Protein AF-0000000068949779 (afdb_homodimer)

Nearest PDB structures (foldseek):
  6qne-assembly1_A  TM=5.013E-01  e=2.022E+00  Acidianus ambivalens
  6qo0-assembly1_D  TM=5.139E-01  e=3.101E+00  Acidianus ambivalens
  6qkm-assembly1_A  TM=4.964E-01  e=3.101E+00  Acidianus ambivalens
  6qmv-assembly1_A  TM=4.740E-01  e=3.101E+00  Acidianus ambivalens
  2cb2-assembly1_A  TM=3.048E-01  e=4.210E+00  Acidianus ambivalens

Radius of gyration: 32.47 Å; Cα contacts (8 Å, |Δi|>4): 2344; chains: 2; bounding box: 58×100×72 Å

Secondary structure (DSSP, 8-state):
-PPPEEEEEEESSTT--SSSHHHHHHHHHHHTS-EEEEE----HHHHHHHHHHHHH-TT--S-TTHHHHHTTTHHHHHHTT--EEE-TTTT-HHHHHHHHHHHHHHTT-PPP-EEEEE--B--SHHHHHHHHHHHGGG--GGGEEEEEE-B-SHHHHHHHHTT-SEEEESSB-TTHHHHHHHHHHH---TT-HHHHHHHHHHHHHHTTGGGGGTTTTBBTTTB--TTGGGBPPEEEEE-TT--EEEEE-TT-B----HHHHHHHHHTT-S-TT-EE-SS-EEE-TT-EEEEEETTEEEEE--EEEPPPSEEEEEEEEEEEEEEEEEEEEESTTHHHHHHHHHHHHHHHHHHTT-----EEEEETTBSTT--TTSTTTTS--TTGGG--EEEEEEEEEES-HHHHHHHHHHHHTHHHHS-TT-EEEEEEEEEEEEEEEEEEEGGG---EEEEE-/-PPPEEEEEEESSTT--SSSHHHHHHHHHHHTS-EEEEE----HHHHHHHHHHHHH-TT--S-TTHHHHHTTTHHHHHHTT--EEE-TTTT-HHHHHHHHHHHHHHTTPPPP-EEEEE--B--SHHHHHHHHHHHGGG--GGGEEEEEE-B-SHHHHHHHHTT-SEEEESSB-TTHHHHHHHHHHH---TT-HHHHHHHHHHHHHHTTGGGGGTTTT-BTTTB--TTGGGBPPEEEEE-TT--EEEEE-TT-B----HHHHHHHHHTT-S-TT-EE-SS-EEE-TT-EEEEEETTEEEEE--EEEPPPSEEEEEEEEEEEEEEEEEEEEESTTHHHHHHHHHHHHHHHHHHTT-----EEEEETTBSTTS-TTSTTTTS--TTGGG--EEEEEEEEEES-HHHHHHHHHHHHTHHHHSBTT-EEEEEEEEEEEEEEEEEEEGGG---EEEEE-

Structure (mmCIF, N/CA/C/O backbone):
data_AF-0000000068949779-model_v1
#
loop_
_entity.id
_entity.type
_entity.pdbx_description
1 polymer 'DUF1446 domain-containing protein'
#
loop_
_atom_site.group_PDB
_atom_site.id
_atom_site.type_symbol
_atom_site.label_atom_id
_atom_site.label_alt_id
_atom_site.label_comp_id
_atom_site.label_asym_id
_atom_site.label_entity_id
_atom_site.label_seq_id
_atom_site.pdbx_PDB_ins_code
_atom_site.Cartn_x
_atom_site.Cartn_y
_atom_site.Cartn_z
_atom_site.occupancy
_atom_site.B_iso_or_equiv
_atom_site.auth_seq_id
_atom_site.auth_comp_id
_atom_site.auth_asym_id
_atom_site.auth_atom_id
_atom_site.pdbx_PDB_model_num
ATOM 1 N N . MET A 1 1 ? -1.441 -52.188 -23 1 74.25 1 MET A N 1
ATOM 2 C CA . MET A 1 1 ? -1.281 -50.75 -23.062 1 74.25 1 MET A CA 1
ATOM 3 C C . MET A 1 1 ? -1.43 -50.125 -21.688 1 74.25 1 MET A C 1
ATOM 5 O O . MET A 1 1 ? -2.301 -50.531 -20.906 1 74.25 1 MET A O 1
ATOM 9 N N . THR A 1 2 ? -0.448 -49.281 -21.359 1 90.94 2 THR A N 1
ATOM 10 C CA . THR A 1 2 ? -0.488 -48.625 -20.062 1 90.94 2 THR A CA 1
ATOM 11 C C . THR A 1 2 ? -1.656 -47.625 -20 1 90.94 2 THR A C 1
ATOM 13 O O . THR A 1 2 ? -1.965 -46.969 -20.984 1 90.94 2 THR A O 1
ATOM 16 N N . ALA A 1 3 ? -2.434 -47.688 -19 1 96.38 3 ALA A N 1
ATOM 17 C CA . ALA A 1 3 ? -3.574 -46.812 -18.828 1 96.38 3 ALA A CA 1
ATOM 18 C C . ALA A 1 3 ? -3.152 -45.344 -18.938 1 96.38 3 ALA A C 1
ATOM 20 O O . ALA A 1 3 ? -2.02 -44.969 -18.609 1 96.38 3 ALA A O 1
ATOM 21 N N . PRO A 1 4 ? -4.035 -44.531 -19.469 1 98.25 4 PRO A N 1
ATOM 22 C CA . PRO A 1 4 ? -3.709 -43.094 -19.5 1 98.25 4 PRO A CA 1
ATOM 23 C C . PRO A 1 4 ? -3.492 -42.531 -18.109 1 98.25 4 PRO A C 1
ATOM 25 O O . PRO A 1 4 ? -3.984 -43.062 -17.125 1 98.25 4 PRO A O 1
ATOM 28 N N . LEU A 1 5 ? -2.699 -41.469 -18.125 1 98.88 5 LEU A N 1
ATOM 29 C CA . LEU A 1 5 ? -2.432 -40.75 -16.891 1 98.88 5 LEU A CA 1
ATOM 30 C C . LEU A 1 5 ? -3.17 -39.406 -16.859 1 98.88 5 LEU A C 1
ATOM 32 O O . LEU A 1 5 ? -3.105 -38.656 -17.828 1 98.88 5 LEU A O 1
ATOM 36 N N . LEU A 1 6 ? -3.941 -39.156 -15.781 1 98.94 6 LEU A N 1
ATOM 37 C CA . LEU A 1 6 ? -4.535 -37.812 -15.578 1 98.94 6 LEU A CA 1
ATOM 38 C C . LEU A 1 6 ? -3.65 -36.969 -14.68 1 98.94 6 LEU A C 1
ATOM 40 O O . LEU A 1 6 ? -3.184 -37.438 -13.641 1 98.94 6 LEU A O 1
ATOM 44 N N . ILE A 1 7 ? -3.35 -35.781 -15.109 1 98.94 7 ILE A N 1
ATOM 45 C CA . ILE A 1 7 ? -2.598 -34.812 -14.305 1 98.94 7 ILE A CA 1
ATOM 46 C C . ILE A 1 7 ? -3.441 -33.562 -14.07 1 98.94 7 ILE A C 1
ATOM 48 O O . ILE A 1 7 ? -3.818 -32.875 -15.023 1 98.94 7 ILE A O 1
ATOM 52 N N . GLY A 1 8 ? -3.744 -33.312 -12.82 1 98.88 8 GLY A N 1
ATOM 53 C CA . GLY A 1 8 ? -4.512 -32.125 -12.461 1 98.88 8 GLY A CA 1
ATOM 54 C C . GLY A 1 8 ? -3.646 -31 -11.945 1 98.88 8 GLY A C 1
ATOM 55 O O . GLY A 1 8 ? -2.627 -31.234 -11.297 1 98.88 8 GLY A O 1
ATOM 56 N N . SER A 1 9 ? -4.055 -29.797 -12.25 1 98.81 9 SER A N 1
ATOM 57 C CA . SER A 1 9 ? -3.389 -28.594 -11.734 1 98.81 9 SER A CA 1
ATOM 58 C C . SER A 1 9 ? -4.137 -28.016 -10.539 1 98.81 9 SER A C 1
ATOM 60 O O . SER A 1 9 ? -5.336 -27.75 -10.617 1 98.81 9 SER A O 1
ATOM 62 N N . GLY A 1 10 ? -3.42 -27.812 -9.461 1 98.38 10 GLY A N 1
ATOM 63 C CA . GLY A 1 10 ? -4.039 -27.25 -8.266 1 98.38 10 GLY A CA 1
ATOM 64 C C . GLY A 1 10 ? -3.76 -25.781 -8.078 1 98.38 10 GLY A C 1
ATOM 65 O O . GLY A 1 10 ? -4.422 -25.109 -7.281 1 98.38 10 GLY A O 1
ATOM 66 N N . ALA A 1 11 ? -2.812 -25.25 -8.789 1 97.69 11 ALA A N 1
ATOM 67 C CA . ALA A 1 11 ? -2.432 -23.844 -8.742 1 97.69 11 ALA A CA 1
ATOM 68 C C . ALA A 1 11 ? -1.593 -23.453 -9.953 1 97.69 11 ALA A C 1
ATOM 70 O O . ALA A 1 11 ? -0.904 -24.297 -10.531 1 97.69 11 ALA A O 1
ATOM 71 N N . GLY A 1 12 ? -1.662 -22.141 -10.32 1 96.5 12 GLY A N 1
ATOM 72 C CA . GLY A 1 12 ? -0.905 -21.688 -11.477 1 96.5 12 GLY A CA 1
ATOM 73 C C . GLY A 1 12 ? 0.2 -20.703 -11.125 1 96.5 12 GLY A C 1
ATOM 74 O O . GLY A 1 12 ? 1.038 -20.375 -11.969 1 96.5 12 GLY A O 1
ATOM 75 N N . PHE A 1 13 ? 0.224 -20.188 -9.898 1 95 13 PHE A N 1
ATOM 76 C CA . PHE A 1 13 ? 1.256 -19.281 -9.398 1 95 13 PHE A CA 1
ATOM 77 C C . PHE A 1 13 ? 1.136 -19.109 -7.891 1 95 13 PHE A C 1
ATOM 79 O O . PHE A 1 13 ? 0.195 -19.609 -7.273 1 95 13 PHE A O 1
ATOM 86 N N . SER A 1 14 ? 2.16 -18.469 -7.348 1 93.62 14 SER A N 1
ATOM 87 C CA . SER A 1 14 ? 2.09 -18.125 -5.93 1 93.62 14 SER A CA 1
ATOM 88 C C . SER A 1 14 ? 0.986 -17.109 -5.664 1 93.62 14 SER A C 1
ATOM 90 O O . SER A 1 14 ? 0.964 -16.031 -6.273 1 93.62 14 SER A O 1
ATOM 92 N N . GLY A 1 15 ? 0.035 -17.484 -4.934 1 92.19 15 GLY A N 1
ATOM 93 C CA . GLY A 1 15 ? -1.056 -16.578 -4.621 1 92.19 15 GLY A CA 1
ATOM 94 C C . GLY A 1 15 ? -2.332 -16.891 -5.375 1 92.19 15 GLY A C 1
ATOM 95 O O . GLY A 1 15 ? -3.295 -16.125 -5.332 1 92.19 15 GLY A O 1
ATOM 96 N N . ASP A 1 16 ? -2.318 -17.984 -6.051 1 96 16 ASP A N 1
ATOM 97 C CA . ASP A 1 16 ? -3.516 -18.438 -6.746 1 96 16 ASP A CA 1
ATOM 98 C C . ASP A 1 16 ? -4.609 -18.828 -5.762 1 96 16 ASP A C 1
ATOM 100 O O . ASP A 1 16 ? -4.41 -18.766 -4.547 1 96 16 ASP A O 1
ATOM 104 N N . ARG A 1 17 ? -5.809 -19.172 -6.27 1 96.5 17 ARG A N 1
ATOM 105 C CA . ARG A 1 17 ? -6.902 -19.656 -5.43 1 96.5 17 ARG A CA 1
ATOM 106 C C . ARG A 1 17 ? -6.484 -20.891 -4.652 1 96.5 17 ARG A C 1
ATOM 108 O O . ARG A 1 17 ? -5.809 -21.781 -5.195 1 96.5 17 ARG A O 1
ATOM 115 N N . THR A 1 18 ? -6.941 -20.953 -3.428 1 95.44 18 THR A N 1
ATOM 116 C CA . THR A 1 18 ? -6.543 -22.094 -2.604 1 95.44 18 THR A CA 1
ATOM 117 C C . THR A 1 18 ? -7.617 -23.172 -2.621 1 95.44 18 THR A C 1
ATOM 119 O O . THR A 1 18 ? -7.406 -24.281 -2.109 1 95.44 18 THR A O 1
ATOM 122 N N . ASP A 1 19 ? -8.711 -22.906 -3.252 1 96.44 19 ASP A N 1
ATOM 123 C CA . ASP A 1 19 ? -9.805 -23.875 -3.242 1 96.44 19 ASP A CA 1
ATOM 124 C C . ASP A 1 19 ? -9.938 -24.578 -4.598 1 96.44 19 ASP A C 1
ATOM 126 O O . ASP A 1 19 ? -10.922 -25.266 -4.848 1 96.44 19 ASP A O 1
ATOM 130 N N . ALA A 1 20 ? -8.984 -24.359 -5.441 1 97.06 20 ALA A N 1
ATOM 131 C CA . ALA A 1 20 ? -9.07 -24.875 -6.801 1 97.06 20 ALA A CA 1
ATOM 132 C C . ALA A 1 20 ? -8.75 -26.375 -6.84 1 97.06 20 ALA A C 1
ATOM 134 O O . ALA A 1 20 ? -9.289 -27.109 -7.672 1 97.06 20 ALA A O 1
ATOM 135 N N . ALA A 1 21 ? -7.934 -26.844 -5.926 1 98.5 21 ALA A N 1
ATOM 136 C CA . ALA A 1 21 ? -7.383 -28.203 -5.992 1 98.5 21 ALA A CA 1
ATOM 137 C C . ALA A 1 21 ? -8.445 -29.25 -5.652 1 98.5 21 ALA A C 1
ATOM 139 O O . ALA A 1 21 ? -8.453 -30.344 -6.215 1 98.5 21 ALA A O 1
ATOM 140 N N . LEU A 1 22 ? -9.328 -28.922 -4.785 1 98.62 22 LEU A N 1
ATOM 141 C CA . LEU A 1 22 ? -10.266 -29.922 -4.273 1 98.62 22 LEU A CA 1
ATOM 142 C C . LEU A 1 22 ? -11.164 -30.453 -5.391 1 98.62 22 LEU A C 1
ATOM 144 O O . LEU A 1 22 ? -11.266 -31.656 -5.586 1 98.62 22 LEU A O 1
ATOM 148 N N . PRO A 1 23 ? -11.789 -29.547 -6.195 1 98.75 23 PRO A N 1
ATOM 149 C CA . PRO A 1 23 ? -12.586 -30.094 -7.301 1 98.75 23 PRO A CA 1
ATOM 150 C C . PRO A 1 23 ? -11.742 -30.906 -8.289 1 98.75 23 PRO A C 1
ATOM 152 O O . PRO A 1 23 ? -12.242 -31.859 -8.875 1 98.75 23 PRO A O 1
ATOM 155 N N . VAL A 1 24 ? -10.555 -30.531 -8.469 1 98.94 24 VAL A N 1
ATOM 156 C CA . VAL A 1 24 ? -9.656 -31.266 -9.352 1 98.94 24 VAL A CA 1
ATOM 157 C C . VAL A 1 24 ? -9.445 -32.688 -8.812 1 98.94 24 VAL A C 1
ATOM 159 O O . VAL A 1 24 ? -9.625 -33.656 -9.539 1 98.94 24 VAL A O 1
ATOM 162 N N . VAL A 1 25 ? -9.102 -32.781 -7.555 1 98.94 25 VAL A N 1
ATOM 163 C CA . VAL A 1 25 ? -8.797 -34.094 -6.93 1 98.94 25 VAL A CA 1
ATOM 164 C C . VAL A 1 25 ? -10.047 -34.969 -6.945 1 98.94 25 VAL A C 1
ATOM 166 O O . VAL A 1 25 ? -9.961 -36.156 -7.23 1 98.94 25 VAL A O 1
ATOM 169 N N . ARG A 1 26 ? -11.188 -34.375 -6.711 1 98.88 26 ARG A N 1
ATOM 170 C CA . ARG A 1 26 ? -12.438 -35.125 -6.758 1 98.88 26 ARG A CA 1
ATOM 171 C C . ARG A 1 26 ? -12.688 -35.688 -8.156 1 98.88 26 ARG A C 1
ATOM 173 O O . ARG A 1 26 ? -13.148 -36.812 -8.312 1 98.88 26 ARG A O 1
ATOM 180 N N . THR A 1 27 ? -12.422 -34.875 -9.094 1 98.94 27 THR A N 1
ATOM 181 C CA . THR A 1 27 ? -12.586 -35.312 -10.477 1 98.94 27 THR A CA 1
ATOM 182 C C . THR A 1 27 ? -11.617 -36.438 -10.812 1 98.94 27 THR A C 1
ATOM 184 O O . THR A 1 27 ? -11.992 -37.406 -11.484 1 98.94 27 THR A O 1
ATOM 187 N N . LEU A 1 28 ? -10.359 -36.312 -10.352 1 98.88 28 LEU A N 1
ATOM 188 C CA . LEU A 1 28 ? -9.359 -37.375 -10.555 1 98.88 28 LEU A CA 1
ATOM 189 C C . LEU A 1 28 ? -9.805 -38.656 -9.906 1 98.88 28 LEU A C 1
ATOM 191 O O . LEU A 1 28 ? -9.719 -39.719 -10.523 1 98.88 28 LEU A O 1
ATOM 195 N N . ILE A 1 29 ? -10.266 -38.594 -8.711 1 98.81 29 ILE A N 1
ATOM 196 C CA . ILE A 1 29 ? -10.711 -39.781 -7.969 1 98.81 29 ILE A CA 1
ATOM 197 C C . ILE A 1 29 ? -11.883 -40.438 -8.695 1 98.81 29 ILE A C 1
ATOM 199 O O . ILE A 1 29 ? -11.906 -41.656 -8.867 1 98.81 29 ILE A O 1
ATOM 203 N N . ALA A 1 30 ? -12.805 -39.625 -9.164 1 98.69 30 ALA A N 1
ATOM 204 C CA . ALA A 1 30 ? -14 -40.125 -9.828 1 98.69 30 ALA A CA 1
ATOM 205 C C . ALA A 1 30 ? -13.648 -40.875 -11.117 1 98.69 30 ALA A C 1
ATOM 207 O O . ALA A 1 30 ? -14.344 -41.812 -11.531 1 98.69 30 ALA A O 1
ATOM 208 N N . SER A 1 31 ? -12.586 -40.438 -11.758 1 97.69 31 SER A N 1
ATOM 209 C CA . SER A 1 31 ? -12.188 -41.031 -13.016 1 97.69 31 SER A CA 1
ATOM 210 C C . SER A 1 31 ? -11.727 -42.469 -12.812 1 97.69 31 SER A C 1
ATOM 212 O O . SER A 1 31 ? -11.812 -43.312 -13.727 1 97.69 31 SER A O 1
ATOM 214 N N . GLY A 1 32 ? -11.133 -42.75 -11.68 1 97.06 32 GLY A N 1
ATOM 215 C CA . GLY A 1 32 ? -10.609 -44.094 -11.375 1 97.06 32 GLY A CA 1
ATOM 216 C C . GLY A 1 32 ? -9.328 -44.406 -12.117 1 97.06 32 GLY A C 1
ATOM 217 O O . GLY A 1 32 ? -8.828 -45.531 -12.062 1 97.06 32 GLY A O 1
ATOM 218 N N . GLN A 1 33 ? -8.773 -43.5 -12.812 1 97.38 33 GLN A N 1
ATOM 219 C CA . GLN A 1 33 ? -7.547 -43.688 -13.578 1 97.38 33 GLN A CA 1
ATOM 220 C C . GLN A 1 33 ? -6.328 -43.219 -12.773 1 97.38 33 GLN A C 1
ATOM 222 O O . GLN A 1 33 ? -6.465 -42.5 -11.781 1 97.38 33 GLN A O 1
ATOM 227 N N . PRO A 1 34 ? -5.148 -43.812 -13.18 1 98.56 34 PRO A N 1
ATOM 228 C CA . PRO A 1 34 ? -3.943 -43.25 -12.562 1 98.56 34 PRO A CA 1
ATOM 229 C C . PRO A 1 34 ? -3.859 -41.719 -12.695 1 98.56 34 PRO A C 1
ATOM 231 O O . PRO A 1 34 ? -4.219 -41.188 -13.742 1 98.56 34 PRO A O 1
ATOM 234 N N . ALA A 1 35 ? -3.445 -41.094 -11.594 1 98.88 35 ALA A N 1
ATOM 235 C CA . ALA A 1 35 ? -3.49 -39.625 -11.609 1 98.88 35 ALA A CA 1
ATOM 236 C C . ALA A 1 35 ? -2.34 -39.031 -10.805 1 98.88 35 ALA A C 1
ATOM 238 O O . ALA A 1 35 ? -1.69 -39.719 -10.023 1 98.88 35 ALA A O 1
ATOM 239 N N . ALA A 1 36 ? -2.053 -37.812 -11.031 1 98.94 36 ALA A N 1
ATOM 240 C CA . ALA A 1 36 ? -1.154 -36.969 -10.25 1 98.94 36 ALA A CA 1
ATOM 241 C C . ALA A 1 36 ? -1.723 -35.562 -10.102 1 98.94 36 ALA A C 1
ATOM 243 O O . ALA A 1 36 ? -2.561 -35.125 -10.898 1 98.94 36 ALA A O 1
ATOM 244 N N . LEU A 1 37 ? -1.363 -34.875 -9.039 1 98.94 37 LEU A N 1
ATOM 245 C CA . LEU A 1 37 ? -1.729 -33.5 -8.789 1 98.94 37 LEU A CA 1
ATOM 246 C C . LEU A 1 37 ? -0.49 -32.594 -8.734 1 98.94 37 LEU A C 1
ATOM 248 O O . LEU A 1 37 ? 0.466 -32.906 -8.016 1 98.94 37 LEU A O 1
ATOM 252 N N . ILE A 1 38 ? -0.509 -31.547 -9.508 1 98.88 38 ILE A N 1
ATOM 253 C CA . ILE A 1 38 ? 0.669 -30.688 -9.523 1 98.88 38 ILE A CA 1
ATOM 254 C C . ILE A 1 38 ? 0.294 -29.297 -9.023 1 98.88 38 ILE A C 1
ATOM 256 O O . ILE A 1 38 ? -0.845 -28.859 -9.195 1 98.88 38 ILE A O 1
ATOM 260 N N . PHE A 1 39 ? 1.201 -28.578 -8.375 1 98.56 39 PHE A N 1
ATOM 261 C CA . PHE A 1 39 ? 1.078 -27.188 -7.949 1 98.56 39 PHE A CA 1
ATOM 262 C C . PHE A 1 39 ? 2.215 -26.344 -8.508 1 98.56 39 PHE A C 1
ATOM 264 O O . PHE A 1 39 ? 3.379 -26.547 -8.164 1 98.56 39 PHE A O 1
ATOM 271 N N . GLU A 1 40 ? 1.915 -25.469 -9.398 1 97.44 40 GLU A N 1
ATOM 272 C CA . GLU A 1 40 ? 2.846 -24.422 -9.805 1 97.44 40 GLU A CA 1
ATOM 273 C C . GLU A 1 40 ? 2.688 -23.172 -8.93 1 97.44 40 GLU A C 1
ATOM 275 O O . GLU A 1 40 ? 1.641 -22.516 -8.953 1 97.44 40 GLU A O 1
ATOM 280 N N . THR A 1 41 ? 3.717 -22.844 -8.141 1 96.5 41 THR A N 1
ATOM 281 C CA . THR A 1 41 ? 3.592 -21.719 -7.219 1 96.5 41 THR A CA 1
ATOM 282 C C . THR A 1 41 ? 4.773 -20.766 -7.363 1 96.5 41 THR A C 1
ATOM 284 O O . THR A 1 41 ? 5.141 -20.078 -6.41 1 96.5 41 THR A O 1
ATOM 287 N N . LEU A 1 42 ? 5.426 -20.766 -8.477 1 92.31 42 LEU A N 1
ATOM 288 C CA . LEU A 1 42 ? 6.574 -19.891 -8.648 1 92.31 42 LEU A CA 1
ATOM 289 C C . LEU A 1 42 ? 6.43 -19.047 -9.914 1 92.31 42 LEU A C 1
ATOM 291 O O . LEU A 1 42 ? 5.844 -19.5 -10.898 1 92.31 42 LEU A O 1
ATOM 295 N N . ALA A 1 43 ? 6.848 -17.844 -9.734 1 82.56 43 ALA A N 1
ATOM 296 C CA . ALA A 1 43 ? 7.168 -16.969 -10.859 1 82.56 43 ALA A CA 1
ATOM 297 C C . ALA A 1 43 ? 8.633 -16.547 -10.82 1 82.56 43 ALA A C 1
ATOM 299 O O . ALA A 1 43 ? 9.391 -17 -9.961 1 82.56 43 ALA A O 1
ATOM 300 N N . GLU A 1 44 ? 9.117 -15.898 -11.766 1 74.69 44 GLU A N 1
ATOM 301 C CA . GLU A 1 44 ? 10.523 -15.539 -11.852 1 74.69 44 GLU A CA 1
ATOM 302 C C . GLU A 1 44 ? 10.984 -14.797 -10.602 1 74.69 44 GLU A C 1
ATOM 304 O O . GLU A 1 44 ? 12.016 -15.141 -10.016 1 74.69 44 GLU A O 1
ATOM 309 N N . ARG A 1 45 ? 10.203 -13.945 -10.102 1 76.12 45 ARG A N 1
ATOM 310 C CA . ARG A 1 45 ? 10.656 -13.117 -8.984 1 76.12 45 ARG A CA 1
ATOM 311 C C . ARG A 1 45 ? 10.344 -13.781 -7.648 1 76.12 45 ARG A C 1
ATOM 313 O O . ARG A 1 45 ? 10.914 -13.414 -6.617 1 76.12 45 ARG A O 1
ATOM 320 N N . THR A 1 46 ? 9.492 -14.727 -7.688 1 85 46 THR A N 1
ATOM 321 C CA . THR A 1 46 ? 9 -15.312 -6.445 1 85 46 THR A CA 1
ATOM 322 C C . THR A 1 46 ? 10.109 -16.062 -5.715 1 85 46 THR A C 1
ATOM 324 O O . THR A 1 46 ? 10.18 -16.031 -4.484 1 85 46 THR A O 1
ATOM 327 N N . LEU A 1 47 ? 10.945 -16.578 -6.543 1 86.62 47 LEU A N 1
ATOM 328 C CA . LEU A 1 47 ? 12.008 -17.359 -5.922 1 86.62 47 LEU A CA 1
ATOM 329 C C . LEU A 1 47 ? 13 -16.453 -5.199 1 86.62 47 LEU A C 1
ATOM 331 O O . LEU A 1 47 ? 13.484 -16.797 -4.117 1 86.62 47 LEU A O 1
ATOM 335 N N . ALA A 1 48 ? 13.312 -15.359 -5.809 1 86.44 48 ALA A N 1
ATOM 336 C CA . ALA A 1 48 ? 14.227 -14.414 -5.168 1 86.44 48 ALA A CA 1
ATOM 337 C C . ALA A 1 48 ? 13.641 -13.875 -3.867 1 86.44 48 ALA A C 1
ATOM 339 O O . ALA A 1 48 ? 14.352 -13.742 -2.867 1 86.44 48 ALA A O 1
ATOM 340 N N . LEU A 1 49 ? 12.375 -13.664 -3.895 1 87.75 49 LEU A N 1
ATOM 341 C CA . LEU A 1 49 ? 11.703 -13.203 -2.684 1 87.75 49 LEU A CA 1
ATOM 342 C C . LEU A 1 49 ? 11.719 -14.281 -1.607 1 87.75 49 LEU A C 1
ATOM 344 O O . LEU A 1 49 ? 11.883 -13.984 -0.423 1 87.75 49 LEU A O 1
ATOM 348 N N . ALA A 1 50 ? 11.57 -15.445 -2.021 1 89 50 ALA A N 1
ATOM 349 C CA . ALA A 1 50 ? 11.633 -16.578 -1.097 1 89 50 ALA A CA 1
ATOM 350 C C . ALA A 1 50 ? 13.023 -16.703 -0.49 1 89 50 ALA A C 1
ATOM 352 O O . ALA A 1 50 ? 13.164 -17.047 0.689 1 89 50 ALA A O 1
ATOM 353 N N . GLN A 1 51 ? 14.016 -16.469 -1.322 1 88.81 51 GLN A N 1
ATOM 354 C CA . GLN A 1 51 ? 15.391 -16.516 -0.829 1 88.81 51 GLN A CA 1
ATOM 355 C C . GLN A 1 51 ? 15.625 -15.453 0.238 1 88.81 51 GLN A C 1
ATOM 357 O O . GLN A 1 51 ? 16.266 -15.719 1.26 1 88.81 51 GLN A O 1
ATOM 362 N N . LEU A 1 52 ? 15.094 -14.297 0.018 1 86.88 52 LEU A N 1
ATOM 363 C CA . LEU A 1 52 ? 15.219 -13.227 1 1 86.88 52 LEU A CA 1
ATOM 364 C C . LEU A 1 52 ? 14.484 -13.578 2.289 1 86.88 52 LEU A C 1
ATOM 366 O O . LEU A 1 52 ? 14.992 -13.328 3.385 1 86.88 52 LEU A O 1
ATOM 370 N N . ALA A 1 53 ? 13.359 -14.133 2.16 1 87.69 53 ALA A N 1
ATOM 371 C CA . ALA A 1 53 ? 12.609 -14.57 3.33 1 87.69 53 ALA A CA 1
ATOM 372 C C . ALA A 1 53 ? 13.391 -15.594 4.145 1 87.69 53 ALA A C 1
ATOM 374 O O . ALA A 1 53 ? 13.43 -15.523 5.375 1 87.69 53 ALA A O 1
ATOM 375 N N . ARG A 1 54 ? 14 -16.484 3.449 1 89.69 54 ARG A N 1
ATOM 376 C CA . ARG A 1 54 ? 14.789 -17.516 4.105 1 89.69 54 ARG A CA 1
ATOM 377 C C . ARG A 1 54 ? 15.984 -16.922 4.84 1 89.69 54 ARG A C 1
ATOM 379 O O . ARG A 1 54 ? 16.328 -17.359 5.938 1 89.69 54 ARG A O 1
ATOM 386 N N . ARG A 1 55 ? 16.562 -15.969 4.223 1 86.44 55 ARG A N 1
ATOM 387 C CA . ARG A 1 55 ? 17.688 -15.289 4.844 1 86.44 55 ARG A CA 1
ATOM 388 C C . ARG A 1 55 ? 17.266 -14.602 6.141 1 86.44 55 ARG A C 1
ATOM 390 O O . ARG A 1 55 ? 18.016 -14.602 7.121 1 86.44 55 ARG A O 1
ATOM 397 N N . ASN A 1 56 ? 16.094 -14.07 6.125 1 88.31 56 ASN A N 1
ATOM 398 C CA . ASN A 1 56 ? 15.57 -13.383 7.301 1 88.31 56 ASN A CA 1
ATOM 399 C C . ASN A 1 56 ? 15.117 -14.375 8.375 1 88.31 56 ASN A C 1
ATOM 401 O O . ASN A 1 56 ? 15.289 -14.125 9.57 1 88.31 56 ASN A O 1
ATOM 405 N N . ASP A 1 57 ? 14.508 -15.469 7.902 1 91.44 57 ASP A N 1
ATOM 406 C CA . ASP A 1 57 ? 14.031 -16.547 8.758 1 91.44 57 ASP A CA 1
ATOM 407 C C . ASP A 1 57 ? 14.289 -17.906 8.117 1 91.44 57 ASP A C 1
ATOM 409 O O . ASP A 1 57 ? 13.586 -18.297 7.18 1 91.44 57 ASP A O 1
ATOM 413 N N . PRO A 1 58 ? 15.188 -18.625 8.648 1 91.69 58 PRO A N 1
ATOM 414 C CA . PRO A 1 58 ? 15.602 -19.891 8.039 1 91.69 58 PRO A CA 1
ATOM 415 C C . PRO A 1 58 ? 14.461 -20.906 7.953 1 91.69 58 PRO A C 1
ATOM 417 O O . PRO A 1 58 ? 14.578 -21.906 7.242 1 91.69 58 PRO A O 1
ATOM 420 N N . ALA A 1 59 ? 13.453 -20.703 8.664 1 93.25 59 ALA A N 1
ATOM 421 C CA . ALA A 1 59 ? 12.312 -21.609 8.641 1 93.25 59 ALA A CA 1
ATOM 422 C C . ALA A 1 59 ? 11.352 -21.266 7.508 1 93.25 59 ALA A C 1
ATOM 424 O O . ALA A 1 59 ? 10.406 -22.016 7.23 1 93.25 59 ALA A O 1
ATOM 425 N N . GLN A 1 60 ? 11.648 -20.172 6.793 1 94.56 60 GLN A N 1
ATOM 426 C CA . GLN A 1 60 ? 10.766 -19.688 5.738 1 94.56 60 GLN A CA 1
ATOM 427 C C . GLN A 1 60 ? 11.391 -19.875 4.359 1 94.56 60 GLN A C 1
ATOM 429 O O . GLN A 1 60 ? 12.336 -20.641 4.207 1 94.56 60 GLN A O 1
ATOM 434 N N . GLY A 1 61 ? 10.781 -19.359 3.393 1 95.56 61 GLY A N 1
ATOM 435 C CA . GLY A 1 61 ? 11.367 -19.391 2.061 1 95.56 61 GLY A CA 1
ATOM 436 C C . GLY A 1 61 ? 10.625 -20.312 1.106 1 95.56 61 GLY A C 1
ATOM 437 O O . GLY A 1 61 ? 11.062 -20.516 -0.029 1 95.56 61 GLY A O 1
ATOM 438 N N . TYR A 1 62 ? 9.672 -20.969 1.656 1 97.25 62 TYR A N 1
ATOM 439 C CA . TYR A 1 62 ? 8.812 -21.75 0.783 1 97.25 62 TYR A CA 1
ATOM 440 C C . TYR A 1 62 ? 7.445 -21.094 0.617 1 97.25 62 TYR A C 1
ATOM 442 O O . TYR A 1 62 ? 7.238 -19.969 1.075 1 97.25 62 TYR A O 1
ATOM 450 N N . GLU A 1 63 ? 6.559 -21.703 -0.158 1 96.56 63 GLU A N 1
ATOM 451 C CA . GLU A 1 63 ? 5.262 -21.125 -0.505 1 96.56 63 GLU A CA 1
ATOM 452 C C . GLU A 1 63 ? 4.453 -20.797 0.746 1 96.56 63 GLU A C 1
ATOM 454 O O . GLU A 1 63 ? 4.094 -21.688 1.517 1 96.56 63 GLU A O 1
ATOM 459 N N . PRO A 1 64 ? 4.141 -19.531 0.925 1 93.69 64 PRO A N 1
ATOM 460 C CA . PRO A 1 64 ? 3.416 -19.109 2.127 1 93.69 64 PRO A CA 1
ATOM 461 C C . PRO A 1 64 ? 2.031 -19.75 2.234 1 93.69 64 PRO A C 1
ATOM 463 O O . PRO A 1 64 ? 1.518 -19.938 3.34 1 93.69 64 PRO A O 1
ATOM 466 N N . LEU A 1 65 ? 1.465 -20.172 1.122 1 95.5 65 LEU A N 1
ATOM 467 C CA . LEU A 1 65 ? 0.108 -20.719 1.121 1 95.5 65 LEU A CA 1
ATOM 468 C C . LEU A 1 65 ? 0.123 -22.234 1.095 1 95.5 65 LEU A C 1
ATOM 470 O O . LEU A 1 65 ? -0.885 -22.875 0.767 1 95.5 65 LEU A O 1
ATOM 474 N N . LEU A 1 66 ? 1.245 -22.781 1.457 1 97.88 66 LEU A N 1
ATOM 475 C CA . LEU A 1 66 ? 1.409 -24.234 1.392 1 97.88 66 LEU A CA 1
ATOM 476 C C . LEU A 1 66 ? 0.298 -24.938 2.162 1 97.88 66 LEU A C 1
ATOM 478 O O . LEU A 1 66 ? -0.349 -25.844 1.633 1 97.88 66 LEU A O 1
ATOM 482 N N . ASP A 1 67 ? 0.01 -24.484 3.369 1 97.88 67 ASP A N 1
ATOM 483 C CA . ASP A 1 67 ? -1.017 -25.125 4.195 1 97.88 67 ASP A CA 1
ATOM 484 C C . ASP A 1 67 ? -2.387 -25.031 3.527 1 97.88 67 ASP A C 1
ATOM 486 O O . ASP A 1 67 ? -3.088 -26.047 3.41 1 97.88 67 ASP A O 1
ATOM 490 N N . ALA A 1 68 ? -2.701 -23.875 3.072 1 96.81 68 ALA A N 1
ATOM 491 C CA . ALA A 1 68 ? -4.02 -23.625 2.492 1 96.81 68 ALA A CA 1
ATOM 492 C C . ALA A 1 68 ? -4.219 -24.438 1.22 1 96.81 68 ALA A C 1
ATOM 494 O O . ALA A 1 68 ? -5.34 -24.859 0.91 1 96.81 68 ALA A O 1
ATOM 495 N N . LEU A 1 69 ? -3.168 -24.703 0.547 1 97.81 69 LEU A N 1
ATOM 496 C CA . LEU A 1 69 ? -3.234 -25.453 -0.706 1 97.81 69 LEU A CA 1
ATOM 497 C C . LEU A 1 69 ? -3.393 -26.953 -0.444 1 97.81 69 LEU A C 1
ATOM 499 O O . LEU A 1 69 ? -4.152 -27.625 -1.138 1 97.81 69 LEU A O 1
ATOM 503 N N . LEU A 1 70 ? -2.725 -27.453 0.578 1 98.56 70 LEU A N 1
ATOM 504 C CA . LEU A 1 70 ? -2.592 -28.906 0.708 1 98.56 70 LEU A CA 1
ATOM 505 C C . LEU A 1 70 ? -3.637 -29.453 1.668 1 98.56 70 LEU A C 1
ATOM 507 O O . LEU A 1 70 ? -4.082 -30.594 1.513 1 98.56 70 LEU A O 1
ATOM 511 N N . VAL A 1 71 ? -4.066 -28.688 2.615 1 98.31 71 VAL A N 1
ATOM 512 C CA . VAL A 1 71 ? -4.945 -29.172 3.68 1 98.31 71 VAL A CA 1
ATOM 513 C C . VAL A 1 71 ? -6.195 -29.812 3.074 1 98.31 71 VAL A C 1
ATOM 515 O O . VAL A 1 71 ? -6.602 -30.906 3.473 1 98.31 71 VAL A O 1
ATOM 518 N N . PRO A 1 72 ? -6.773 -29.188 2.074 1 97.88 72 PRO A N 1
ATOM 519 C CA . PRO A 1 72 ? -8.039 -29.734 1.57 1 97.88 72 PRO A CA 1
ATOM 520 C C . PRO A 1 72 ? -7.848 -31.031 0.797 1 97.88 72 PRO A C 1
ATOM 522 O O . PRO A 1 72 ? -8.82 -31.766 0.558 1 97.88 72 PRO A O 1
ATOM 525 N N . VAL A 1 73 ? -6.586 -31.359 0.413 1 98.75 73 VAL A N 1
ATOM 526 C CA . VAL A 1 73 ? -6.508 -32.406 -0.579 1 98.75 73 VAL A CA 1
ATOM 527 C C . VAL A 1 73 ? -5.5 -33.469 -0.13 1 98.75 73 VAL A C 1
ATOM 529 O O . VAL A 1 73 ? -5.473 -34.594 -0.661 1 98.75 73 VAL A O 1
ATOM 532 N N . LEU A 1 74 ? -4.641 -33.219 0.863 1 98.81 74 LEU A N 1
ATOM 533 C CA . LEU A 1 74 ? -3.555 -34.094 1.243 1 98.81 74 LEU A CA 1
ATOM 534 C C . LEU A 1 74 ? -4.09 -35.469 1.606 1 98.81 74 LEU A C 1
ATOM 536 O O . LEU A 1 74 ? -3.631 -36.5 1.07 1 98.81 74 LEU A O 1
ATOM 540 N N . GLY A 1 75 ? -5.059 -35.531 2.463 1 98.81 75 GLY A N 1
ATOM 541 C CA . GLY A 1 75 ? -5.633 -36.812 2.883 1 98.81 75 GLY A CA 1
ATOM 542 C C . GLY A 1 75 ? -6.238 -37.594 1.736 1 98.81 75 GLY A C 1
ATOM 543 O O . GLY A 1 75 ? -6.027 -38.812 1.628 1 98.81 75 GLY A O 1
ATOM 544 N N . LEU A 1 76 ? -6.988 -36.938 0.851 1 98.81 76 LEU A N 1
ATOM 545 C CA . LEU A 1 76 ? -7.617 -37.562 -0.299 1 98.81 76 LEU A CA 1
ATOM 546 C C . LEU A 1 76 ? -6.566 -38.156 -1.239 1 98.81 76 LEU A C 1
ATOM 548 O O . LEU A 1 76 ? -6.703 -39.281 -1.716 1 98.81 76 LEU A O 1
ATOM 552 N N . CYS A 1 77 ? -5.559 -37.406 -1.438 1 98.88 77 CYS A N 1
ATOM 553 C CA . CYS A 1 77 ? -4.512 -37.844 -2.354 1 98.88 77 CYS A CA 1
ATOM 554 C C . CYS A 1 77 ? -3.775 -39.062 -1.795 1 98.88 77 CYS A C 1
ATOM 556 O O . CYS A 1 77 ? -3.484 -40 -2.529 1 98.88 77 CYS A O 1
ATOM 558 N N . LEU A 1 78 ? -3.449 -39 -0.539 1 98.56 78 LEU A N 1
ATOM 559 C CA . LEU A 1 78 ? -2.789 -40.156 0.09 1 98.56 78 LEU A CA 1
ATOM 560 C C . LEU A 1 78 ? -3.66 -41.406 0.012 1 98.56 78 LEU A C 1
ATOM 562 O O . LEU A 1 78 ? -3.182 -42.469 -0.351 1 98.56 78 LEU A O 1
ATOM 566 N N . GLN A 1 79 ? -4.895 -41.219 0.275 1 98.31 79 GLN A N 1
ATOM 567 C CA . GLN A 1 79 ? -5.836 -42.344 0.295 1 98.31 79 GLN A CA 1
ATOM 568 C C . GLN A 1 79 ? -5.984 -42.969 -1.091 1 98.31 79 GLN A C 1
ATOM 570 O O . GLN A 1 79 ? -6.094 -44.188 -1.222 1 98.31 79 GLN A O 1
ATOM 575 N N . HIS A 1 80 ? -5.961 -42.219 -2.092 1 98.62 80 HIS A N 1
ATOM 576 C CA . HIS A 1 80 ? -6.25 -42.719 -3.436 1 98.62 80 HIS A CA 1
ATOM 577 C C . HIS A 1 80 ? -4.973 -42.812 -4.262 1 98.62 80 HIS A C 1
ATOM 579 O O . HIS A 1 80 ? -5.031 -42.969 -5.484 1 98.62 80 HIS A O 1
ATOM 585 N N . ARG A 1 81 ? -3.812 -42.688 -3.643 1 98.06 81 ARG A N 1
ATOM 586 C CA . ARG A 1 81 ? -2.498 -42.875 -4.242 1 98.06 81 ARG A CA 1
ATOM 587 C C . ARG A 1 81 ? -2.285 -41.938 -5.418 1 98.06 81 ARG A C 1
ATOM 589 O O . ARG A 1 81 ? -1.883 -42.344 -6.504 1 98.06 81 ARG A O 1
ATOM 596 N N . ILE A 1 82 ? -2.676 -40.688 -5.195 1 98.88 82 ILE A N 1
ATOM 597 C CA . ILE A 1 82 ? -2.41 -39.594 -6.137 1 98.88 82 ILE A CA 1
ATOM 598 C C . ILE A 1 82 ? -1.191 -38.812 -5.68 1 98.88 82 ILE A C 1
ATOM 600 O O . ILE A 1 82 ? -1.275 -38.031 -4.727 1 98.88 82 ILE A O 1
ATOM 604 N N . PRO A 1 83 ? -0.063 -39.031 -6.32 1 98.88 83 PRO A N 1
ATOM 605 C CA . PRO A 1 83 ? 1.102 -38.25 -5.91 1 98.88 83 PRO A CA 1
ATOM 606 C C . PRO A 1 83 ? 0.891 -36.75 -6.094 1 98.88 83 PRO A C 1
ATOM 608 O O . PRO A 1 83 ? 0.261 -36.312 -7.066 1 98.88 83 PRO A O 1
ATOM 611 N N . ILE A 1 84 ? 1.378 -35.969 -5.141 1 98.94 84 ILE A N 1
ATOM 612 C CA . ILE A 1 84 ? 1.375 -34.5 -5.207 1 98.94 84 ILE A CA 1
ATOM 613 C C . ILE A 1 84 ? 2.775 -34 -5.551 1 98.94 84 ILE A C 1
ATOM 615 O O . ILE A 1 84 ? 3.756 -34.375 -4.91 1 98.94 84 ILE A O 1
ATOM 619 N N . VAL A 1 85 ? 2.891 -33.219 -6.621 1 98.88 85 VAL A N 1
ATOM 620 C CA . VAL A 1 85 ? 4.164 -32.625 -7.035 1 98.88 85 VAL A CA 1
ATOM 621 C C . VAL A 1 85 ? 4.047 -31.109 -7.094 1 98.88 85 VAL A C 1
ATOM 623 O O . VAL A 1 85 ? 3.096 -30.578 -7.672 1 98.88 85 VAL A O 1
ATOM 626 N N . GLY A 1 86 ? 4.98 -30.406 -6.488 1 98.5 86 GLY A N 1
ATOM 627 C CA . GLY A 1 86 ? 4.926 -28.953 -6.598 1 98.5 86 GLY A CA 1
ATOM 628 C C . GLY A 1 86 ? 6.273 -28.281 -6.398 1 98.5 86 GLY A C 1
ATOM 629 O O . GLY A 1 86 ? 7.168 -28.859 -5.77 1 98.5 86 GLY A O 1
ATOM 630 N N . ASN A 1 87 ? 6.406 -27.125 -6.988 1 98.12 87 ASN A N 1
ATOM 631 C CA . ASN A 1 87 ? 7.59 -26.312 -6.742 1 98.12 87 ASN A CA 1
ATOM 632 C C . ASN A 1 87 ? 7.363 -25.328 -5.598 1 98.12 87 ASN A C 1
ATOM 634 O O . ASN A 1 87 ? 7.934 -24.234 -5.59 1 98.12 87 ASN A O 1
ATOM 638 N N . PHE A 1 88 ? 6.414 -25.656 -4.613 1 97.5 88 PHE A N 1
ATOM 639 C CA . PHE A 1 88 ? 6.102 -24.828 -3.463 1 97.5 88 PHE A CA 1
ATOM 640 C C . PHE A 1 88 ? 7.238 -24.844 -2.447 1 97.5 88 PHE A C 1
ATOM 642 O O . PHE A 1 88 ? 7.168 -24.188 -1.411 1 97.5 88 PHE A O 1
ATOM 649 N N . GLY A 1 89 ? 8.336 -25.578 -2.754 1 97.19 89 GLY A N 1
ATOM 650 C CA . GLY A 1 89 ? 9.547 -25.5 -1.95 1 97.19 89 GLY A CA 1
ATOM 651 C C . GLY A 1 89 ? 10.297 -24.203 -2.123 1 97.19 89 GLY A C 1
ATOM 652 O O . GLY A 1 89 ? 10.969 -23.734 -1.198 1 97.19 89 GLY A O 1
ATOM 653 N N . ALA A 1 90 ? 10.234 -23.719 -3.389 1 96.31 90 ALA A N 1
ATOM 654 C CA . ALA A 1 90 ? 10.852 -22.438 -3.713 1 96.31 90 ALA A CA 1
ATOM 655 C C . ALA A 1 90 ? 12.312 -22.406 -3.281 1 96.31 90 ALA A C 1
ATOM 657 O O . ALA A 1 90 ? 13.109 -23.25 -3.699 1 96.31 90 ALA A O 1
ATOM 658 N N . ALA A 1 91 ? 12.688 -21.531 -2.301 1 95.75 91 ALA A N 1
ATOM 659 C CA . ALA A 1 91 ? 14.07 -21.375 -1.862 1 95.75 91 ALA A CA 1
ATOM 660 C C . ALA A 1 91 ? 14.398 -22.359 -0.735 1 95.75 91 ALA A C 1
ATOM 662 O O . ALA A 1 91 ? 15.562 -22.547 -0.385 1 95.75 91 ALA A O 1
ATOM 663 N N . ASN A 1 92 ? 13.391 -23.016 -0.215 1 96.94 92 ASN A N 1
ATOM 664 C CA . ASN A 1 92 ? 13.586 -23.875 0.95 1 96.94 92 ASN A CA 1
ATOM 665 C C . ASN A 1 92 ? 12.766 -25.156 0.854 1 96.94 92 ASN A C 1
ATOM 667 O O . ASN A 1 92 ? 11.906 -25.422 1.704 1 96.94 92 ASN A O 1
ATOM 671 N N . PRO A 1 93 ? 13.148 -26.078 -0.056 1 97.31 93 PRO A N 1
ATOM 672 C CA . PRO A 1 93 ? 12.367 -27.297 -0.264 1 97.31 93 PRO A CA 1
ATOM 673 C C . PRO A 1 93 ? 12.352 -28.203 0.968 1 97.31 93 PRO A C 1
ATOM 675 O O . PRO A 1 93 ? 11.328 -28.828 1.254 1 97.31 93 PRO A O 1
ATOM 678 N N . ARG A 1 94 ? 13.375 -28.203 1.7 1 97.19 94 ARG A N 1
ATOM 679 C CA . ARG A 1 94 ? 13.453 -29.078 2.865 1 97.19 94 ARG A CA 1
ATOM 680 C C . ARG A 1 94 ? 12.516 -28.609 3.969 1 97.19 94 ARG A C 1
ATOM 682 O O . ARG A 1 94 ? 11.852 -29.422 4.613 1 97.19 94 ARG A O 1
ATOM 689 N N . ALA A 1 95 ? 12.5 -27.297 4.137 1 97.5 95 ALA A N 1
ATOM 690 C CA . ALA A 1 95 ? 11.555 -26.766 5.117 1 97.5 95 ALA A CA 1
ATOM 691 C C . ALA A 1 95 ? 10.109 -27.031 4.699 1 97.5 95 ALA A C 1
ATOM 693 O O . ALA A 1 95 ? 9.266 -27.344 5.535 1 97.5 95 ALA A O 1
ATOM 694 N N . ALA A 1 96 ? 9.844 -26.859 3.451 1 98.19 96 ALA A N 1
ATOM 695 C CA . ALA A 1 96 ? 8.508 -27.156 2.939 1 98.19 96 ALA A CA 1
ATOM 696 C C . ALA A 1 96 ? 8.141 -28.609 3.16 1 98.19 96 ALA A C 1
ATOM 698 O O . ALA A 1 96 ? 7.012 -28.922 3.553 1 98.19 96 ALA A O 1
ATOM 699 N N . ALA A 1 97 ? 9.07 -29.484 2.908 1 98.5 97 ALA A N 1
ATOM 700 C CA . ALA A 1 97 ? 8.836 -30.906 3.084 1 98.5 97 ALA A CA 1
ATOM 701 C C . ALA A 1 97 ? 8.539 -31.25 4.543 1 98.5 97 ALA A C 1
ATOM 703 O O . ALA A 1 97 ? 7.637 -32.031 4.832 1 98.5 97 ALA A O 1
ATOM 704 N N . ARG A 1 98 ? 9.312 -30.672 5.418 1 98.06 98 ARG A N 1
ATOM 705 C CA . ARG A 1 98 ? 9.055 -30.859 6.844 1 98.06 98 ARG A CA 1
ATOM 706 C C . ARG A 1 98 ? 7.668 -30.359 7.223 1 98.06 98 ARG A C 1
ATOM 708 O O . ARG A 1 98 ? 6.973 -30.969 8.031 1 98.06 98 ARG A O 1
ATOM 715 N N . ARG A 1 99 ? 7.301 -29.281 6.613 1 98.06 99 ARG A N 1
ATOM 716 C CA . ARG A 1 99 ? 5.977 -28.734 6.895 1 98.06 99 ARG A CA 1
ATOM 717 C C . ARG A 1 99 ? 4.879 -29.688 6.426 1 98.06 99 ARG A C 1
ATOM 719 O O . ARG A 1 99 ? 3.855 -29.828 7.094 1 98.06 99 ARG A O 1
ATOM 726 N N . VAL A 1 100 ? 5.078 -30.312 5.316 1 98.56 100 VAL A N 1
ATOM 727 C CA . VAL A 1 100 ? 4.113 -31.281 4.801 1 98.56 100 VAL A CA 1
ATOM 728 C C . VAL A 1 100 ? 3.941 -32.406 5.797 1 98.56 100 VAL A C 1
ATOM 730 O O . VAL A 1 100 ? 2.818 -32.844 6.078 1 98.56 100 VAL A O 1
ATOM 733 N N . LEU A 1 101 ? 5.051 -32.906 6.32 1 98.44 101 LEU A N 1
ATOM 734 C CA . LEU A 1 101 ? 4.996 -33.969 7.32 1 98.44 101 LEU A CA 1
ATOM 735 C C . LEU A 1 101 ? 4.242 -33.5 8.562 1 98.44 101 LEU A C 1
ATOM 737 O O . LEU A 1 101 ? 3.422 -34.25 9.109 1 98.44 101 LEU A O 1
ATOM 741 N N . GLN A 1 102 ? 4.508 -32.312 8.953 1 98.12 102 GLN A N 1
ATOM 742 C CA . GLN A 1 102 ? 3.811 -31.734 10.109 1 98.12 102 GLN A CA 1
ATOM 743 C C . GLN A 1 102 ? 2.312 -31.609 9.844 1 98.12 102 GLN A C 1
ATOM 745 O O . GLN A 1 102 ? 1.496 -31.906 10.719 1 98.12 102 GLN A O 1
ATOM 750 N N . LEU A 1 103 ? 2.02 -31.188 8.68 1 97.94 103 LEU A N 1
ATOM 751 C CA . LEU A 1 103 ? 0.621 -31.031 8.289 1 97.94 103 LEU A CA 1
ATOM 752 C C . LEU A 1 103 ? -0.101 -32.375 8.344 1 97.94 103 LEU A C 1
ATOM 754 O O . LEU A 1 103 ? -1.24 -32.469 8.805 1 97.94 103 LEU A O 1
ATOM 758 N N . ALA A 1 104 ? 0.541 -33.375 7.836 1 98.31 104 ALA A N 1
ATOM 759 C CA . ALA A 1 104 ? -0.046 -34.719 7.875 1 98.31 104 ALA A CA 1
ATOM 760 C C . ALA A 1 104 ? -0.333 -35.156 9.312 1 98.31 104 ALA A C 1
ATOM 762 O O . ALA A 1 104 ? -1.399 -35.688 9.602 1 98.31 104 ALA A O 1
ATOM 763 N N . GLN A 1 105 ? 0.612 -34.844 10.18 1 98.25 105 GLN A N 1
ATOM 764 C CA . GLN A 1 105 ? 0.432 -35.156 11.586 1 98.25 105 GLN A CA 1
ATOM 765 C C . GLN A 1 105 ? -0.746 -34.406 12.18 1 98.25 105 GLN A C 1
ATOM 767 O O . GLN A 1 105 ? -1.586 -34.969 12.875 1 98.25 105 GLN A O 1
ATOM 772 N N . GLU A 1 106 ? -0.784 -33.156 11.875 1 98.31 106 GLU A N 1
ATOM 773 C CA . GLU A 1 106 ? -1.841 -32.312 12.398 1 98.31 106 GLU A CA 1
ATOM 774 C C . GLU A 1 106 ? -3.213 -32.75 11.898 1 98.31 106 GLU A C 1
ATOM 776 O O . GLU A 1 106 ? -4.215 -32.594 12.602 1 98.31 106 GLU A O 1
ATOM 781 N N . LEU A 1 107 ? -3.23 -33.312 10.742 1 98.19 107 LEU A N 1
ATOM 782 C CA . LEU A 1 107 ? -4.48 -33.75 10.133 1 98.19 107 LEU A CA 1
ATOM 783 C C . LEU A 1 107 ? -4.777 -35.219 10.492 1 98.19 107 LEU A C 1
ATOM 785 O O . LEU A 1 107 ? -5.746 -35.781 9.992 1 98.19 107 LEU A O 1
ATOM 789 N N . CYS A 1 108 ? -3.973 -35.781 11.305 1 98.31 108 CYS A N 1
ATOM 790 C CA . CYS A 1 108 ? -4.117 -37.156 11.758 1 98.31 108 CYS A CA 1
ATOM 791 C C . CYS A 1 108 ? -4.102 -38.125 10.578 1 98.31 108 CYS A C 1
ATOM 793 O O . CYS A 1 108 ? -4.918 -39.062 10.516 1 98.31 108 CYS A O 1
ATOM 795 N N . LEU A 1 109 ? -3.174 -37.906 9.656 1 98.25 109 LEU A N 1
ATOM 796 C CA . LEU A 1 109 ? -2.959 -38.75 8.5 1 98.25 109 LEU A CA 1
ATOM 797 C C . LEU A 1 109 ? -1.713 -39.625 8.688 1 98.25 109 LEU A C 1
ATOM 799 O O . LEU A 1 109 ? -0.83 -39.281 9.477 1 98.25 109 LEU A O 1
ATOM 803 N N . PRO A 1 110 ? -1.696 -40.781 7.934 1 96.69 110 PRO A N 1
ATOM 804 C CA . PRO A 1 110 ? -0.408 -41.469 7.887 1 96.69 110 PRO A CA 1
ATOM 805 C C . PRO A 1 110 ? 0.714 -40.594 7.328 1 96.69 110 PRO A C 1
ATOM 807 O O . PRO A 1 110 ? 0.484 -39.812 6.414 1 96.69 110 PRO A O 1
ATOM 810 N N . ALA A 1 111 ? 1.864 -40.812 7.867 1 97.12 111 ALA A N 1
ATOM 811 C CA . ALA A 1 111 ? 3 -40.031 7.383 1 97.12 111 ALA A CA 1
ATOM 812 C C . ALA A 1 111 ? 3.277 -40.312 5.91 1 97.12 111 ALA A C 1
ATOM 814 O O . ALA A 1 111 ? 3.578 -41.438 5.539 1 97.12 111 ALA A O 1
ATOM 815 N N . PRO A 1 112 ? 3.174 -39.312 5.141 1 98.44 112 PRO A N 1
ATOM 816 C CA . PRO A 1 112 ? 3.479 -39.531 3.727 1 98.44 112 PRO A CA 1
ATOM 817 C C . PRO A 1 112 ? 4.977 -39.688 3.459 1 98.44 112 PRO A C 1
ATOM 819 O O . PRO A 1 112 ? 5.789 -39.156 4.211 1 98.44 112 PRO A O 1
ATOM 822 N N . ARG A 1 113 ? 5.336 -40.406 2.398 1 98.69 113 ARG A N 1
ATOM 823 C CA . ARG A 1 113 ? 6.703 -40.375 1.882 1 98.69 113 ARG A CA 1
ATOM 824 C C . ARG A 1 113 ? 6.957 -39.094 1.07 1 98.69 113 ARG A C 1
ATOM 826 O O . ARG A 1 113 ? 6.449 -38.969 -0.043 1 98.69 113 ARG A O 1
ATOM 833 N N . VAL A 1 114 ? 7.742 -38.219 1.662 1 98.88 114 VAL A N 1
ATOM 834 C CA . VAL A 1 114 ? 7.98 -36.906 1.049 1 98.88 114 VAL A CA 1
ATOM 835 C C . VAL A 1 114 ? 9.406 -36.844 0.51 1 98.88 114 VAL A C 1
ATOM 837 O O . VAL A 1 114 ? 10.367 -37.125 1.233 1 98.88 114 VAL A O 1
ATOM 840 N N . ALA A 1 115 ? 9.562 -36.531 -0.712 1 98.88 115 ALA A N 1
ATOM 841 C CA . ALA A 1 115 ? 10.867 -36.312 -1.332 1 98.88 115 ALA A CA 1
ATOM 842 C C . ALA A 1 115 ? 11.086 -34.844 -1.697 1 98.88 115 ALA A C 1
ATOM 844 O O . ALA A 1 115 ? 10.125 -34.125 -1.945 1 98.88 115 ALA A O 1
ATOM 845 N N . VAL A 1 116 ? 12.312 -34.406 -1.686 1 98.69 116 VAL A N 1
ATOM 846 C CA . VAL A 1 116 ? 12.703 -33.094 -2.145 1 98.69 116 VAL A CA 1
ATOM 847 C C . VAL A 1 116 ? 13.578 -33.219 -3.393 1 98.69 116 VAL A C 1
ATOM 849 O O . VAL A 1 116 ? 14.391 -34.125 -3.498 1 98.69 116 VAL A O 1
ATOM 852 N N . VAL A 1 117 ? 13.32 -32.406 -4.34 1 98.44 117 VAL A N 1
ATOM 853 C CA . VAL A 1 117 ? 14.172 -32.25 -5.52 1 98.44 117 VAL A CA 1
ATOM 854 C C . VAL A 1 117 ? 14.961 -30.969 -5.438 1 98.44 117 VAL A C 1
ATOM 856 O O . VAL A 1 117 ? 14.383 -29.875 -5.301 1 98.44 117 VAL A O 1
ATOM 859 N N . GLU A 1 118 ? 16.25 -31.062 -5.488 1 95.88 118 GLU A N 1
ATOM 860 C CA . GLU A 1 118 ? 17.156 -29.922 -5.348 1 95.88 118 GLU A CA 1
ATOM 861 C C . GLU A 1 118 ? 18.203 -29.922 -6.445 1 95.88 118 GLU A C 1
ATOM 863 O O . GLU A 1 118 ? 18.188 -30.766 -7.344 1 95.88 118 GLU A O 1
ATOM 868 N N . GLY A 1 119 ? 19.016 -28.891 -6.43 1 95.38 119 GLY A N 1
ATOM 869 C CA . GLY A 1 119 ? 20.125 -28.812 -7.371 1 95.38 119 GLY A CA 1
ATOM 870 C C . GLY A 1 119 ? 20.047 -27.594 -8.281 1 95.38 119 GLY A C 1
ATOM 871 O O . GLY A 1 119 ? 20.969 -27.328 -9.055 1 95.38 119 GLY A O 1
ATOM 872 N N . ASP A 1 120 ? 19.016 -26.828 -8.148 1 96.38 120 ASP A N 1
ATOM 873 C CA . ASP A 1 120 ? 18.781 -25.672 -9.023 1 96.38 120 ASP A CA 1
ATOM 874 C C . ASP A 1 120 ? 19.594 -24.469 -8.562 1 96.38 120 ASP A C 1
ATOM 876 O O . ASP A 1 120 ? 19.766 -23.5 -9.312 1 96.38 120 ASP A O 1
ATOM 880 N N . ASP A 1 121 ? 20.094 -24.438 -7.328 1 95.12 121 ASP A N 1
ATOM 881 C CA . ASP A 1 121 ? 20.703 -23.266 -6.711 1 95.12 121 ASP A CA 1
ATOM 882 C C . ASP A 1 121 ? 22.141 -23.062 -7.199 1 95.12 121 ASP A C 1
ATOM 884 O O . ASP A 1 121 ? 22.969 -23.969 -7.07 1 95.12 121 ASP A O 1
ATOM 888 N N . LEU A 1 122 ? 22.406 -21.938 -7.742 1 96.62 122 LEU A N 1
ATOM 889 C CA . LEU A 1 122 ? 23.734 -21.594 -8.258 1 96.62 122 LEU A CA 1
ATOM 890 C C . LEU A 1 122 ? 24.359 -20.484 -7.438 1 96.62 122 LEU A C 1
ATOM 892 O O . LEU A 1 122 ? 25.188 -19.719 -7.945 1 96.62 122 LEU A O 1
ATOM 896 N N . SER A 1 123 ? 23.953 -20.344 -6.203 1 95.31 123 SER A N 1
ATOM 897 C CA . SER A 1 123 ? 24.328 -19.172 -5.438 1 95.31 123 SER A CA 1
ATOM 898 C C . SER A 1 123 ? 25.656 -19.375 -4.711 1 95.31 123 SER A C 1
ATOM 900 O O . SER A 1 123 ? 26.203 -18.438 -4.121 1 95.31 123 SER A O 1
ATOM 902 N N . ASP A 1 124 ? 26.203 -20.609 -4.73 1 94.56 124 ASP A N 1
ATOM 903 C CA . ASP A 1 124 ? 27.484 -20.859 -4.055 1 94.56 124 ASP A CA 1
ATOM 904 C C . ASP A 1 124 ? 28.641 -20.25 -4.832 1 94.56 124 ASP A C 1
ATOM 906 O O . ASP A 1 124 ? 28.438 -19.609 -5.867 1 94.56 124 ASP A O 1
ATOM 910 N N . ASP A 1 125 ? 29.797 -20.422 -4.328 1 96.12 125 ASP A N 1
ATOM 911 C CA . ASP A 1 125 ? 30.984 -19.781 -4.891 1 96.12 125 ASP A CA 1
ATOM 912 C C . ASP A 1 125 ? 31.219 -20.234 -6.328 1 96.12 125 ASP A C 1
ATOM 914 O O . ASP A 1 125 ? 31.547 -19.422 -7.195 1 96.12 125 ASP A O 1
ATOM 918 N N . ALA A 1 126 ? 31.109 -21.5 -6.539 1 95.69 126 ALA A N 1
ATOM 919 C CA . ALA A 1 126 ? 31.312 -22.047 -7.883 1 95.69 126 ALA A CA 1
ATOM 920 C C . ALA A 1 126 ? 30.281 -21.5 -8.859 1 95.69 126 ALA A C 1
ATOM 922 O O . ALA A 1 126 ? 30.609 -21.141 -9.992 1 95.69 126 ALA A O 1
ATOM 923 N N . GLY A 1 127 ? 29.078 -21.516 -8.391 1 96.38 127 GLY A N 1
ATOM 924 C CA . GLY A 1 127 ? 28.016 -20.938 -9.203 1 96.38 127 GLY A CA 1
ATOM 925 C C . GLY A 1 127 ? 28.234 -19.469 -9.516 1 96.38 127 GLY A C 1
ATOM 926 O O . GLY A 1 127 ? 28.125 -19.047 -10.672 1 96.38 127 GLY A O 1
ATOM 927 N N . ARG A 1 128 ? 28.625 -18.688 -8.562 1 96.44 128 ARG A N 1
ATOM 928 C CA . ARG A 1 128 ? 28.891 -17.266 -8.742 1 96.44 128 ARG A CA 1
ATOM 929 C C . ARG A 1 128 ? 30.016 -17.031 -9.742 1 96.44 128 ARG A C 1
ATOM 931 O O . ARG A 1 128 ? 29.922 -16.156 -10.594 1 96.44 128 ARG A O 1
ATOM 938 N N . ALA A 1 129 ? 31.016 -17.844 -9.586 1 97 129 ALA A N 1
ATOM 939 C CA . ALA A 1 129 ? 32.156 -17.734 -10.516 1 97 129 ALA A CA 1
ATOM 940 C C . ALA A 1 129 ? 31.719 -18.031 -11.945 1 97 129 ALA A C 1
ATOM 942 O O . ALA A 1 129 ? 32.125 -17.328 -12.875 1 97 129 ALA A O 1
ATOM 943 N N . ARG A 1 130 ? 30.953 -19.016 -12.117 1 97 130 ARG A N 1
ATOM 944 C CA . ARG A 1 130 ? 30.438 -19.391 -13.43 1 97 130 ARG A CA 1
ATOM 945 C C . ARG A 1 130 ? 29.578 -18.281 -14.016 1 97 130 ARG A C 1
ATOM 947 O O . ARG A 1 130 ? 29.719 -17.938 -15.188 1 97 130 ARG A O 1
ATOM 954 N N . LEU A 1 131 ? 28.719 -17.781 -13.195 1 97.62 131 LEU A N 1
ATOM 955 C CA . LEU A 1 131 ? 27.812 -16.734 -13.641 1 97.62 131 LEU A CA 1
ATOM 956 C C . LEU A 1 131 ? 28.578 -15.469 -14.008 1 97.62 131 LEU A C 1
ATOM 958 O O . LEU A 1 131 ? 28.234 -14.797 -14.992 1 97.62 131 LEU A O 1
ATOM 962 N N . HIS A 1 132 ? 29.578 -15.133 -13.195 1 97.19 132 HIS A N 1
ATOM 963 C CA . HIS A 1 132 ? 30.422 -14 -13.523 1 97.19 132 HIS A CA 1
ATOM 964 C C . HIS A 1 132 ? 31.109 -14.195 -14.875 1 97.19 132 HIS A C 1
ATOM 966 O O . HIS A 1 132 ? 31.234 -13.25 -15.656 1 97.19 132 HIS A O 1
ATOM 972 N N . GLY A 1 133 ? 31.531 -15.383 -15.133 1 97.5 133 GLY A N 1
ATOM 973 C CA . GLY A 1 133 ? 32.156 -15.703 -16.406 1 97.5 133 GLY A CA 1
ATOM 974 C C . GLY A 1 133 ? 31.188 -15.562 -17.578 1 97.5 133 GLY A C 1
ATOM 975 O O . GLY A 1 133 ? 31.594 -15.133 -18.672 1 97.5 133 GLY A O 1
ATOM 976 N N . ILE A 1 134 ? 29.984 -15.875 -17.406 1 97.75 134 ILE A N 1
ATOM 977 C CA . ILE A 1 134 ? 28.984 -15.891 -18.469 1 97.75 134 ILE A CA 1
ATOM 978 C C . ILE A 1 134 ? 28.453 -14.477 -18.688 1 97.75 134 ILE A C 1
ATOM 980 O O . ILE A 1 134 ? 28.328 -14.031 -19.844 1 97.75 134 ILE A O 1
ATOM 984 N N . LEU A 1 135 ? 28.188 -13.75 -17.625 1 97.56 135 LEU A N 1
ATOM 985 C CA . LEU A 1 135 ? 27.469 -12.484 -17.719 1 97.56 135 LEU A CA 1
ATOM 986 C C . LEU A 1 135 ? 28.438 -11.312 -17.766 1 97.56 135 LEU A C 1
ATOM 988 O O . LEU A 1 135 ? 28.062 -10.203 -18.156 1 97.56 135 LEU A O 1
ATOM 992 N N . GLY A 1 136 ? 29.641 -11.5 -17.391 1 96.62 136 GLY A N 1
ATOM 993 C CA . GLY A 1 136 ? 30.594 -10.406 -17.359 1 96.62 136 GLY A CA 1
ATOM 994 C C . GLY A 1 136 ? 30.141 -9.234 -16.516 1 96.62 136 GLY A C 1
ATOM 995 O O . GLY A 1 136 ? 29.766 -9.406 -15.352 1 96.62 136 GLY A O 1
ATOM 996 N N . ASP A 1 137 ? 30.047 -8.109 -17.141 1 92.62 137 ASP A N 1
ATOM 997 C CA . ASP A 1 137 ? 29.719 -6.863 -16.453 1 92.62 137 ASP A CA 1
ATOM 998 C C . ASP A 1 137 ? 28.25 -6.852 -16 1 92.62 137 ASP A C 1
ATOM 1000 O O . ASP A 1 137 ? 27.875 -6.082 -15.125 1 92.62 137 ASP A O 1
ATOM 1004 N N . ALA A 1 138 ? 27.547 -7.719 -16.547 1 93.75 138 ALA A N 1
ATOM 1005 C CA . ALA A 1 138 ? 26.125 -7.773 -16.203 1 93.75 138 ALA A CA 1
ATOM 1006 C C . ALA A 1 138 ? 25.906 -8.484 -14.875 1 93.75 138 ALA A C 1
ATOM 1008 O O . ALA A 1 138 ? 24.828 -8.398 -14.289 1 93.75 138 ALA A O 1
ATOM 1009 N N . PHE A 1 139 ? 26.953 -9.156 -14.461 1 95.12 139 PHE A N 1
ATOM 1010 C CA . PHE A 1 139 ? 26.875 -9.797 -13.156 1 95.12 139 PHE A CA 1
ATOM 1011 C C . PHE A 1 139 ? 27.219 -8.82 -12.047 1 95.12 139 PHE A C 1
ATOM 1013 O O . PHE A 1 139 ? 28.359 -8.367 -11.945 1 95.12 139 PHE A O 1
ATOM 1020 N N . ASP A 1 140 ? 26.25 -8.508 -11.227 1 94.38 140 ASP A N 1
ATOM 1021 C CA . ASP A 1 140 ? 26.469 -7.594 -10.109 1 94.38 140 ASP A CA 1
ATOM 1022 C C . ASP A 1 140 ? 26.875 -8.352 -8.852 1 94.38 140 ASP A C 1
ATOM 1024 O O . ASP A 1 140 ? 26.031 -8.656 -8 1 94.38 140 ASP A O 1
ATOM 1028 N N . ALA A 1 141 ? 28.125 -8.523 -8.641 1 94.06 141 ALA A N 1
ATOM 1029 C CA . ALA A 1 141 ? 28.641 -9.352 -7.555 1 94.06 141 ALA A CA 1
ATOM 1030 C C . ALA A 1 141 ? 28.359 -8.719 -6.195 1 94.06 141 ALA A C 1
ATOM 1032 O O . ALA A 1 141 ? 28.094 -9.43 -5.219 1 94.06 141 ALA A O 1
ATOM 1033 N N . ASP A 1 142 ? 28.406 -7.426 -6.117 1 94 142 ASP A N 1
ATOM 1034 C CA . ASP A 1 142 ? 28.281 -6.711 -4.852 1 94 142 ASP A CA 1
ATOM 1035 C C . ASP A 1 142 ? 26.844 -6.762 -4.336 1 94 142 ASP A C 1
ATOM 1037 O O . ASP A 1 142 ? 26.609 -6.727 -3.123 1 94 142 ASP A O 1
ATOM 1041 N N . ARG A 1 143 ? 25.922 -6.91 -5.289 1 94.12 143 ARG A N 1
ATOM 1042 C CA . ARG A 1 143 ? 24.516 -6.867 -4.895 1 94.12 143 ARG A CA 1
ATOM 1043 C C . ARG A 1 143 ? 23.844 -8.211 -5.137 1 94.12 143 ARG A C 1
ATOM 1045 O O . ARG A 1 143 ? 22.609 -8.32 -5.062 1 94.12 143 ARG A O 1
ATOM 1052 N N . PHE A 1 144 ? 24.594 -9.242 -5.363 1 95.44 144 PHE A N 1
ATOM 1053 C CA . PHE A 1 144 ? 24.094 -10.562 -5.699 1 95.44 144 PHE A CA 1
ATOM 1054 C C . PHE A 1 144 ? 23.219 -11.109 -4.582 1 95.44 144 PHE A C 1
ATOM 1056 O O . PHE A 1 144 ? 23.578 -11.023 -3.406 1 95.44 144 PHE A O 1
ATOM 1063 N N . VAL A 1 145 ? 22.031 -11.656 -4.98 1 93.88 145 VAL A N 1
ATOM 1064 C CA . VAL A 1 145 ? 21.109 -12.234 -4.008 1 93.88 145 VAL A CA 1
ATOM 1065 C C . VAL A 1 145 ? 21.078 -13.75 -4.156 1 93.88 145 VAL A C 1
ATOM 1067 O O . VAL A 1 145 ? 21.406 -14.477 -3.221 1 93.88 145 VAL A O 1
ATOM 1070 N N . CYS A 1 146 ? 20.703 -14.195 -5.328 1 95.12 146 CYS A N 1
ATOM 1071 C CA . CYS A 1 146 ? 20.641 -15.633 -5.594 1 95.12 146 CYS A CA 1
ATOM 1072 C C . CYS A 1 146 ? 20.594 -15.906 -7.094 1 95.12 146 CYS A C 1
ATOM 1074 O O . CYS A 1 146 ? 20.422 -14.984 -7.891 1 95.12 146 CYS A O 1
ATOM 1076 N N . ALA A 1 147 ? 20.844 -17.094 -7.434 1 96.38 147 ALA A N 1
ATOM 1077 C CA . ALA A 1 147 ? 20.688 -17.578 -8.805 1 96.38 147 ALA A CA 1
ATOM 1078 C C . ALA A 1 147 ? 20.188 -19.016 -8.82 1 96.38 147 ALA A C 1
ATOM 1080 O O . ALA A 1 147 ? 20.641 -19.844 -8.023 1 96.38 147 ALA A O 1
ATOM 1081 N N . ASN A 1 148 ? 19.234 -19.266 -9.703 1 96.56 148 ASN A N 1
ATOM 1082 C CA . ASN A 1 148 ? 18.688 -20.609 -9.82 1 96.56 148 ASN A CA 1
ATOM 1083 C C . ASN A 1 148 ? 18.5 -21.016 -11.273 1 96.56 148 ASN A C 1
ATOM 1085 O O . ASN A 1 148 ? 18.047 -20.219 -12.094 1 96.56 148 ASN A O 1
ATOM 1089 N N . ALA A 1 149 ? 18.875 -22.188 -11.57 1 97.12 149 ALA A N 1
ATOM 1090 C CA . ALA A 1 149 ? 18.641 -22.766 -12.891 1 97.12 149 ALA A CA 1
ATOM 1091 C C . ALA A 1 149 ? 17.297 -23.484 -12.945 1 97.12 149 ALA A C 1
ATOM 1093 O O . ALA A 1 149 ? 16.828 -24.031 -11.938 1 97.12 149 ALA A O 1
ATOM 1094 N N . TYR A 1 150 ? 16.703 -23.453 -14.086 1 97.06 150 TYR A N 1
ATOM 1095 C CA . TYR A 1 150 ? 15.516 -24.266 -14.336 1 97.06 150 TYR A CA 1
ATOM 1096 C C . TYR A 1 150 ? 15.906 -25.719 -14.625 1 97.06 150 TYR A C 1
ATOM 1098 O O . TYR A 1 150 ? 16.328 -26.047 -15.742 1 97.06 150 TYR A O 1
ATOM 1106 N N . ILE A 1 151 ? 15.688 -26.531 -13.625 1 97.44 151 ILE A N 1
ATOM 1107 C CA . ILE A 1 151 ? 16.094 -27.922 -13.836 1 97.44 151 ILE A CA 1
ATOM 1108 C C . ILE A 1 151 ? 14.906 -28.734 -14.344 1 97.44 151 ILE A C 1
ATOM 1110 O O . ILE A 1 151 ? 13.773 -28.234 -14.367 1 97.44 151 ILE A O 1
ATOM 1114 N N . GLY A 1 152 ? 15.172 -29.953 -14.82 1 97.75 152 GLY A N 1
ATOM 1115 C CA . GLY A 1 152 ? 14.172 -30.766 -15.5 1 97.75 152 GLY A CA 1
ATOM 1116 C C . GLY A 1 152 ? 13.414 -31.703 -14.57 1 97.75 152 GLY A C 1
ATOM 1117 O O . GLY A 1 152 ? 13.359 -31.453 -13.359 1 97.75 152 GLY A O 1
ATOM 1118 N N . ALA A 1 153 ? 12.805 -32.75 -15.164 1 98.38 153 ALA A N 1
ATOM 1119 C CA . ALA A 1 153 ? 11.797 -33.562 -14.5 1 98.38 153 ALA A CA 1
ATOM 1120 C C . ALA A 1 153 ? 12.398 -34.844 -13.953 1 98.38 153 ALA A C 1
ATOM 1122 O O . ALA A 1 153 ? 11.727 -35.594 -13.242 1 98.38 153 ALA A O 1
ATOM 1123 N N . GLN A 1 154 ? 13.641 -35.125 -14.203 1 97.56 154 GLN A N 1
ATOM 1124 C CA . GLN A 1 154 ? 14.211 -36.406 -13.891 1 97.56 154 GLN A CA 1
ATOM 1125 C C . GLN A 1 154 ? 14.117 -36.719 -12.391 1 97.56 154 GLN A C 1
ATOM 1127 O O . GLN A 1 154 ? 13.734 -37.812 -11.992 1 97.56 154 GLN A O 1
ATOM 1132 N N . GLY A 1 155 ? 14.523 -35.688 -11.578 1 98 155 GLY A N 1
ATOM 1133 C CA . GLY A 1 155 ? 14.43 -35.875 -10.141 1 98 155 GLY A CA 1
ATOM 1134 C C . GLY A 1 155 ? 13.016 -36.188 -9.672 1 98 155 GLY A C 1
ATOM 1135 O O . GLY A 1 155 ? 12.828 -36.969 -8.75 1 98 155 GLY A O 1
ATOM 1136 N N . ILE A 1 156 ? 12.047 -35.594 -10.25 1 98.81 156 ILE A N 1
ATOM 1137 C CA . ILE A 1 156 ? 10.648 -35.812 -9.906 1 98.81 156 ILE A CA 1
ATOM 1138 C C . ILE A 1 156 ? 10.242 -37.25 -10.266 1 98.81 156 ILE A C 1
ATOM 1140 O O . ILE A 1 156 ? 9.664 -37.969 -9.445 1 98.81 156 ILE A O 1
ATOM 1144 N N . ALA A 1 157 ? 10.555 -37.688 -11.492 1 98.75 157 ALA A N 1
ATOM 1145 C CA . ALA A 1 157 ? 10.203 -39.031 -11.977 1 98.75 157 ALA A CA 1
ATOM 1146 C C . ALA A 1 157 ? 10.812 -40.094 -11.086 1 98.75 157 ALA A C 1
ATOM 1148 O O . ALA A 1 157 ? 10.133 -41.062 -10.695 1 98.75 157 ALA A O 1
ATOM 1149 N N . GLU A 1 158 ? 12.078 -39.938 -10.766 1 98.5 158 GLU A N 1
ATOM 1150 C CA . GLU A 1 158 ? 12.789 -40.906 -9.938 1 98.5 158 GLU A CA 1
ATOM 1151 C C . GLU A 1 158 ? 12.195 -40.969 -8.531 1 98.5 158 GLU A C 1
ATOM 1153 O O . GLU A 1 158 ? 12.07 -42.031 -7.945 1 98.5 158 GLU A O 1
ATOM 1158 N N . ALA A 1 159 ? 11.883 -39.781 -7.984 1 98.75 159 ALA A N 1
ATOM 1159 C CA . ALA A 1 159 ? 11.281 -39.75 -6.652 1 98.75 159 ALA A CA 1
ATOM 1160 C C . ALA A 1 159 ? 9.953 -40.5 -6.625 1 98.75 159 ALA A C 1
ATOM 1162 O O . ALA A 1 159 ? 9.703 -41.281 -5.715 1 98.75 159 ALA A O 1
ATOM 1163 N N . ILE A 1 160 ? 9.102 -40.25 -7.613 1 98.81 160 ILE A N 1
ATOM 1164 C CA . ILE A 1 160 ? 7.801 -40.906 -7.688 1 98.81 160 ILE A CA 1
ATOM 1165 C C . ILE A 1 160 ? 7.996 -42.406 -7.855 1 98.81 160 ILE A C 1
ATOM 1167 O O . ILE A 1 160 ? 7.344 -43.219 -7.18 1 98.81 160 ILE A O 1
ATOM 1171 N N . SER A 1 161 ? 8.883 -42.812 -8.734 1 98.38 161 SER A N 1
ATOM 1172 C CA . SER A 1 161 ? 9.164 -44.219 -8.961 1 98.38 161 SER A CA 1
ATOM 1173 C C . SER A 1 161 ? 9.664 -44.906 -7.684 1 98.38 161 SER A C 1
ATOM 1175 O O . SER A 1 161 ? 9.422 -46.094 -7.473 1 98.38 161 SER A O 1
ATOM 1177 N N . ALA A 1 162 ? 10.328 -44.125 -6.914 1 98.31 162 ALA A N 1
ATOM 1178 C CA . ALA A 1 162 ? 10.859 -44.656 -5.66 1 98.31 162 ALA A CA 1
ATOM 1179 C C . ALA A 1 162 ? 9.789 -44.656 -4.57 1 98.31 162 ALA A C 1
ATOM 1181 O O . ALA A 1 162 ? 10.062 -45.031 -3.424 1 98.31 162 ALA A O 1
ATOM 1182 N N . GLY A 1 163 ? 8.648 -44.156 -4.863 1 98.25 163 GLY A N 1
ATOM 1183 C CA . GLY A 1 163 ? 7.523 -44.312 -3.951 1 98.25 163 GLY A CA 1
ATOM 1184 C C . GLY A 1 163 ? 7.113 -43 -3.283 1 98.25 163 GLY A C 1
ATOM 1185 O O . GLY A 1 163 ? 6.332 -43 -2.33 1 98.25 163 GLY A O 1
ATOM 1186 N N . ALA A 1 164 ? 7.641 -41.906 -3.717 1 98.75 164 ALA A N 1
ATOM 1187 C CA . ALA A 1 164 ? 7.254 -40.625 -3.123 1 98.75 164 ALA A CA 1
ATOM 1188 C C . ALA A 1 164 ? 5.766 -40.375 -3.324 1 98.75 164 ALA A C 1
ATOM 1190 O O . ALA A 1 164 ? 5.227 -40.594 -4.406 1 98.75 164 ALA A O 1
ATOM 1191 N N . GLN A 1 165 ? 5.121 -39.938 -2.266 1 98.81 165 GLN A N 1
ATOM 1192 C CA . GLN A 1 165 ? 3.717 -39.531 -2.318 1 98.81 165 GLN A CA 1
ATOM 1193 C C . GLN A 1 165 ? 3.57 -38.031 -2.463 1 98.81 165 GLN A C 1
ATOM 1195 O O . GLN A 1 165 ? 2.555 -37.531 -2.965 1 98.81 165 GLN A O 1
ATOM 1200 N N . VAL A 1 166 ? 4.512 -37.312 -1.939 1 98.88 166 VAL A N 1
ATOM 1201 C CA . VAL A 1 166 ? 4.637 -35.875 -2.135 1 98.88 166 VAL A CA 1
ATOM 1202 C C . VAL A 1 166 ? 6.055 -35.531 -2.584 1 98.88 166 VAL A C 1
ATOM 1204 O O . VAL A 1 166 ? 7.031 -35.969 -1.968 1 98.88 166 VAL A O 1
ATOM 1207 N N . VAL A 1 167 ? 6.18 -34.844 -3.66 1 98.94 167 VAL A N 1
ATOM 1208 C CA . VAL A 1 167 ? 7.473 -34.375 -4.152 1 98.94 167 VAL A CA 1
ATOM 1209 C C . VAL A 1 167 ? 7.543 -32.875 -4.082 1 98.94 167 VAL A C 1
ATOM 1211 O O . VAL A 1 167 ? 6.766 -32.188 -4.738 1 98.94 167 VAL A O 1
ATOM 1214 N N . VAL A 1 168 ? 8.477 -32.312 -3.281 1 98.81 168 VAL A N 1
ATOM 1215 C CA . VAL A 1 168 ? 8.664 -30.891 -3.078 1 98.81 168 VAL A CA 1
ATOM 1216 C C . VAL A 1 168 ? 9.891 -30.422 -3.863 1 98.81 168 VAL A C 1
ATOM 1218 O O . VAL A 1 168 ? 11.008 -30.875 -3.623 1 98.81 168 VAL A O 1
ATOM 1221 N N . CYS A 1 169 ? 9.648 -29.5 -4.773 1 98.25 169 CYS A N 1
ATOM 1222 C CA . CYS A 1 169 ? 10.734 -29.031 -5.625 1 98.25 169 CYS A CA 1
ATOM 1223 C C . CYS A 1 169 ? 11.062 -27.578 -5.316 1 98.25 169 CYS A C 1
ATOM 1225 O O . CYS A 1 169 ? 10.234 -26.844 -4.758 1 98.25 169 CYS A O 1
ATOM 1227 N N . GLY A 1 170 ? 12.289 -27.203 -5.57 1 95.56 170 GLY A N 1
ATOM 1228 C CA . GLY A 1 170 ? 12.633 -25.797 -5.75 1 95.56 170 GLY A CA 1
ATOM 1229 C C . GLY A 1 170 ? 12.312 -25.281 -7.137 1 95.56 170 GLY A C 1
ATOM 1230 O O . GLY A 1 170 ? 11.18 -25.406 -7.605 1 95.56 170 GLY A O 1
ATOM 1231 N N . ARG A 1 171 ? 13.375 -24.797 -7.801 1 95.56 171 ARG A N 1
ATOM 1232 C CA . ARG A 1 171 ? 13.156 -24.297 -9.156 1 95.56 171 ARG A CA 1
ATOM 1233 C C . ARG A 1 171 ? 13.281 -25.422 -10.18 1 95.56 171 ARG A C 1
ATOM 1235 O O . ARG A 1 171 ? 14.383 -25.922 -10.43 1 95.56 171 ARG A O 1
ATOM 1242 N N . VAL A 1 172 ? 12.211 -25.828 -10.688 1 96.81 172 VAL A N 1
ATOM 1243 C CA . VAL A 1 172 ? 12.125 -26.672 -11.875 1 96.81 172 VAL A CA 1
ATOM 1244 C C . VAL A 1 172 ? 11.367 -25.922 -12.977 1 96.81 172 VAL A C 1
ATOM 1246 O O . VAL A 1 172 ? 10.664 -24.953 -12.711 1 96.81 172 VAL A O 1
ATOM 1249 N N . ALA A 1 173 ? 11.664 -26.375 -14.164 1 96.69 173 ALA A N 1
ATOM 1250 C CA . ALA A 1 173 ? 10.836 -25.797 -15.219 1 96.69 173 ALA A CA 1
ATOM 1251 C C . ALA A 1 173 ? 9.359 -26.078 -14.969 1 96.69 173 ALA A C 1
ATOM 1253 O O . ALA A 1 173 ? 9 -27.141 -14.445 1 96.69 173 ALA A O 1
ATOM 1254 N N . ASP A 1 174 ? 8.492 -25.203 -15.359 1 96.5 174 ASP A N 1
ATOM 1255 C CA . ASP A 1 174 ? 7.066 -25.312 -15.055 1 96.5 174 ASP A CA 1
ATOM 1256 C C . ASP A 1 174 ? 6.477 -26.609 -15.609 1 96.5 174 ASP A C 1
ATOM 1258 O O . ASP A 1 174 ? 5.824 -27.359 -14.883 1 96.5 174 ASP A O 1
ATOM 1262 N N . PRO A 1 175 ? 6.762 -26.922 -16.828 1 97.56 175 PRO A N 1
ATOM 1263 C CA . PRO A 1 175 ? 6.152 -28.156 -17.359 1 97.56 175 PRO A CA 1
ATOM 1264 C C . PRO A 1 175 ? 6.754 -29.422 -16.766 1 97.56 175 PRO A C 1
ATOM 1266 O O . PRO A 1 175 ? 6.18 -30.5 -16.891 1 97.56 175 PRO A O 1
ATOM 1269 N N . ALA A 1 176 ? 7.945 -29.312 -16.125 1 98.31 176 ALA A N 1
ATOM 1270 C CA . ALA A 1 176 ? 8.586 -30.484 -15.516 1 98.31 176 ALA A CA 1
ATOM 1271 C C . ALA A 1 176 ? 7.699 -31.109 -14.445 1 98.31 176 ALA A C 1
ATOM 1273 O O . ALA A 1 176 ? 7.781 -32.312 -14.18 1 98.31 176 ALA A O 1
ATOM 1274 N N . LEU A 1 177 ? 6.863 -30.297 -13.891 1 98.69 177 LEU A N 1
ATOM 1275 C CA . LEU A 1 177 ? 5.941 -30.766 -12.859 1 98.69 177 LEU A CA 1
ATOM 1276 C C . LEU A 1 177 ? 5.016 -31.844 -13.422 1 98.69 177 LEU A C 1
ATOM 1278 O O . LEU A 1 177 ? 4.598 -32.75 -12.695 1 98.69 177 LEU A O 1
ATOM 1282 N N . ALA A 1 178 ? 4.66 -31.75 -14.68 1 98.75 178 ALA A N 1
ATOM 1283 C CA . ALA A 1 178 ? 3.811 -32.75 -15.336 1 98.75 178 ALA A CA 1
ATOM 1284 C C . ALA A 1 178 ? 4.648 -33.844 -15.977 1 98.75 178 ALA A C 1
ATOM 1286 O O . ALA A 1 178 ? 4.246 -35 -15.984 1 98.75 178 ALA A O 1
ATOM 1287 N N . VAL A 1 179 ? 5.816 -33.5 -16.484 1 98.81 179 VAL A N 1
ATOM 1288 C CA . VAL A 1 179 ? 6.684 -34.438 -17.156 1 98.81 179 VAL A CA 1
ATOM 1289 C C . VAL A 1 179 ? 7.117 -35.531 -16.172 1 98.81 179 VAL A C 1
ATOM 1291 O O . VAL A 1 179 ? 7.156 -36.719 -16.516 1 98.81 179 VAL A O 1
ATOM 1294 N N . GLY A 1 180 ? 7.43 -35.125 -14.977 1 98.81 180 GLY A N 1
ATOM 1295 C CA . GLY A 1 180 ? 7.863 -36.062 -13.961 1 98.81 180 GLY A CA 1
ATOM 1296 C C . GLY A 1 180 ? 6.902 -37.219 -13.766 1 98.81 180 GLY A C 1
ATOM 1297 O O . GLY A 1 180 ? 7.258 -38.375 -13.992 1 98.81 180 GLY A O 1
ATOM 1298 N N . PRO A 1 181 ? 5.684 -36.938 -13.367 1 98.88 181 PRO A N 1
ATOM 1299 C CA . PRO A 1 181 ? 4.68 -38 -13.203 1 98.88 181 PRO A CA 1
ATOM 1300 C C . PRO A 1 181 ? 4.465 -38.812 -14.477 1 98.88 181 PRO A C 1
ATOM 1302 O O . PRO A 1 181 ? 4.273 -40.031 -14.414 1 98.88 181 PRO A O 1
ATOM 1305 N N . ALA A 1 182 ? 4.469 -38.188 -15.641 1 98.81 182 ALA A N 1
ATOM 1306 C CA . ALA A 1 182 ? 4.281 -38.906 -16.906 1 98.81 182 ALA A CA 1
ATOM 1307 C C . ALA A 1 182 ? 5.383 -39.938 -17.109 1 98.81 182 ALA A C 1
ATOM 1309 O O . ALA A 1 182 ? 5.105 -41.094 -17.438 1 98.81 182 ALA A O 1
ATOM 1310 N N . MET A 1 183 ? 6.613 -39.531 -16.891 1 98.62 183 MET A N 1
ATOM 1311 C CA . MET A 1 183 ? 7.754 -40.406 -17.078 1 98.62 183 MET A CA 1
ATOM 1312 C C . MET A 1 183 ? 7.719 -41.562 -16.078 1 98.62 183 MET A C 1
ATOM 1314 O O . MET A 1 183 ? 8.047 -42.719 -16.422 1 98.62 183 MET A O 1
ATOM 1318 N N . ALA A 1 184 ? 7.375 -41.25 -14.867 1 98.69 184 ALA A N 1
ATOM 1319 C CA . ALA A 1 184 ? 7.273 -42.281 -13.844 1 98.69 184 ALA A CA 1
ATOM 1320 C C . ALA A 1 184 ? 6.195 -43.312 -14.203 1 98.69 184 ALA A C 1
ATOM 1322 O O . ALA A 1 184 ? 6.359 -44.5 -13.961 1 98.69 184 ALA A O 1
ATOM 1323 N N . HIS A 1 185 ? 5.062 -42.906 -14.727 1 98.69 185 HIS A N 1
ATOM 1324 C CA . HIS A 1 185 ? 3.902 -43.719 -15 1 98.69 185 HIS A CA 1
ATOM 1325 C C . HIS A 1 185 ? 4.137 -44.594 -16.234 1 98.69 185 HIS A C 1
ATOM 1327 O O . HIS A 1 185 ? 3.867 -45.812 -16.203 1 98.69 185 HIS A O 1
ATOM 1333 N N . PHE A 1 186 ? 4.645 -44 -17.344 1 98.56 186 PHE A N 1
ATOM 1334 C CA . PHE A 1 186 ? 4.715 -44.688 -18.625 1 98.56 186 PHE A CA 1
ATOM 1335 C C . PHE A 1 186 ? 6.055 -45.406 -18.781 1 98.56 186 PHE A C 1
ATOM 1337 O O . PHE A 1 186 ? 6.18 -46.312 -19.594 1 98.56 186 PHE A O 1
ATOM 1344 N N . GLY A 1 187 ? 7.055 -44.906 -18.062 1 97.88 187 GLY A N 1
ATOM 1345 C CA . GLY A 1 187 ? 8.375 -45.5 -18.203 1 97.88 187 GLY A CA 1
ATOM 1346 C C . GLY A 1 187 ? 9.008 -45.219 -19.547 1 97.88 187 GLY A C 1
ATOM 1347 O O . GLY A 1 187 ? 9.727 -46.062 -20.094 1 97.88 187 GLY A O 1
ATOM 1348 N N . TRP A 1 188 ? 8.711 -44.125 -20.141 1 97.75 188 TRP A N 1
ATOM 1349 C CA . TRP A 1 188 ? 9.289 -43.75 -21.422 1 97.75 188 TRP A CA 1
ATOM 1350 C C . TRP A 1 188 ? 10.797 -43.562 -21.312 1 97.75 188 TRP A C 1
ATOM 1352 O O . TRP A 1 188 ? 11.32 -43.312 -20.219 1 97.75 188 TRP A O 1
ATOM 1362 N N . SER A 1 189 ? 11.43 -43.719 -22.469 1 97.94 189 SER A N 1
ATOM 1363 C CA . SER A 1 189 ? 12.852 -43.375 -22.531 1 97.94 189 SER A CA 1
ATOM 1364 C C . SER A 1 189 ? 13.078 -41.875 -22.484 1 97.94 189 SER A C 1
ATOM 1366 O O . SER A 1 189 ? 12.32 -41.125 -23.078 1 97.94 189 SER A O 1
ATOM 1368 N N . TRP A 1 190 ? 14.156 -41.469 -21.859 1 97.62 190 TRP A N 1
ATOM 1369 C CA . TRP A 1 190 ? 14.492 -40.031 -21.75 1 97.62 190 TRP A CA 1
ATOM 1370 C C . TRP A 1 190 ? 15.047 -39.531 -23.078 1 97.62 190 TRP A C 1
ATOM 1372 O O . TRP A 1 190 ? 15.297 -38.312 -23.203 1 97.62 190 TRP A O 1
ATOM 1382 N N . ASP A 1 191 ? 15.078 -40.375 -24.109 1 97.38 191 ASP A N 1
ATOM 1383 C CA . ASP A 1 191 ? 15.484 -39.969 -25.453 1 97.38 191 ASP A CA 1
ATOM 1384 C C . ASP A 1 191 ? 14.305 -40.031 -26.422 1 97.38 191 ASP A C 1
ATOM 1386 O O . ASP A 1 191 ? 14.477 -39.844 -27.625 1 97.38 191 ASP A O 1
ATOM 1390 N N . ASP A 1 192 ? 13.195 -40.406 -25.875 1 98.19 192 ASP A N 1
ATOM 1391 C CA . ASP A 1 192 ? 11.992 -40.375 -26.703 1 98.19 192 ASP A CA 1
ATOM 1392 C C . ASP A 1 192 ? 11.445 -38.938 -26.781 1 98.19 192 ASP A C 1
ATOM 1394 O O . ASP A 1 192 ? 10.5 -38.594 -26.078 1 98.19 192 ASP A O 1
ATOM 1398 N N . TRP A 1 193 ? 11.977 -38.25 -27.703 1 98.5 193 TRP A N 1
ATOM 1399 C CA . TRP A 1 193 ? 11.766 -36.781 -27.75 1 98.5 193 TRP A CA 1
ATOM 1400 C C . TRP A 1 193 ? 10.305 -36.469 -28.016 1 98.5 193 TRP A C 1
ATOM 1402 O O . TRP A 1 193 ? 9.758 -35.5 -27.438 1 98.5 193 TRP A O 1
ATOM 1412 N N . ASP A 1 194 ? 9.625 -37.188 -28.828 1 98.38 194 ASP A N 1
ATOM 1413 C CA . ASP A 1 194 ? 8.227 -36.906 -29.141 1 98.38 194 ASP A CA 1
ATOM 1414 C C . ASP A 1 194 ? 7.34 -37.062 -27.906 1 98.38 194 ASP A C 1
ATOM 1416 O O . ASP A 1 194 ? 6.469 -36.25 -27.641 1 98.38 194 ASP A O 1
ATOM 1420 N N . ARG A 1 195 ? 7.562 -38.156 -27.172 1 98.25 195 ARG A N 1
ATOM 1421 C CA . ARG A 1 195 ? 6.762 -38.375 -25.969 1 98.25 195 ARG A CA 1
ATOM 1422 C C . ARG A 1 195 ? 7.082 -37.375 -24.891 1 98.25 195 ARG A C 1
ATOM 1424 O O . ARG A 1 195 ? 6.184 -36.906 -24.188 1 98.25 195 ARG A O 1
ATOM 1431 N N . LEU A 1 196 ? 8.367 -37.031 -24.766 1 98.62 196 LEU A N 1
ATOM 1432 C CA . LEU A 1 196 ? 8.758 -35.969 -23.812 1 98.62 196 LEU A CA 1
ATOM 1433 C C . LEU A 1 196 ? 8.125 -34.656 -24.188 1 98.62 196 LEU A C 1
ATOM 1435 O O . LEU A 1 196 ? 7.707 -33.875 -23.297 1 98.62 196 LEU A O 1
ATOM 1439 N N . ALA A 1 197 ? 8.094 -34.406 -25.469 1 98.81 197 ALA A N 1
ATOM 1440 C CA . ALA A 1 197 ? 7.473 -33.156 -25.938 1 98.81 197 ALA A CA 1
ATOM 1441 C C . ALA A 1 197 ? 5.98 -33.125 -25.625 1 98.81 197 ALA A C 1
ATOM 1443 O O . ALA A 1 197 ? 5.441 -32.094 -25.219 1 98.81 197 ALA A O 1
ATOM 1444 N N . ALA A 1 198 ? 5.348 -34.25 -25.828 1 98.62 198 ALA A N 1
ATOM 1445 C CA . ALA A 1 198 ? 3.926 -34.344 -25.5 1 98.62 198 ALA A CA 1
ATOM 1446 C C . ALA A 1 198 ? 3.68 -34.094 -24.016 1 98.62 198 ALA A C 1
ATOM 1448 O O . ALA A 1 198 ? 2.795 -33.312 -23.656 1 98.62 198 ALA A O 1
ATOM 1449 N N . ALA A 1 199 ? 4.461 -34.719 -23.156 1 98.81 199 ALA A N 1
ATOM 1450 C CA . ALA A 1 199 ? 4.34 -34.5 -21.719 1 98.81 199 ALA A CA 1
ATOM 1451 C C . ALA A 1 199 ? 4.613 -33.031 -21.359 1 98.81 199 ALA A C 1
ATOM 1453 O O . ALA A 1 199 ? 3.936 -32.469 -20.516 1 98.81 199 ALA A O 1
ATOM 1454 N N . THR A 1 200 ? 5.613 -32.469 -22 1 98.75 200 THR A N 1
ATOM 1455 C CA . THR A 1 200 ? 5.98 -31.062 -21.766 1 98.75 200 THR A CA 1
ATOM 1456 C C . THR A 1 200 ? 4.832 -30.141 -22.141 1 98.75 200 THR A C 1
ATOM 1458 O O . THR A 1 200 ? 4.504 -29.219 -21.391 1 98.75 200 THR A O 1
ATOM 1461 N N . MET A 1 201 ? 4.191 -30.406 -23.234 1 98.69 201 MET A N 1
ATOM 1462 C CA . MET A 1 201 ? 3.104 -29.531 -23.656 1 98.69 201 MET A CA 1
ATOM 1463 C C . MET A 1 201 ? 1.864 -29.75 -22.797 1 98.69 201 MET A C 1
ATOM 1465 O O . MET A 1 201 ? 1.102 -28.797 -22.562 1 98.69 201 MET A O 1
ATOM 1469 N N . ALA A 1 202 ? 1.656 -31 -22.297 1 98.75 202 ALA A N 1
ATOM 1470 C CA . ALA A 1 202 ? 0.619 -31.188 -21.297 1 98.75 202 ALA A CA 1
ATOM 1471 C C . ALA A 1 202 ? 0.876 -30.328 -20.062 1 98.75 202 ALA A C 1
ATOM 1473 O O . ALA A 1 202 ? -0.035 -29.656 -19.578 1 98.75 202 ALA A O 1
ATOM 1474 N N . GLY A 1 203 ? 2.125 -30.312 -19.625 1 98.62 203 GLY A N 1
ATOM 1475 C CA . GLY A 1 203 ? 2.508 -29.438 -18.516 1 98.62 203 GLY A CA 1
ATOM 1476 C C . GLY A 1 203 ? 2.328 -27.969 -18.828 1 98.62 203 GLY A C 1
ATOM 1477 O O . GLY A 1 203 ? 1.867 -27.203 -17.969 1 98.62 203 GLY A O 1
ATOM 1478 N N . HIS A 1 204 ? 2.684 -27.562 -20.031 1 98.38 204 HIS A N 1
ATOM 1479 C CA . HIS A 1 204 ? 2.539 -26.188 -20.469 1 98.38 204 HIS A CA 1
ATOM 1480 C C . HIS A 1 204 ? 1.08 -25.75 -20.438 1 98.38 204 HIS A C 1
ATOM 1482 O O . HIS A 1 204 ? 0.778 -24.609 -20.062 1 98.38 204 HIS A O 1
ATOM 1488 N N . LEU A 1 205 ? 0.236 -26.625 -20.781 1 98.62 205 LEU A N 1
ATOM 1489 C CA . LEU A 1 205 ? -1.192 -26.328 -20.797 1 98.62 205 LEU A CA 1
ATOM 1490 C C . LEU A 1 205 ? -1.731 -26.234 -19.375 1 98.62 205 LEU A C 1
ATOM 1492 O O . LEU A 1 205 ? -2.738 -25.562 -19.125 1 98.62 205 LEU A O 1
ATOM 1496 N N . LEU A 1 206 ? -1.023 -26.797 -18.391 1 98.5 206 LEU A N 1
ATOM 1497 C CA . LEU A 1 206 ? -1.52 -26.875 -17.031 1 98.5 206 LEU A CA 1
ATOM 1498 C C . LEU A 1 206 ? -0.918 -25.766 -16.172 1 98.5 206 LEU A C 1
ATOM 1500 O O . LEU A 1 206 ? -1.504 -25.375 -15.156 1 98.5 206 LEU A O 1
ATOM 1504 N N . GLU A 1 207 ? 0.248 -25.281 -16.422 1 94 207 GLU A N 1
ATOM 1505 C CA . GLU A 1 207 ? 1.115 -24.562 -15.5 1 94 207 GLU A CA 1
ATOM 1506 C C . GLU A 1 207 ? 0.513 -23.203 -15.125 1 94 207 GLU A C 1
ATOM 1508 O O . GLU A 1 207 ? 0.823 -22.656 -14.07 1 94 207 GLU A O 1
ATOM 1513 N N . CYS A 1 208 ? -0.386 -22.5 -15.805 1 95.06 208 CYS A N 1
ATOM 1514 C CA . CYS A 1 208 ? -0.991 -21.219 -15.477 1 95.06 208 CYS A CA 1
ATOM 1515 C C . CYS A 1 208 ? -2.398 -21.406 -14.922 1 95.06 208 CYS A C 1
ATOM 1517 O O . CYS A 1 208 ? -3.197 -20.469 -14.914 1 95.06 208 CYS A O 1
ATOM 1519 N N . GLY A 1 209 ? -2.627 -22.594 -14.484 1 96.75 209 GLY A N 1
ATOM 1520 C CA . GLY A 1 209 ? -3.865 -22.875 -13.773 1 96.75 209 GLY A CA 1
ATOM 1521 C C . GLY A 1 209 ? -5.102 -22.688 -14.633 1 96.75 209 GLY A C 1
ATOM 1522 O O . GLY A 1 209 ? -5.25 -23.312 -15.68 1 96.75 209 GLY A O 1
ATOM 1523 N N . ALA A 1 210 ? -5.883 -21.672 -14.305 1 97.88 210 ALA A N 1
ATOM 1524 C CA . ALA A 1 210 ? -7.223 -21.516 -14.859 1 97.88 210 ALA A CA 1
ATOM 1525 C C . ALA A 1 210 ? -7.168 -20.875 -16.25 1 97.88 210 ALA A C 1
ATOM 1527 O O . ALA A 1 210 ? -8.188 -20.781 -16.938 1 97.88 210 ALA A O 1
ATOM 1528 N N . GLN A 1 211 ? -6.027 -20.453 -16.734 1 97.31 211 GLN A N 1
ATOM 1529 C CA . GLN A 1 211 ? -5.965 -19.75 -18 1 97.31 211 GLN A CA 1
ATOM 1530 C C . GLN A 1 211 ? -6.543 -20.609 -19.125 1 97.31 211 GLN A C 1
ATOM 1532 O O . GLN A 1 211 ? -7.332 -20.125 -19.938 1 97.31 211 GLN A O 1
ATOM 1537 N N . VAL A 1 212 ? -6.25 -21.906 -19.141 1 98.44 212 VAL A N 1
ATOM 1538 C CA . VAL A 1 212 ? -6.676 -22.797 -20.219 1 98.44 212 VAL A CA 1
ATOM 1539 C C . VAL A 1 212 ? -8.148 -23.156 -20.047 1 98.44 212 VAL A C 1
ATOM 1541 O O . VAL A 1 212 ? -8.789 -23.656 -20.969 1 98.44 212 VAL A O 1
ATOM 1544 N N . SER A 1 213 ? -8.742 -22.812 -18.906 1 98.56 213 SER A N 1
ATOM 1545 C CA . SER A 1 213 ? -10.141 -23.141 -18.625 1 98.56 213 SER A CA 1
ATOM 1546 C C . SER A 1 213 ? -11.008 -21.891 -18.609 1 98.56 213 SER A C 1
ATOM 1548 O O . SER A 1 213 ? -12.148 -21.938 -18.125 1 98.56 213 SER A O 1
ATOM 1550 N N . GLY A 1 214 ? -10.438 -20.812 -19.062 1 98.06 214 GLY A N 1
ATOM 1551 C CA . GLY A 1 214 ? -11.266 -19.641 -19.234 1 98.06 214 GLY A CA 1
ATOM 1552 C C . GLY A 1 214 ? -10.844 -18.484 -18.344 1 98.06 214 GLY A C 1
ATOM 1553 O O . GLY A 1 214 ? -11.352 -17.359 -18.469 1 98.06 214 GLY A O 1
ATOM 1554 N N . GLY A 1 215 ? -9.953 -18.672 -17.359 1 97.31 215 GLY A N 1
ATOM 1555 C CA . GLY A 1 215 ? -9.336 -17.594 -16.609 1 97.31 215 GLY A CA 1
ATOM 1556 C C . GLY A 1 215 ? -8.367 -16.766 -17.438 1 97.31 215 GLY A C 1
ATOM 1557 O O . GLY A 1 215 ? -7.727 -17.281 -18.359 1 97.31 215 GLY A O 1
ATOM 1558 N N . TYR A 1 216 ? -8.211 -15.461 -17.141 1 96.31 216 TYR A N 1
ATOM 1559 C CA . TYR A 1 216 ? -7.387 -14.531 -17.906 1 96.31 216 TYR A CA 1
ATOM 1560 C C . TYR A 1 216 ? -7.773 -14.539 -19.375 1 96.31 216 TYR A C 1
ATOM 1562 O O . TYR A 1 216 ? -6.922 -14.383 -20.25 1 96.31 216 TYR A O 1
ATOM 1570 N N . PHE A 1 217 ? -8.898 -14.938 -19.703 1 97.62 217 PHE A N 1
ATOM 1571 C CA . PHE A 1 217 ? -9.414 -15.109 -21.062 1 97.62 217 PHE A CA 1
ATOM 1572 C C . PHE A 1 217 ? -10.688 -14.289 -21.266 1 97.62 217 PHE A C 1
ATOM 1574 O O . PHE A 1 217 ? -10.875 -13.672 -22.312 1 97.62 217 PHE A O 1
ATOM 1581 N N . ALA A 1 218 ? -11.469 -14.148 -20.234 1 97.88 218 ALA A N 1
ATOM 1582 C CA . ALA A 1 218 ? -12.82 -13.617 -20.312 1 97.88 218 ALA A CA 1
ATOM 1583 C C . ALA A 1 218 ? -12.812 -12.141 -20.688 1 97.88 218 ALA A C 1
ATOM 1585 O O . ALA A 1 218 ? -12.023 -11.367 -20.125 1 97.88 218 ALA A O 1
ATOM 1586 N N . ASP A 1 219 ? -13.648 -11.758 -21.594 1 97.75 219 ASP A N 1
ATOM 1587 C CA . ASP A 1 219 ? -13.93 -10.391 -22.031 1 97.75 219 ASP A CA 1
ATOM 1588 C C . ASP A 1 219 ? -15.414 -10.211 -22.328 1 97.75 219 ASP A C 1
ATOM 1590 O O . ASP A 1 219 ? -15.883 -10.617 -23.391 1 97.75 219 ASP A O 1
ATOM 1594 N N . PRO A 1 220 ? -16.094 -9.57 -21.406 1 96.38 220 PRO A N 1
ATOM 1595 C CA . PRO A 1 220 ? -17.547 -9.531 -21.531 1 96.38 220 PRO A CA 1
ATOM 1596 C C . PRO A 1 220 ? -18.016 -8.984 -22.875 1 96.38 220 PRO A C 1
ATOM 1598 O O . PRO A 1 220 ? -17.562 -7.914 -23.297 1 96.38 220 PRO A O 1
ATOM 1601 N N . GLY A 1 221 ? -18.891 -9.703 -23.469 1 96.31 221 GLY A N 1
ATOM 1602 C CA . GLY A 1 221 ? -19.438 -9.32 -24.766 1 96.31 221 GLY A CA 1
ATOM 1603 C C . GLY A 1 221 ? -18.547 -9.719 -25.922 1 96.31 221 GLY A C 1
ATOM 1604 O O . GLY A 1 221 ? -18.969 -9.633 -27.094 1 96.31 221 GLY A O 1
ATOM 1605 N N . MET A 1 222 ? -17.375 -10.156 -25.703 1 96.25 222 MET A N 1
ATOM 1606 C CA . MET A 1 222 ? -16.422 -10.555 -26.734 1 96.25 222 MET A CA 1
ATOM 1607 C C . MET A 1 222 ? -16.016 -12.016 -26.578 1 96.25 222 MET A C 1
ATOM 1609 O O . MET A 1 222 ? -16.031 -12.781 -27.531 1 96.25 222 MET A O 1
ATOM 1613 N N . LYS A 1 223 ? -15.578 -12.414 -25.422 1 97.19 223 LYS A N 1
ATOM 1614 C CA . LYS A 1 223 ? -15.203 -13.758 -25 1 97.19 223 LYS A CA 1
ATOM 1615 C C . LYS A 1 223 ? -15.891 -14.133 -23.688 1 97.19 223 LYS A C 1
ATOM 1617 O O . LYS A 1 223 ? -15.25 -14.195 -22.641 1 97.19 223 LYS A O 1
ATOM 1622 N N . ASP A 1 224 ? -17.109 -14.57 -23.828 1 97.19 224 ASP A N 1
ATOM 1623 C CA . ASP A 1 224 ? -17.891 -14.875 -22.625 1 97.19 224 ASP A CA 1
ATOM 1624 C C . ASP A 1 224 ? -17.531 -16.25 -22.062 1 97.19 224 ASP A C 1
ATOM 1626 O O . ASP A 1 224 ? -17.391 -17.219 -22.812 1 97.19 224 ASP A O 1
ATOM 1630 N N . VAL A 1 225 ? -17.297 -16.344 -20.812 1 98.19 225 VAL A N 1
ATOM 1631 C CA . VAL A 1 225 ? -16.969 -17.562 -20.078 1 98.19 225 VAL A CA 1
ATOM 1632 C C . VAL A 1 225 ? -18.016 -17.797 -18.984 1 98.19 225 VAL A C 1
ATOM 1634 O O . VAL A 1 225 ? -18.234 -16.922 -18.125 1 98.19 225 VAL A O 1
ATOM 1637 N N . PRO A 1 226 ? -18.688 -18.922 -19.016 1 97.69 226 PRO A N 1
ATOM 1638 C CA . PRO A 1 226 ? -19.719 -19.172 -18 1 97.69 226 PRO A CA 1
ATOM 1639 C C . PRO A 1 226 ? -19.156 -19.312 -16.594 1 97.69 226 PRO A C 1
ATOM 1641 O O . PRO A 1 226 ? -18.141 -20 -16.391 1 97.69 226 PRO A O 1
ATOM 1644 N N . ASP A 1 227 ? -19.75 -18.641 -15.594 1 97.88 227 ASP A N 1
ATOM 1645 C CA . ASP A 1 227 ? -19.453 -18.766 -14.164 1 97.88 227 ASP A CA 1
ATOM 1646 C C . ASP A 1 227 ? -17.969 -18.656 -13.891 1 97.88 227 ASP A C 1
ATOM 1648 O O . ASP A 1 227 ? -17.391 -19.5 -13.188 1 97.88 227 ASP A O 1
ATOM 1652 N N . VAL A 1 228 ? -17.359 -17.641 -14.445 1 97.56 228 VAL A N 1
ATOM 1653 C CA . VAL A 1 228 ? -15.914 -17.484 -14.359 1 97.56 228 VAL A CA 1
ATOM 1654 C C . VAL A 1 228 ? -15.5 -17.344 -12.891 1 97.56 228 VAL A C 1
ATOM 1656 O O . VAL A 1 228 ? -14.383 -17.719 -12.523 1 97.56 228 VAL A O 1
ATOM 1659 N N . HIS A 1 229 ? -16.359 -16.938 -11.945 1 97.69 229 HIS A N 1
ATOM 1660 C CA . HIS A 1 229 ? -16.078 -16.828 -10.516 1 97.69 229 HIS A CA 1
ATOM 1661 C C . HIS A 1 229 ? -15.781 -18.203 -9.906 1 97.69 229 HIS A C 1
ATOM 1663 O O . HIS A 1 229 ? -15.156 -18.281 -8.852 1 97.69 229 HIS A O 1
ATOM 1669 N N . ALA A 1 230 ? -16.234 -19.281 -10.586 1 98 230 ALA A N 1
ATOM 1670 C CA . ALA A 1 230 ? -16.047 -20.656 -10.125 1 98 230 ALA A CA 1
ATOM 1671 C C . ALA A 1 230 ? -15.25 -21.469 -11.133 1 98 230 ALA A C 1
ATOM 1673 O O . ALA A 1 230 ? -15.484 -22.672 -11.289 1 98 230 ALA A O 1
ATOM 1674 N N . VAL A 1 231 ? -14.367 -20.766 -11.844 1 98.38 231 VAL A N 1
ATOM 1675 C CA . VAL A 1 231 ? -13.609 -21.406 -12.914 1 98.38 231 VAL A CA 1
ATOM 1676 C C . VAL A 1 231 ? -12.906 -22.656 -12.383 1 98.38 231 VAL A C 1
ATOM 1678 O O . VAL A 1 231 ? -12.328 -22.625 -11.289 1 98.38 231 VAL A O 1
ATOM 1681 N N . GLY A 1 232 ? -13.055 -23.781 -13.109 1 98.56 232 GLY A N 1
ATOM 1682 C CA . GLY A 1 232 ? -12.375 -25.016 -12.773 1 98.56 232 GLY A CA 1
ATOM 1683 C C . GLY A 1 232 ? -10.953 -25.078 -13.297 1 98.56 232 GLY A C 1
ATOM 1684 O O . GLY A 1 232 ? -10.672 -24.625 -14.406 1 98.56 232 GLY A O 1
ATOM 1685 N N . PHE A 1 233 ? -10.125 -25.609 -12.492 1 98.81 233 PHE A N 1
ATOM 1686 C CA . PHE A 1 233 ? -8.742 -25.781 -12.914 1 98.81 233 PHE A CA 1
ATOM 1687 C C . PHE A 1 233 ? -8.594 -26.984 -13.828 1 98.81 233 PHE A C 1
ATOM 1689 O O . PHE A 1 233 ? -9.422 -27.891 -13.805 1 98.81 233 PHE A O 1
ATOM 1696 N N . PRO A 1 234 ? -7.602 -26.984 -14.648 1 98.88 234 PRO A N 1
ATOM 1697 C CA . PRO A 1 234 ? -7.52 -27.938 -15.758 1 98.88 234 PRO A CA 1
ATOM 1698 C C . PRO A 1 234 ? -6.941 -29.297 -15.336 1 98.88 234 PRO A C 1
ATOM 1700 O O . PRO A 1 234 ? -6.203 -29.375 -14.352 1 98.88 234 PRO A O 1
ATOM 1703 N N . ILE A 1 235 ? -7.281 -30.297 -16.078 1 98.94 235 ILE A N 1
ATOM 1704 C CA . ILE A 1 235 ? -6.766 -31.656 -16.016 1 98.94 235 ILE A CA 1
ATOM 1705 C C . ILE A 1 235 ? -6.348 -32.125 -17.406 1 98.94 235 ILE A C 1
ATOM 1707 O O . ILE A 1 235 ? -7.078 -31.906 -18.375 1 98.94 235 ILE A O 1
ATOM 1711 N N . ALA A 1 236 ? -5.191 -32.625 -17.531 1 98.94 236 ALA A N 1
ATOM 1712 C CA . ALA A 1 236 ? -4.719 -33.219 -18.781 1 98.94 236 ALA A CA 1
ATOM 1713 C C . ALA A 1 236 ? -4.738 -34.75 -18.688 1 98.94 236 ALA A C 1
ATOM 1715 O O . ALA A 1 236 ? -4.293 -35.312 -17.703 1 98.94 236 ALA A O 1
ATOM 1716 N N . GLN A 1 237 ? -5.328 -35.375 -19.625 1 98.88 237 GLN A N 1
ATOM 1717 C CA . GLN A 1 237 ? -5.18 -36.812 -19.828 1 98.88 237 GLN A CA 1
ATOM 1718 C C . GLN A 1 237 ? -4.102 -37.125 -20.859 1 98.88 237 GLN A C 1
ATOM 1720 O O . GLN A 1 237 ? -4.168 -36.625 -22 1 98.88 237 GLN A O 1
ATOM 1725 N N . LEU A 1 238 ? -3.123 -37.781 -20.469 1 98.69 238 LEU A N 1
ATOM 1726 C CA . LEU A 1 238 ? -2.02 -38.156 -21.344 1 98.69 238 LEU A CA 1
ATOM 1727 C C . LEU A 1 238 ? -2.07 -39.656 -21.656 1 98.69 238 LEU A C 1
ATOM 1729 O O . LEU A 1 238 ? -2.123 -40.5 -20.734 1 98.69 238 LEU A O 1
ATOM 1733 N N . ALA A 1 239 ? -2.047 -39.969 -22.922 1 98.38 239 ALA A N 1
ATOM 1734 C CA . ALA A 1 239 ? -2.031 -41.375 -23.359 1 98.38 239 ALA A CA 1
ATOM 1735 C C . ALA A 1 239 ? -0.601 -41.875 -23.531 1 98.38 239 ALA A C 1
ATOM 1737 O O . ALA A 1 239 ? 0.339 -41.094 -23.609 1 98.38 239 ALA A O 1
ATOM 1738 N N . GLU A 1 240 ? -0.482 -43.156 -23.609 1 97.75 240 GLU A N 1
ATOM 1739 C CA . GLU A 1 240 ? 0.827 -43.781 -23.75 1 97.75 240 GLU A CA 1
ATOM 1740 C C . GLU A 1 240 ? 1.526 -43.344 -25.016 1 97.75 240 GLU A C 1
ATOM 1742 O O . GLU A 1 240 ? 2.75 -43.188 -25.047 1 97.75 240 GLU A O 1
ATOM 1747 N N . ASP A 1 241 ? 0.757 -43 -26.016 1 97.19 241 ASP A N 1
ATOM 1748 C CA . ASP A 1 241 ? 1.349 -42.625 -27.297 1 97.19 241 ASP A CA 1
ATOM 1749 C C . ASP A 1 241 ? 1.615 -41.094 -27.344 1 97.19 241 ASP A C 1
ATOM 1751 O O . ASP A 1 241 ? 2.029 -40.562 -28.359 1 97.19 241 ASP A O 1
ATOM 1755 N N . GLY A 1 242 ? 1.285 -40.438 -26.297 1 97.31 242 GLY A N 1
ATOM 1756 C CA . GLY A 1 242 ? 1.582 -39.031 -26.203 1 97.31 242 GLY A CA 1
ATOM 1757 C C . GLY A 1 242 ? 0.381 -38.156 -26.5 1 97.31 242 GLY A C 1
ATOM 1758 O O . GLY A 1 242 ? 0.467 -36.906 -26.422 1 97.31 242 GLY A O 1
ATOM 1759 N N . GLY A 1 243 ? -0.728 -38.688 -26.844 1 98.12 243 GLY A N 1
ATOM 1760 C CA . GLY A 1 243 ? -1.934 -37.906 -27.047 1 98.12 243 GLY A CA 1
ATOM 1761 C C . GLY A 1 243 ? -2.393 -37.188 -25.812 1 98.12 243 GLY A C 1
ATOM 1762 O O . GLY A 1 243 ? -2.348 -37.719 -24.703 1 98.12 243 GLY A O 1
ATOM 1763 N N . ILE A 1 244 ? -2.791 -35.938 -26.047 1 98.81 244 ILE A N 1
ATOM 1764 C CA . ILE A 1 244 ? -3.217 -35.094 -24.922 1 98.81 244 ILE A CA 1
ATOM 1765 C C . ILE A 1 244 ? -4.699 -34.75 -25.062 1 98.81 244 ILE A C 1
ATOM 1767 O O . ILE A 1 244 ? -5.168 -34.406 -26.156 1 98.81 244 ILE A O 1
ATOM 1771 N N . GLU A 1 245 ? -5.418 -34.906 -24.016 1 98.88 245 GLU A N 1
ATOM 1772 C CA . GLU A 1 245 ? -6.754 -34.344 -23.891 1 98.88 245 GLU A CA 1
ATOM 1773 C C . GLU A 1 245 ? -6.84 -33.406 -22.672 1 98.88 245 GLU A C 1
ATOM 1775 O O . GLU A 1 245 ? -6.41 -33.781 -21.578 1 98.88 245 GLU A O 1
ATOM 1780 N N . ILE A 1 246 ? -7.32 -32.219 -22.906 1 98.88 246 ILE A N 1
ATOM 1781 C CA . ILE A 1 246 ? -7.422 -31.219 -21.844 1 98.88 246 ILE A CA 1
ATOM 1782 C C . ILE A 1 246 ? -8.891 -30.984 -21.5 1 98.88 246 ILE A C 1
ATOM 1784 O O . ILE A 1 246 ? -9.727 -30.828 -22.391 1 98.88 246 ILE A O 1
ATOM 1788 N N . PHE A 1 247 ? -9.219 -31 -20.25 1 98.81 247 PHE A N 1
ATOM 1789 C CA . PHE A 1 247 ? -10.539 -30.672 -19.734 1 98.81 247 PHE A CA 1
ATOM 1790 C C . PHE A 1 247 ? -10.43 -30.016 -18.359 1 98.81 247 PHE A C 1
ATOM 1792 O O . PHE A 1 247 ? -9.344 -29.609 -17.953 1 98.81 247 PHE A O 1
ATOM 1799 N N . LYS A 1 248 ? -11.555 -29.766 -17.703 1 98.81 248 LYS A N 1
ATOM 1800 C CA . LYS A 1 248 ? -11.523 -29.062 -16.422 1 98.81 248 LYS A CA 1
ATOM 1801 C C . LYS A 1 248 ? -12.211 -29.891 -15.328 1 98.81 248 LYS A C 1
ATOM 1803 O O . LYS A 1 248 ? -12.922 -30.844 -15.625 1 98.81 248 LYS A O 1
ATOM 1808 N N . ALA A 1 249 ? -11.984 -29.516 -14.125 1 98.75 249 ALA A N 1
ATOM 1809 C CA . ALA A 1 249 ? -12.625 -30.156 -12.984 1 98.75 249 ALA A CA 1
ATOM 1810 C C . ALA A 1 249 ? -14.141 -30.156 -13.133 1 98.75 249 ALA A C 1
ATOM 1812 O O . ALA A 1 249 ? -14.727 -29.141 -13.555 1 98.75 249 ALA A O 1
ATOM 1813 N N . ALA A 1 250 ? -14.766 -31.234 -12.742 1 98.31 250 ALA A N 1
ATOM 1814 C CA . ALA A 1 250 ? -16.219 -31.375 -12.852 1 98.31 250 ALA A CA 1
ATOM 1815 C C . ALA A 1 250 ? -16.922 -30.453 -11.852 1 98.31 250 ALA A C 1
ATOM 1817 O O . ALA A 1 250 ? -16.391 -30.141 -10.797 1 98.31 250 ALA A O 1
ATOM 1818 N N . GLY A 1 251 ? -18.141 -29.969 -12.258 1 97.5 251 GLY A N 1
ATOM 1819 C CA . GLY A 1 251 ? -18.953 -29.172 -11.352 1 97.5 251 GLY A CA 1
ATOM 1820 C C . GLY A 1 251 ? -18.438 -27.766 -11.156 1 97.5 251 GLY A C 1
ATOM 1821 O O . GLY A 1 251 ? -18.703 -27.141 -10.125 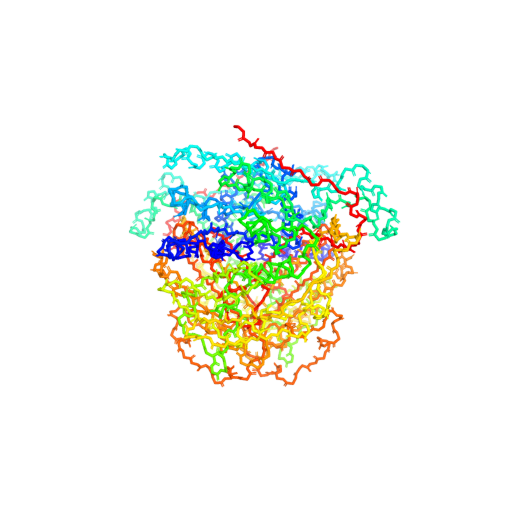1 97.5 251 GLY A O 1
ATOM 1822 N N . THR A 1 252 ? -17.641 -27.266 -11.93 1 98.31 252 THR A N 1
ATOM 1823 C CA . THR A 1 252 ? -17.078 -25.922 -11.828 1 98.31 252 THR A CA 1
ATOM 1824 C C . THR A 1 252 ? -17.453 -25.078 -13.047 1 98.31 252 THR A C 1
ATOM 1826 O O . THR A 1 252 ? -18.047 -25.594 -14 1 98.31 252 THR A O 1
ATOM 1829 N N . GLY A 1 253 ? -17.219 -23.828 -12.977 1 98.44 253 GLY A N 1
ATOM 1830 C CA . GLY A 1 253 ? -17.422 -22.938 -14.109 1 98.44 253 GLY A CA 1
ATOM 1831 C C . GLY A 1 253 ? -16.25 -22.953 -15.078 1 98.44 253 GLY A C 1
ATOM 1832 O O . GLY A 1 253 ? -15.422 -23.859 -15.055 1 98.44 253 GLY A O 1
ATOM 1833 N N . GLY A 1 254 ? -16.266 -21.984 -15.992 1 98.38 254 GLY A N 1
ATOM 1834 C CA . GLY A 1 254 ? -15.219 -21.906 -17 1 98.38 254 GLY A CA 1
ATOM 1835 C C . GLY A 1 254 ? -15.555 -22.656 -18.266 1 98.38 254 GLY A C 1
ATOM 1836 O O . GLY A 1 254 ? -16.703 -23.047 -18.484 1 98.38 254 GLY A O 1
ATOM 1837 N N . CYS A 1 255 ? -14.57 -22.766 -19.062 1 98.5 255 CYS A N 1
ATOM 1838 C CA . CYS A 1 255 ? -14.719 -23.5 -20.312 1 98.5 255 CYS A CA 1
ATOM 1839 C C . CYS A 1 255 ? -13.359 -23.938 -20.844 1 98.5 255 CYS A C 1
ATOM 1841 O O . CYS A 1 255 ? -12.344 -23.281 -20.594 1 98.5 255 CYS A O 1
ATOM 1843 N N . VAL A 1 256 ? -13.32 -25.078 -21.453 1 98.75 256 VAL A N 1
ATOM 1844 C CA . VAL A 1 256 ? -12.188 -25.562 -22.234 1 98.75 256 VAL A CA 1
ATOM 1845 C C . VAL A 1 256 ? -12.617 -25.797 -23.672 1 98.75 256 VAL A C 1
ATOM 1847 O O . VAL A 1 256 ? -13.359 -26.75 -23.969 1 98.75 256 VAL A O 1
ATOM 1850 N N . ASP A 1 257 ? -12.188 -24.906 -24.484 1 98.56 257 ASP A N 1
ATOM 1851 C CA . ASP A 1 257 ? -12.523 -25.016 -25.891 1 98.56 257 ASP A CA 1
ATOM 1852 C C . ASP A 1 257 ? -11.328 -24.656 -26.766 1 98.56 257 ASP A C 1
ATOM 1854 O O . ASP A 1 257 ? -10.203 -24.531 -26.281 1 98.56 257 ASP A O 1
ATOM 1858 N N . LEU A 1 258 ? -11.531 -24.625 -28.078 1 98.56 258 LEU A N 1
ATOM 1859 C CA . LEU A 1 258 ? -10.43 -24.406 -29.016 1 98.56 258 LEU A CA 1
ATOM 1860 C C . LEU A 1 258 ? -9.719 -23.094 -28.719 1 98.56 258 LEU A C 1
ATOM 1862 O O . LEU A 1 258 ? -8.5 -22.984 -28.875 1 98.56 258 LEU A O 1
ATOM 1866 N N . ARG A 1 259 ? -10.477 -22.094 -28.438 1 97.75 259 ARG A N 1
ATOM 1867 C CA . ARG A 1 259 ? -9.922 -20.766 -28.234 1 97.75 259 ARG A CA 1
ATOM 1868 C C . ARG A 1 259 ? -8.992 -20.734 -27.031 1 97.75 259 ARG A C 1
ATOM 1870 O O . ARG A 1 259 ? -7.859 -20.25 -27.109 1 97.75 259 ARG A O 1
ATOM 1877 N N . THR A 1 260 ? -9.469 -21.234 -25.797 1 98.5 260 THR A N 1
ATOM 1878 C CA . THR A 1 260 ? -8.672 -21.203 -24.562 1 98.5 260 THR A CA 1
ATOM 1879 C C . THR A 1 260 ? -7.426 -22.062 -24.719 1 98.5 260 THR A C 1
ATOM 1881 O O . THR A 1 260 ? -6.34 -21.672 -24.281 1 98.5 260 THR A O 1
ATOM 1884 N N . VAL A 1 261 ? -7.512 -23.188 -25.328 1 98.69 261 VAL A N 1
ATOM 1885 C CA . VAL A 1 261 ? -6.395 -24.125 -25.469 1 98.69 261 VAL A CA 1
ATOM 1886 C C . VAL A 1 261 ? -5.348 -23.531 -26.406 1 98.69 261 VAL A C 1
ATOM 1888 O O . VAL A 1 261 ? -4.148 -23.562 -26.125 1 98.69 261 VAL A O 1
ATOM 1891 N N . LYS A 1 262 ? -5.789 -22.953 -27.531 1 98.06 262 LYS A N 1
ATOM 1892 C CA . LYS A 1 262 ? -4.848 -22.344 -28.469 1 98.06 262 LYS A CA 1
ATOM 1893 C C . LYS A 1 262 ? -4.129 -21.156 -27.828 1 98.06 262 LYS A C 1
ATOM 1895 O O . LYS A 1 262 ? -2.928 -20.969 -28.031 1 98.06 262 LYS A O 1
ATOM 1900 N N . GLU A 1 263 ? -4.879 -20.375 -27.078 1 96.94 263 GLU A N 1
ATOM 1901 C CA . GLU A 1 263 ? -4.27 -19.234 -26.391 1 96.94 263 GLU A CA 1
ATOM 1902 C C . GLU A 1 263 ? -3.186 -19.703 -25.422 1 96.94 263 GLU A C 1
ATOM 1904 O O . GLU A 1 263 ? -2.082 -19.156 -25.406 1 96.94 263 GLU A O 1
ATOM 1909 N N . GLN A 1 264 ? -3.488 -20.734 -24.625 1 97.5 264 GLN A N 1
ATOM 1910 C CA . GLN A 1 264 ? -2.51 -21.219 -23.672 1 97.5 264 GLN A CA 1
ATOM 1911 C C . GLN A 1 264 ? -1.343 -21.906 -24.375 1 97.5 264 GLN A C 1
ATOM 1913 O O . GLN A 1 264 ? -0.195 -21.797 -23.938 1 97.5 264 GLN A O 1
ATOM 1918 N N . LEU A 1 265 ? -1.6 -22.609 -25.406 1 97 265 LEU A N 1
ATOM 1919 C CA . LEU A 1 265 ? -0.565 -23.297 -26.172 1 97 265 LEU A CA 1
ATOM 1920 C C . LEU A 1 265 ? 0.49 -22.328 -26.672 1 97 265 LEU A C 1
ATOM 1922 O O . LEU A 1 265 ? 1.678 -22.656 -26.719 1 97 265 LEU A O 1
ATOM 1926 N N . LEU A 1 266 ? 0.049 -21.109 -27 1 96.31 266 LEU A N 1
ATOM 1927 C CA . LEU A 1 266 ? 0.946 -20.125 -27.609 1 96.31 266 LEU A CA 1
ATOM 1928 C C . LEU A 1 266 ? 1.494 -19.172 -26.562 1 96.31 266 LEU A C 1
ATOM 1930 O O . LEU A 1 266 ? 2.412 -18.391 -26.844 1 96.31 266 LEU A O 1
ATOM 1934 N N . TYR A 1 267 ? 0.923 -19.219 -25.438 1 93.69 267 TYR A N 1
ATOM 1935 C CA . TYR A 1 267 ? 1.288 -18.281 -24.375 1 93.69 267 TYR A CA 1
ATOM 1936 C C . TYR A 1 267 ? 2.77 -18.406 -24.031 1 93.69 267 TYR A C 1
ATOM 1938 O O . TYR A 1 267 ? 3.268 -19.5 -23.766 1 93.69 267 TYR A O 1
ATOM 1946 N N . GLU A 1 268 ? 3.486 -17.281 -24.109 1 91 268 GLU A N 1
ATOM 1947 C CA . GLU A 1 268 ? 4.883 -17.156 -23.703 1 91 268 GLU A CA 1
ATOM 1948 C C . GLU A 1 268 ? 5.781 -18.109 -24.5 1 91 268 GLU A C 1
ATOM 1950 O O . GLU A 1 268 ? 6.75 -18.641 -23.969 1 91 268 GLU A O 1
ATOM 1955 N N . VAL A 1 269 ? 5.434 -18.406 -25.672 1 92.94 269 VAL A N 1
ATOM 1956 C CA . VAL A 1 269 ? 6.254 -19.203 -26.578 1 92.94 269 VAL A CA 1
ATOM 1957 C C . VAL A 1 269 ? 6.875 -18.312 -27.656 1 92.94 269 VAL A C 1
ATOM 1959 O O . VAL A 1 269 ? 6.16 -17.703 -28.453 1 92.94 269 VAL A O 1
ATOM 1962 N N . HIS A 1 270 ? 8.172 -18.219 -27.656 1 91.81 270 HIS A N 1
ATOM 1963 C CA . HIS A 1 270 ? 8.891 -17.344 -28.578 1 91.81 270 HIS A CA 1
ATOM 1964 C C . HIS A 1 270 ? 8.922 -17.938 -29.984 1 91.81 270 HIS A C 1
ATOM 1966 O O . HIS A 1 270 ? 8.594 -17.266 -30.953 1 91.81 270 HIS A O 1
ATOM 1972 N N . ASP A 1 271 ? 9.336 -19.234 -30.062 1 95.62 271 ASP A N 1
ATOM 1973 C CA . ASP A 1 271 ? 9.367 -20 -31.312 1 95.62 271 ASP A CA 1
ATOM 1974 C C . ASP A 1 271 ? 8.555 -21.281 -31.172 1 95.62 271 ASP A C 1
ATOM 1976 O O . ASP A 1 271 ? 9 -22.25 -30.547 1 95.62 271 ASP A O 1
ATOM 1980 N N . PRO A 1 272 ? 7.375 -21.281 -31.812 1 95.5 272 PRO A N 1
ATOM 1981 C CA . PRO A 1 272 ? 6.508 -22.453 -31.688 1 95.5 272 PRO A CA 1
ATOM 1982 C C . PRO A 1 272 ? 7.168 -23.734 -32.219 1 95.5 272 PRO A C 1
ATOM 1984 O O . PRO A 1 272 ? 6.773 -24.844 -31.812 1 95.5 272 PRO A O 1
ATOM 1987 N N . ALA A 1 273 ? 8.172 -23.594 -32.969 1 96.5 273 ALA A N 1
ATOM 1988 C CA . ALA A 1 273 ? 8.844 -24.766 -33.531 1 96.5 273 ALA A CA 1
ATOM 1989 C C . ALA A 1 273 ? 10.023 -25.188 -32.656 1 96.5 273 ALA A C 1
ATOM 1991 O O . ALA A 1 273 ? 10.664 -26.203 -32.906 1 96.5 273 ALA A O 1
ATOM 1992 N N . ALA A 1 274 ? 10.242 -24.406 -31.672 1 96.75 274 ALA A N 1
ATOM 1993 C CA . ALA A 1 274 ? 11.375 -24.688 -30.797 1 96.75 274 ALA A CA 1
ATOM 1994 C C . ALA A 1 274 ? 11.148 -24.094 -29.406 1 96.75 274 ALA A C 1
ATOM 1996 O O . ALA A 1 274 ? 11.828 -23.141 -29.016 1 96.75 274 ALA A O 1
ATOM 1997 N N . TYR A 1 275 ? 10.234 -24.672 -28.719 1 96.75 275 TYR A N 1
ATOM 1998 C CA . TYR A 1 275 ? 10.023 -24.312 -27.328 1 96.75 275 TYR A CA 1
ATOM 1999 C C . TYR A 1 275 ? 11.047 -25 -26.422 1 96.75 275 TYR A C 1
ATOM 2001 O O . TYR A 1 275 ? 10.992 -26.203 -26.219 1 96.75 275 TYR A O 1
ATOM 2009 N N . LEU A 1 276 ? 11.984 -24.188 -25.906 1 96.75 276 LEU A N 1
ATOM 2010 C CA . LEU A 1 276 ? 13.125 -24.719 -25.156 1 96.75 276 LEU A CA 1
ATOM 2011 C C . LEU A 1 276 ? 12.742 -25 -23.719 1 96.75 276 LEU A C 1
ATOM 2013 O O . LEU A 1 276 ? 12.266 -24.109 -23 1 96.75 276 LEU A O 1
ATOM 2017 N N . THR A 1 277 ? 12.883 -26.25 -23.297 1 97.12 277 THR A N 1
ATOM 2018 C CA . THR A 1 277 ? 12.742 -26.672 -21.906 1 97.12 277 THR A CA 1
ATOM 2019 C C . THR A 1 277 ? 13.898 -27.594 -21.5 1 97.12 277 THR A C 1
ATOM 2021 O O . THR A 1 277 ? 14.633 -28.094 -22.359 1 97.12 277 THR A O 1
ATOM 2024 N N . PRO A 1 278 ? 14.086 -27.766 -20.25 1 97.31 278 PRO A N 1
ATOM 2025 C CA . PRO A 1 278 ? 15.219 -28.578 -19.828 1 97.31 278 PRO A CA 1
ATOM 2026 C C . PRO A 1 278 ? 15.117 -30.031 -20.312 1 97.31 278 PRO A C 1
ATOM 2028 O O . PRO A 1 278 ? 16.141 -30.688 -20.531 1 97.31 278 PRO A O 1
ATOM 2031 N N . ASP A 1 279 ? 13.953 -30.516 -20.516 1 98 279 ASP A N 1
ATOM 2032 C CA . ASP A 1 279 ? 13.773 -31.953 -20.766 1 98 279 ASP A CA 1
ATOM 2033 C C . ASP A 1 279 ? 13.688 -32.25 -22.266 1 98 279 ASP A C 1
ATOM 2035 O O . ASP A 1 279 ? 13.945 -33.375 -22.703 1 98 279 ASP A O 1
ATOM 2039 N N . VAL A 1 280 ? 13.297 -31.281 -23.016 1 98.56 280 VAL A N 1
ATOM 2040 C CA . VAL A 1 280 ? 13.086 -31.469 -24.453 1 98.56 280 VAL A CA 1
ATOM 2041 C C . VAL A 1 280 ? 12.906 -30.109 -25.141 1 98.56 280 VAL A C 1
ATOM 2043 O O . VAL A 1 280 ? 12.555 -29.125 -24.484 1 98.56 280 VAL A O 1
ATOM 2046 N N . VAL A 1 281 ? 13.258 -29.984 -26.391 1 98.44 281 VAL A N 1
ATOM 2047 C CA . VAL A 1 281 ? 12.797 -28.875 -27.234 1 98.44 281 VAL A CA 1
ATOM 2048 C C . VAL A 1 281 ? 11.484 -29.266 -27.906 1 98.44 281 VAL A C 1
ATOM 2050 O O . VAL A 1 281 ? 11.461 -30.109 -28.812 1 98.44 281 VAL A O 1
ATOM 2053 N N . ALA A 1 282 ? 10.422 -28.688 -27.484 1 98.44 282 ALA A N 1
ATOM 2054 C CA . ALA A 1 282 ? 9.102 -29.047 -28 1 98.44 282 ALA A CA 1
ATOM 2055 C C . ALA A 1 282 ? 8.781 -28.266 -29.266 1 98.44 282 ALA A C 1
ATOM 2057 O O . ALA A 1 282 ? 9.102 -27.078 -29.375 1 98.44 282 ALA A O 1
ATOM 2058 N N . ASP A 1 283 ? 8.195 -28.891 -30.25 1 98.44 283 ASP A N 1
ATOM 2059 C CA . ASP A 1 283 ? 7.82 -28.344 -31.547 1 98.44 283 ASP A CA 1
ATOM 2060 C C . ASP A 1 283 ? 6.32 -28.5 -31.797 1 98.44 283 ASP A C 1
ATOM 2062 O O . ASP A 1 283 ? 5.832 -29.609 -32 1 98.44 283 ASP A O 1
ATOM 2066 N N . ILE A 1 284 ? 5.672 -27.375 -31.766 1 97.94 284 ILE A N 1
ATOM 2067 C CA . ILE A 1 284 ? 4.227 -27.438 -31.969 1 97.94 284 ILE A CA 1
ATOM 2068 C C . ILE A 1 284 ? 3.873 -26.875 -33.344 1 97.94 284 ILE A C 1
ATOM 2070 O O . ILE A 1 284 ? 2.771 -26.359 -33.562 1 97.94 284 ILE A O 1
ATOM 2074 N N . GLY A 1 285 ? 4.77 -26.922 -34.25 1 97.06 285 GLY A N 1
ATOM 2075 C CA . GLY A 1 285 ? 4.566 -26.391 -35.562 1 97.06 285 GLY A CA 1
ATOM 2076 C C . GLY A 1 285 ? 3.488 -27.109 -36.344 1 97.06 285 GLY A C 1
ATOM 2077 O O . GLY A 1 285 ? 2.889 -26.547 -37.281 1 97.06 285 GLY A O 1
ATOM 2078 N N . THR A 1 286 ? 3.234 -28.359 -36 1 96.81 286 THR A N 1
ATOM 2079 C CA . THR A 1 286 ? 2.266 -29.141 -36.75 1 96.81 286 THR A CA 1
ATOM 2080 C C . THR A 1 286 ? 1.153 -29.641 -35.812 1 96.81 286 THR A C 1
ATOM 2082 O O . THR A 1 286 ? 0.456 -30.609 -36.156 1 96.81 286 THR A O 1
ATOM 2085 N N . VAL A 1 287 ? 1.089 -29.078 -34.719 1 97.81 287 VAL A N 1
ATOM 2086 C CA . VAL A 1 287 ? 0.13 -29.516 -33.688 1 97.81 287 VAL A CA 1
ATOM 2087 C C . VAL A 1 287 ? -1.292 -29.328 -34.219 1 97.81 287 VAL A C 1
ATOM 2089 O O . VAL A 1 287 ? -1.572 -28.391 -34.969 1 97.81 287 VAL A O 1
ATOM 2092 N N . THR A 1 288 ? -2.156 -30.281 -33.906 1 98.44 288 THR A N 1
ATOM 2093 C CA . THR A 1 288 ? -3.582 -30.156 -34.188 1 98.44 288 THR A CA 1
ATOM 2094 C C . THR A 1 288 ? -4.387 -30.078 -32.875 1 98.44 288 THR A C 1
ATOM 2096 O O . THR A 1 288 ? -4.086 -30.781 -31.922 1 98.44 288 THR A O 1
ATOM 2099 N N . VAL A 1 289 ? -5.301 -29.219 -32.875 1 98.69 289 VAL A N 1
ATOM 2100 C CA . VAL A 1 289 ? -6.211 -29.016 -31.734 1 98.69 289 VAL A CA 1
ATOM 2101 C C . VAL A 1 289 ? -7.648 -29.281 -32.188 1 98.69 289 VAL A C 1
ATOM 2103 O O . VAL A 1 289 ? -8.141 -28.672 -33.125 1 98.69 289 VAL A O 1
ATOM 2106 N N . THR A 1 290 ? -8.32 -30.266 -31.5 1 98.81 290 THR A N 1
ATOM 2107 C CA . THR A 1 290 ? -9.648 -30.688 -31.922 1 98.81 290 THR A CA 1
ATOM 2108 C C . THR A 1 290 ? -10.609 -30.719 -30.75 1 98.81 290 THR A C 1
ATOM 2110 O O . THR A 1 290 ? -10.289 -31.25 -29.688 1 98.81 290 THR A O 1
ATOM 2113 N N . GLN A 1 291 ? -11.812 -30.125 -30.984 1 98.75 291 GLN A N 1
ATOM 2114 C CA . GLN A 1 291 ? -12.859 -30.203 -29.969 1 98.75 291 GLN A CA 1
ATOM 2115 C C . GLN A 1 291 ? -13.453 -31.609 -29.906 1 98.75 291 GLN A C 1
ATOM 2117 O O . GLN A 1 291 ? -14.008 -32.094 -30.875 1 98.75 291 GLN A O 1
ATOM 2122 N N . LEU A 1 292 ? -13.344 -32.25 -28.766 1 98.62 292 LEU A N 1
ATOM 2123 C CA . LEU A 1 292 ? -13.875 -33.594 -28.625 1 98.62 292 LEU A CA 1
ATOM 2124 C C . LEU A 1 292 ? -15.297 -33.562 -28.078 1 98.62 292 LEU A C 1
ATOM 2126 O O . LEU A 1 292 ? -16.141 -34.375 -28.484 1 98.62 292 LEU A O 1
ATOM 2130 N N . ALA A 1 293 ? -15.602 -32.75 -27.156 1 98.19 293 ALA A N 1
ATOM 2131 C CA . ALA A 1 293 ? -16.844 -32.562 -26.422 1 98.19 293 ALA A CA 1
ATOM 2132 C C . ALA A 1 293 ? -16.859 -31.219 -25.703 1 98.19 293 ALA A C 1
ATOM 2134 O O . ALA A 1 293 ? -15.859 -30.484 -25.734 1 98.19 293 ALA A O 1
ATOM 2135 N N . PRO A 1 294 ? -18.094 -30.906 -25.203 1 96.94 294 PRO A N 1
ATOM 2136 C CA . PRO A 1 294 ? -18.047 -29.703 -24.359 1 96.94 294 PRO A CA 1
ATOM 2137 C C . PRO A 1 294 ? -17 -29.812 -23.234 1 96.94 294 PRO A C 1
ATOM 2139 O O . PRO A 1 294 ? -16.969 -30.812 -22.516 1 96.94 294 PRO A O 1
ATOM 2142 N N . ASP A 1 295 ? -16.078 -28.828 -23.141 1 98.44 295 ASP A N 1
ATOM 2143 C CA . ASP A 1 295 ? -15.055 -28.719 -22.094 1 98.44 295 ASP A CA 1
ATOM 2144 C C . ASP A 1 295 ? -14 -29.812 -22.25 1 98.44 295 ASP A C 1
ATOM 2146 O O . ASP A 1 295 ? -13.461 -30.312 -21.266 1 98.44 295 ASP A O 1
ATOM 2150 N N . ARG A 1 296 ? -13.812 -30.234 -23.453 1 98.62 296 ARG A N 1
ATOM 2151 C CA . ARG A 1 296 ? -12.797 -31.266 -23.688 1 98.62 296 ARG A CA 1
ATOM 2152 C C . ARG A 1 296 ? -12.164 -31.109 -25.062 1 98.62 296 ARG A C 1
ATOM 2154 O O . ARG A 1 296 ? -12.859 -31.172 -26.078 1 98.62 296 ARG A O 1
ATOM 2161 N N . VAL A 1 297 ? -10.883 -30.906 -25.094 1 98.94 297 VAL A N 1
ATOM 2162 C CA . VAL A 1 297 ? -10.148 -30.625 -26.312 1 98.94 297 VAL A CA 1
ATOM 2163 C C . VAL A 1 297 ? -8.953 -31.578 -26.438 1 98.94 297 VAL A C 1
ATOM 2165 O O . VAL A 1 297 ? -8.273 -31.844 -25.438 1 98.94 297 VAL A O 1
ATOM 2168 N N . ALA A 1 298 ? -8.68 -32.031 -27.641 1 98.88 298 ALA A N 1
ATOM 2169 C CA . ALA A 1 298 ? -7.527 -32.906 -27.906 1 98.88 298 ALA A CA 1
ATOM 2170 C C . ALA A 1 298 ? -6.391 -32.094 -28.547 1 98.88 298 ALA A C 1
ATOM 2172 O O . ALA A 1 298 ? -6.633 -31.234 -29.391 1 98.88 298 ALA A O 1
ATOM 2173 N N . VAL A 1 299 ? -5.23 -32.375 -28.172 1 98.81 299 VAL A N 1
ATOM 2174 C CA . VAL A 1 299 ? -4.012 -31.859 -28.797 1 98.81 299 VAL A CA 1
ATOM 2175 C C . VAL A 1 299 ? -3.158 -33.031 -29.297 1 98.81 299 VAL A C 1
ATOM 2177 O O . VAL A 1 299 ? -2.848 -33.938 -28.531 1 98.81 299 VAL A O 1
ATOM 2180 N N . ARG A 1 300 ? -2.812 -33.031 -30.578 1 98.44 300 ARG A N 1
ATOM 2181 C CA . ARG A 1 300 ? -2.051 -34.094 -31.188 1 98.44 300 ARG A CA 1
ATOM 2182 C C . ARG A 1 300 ? -0.884 -33.562 -32 1 98.44 300 ARG A C 1
ATOM 2184 O O . ARG A 1 300 ? -0.804 -32.344 -32.25 1 98.44 300 ARG A O 1
ATOM 2191 N N . ASN A 1 301 ? 0.014 -34.438 -32.312 1 98.25 301 ASN A N 1
ATOM 2192 C CA . ASN A 1 301 ? 1.11 -34.188 -33.25 1 98.25 301 ASN A CA 1
ATOM 2193 C C . ASN A 1 301 ? 2.146 -33.219 -32.656 1 98.25 301 ASN A C 1
ATOM 2195 O O . ASN A 1 301 ? 2.678 -32.375 -33.344 1 98.25 301 ASN A O 1
ATOM 2199 N N . VAL A 1 302 ? 2.301 -33.312 -31.422 1 98.44 302 VAL A N 1
ATOM 2200 C CA . VAL A 1 302 ? 3.438 -32.625 -30.812 1 98.44 302 VAL A CA 1
ATOM 2201 C C . VAL A 1 302 ? 4.73 -33.375 -31.156 1 98.44 302 VAL A C 1
ATOM 2203 O O . VAL A 1 302 ? 4.789 -34.594 -31.078 1 98.44 302 VAL A O 1
ATOM 2206 N N . ARG A 1 303 ? 5.703 -32.625 -31.562 1 98.38 303 ARG A N 1
ATOM 2207 C CA . ARG A 1 303 ? 7 -33.219 -31.875 1 98.38 303 ARG A CA 1
ATOM 2208 C C . ARG A 1 303 ? 8.078 -32.75 -30.922 1 98.38 303 ARG A C 1
ATOM 2210 O O . ARG A 1 303 ? 7.891 -31.734 -30.234 1 98.38 303 ARG A O 1
ATOM 2217 N N . GLY A 1 304 ? 9.133 -33.531 -30.797 1 98.44 304 GLY A N 1
ATOM 2218 C CA . GLY A 1 304 ? 10.227 -33.156 -29.906 1 98.44 304 GLY A CA 1
ATOM 2219 C C . GLY A 1 304 ? 11.586 -33.25 -30.578 1 98.44 304 GLY A C 1
ATOM 2220 O O . GLY A 1 304 ? 11.773 -34.031 -31.516 1 98.44 304 GLY A O 1
ATOM 2221 N N . HIS A 1 305 ? 12.453 -32.469 -30.172 1 98.44 305 HIS A N 1
ATOM 2222 C CA . HIS A 1 305 ? 13.867 -32.5 -30.516 1 98.44 305 HIS A CA 1
ATOM 2223 C C . HIS A 1 305 ? 14.742 -32.688 -29.281 1 98.44 305 HIS A C 1
ATOM 2225 O O . HIS A 1 305 ? 14.25 -32.594 -28.156 1 98.44 305 HIS A O 1
ATOM 2231 N N . PRO A 1 306 ? 16 -33.094 -29.5 1 98.19 306 PRO A N 1
ATOM 2232 C CA . PRO A 1 306 ? 16.875 -33.312 -28.344 1 98.19 306 PRO A CA 1
ATOM 2233 C C . PRO A 1 306 ? 16.906 -32.125 -27.391 1 98.19 306 PRO A C 1
ATOM 2235 O O . PRO A 1 306 ? 16.828 -30.969 -27.828 1 98.19 306 PRO A O 1
ATOM 2238 N N . ARG A 1 307 ? 17.016 -32.406 -26.109 1 97.5 307 ARG A N 1
ATOM 2239 C CA . ARG A 1 307 ? 17.031 -31.375 -25.078 1 97.5 307 ARG A CA 1
ATOM 2240 C C . ARG A 1 307 ? 18.25 -30.453 -25.25 1 97.5 307 ARG A C 1
ATOM 2242 O O . ARG A 1 307 ? 19.281 -30.875 -25.781 1 97.5 307 ARG A O 1
ATOM 2249 N N . PRO A 1 308 ? 18.172 -29.25 -24.812 1 96.56 308 PRO A N 1
ATOM 2250 C CA . PRO A 1 308 ? 19.266 -28.297 -24.969 1 96.56 308 PRO A CA 1
ATOM 2251 C C . PRO A 1 308 ? 20.484 -28.641 -24.094 1 96.56 308 PRO A C 1
ATOM 2253 O O . PRO A 1 308 ? 20.328 -29.234 -23.031 1 96.56 308 PRO A O 1
ATOM 2256 N N . ALA A 1 309 ? 21.594 -28.219 -24.547 1 96.69 309 ALA A N 1
ATOM 2257 C CA . ALA A 1 309 ? 22.844 -28.391 -23.812 1 96.69 309 ALA A CA 1
ATOM 2258 C C . ALA A 1 309 ? 22.953 -27.375 -22.688 1 96.69 309 ALA A C 1
ATOM 2260 O O . ALA A 1 309 ? 23.781 -27.531 -21.781 1 96.69 309 ALA A O 1
ATOM 2261 N N . GLN A 1 310 ? 22.125 -26.375 -22.703 1 97.5 310 GLN A N 1
ATOM 2262 C CA . GLN A 1 310 ? 22.156 -25.312 -21.703 1 97.5 310 GLN A CA 1
ATOM 2263 C C . GLN A 1 310 ? 20.797 -25.188 -21 1 97.5 310 GLN A C 1
ATOM 2265 O O . GLN A 1 310 ? 19.781 -25.609 -21.547 1 97.5 310 GLN A O 1
ATOM 2270 N N . LEU A 1 311 ? 20.859 -24.688 -19.812 1 97.75 311 LEU A N 1
ATOM 2271 C CA . LEU A 1 311 ? 19.656 -24.422 -19.031 1 97.75 311 LEU A CA 1
ATOM 2272 C C . LEU A 1 311 ? 19.5 -22.922 -18.766 1 97.75 311 LEU A C 1
ATOM 2274 O O . LEU A 1 311 ? 20.5 -22.203 -18.594 1 97.75 311 LEU A O 1
ATOM 2278 N N . LYS A 1 312 ? 18.281 -22.5 -18.781 1 96.44 312 LYS A N 1
ATOM 2279 C CA . LYS A 1 312 ? 18 -21.125 -18.375 1 96.44 312 LYS A CA 1
ATOM 2280 C C . LYS A 1 312 ? 18.281 -20.938 -16.891 1 96.44 312 LYS A C 1
ATOM 2282 O O . LYS A 1 312 ? 17.953 -21.797 -16.062 1 96.44 312 LYS A O 1
ATOM 2287 N N . ALA A 1 313 ? 18.906 -19.859 -16.516 1 96.94 313 ALA A N 1
ATOM 2288 C CA . ALA A 1 313 ? 19.125 -19.469 -15.133 1 96.94 313 ALA A CA 1
ATOM 2289 C C . ALA A 1 313 ? 18.75 -18.016 -14.906 1 96.94 313 ALA A C 1
ATOM 2291 O O . ALA A 1 313 ? 19 -17.156 -15.766 1 96.94 313 ALA A O 1
ATOM 2292 N N . ASN A 1 314 ? 18.109 -17.781 -13.82 1 96.44 314 ASN A N 1
ATOM 2293 C CA . ASN A 1 314 ? 17.812 -16.406 -13.414 1 96.44 314 ASN A CA 1
ATOM 2294 C C . ASN A 1 314 ? 18.734 -15.953 -12.281 1 96.44 314 ASN A C 1
ATOM 2296 O O . ASN A 1 314 ? 18.938 -16.688 -11.305 1 96.44 314 ASN A O 1
ATOM 2300 N N . VAL A 1 315 ? 19.312 -14.828 -12.484 1 96.94 315 VAL A N 1
ATOM 2301 C CA . VAL A 1 315 ? 20.234 -14.227 -11.516 1 96.94 315 VAL A CA 1
ATOM 2302 C C . VAL A 1 315 ? 19.609 -12.953 -10.938 1 96.94 315 VAL A C 1
ATOM 2304 O O . VAL A 1 315 ? 19.203 -12.062 -11.688 1 96.94 315 VAL A O 1
ATOM 2307 N N . PHE A 1 316 ? 19.594 -12.93 -9.609 1 95.94 316 PHE A N 1
ATOM 2308 C CA . PHE A 1 316 ? 18.922 -11.805 -8.969 1 95.94 316 PHE A CA 1
ATOM 2309 C C . PHE A 1 316 ? 19.906 -10.992 -8.141 1 95.94 316 PHE A C 1
ATOM 2311 O O . PHE A 1 316 ? 20.781 -11.555 -7.477 1 95.94 316 PHE A O 1
ATOM 2318 N N . SER A 1 317 ? 19.797 -9.75 -8.195 1 95.31 317 SER A N 1
ATOM 2319 C CA . SER A 1 317 ? 20.578 -8.812 -7.402 1 95.31 317 SER A CA 1
ATOM 2320 C C . SER A 1 317 ? 19.688 -7.734 -6.789 1 95.31 317 SER A C 1
ATOM 2322 O O . SER A 1 317 ? 18.578 -7.484 -7.273 1 95.31 317 SER A O 1
ATOM 2324 N N . HIS A 1 318 ? 20.172 -7.168 -5.68 1 93.19 318 HIS A N 1
ATOM 2325 C CA . HIS A 1 318 ? 19.438 -6.062 -5.078 1 93.19 318 HIS A CA 1
ATOM 2326 C C . HIS A 1 318 ? 19.344 -4.879 -6.039 1 93.19 318 HIS A C 1
ATOM 2328 O O . HIS A 1 318 ? 20.328 -4.5 -6.664 1 93.19 318 HIS A O 1
ATOM 2334 N N . GLY A 1 319 ? 18.109 -4.41 -6.188 1 93.25 319 GLY A N 1
ATOM 2335 C CA . GLY A 1 319 ? 17.891 -3.326 -7.129 1 93.25 319 GLY A CA 1
ATOM 2336 C C . GLY A 1 319 ? 17.453 -2.033 -6.461 1 93.25 319 GLY A C 1
ATOM 2337 O O . GLY A 1 319 ? 16.859 -1.168 -7.098 1 93.25 319 GLY A O 1
ATOM 2338 N N . GLY A 1 320 ? 17.734 -1.919 -5.133 1 94.62 320 GLY A N 1
ATOM 2339 C CA . GLY A 1 320 ? 17.312 -0.725 -4.418 1 94.62 320 GLY A CA 1
ATOM 2340 C C . GLY A 1 320 ? 15.867 -0.781 -3.951 1 94.62 320 GLY A C 1
ATOM 2341 O O . GLY A 1 320 ? 15.414 -1.807 -3.439 1 94.62 320 GLY A O 1
ATOM 2342 N N . TRP A 1 321 ? 15.195 0.454 -4.043 1 95.5 321 TRP A N 1
ATOM 2343 C CA . TRP A 1 321 ? 13.852 0.611 -3.504 1 95.5 321 TRP A CA 1
ATOM 2344 C C . TRP A 1 321 ? 12.906 1.199 -4.551 1 95.5 321 TRP A C 1
ATOM 2346 O O . TRP A 1 321 ? 13.312 2.051 -5.348 1 95.5 321 TRP A O 1
ATOM 2356 N N . LEU A 1 322 ? 11.727 0.678 -4.535 1 96.12 322 LEU A N 1
ATOM 2357 C CA . LEU A 1 322 ? 10.633 1.289 -5.289 1 96.12 322 LEU A CA 1
ATOM 2358 C C . LEU A 1 322 ? 9.664 2.008 -4.355 1 96.12 322 LEU A C 1
ATOM 2360 O O . LEU A 1 322 ? 9.117 1.398 -3.434 1 96.12 322 LEU A O 1
ATOM 2364 N N . ALA A 1 323 ? 9.508 3.285 -4.543 1 97.31 323 ALA A N 1
ATOM 2365 C CA . ALA A 1 323 ? 8.539 4.082 -3.797 1 97.31 323 ALA A CA 1
ATOM 2366 C C . ALA A 1 323 ? 7.402 4.547 -4.703 1 97.31 323 ALA A C 1
ATOM 2368 O O . ALA A 1 323 ? 7.629 4.906 -5.859 1 97.31 323 ALA A O 1
ATOM 2369 N N . GLU A 1 324 ? 6.238 4.469 -4.137 1 97.19 324 GLU A N 1
ATOM 2370 C CA . GLU A 1 324 ? 5.055 4.945 -4.844 1 97.19 324 GLU A CA 1
ATOM 2371 C C . GLU A 1 324 ? 4.188 5.82 -3.945 1 97.19 324 GLU A C 1
ATOM 2373 O O . GLU A 1 324 ? 4.086 5.574 -2.742 1 97.19 324 GLU A O 1
ATOM 2378 N N . GLY A 1 325 ? 3.648 6.836 -4.496 1 97.88 325 GLY A N 1
ATOM 2379 C CA . GLY A 1 325 ? 2.629 7.676 -3.889 1 97.88 325 GLY A CA 1
ATOM 2380 C C . GLY A 1 325 ? 1.512 8.047 -4.844 1 97.88 325 GLY A C 1
ATOM 2381 O O . GLY A 1 325 ? 1.757 8.305 -6.023 1 97.88 325 GLY A O 1
ATOM 2382 N N . GLU A 1 326 ? 0.324 8.047 -4.289 1 98.38 326 GLU A N 1
ATOM 2383 C CA . GLU A 1 326 ? -0.839 8.328 -5.125 1 98.38 326 GLU A CA 1
ATOM 2384 C C . GLU A 1 326 ? -1.793 9.305 -4.434 1 98.38 326 GLU A C 1
ATOM 2386 O O . GLU A 1 326 ? -1.9 9.305 -3.205 1 98.38 326 GLU A O 1
ATOM 2391 N N . ILE A 1 327 ? -2.471 10.086 -5.211 1 98.44 327 ILE A N 1
ATOM 2392 C CA . ILE A 1 327 ? -3.477 11.016 -4.711 1 98.44 327 ILE A CA 1
ATOM 2393 C C . ILE A 1 327 ? -4.562 11.219 -5.766 1 98.44 327 ILE A C 1
ATOM 2395 O O . ILE A 1 327 ? -4.266 11.305 -6.961 1 98.44 327 ILE A O 1
ATOM 2399 N N . SER A 1 328 ? -5.832 11.406 -5.383 1 98.5 328 SER A N 1
ATOM 2400 C CA . SER A 1 328 ? -6.961 11.469 -6.305 1 98.5 328 SER A CA 1
ATOM 2401 C C . SER A 1 328 ? -7.484 12.898 -6.445 1 98.5 328 SER A C 1
ATOM 2403 O O . SER A 1 328 ? -7.426 13.68 -5.496 1 98.5 328 SER A O 1
ATOM 2405 N N . TYR A 1 329 ? -7.961 13.219 -7.582 1 97.94 329 TYR A N 1
ATOM 2406 C CA . TYR A 1 329 ? -8.672 14.445 -7.914 1 97.94 329 TYR A CA 1
ATOM 2407 C C . TYR A 1 329 ? -9.984 14.141 -8.625 1 97.94 329 TYR A C 1
ATOM 2409 O O . TYR A 1 329 ? -10.031 13.273 -9.5 1 97.94 329 TYR A O 1
ATOM 2417 N N . ALA A 1 330 ? -11.047 14.828 -8.281 1 95.5 330 ALA A N 1
ATOM 2418 C CA . ALA A 1 330 ? -12.367 14.578 -8.852 1 95.5 330 ALA A CA 1
ATOM 2419 C C . ALA A 1 330 ? -13.016 15.883 -9.32 1 95.5 330 ALA A C 1
ATOM 2421 O O . ALA A 1 330 ? -12.602 16.969 -8.914 1 95.5 330 ALA A O 1
ATOM 2422 N N . GLY A 1 331 ? -14.016 15.742 -10.227 1 94.12 331 GLY A N 1
ATOM 2423 C CA . GLY A 1 331 ? -14.781 16.875 -10.711 1 94.12 331 GLY A CA 1
ATOM 2424 C C . GLY A 1 331 ? -14.094 17.625 -11.852 1 94.12 331 GLY A C 1
ATOM 2425 O O . GLY A 1 331 ? -13.148 17.109 -12.445 1 94.12 331 GLY A O 1
ATOM 2426 N N . PRO A 1 332 ? -14.617 18.797 -12.164 1 93.94 332 PRO A N 1
ATOM 2427 C CA . PRO A 1 332 ? -14.031 19.594 -13.25 1 93.94 332 PRO A CA 1
ATOM 2428 C C . PRO A 1 332 ? -12.547 19.891 -13.031 1 93.94 332 PRO A C 1
ATOM 2430 O O . PRO A 1 332 ? -12.133 20.172 -11.906 1 93.94 332 PRO A O 1
ATOM 2433 N N . ASN A 1 333 ? -11.766 19.734 -14.078 1 96.5 333 ASN A N 1
ATOM 2434 C CA . ASN A 1 333 ? -10.359 20.094 -14.086 1 96.5 333 ASN A CA 1
ATOM 2435 C C . ASN A 1 333 ? -9.508 19.109 -13.305 1 96.5 333 ASN A C 1
ATOM 2437 O O . ASN A 1 333 ? -8.375 19.422 -12.922 1 96.5 333 ASN A O 1
ATOM 2441 N N . ALA A 1 334 ? -10.016 17.891 -13.055 1 96.81 334 ALA A N 1
ATOM 2442 C CA . ALA A 1 334 ? -9.328 16.891 -12.258 1 96.81 334 ALA A CA 1
ATOM 2443 C C . ALA A 1 334 ? -7.965 16.547 -12.859 1 96.81 334 ALA A C 1
ATOM 2445 O O . ALA A 1 334 ? -6.957 16.516 -12.148 1 96.81 334 ALA A O 1
ATOM 2446 N N . ALA A 1 335 ? -7.957 16.391 -14.156 1 97.31 335 ALA A N 1
ATOM 2447 C CA . ALA A 1 335 ? -6.711 16 -14.805 1 97.31 335 ALA A CA 1
ATOM 2448 C C . ALA A 1 335 ? -5.672 17.109 -14.719 1 97.31 335 ALA A C 1
ATOM 2450 O O . ALA A 1 335 ? -4.488 16.844 -14.5 1 97.31 335 ALA A O 1
ATOM 2451 N N . ALA A 1 336 ? -6.129 18.328 -14.883 1 97.69 336 ALA A N 1
ATOM 2452 C CA . ALA A 1 336 ? -5.219 19.469 -14.805 1 97.69 336 ALA A CA 1
ATOM 2453 C C . ALA A 1 336 ? -4.637 19.609 -13.398 1 97.69 336 ALA A C 1
ATOM 2455 O O . ALA A 1 336 ? -3.455 19.922 -13.234 1 97.69 336 ALA A O 1
ATOM 2456 N N . ARG A 1 337 ? -5.395 19.406 -12.422 1 98.31 337 ARG A N 1
ATOM 2457 C CA . ARG A 1 337 ? -4.914 19.438 -11.047 1 98.31 337 ARG A CA 1
ATOM 2458 C C . ARG A 1 337 ? -3.928 18.312 -10.773 1 98.31 337 ARG A C 1
ATOM 2460 O O . ARG A 1 337 ? -2.904 18.516 -10.117 1 98.31 337 ARG A O 1
ATOM 2467 N N . ALA A 1 338 ? -4.211 17.141 -11.312 1 98.44 338 ALA A N 1
ATOM 2468 C CA . ALA A 1 338 ? -3.283 16.016 -11.164 1 98.44 338 ALA A CA 1
ATOM 2469 C C . ALA A 1 338 ? -1.946 16.328 -11.836 1 98.44 338 ALA A C 1
ATOM 2471 O O . ALA A 1 338 ? -0.886 16 -11.289 1 98.44 338 ALA A O 1
ATOM 2472 N N . ARG A 1 339 ? -1.972 16.969 -13 1 98.12 339 ARG A N 1
ATOM 2473 C CA . ARG A 1 339 ? -0.747 17.344 -13.695 1 98.12 339 ARG A CA 1
ATOM 2474 C C . ARG A 1 339 ? 0.05 18.359 -12.883 1 98.12 339 ARG A C 1
ATOM 2476 O O . ARG A 1 339 ? 1.277 18.281 -12.812 1 98.12 339 ARG A O 1
ATOM 2483 N N . LEU A 1 340 ? -0.668 19.312 -12.344 1 98.44 340 LEU A N 1
ATOM 2484 C CA . LEU A 1 340 ? 0.009 20.281 -11.5 1 98.44 340 LEU A CA 1
ATOM 2485 C C . LEU A 1 340 ? 0.666 19.609 -10.305 1 98.44 340 LEU A C 1
ATOM 2487 O O . LEU A 1 340 ? 1.796 19.938 -9.938 1 98.44 340 LEU A O 1
ATOM 2491 N N . ALA A 1 341 ? -0.051 18.656 -9.688 1 98.75 341 ALA A N 1
ATOM 2492 C CA . ALA A 1 341 ? 0.52 17.891 -8.578 1 98.75 341 ALA A CA 1
ATOM 2493 C C . ALA A 1 341 ? 1.808 17.188 -9 1 98.75 341 ALA A C 1
ATOM 2495 O O . ALA A 1 341 ? 2.797 17.203 -8.258 1 98.75 341 ALA A O 1
ATOM 2496 N N . ALA A 1 342 ? 1.809 16.609 -10.164 1 98.38 342 ALA A N 1
ATOM 2497 C CA . ALA A 1 342 ? 3.004 15.945 -10.688 1 98.38 342 ALA A CA 1
ATOM 2498 C C . ALA A 1 342 ? 4.156 16.938 -10.828 1 98.38 342 ALA A C 1
ATOM 2500 O O . ALA A 1 342 ? 5.289 16.641 -10.445 1 98.38 342 ALA A O 1
ATOM 2501 N N . ASP A 1 343 ? 3.83 18.062 -11.375 1 98 343 ASP A N 1
ATOM 2502 C CA . ASP A 1 343 ? 4.84 19.109 -11.547 1 98 343 ASP A CA 1
ATOM 2503 C C . ASP A 1 343 ? 5.418 19.547 -10.203 1 98 343 ASP A C 1
ATOM 2505 O O . ASP A 1 343 ? 6.633 19.688 -10.062 1 98 343 ASP A O 1
ATOM 2509 N N . ILE A 1 344 ? 4.582 19.734 -9.25 1 98.5 344 ILE A N 1
ATOM 2510 C CA . ILE A 1 344 ? 5.004 20.109 -7.906 1 98.5 344 ILE A CA 1
ATOM 2511 C C . ILE A 1 344 ? 5.957 19.062 -7.352 1 98.5 344 ILE A C 1
ATOM 2513 O O . ILE A 1 344 ? 7.035 19.391 -6.852 1 98.5 344 ILE A O 1
ATOM 2517 N N . LEU A 1 345 ? 5.574 17.781 -7.461 1 98.44 345 LEU A N 1
ATOM 2518 C CA . LEU A 1 345 ? 6.383 16.703 -6.926 1 98.44 345 LEU A CA 1
ATOM 2519 C C . LEU A 1 345 ? 7.762 16.672 -7.578 1 98.44 345 LEU A C 1
ATOM 2521 O O . LEU A 1 345 ? 8.773 16.516 -6.891 1 98.44 345 LEU A O 1
ATOM 2525 N N . ARG A 1 346 ? 7.789 16.781 -8.883 1 97.69 346 ARG A N 1
ATOM 2526 C CA . ARG A 1 346 ? 9.062 16.797 -9.602 1 97.69 346 ARG A CA 1
ATOM 2527 C C . ARG A 1 346 ? 9.969 17.906 -9.094 1 97.69 346 ARG A C 1
ATOM 2529 O O . ARG A 1 346 ? 11.133 17.672 -8.766 1 97.69 346 ARG A O 1
ATOM 2536 N N . ARG A 1 347 ? 9.445 19.062 -8.992 1 97.94 347 ARG A N 1
ATOM 2537 C CA . ARG A 1 347 ? 10.227 20.219 -8.586 1 97.94 347 ARG A CA 1
ATOM 2538 C C . ARG A 1 347 ? 10.633 20.125 -7.125 1 97.94 347 ARG A C 1
ATOM 2540 O O . ARG A 1 347 ? 11.75 20.516 -6.758 1 97.94 347 ARG A O 1
ATOM 2547 N N . ARG A 1 348 ? 9.734 19.672 -6.285 1 97.94 348 ARG A N 1
ATOM 2548 C CA . ARG A 1 348 ? 10.055 19.484 -4.875 1 97.94 348 ARG A CA 1
ATOM 2549 C C . ARG A 1 348 ? 11.219 18.516 -4.695 1 97.94 348 ARG A C 1
ATOM 2551 O O . ARG A 1 348 ? 12.141 18.766 -3.922 1 97.94 348 ARG A O 1
ATOM 2558 N N . MET A 1 349 ? 11.164 17.391 -5.391 1 97.69 349 MET A N 1
ATOM 2559 C CA . MET A 1 349 ? 12.242 16.406 -5.289 1 97.69 349 MET A CA 1
ATOM 2560 C C . MET A 1 349 ? 13.57 17 -5.742 1 97.69 349 MET A C 1
ATOM 2562 O O . MET A 1 349 ? 14.609 16.734 -5.137 1 97.69 349 MET A O 1
ATOM 2566 N N . GLN A 1 350 ? 13.5 17.844 -6.734 1 96.88 350 GLN A N 1
ATOM 2567 C CA . GLN A 1 350 ? 14.703 18.531 -7.188 1 96.88 350 GLN A CA 1
ATOM 2568 C C . GLN A 1 350 ? 15.227 19.484 -6.113 1 96.88 350 GLN A C 1
ATOM 2570 O O . GLN A 1 350 ? 16.438 19.5 -5.84 1 96.88 350 GLN A O 1
ATOM 2575 N N . LEU A 1 351 ? 14.383 20.219 -5.512 1 95.81 351 LEU A N 1
ATOM 2576 C CA . LEU A 1 351 ? 14.758 21.188 -4.48 1 95.81 351 LEU A CA 1
ATOM 2577 C C . LEU A 1 351 ? 15.391 20.469 -3.283 1 95.81 351 LEU A C 1
ATOM 2579 O O . LEU A 1 351 ? 16.266 21.031 -2.615 1 95.81 351 LEU A O 1
ATOM 2583 N N . LEU A 1 352 ? 14.961 19.266 -3.061 1 95.19 352 LEU A N 1
ATOM 2584 C CA . LEU A 1 352 ? 15.492 18.484 -1.941 1 95.19 352 LEU A CA 1
ATOM 2585 C C . LEU A 1 352 ? 16.828 17.844 -2.307 1 95.19 352 LEU A C 1
ATOM 2587 O O . LEU A 1 352 ? 17.422 17.156 -1.482 1 95.19 352 LEU A O 1
ATOM 2591 N N . GLY A 1 353 ? 17.234 18 -3.502 1 95.31 353 GLY A N 1
ATOM 2592 C CA . GLY A 1 353 ? 18.516 17.469 -3.951 1 95.31 353 GLY A CA 1
ATOM 2593 C C . GLY A 1 353 ? 18.422 16.078 -4.539 1 95.31 353 GLY A C 1
ATOM 2594 O O . GLY A 1 353 ? 19.422 15.383 -4.68 1 95.31 353 GLY A O 1
ATOM 2595 N N . HIS A 1 354 ? 17.234 15.625 -4.789 1 94.94 354 HIS A N 1
ATOM 2596 C CA . HIS A 1 354 ? 17.016 14.289 -5.328 1 94.94 354 HIS A CA 1
ATOM 2597 C C . HIS A 1 354 ? 16.578 14.344 -6.785 1 94.94 354 HIS A C 1
ATOM 2599 O O . HIS A 1 354 ? 15.406 14.078 -7.098 1 94.94 354 HIS A O 1
ATOM 2605 N N . ASP A 1 355 ? 17.484 14.602 -7.617 1 90.75 355 ASP A N 1
ATOM 2606 C CA . ASP A 1 355 ? 17.172 14.688 -9.047 1 90.75 355 ASP A CA 1
ATOM 2607 C C . ASP A 1 355 ? 17.172 13.297 -9.688 1 90.75 355 ASP A C 1
ATOM 2609 O O . ASP A 1 355 ? 18.094 12.945 -10.414 1 90.75 355 ASP A O 1
A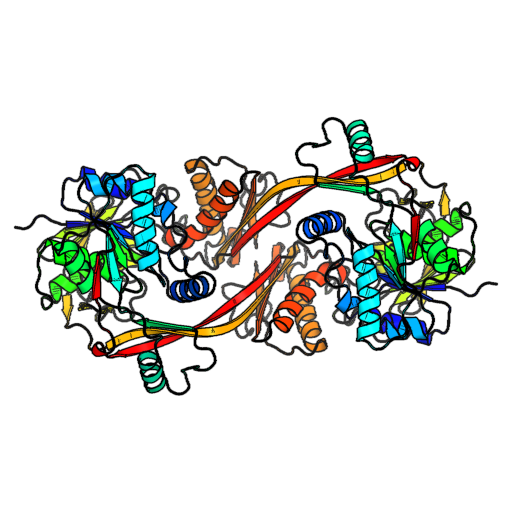TOM 2613 N N . ALA A 1 356 ? 16.234 12.469 -9.406 1 92.5 356 ALA A N 1
ATOM 2614 C CA . ALA A 1 356 ? 16.047 11.125 -9.961 1 92.5 356 ALA A CA 1
ATOM 2615 C C . ALA A 1 356 ? 14.773 11.062 -10.805 1 92.5 356 ALA A C 1
ATOM 2617 O O . ALA A 1 356 ? 13.828 11.828 -10.578 1 92.5 356 ALA A O 1
ATOM 2618 N N . PRO A 1 357 ? 14.805 10.242 -11.852 1 94.31 357 PRO A N 1
ATOM 2619 C CA . PRO A 1 357 ? 13.594 10.117 -12.664 1 94.31 357 PRO A CA 1
ATOM 2620 C C . PRO A 1 357 ? 12.391 9.633 -11.859 1 94.31 357 PRO A C 1
ATOM 2622 O O . PRO A 1 357 ? 12.516 8.703 -11.055 1 94.31 357 PRO A O 1
ATOM 2625 N N . ILE A 1 358 ? 11.281 10.305 -12 1 97 358 ILE A N 1
ATOM 2626 C CA . ILE A 1 358 ? 10.008 9.914 -11.406 1 97 358 ILE A CA 1
ATOM 2627 C C . ILE A 1 358 ? 9.008 9.57 -12.508 1 97 358 ILE A C 1
ATOM 2629 O O . ILE A 1 358 ? 8.82 10.344 -13.445 1 97 358 ILE A O 1
ATOM 2633 N N . ARG A 1 359 ? 8.461 8.43 -12.453 1 97.12 359 ARG A N 1
ATOM 2634 C CA . ARG A 1 359 ? 7.375 8.102 -13.367 1 97.12 359 ARG A CA 1
ATOM 2635 C C . ARG A 1 359 ? 6.039 8.609 -12.836 1 97.12 359 ARG A C 1
AT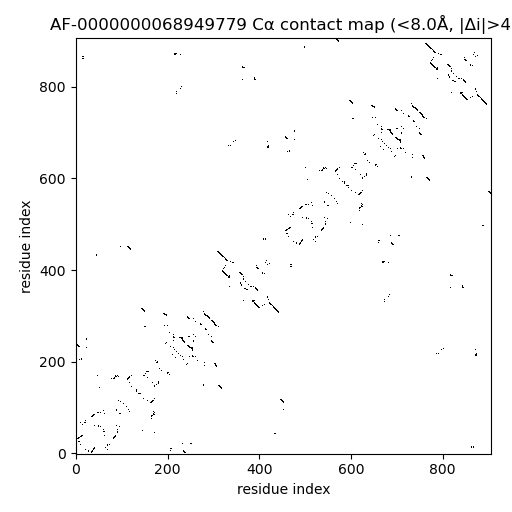OM 2637 O O . ARG A 1 359 ? 5.676 8.336 -11.688 1 97.12 359 ARG A O 1
ATOM 2644 N N . PHE A 1 360 ? 5.387 9.32 -13.664 1 97.75 360 PHE A N 1
ATOM 2645 C CA . PHE A 1 360 ? 4.055 9.805 -13.312 1 97.75 360 PHE A CA 1
ATOM 2646 C C . PHE A 1 360 ? 2.994 9.125 -14.172 1 97.75 360 PHE A C 1
ATOM 2648 O O . PHE A 1 360 ? 3.186 8.945 -15.383 1 97.75 360 PHE A O 1
ATOM 2655 N N . ASP A 1 361 ? 1.962 8.703 -13.562 1 97.5 361 ASP A N 1
ATOM 2656 C CA . ASP A 1 361 ? 0.775 8.188 -14.234 1 97.5 361 ASP A CA 1
ATOM 2657 C C . ASP A 1 361 ? -0.473 8.961 -13.82 1 97.5 361 ASP A C 1
ATOM 2659 O O . ASP A 1 361 ? -0.62 9.344 -12.664 1 97.5 361 ASP A O 1
ATOM 2663 N N . LEU A 1 362 ? -1.334 9.219 -14.797 1 97.75 362 LEU A N 1
ATOM 2664 C CA . LEU A 1 362 ? -2.684 9.719 -14.562 1 97.75 362 LEU A CA 1
ATOM 2665 C C . LEU A 1 362 ? -3.719 8.625 -14.789 1 97.75 362 LEU A C 1
ATOM 2667 O O . LEU A 1 362 ? -4.312 8.539 -15.867 1 97.75 362 LEU A O 1
ATOM 2671 N N . ILE A 1 363 ? -3.992 7.84 -13.797 1 97.38 363 ILE A N 1
ATOM 2672 C CA . ILE A 1 363 ? -4.961 6.754 -13.914 1 97.38 363 ILE A CA 1
ATOM 2673 C C . ILE A 1 363 ? -6.336 7.324 -14.25 1 97.38 363 ILE A C 1
ATOM 2675 O O . ILE A 1 363 ? -6.848 8.188 -13.531 1 97.38 363 ILE A O 1
ATOM 2679 N N . GLY A 1 364 ? -6.969 6.855 -15.234 1 95.38 364 GLY A N 1
ATOM 2680 C CA . GLY A 1 364 ? -8.203 7.398 -15.781 1 95.38 364 GLY A CA 1
ATOM 2681 C C . GLY A 1 364 ? -7.988 8.219 -17.031 1 95.38 364 GLY A C 1
ATOM 2682 O O . GLY A 1 364 ? -8.945 8.555 -17.734 1 95.38 364 GLY A O 1
ATOM 2683 N N . VAL A 1 365 ? -6.676 8.531 -17.312 1 95.88 365 VAL A N 1
ATOM 2684 C CA . VAL A 1 365 ? -6.297 9.297 -18.5 1 95.88 365 VAL A CA 1
ATOM 2685 C C . VAL A 1 365 ? -5.191 8.562 -19.25 1 95.88 365 VAL A C 1
ATOM 2687 O O . VAL A 1 365 ? -5.367 8.203 -20.422 1 95.88 365 VAL A O 1
ATOM 2690 N N . LEU A 1 366 ? -4.059 8.336 -18.625 1 94.94 366 LEU A N 1
ATOM 2691 C CA . LEU A 1 366 ? -2.873 7.707 -19.203 1 94.94 366 LEU A CA 1
ATOM 2692 C C . LEU A 1 366 ? -2.029 7.047 -18.125 1 94.94 366 LEU A C 1
ATOM 2694 O O . LEU A 1 366 ? -1.421 7.738 -17.297 1 94.94 366 LEU A O 1
ATOM 2698 N N . SER A 1 367 ? -1.985 5.75 -18.078 1 95.44 367 SER A N 1
ATOM 2699 C CA . SER A 1 367 ? -1.194 5.023 -17.094 1 95.44 367 SER A CA 1
ATOM 2700 C C . SER A 1 367 ? -0.641 3.725 -17.672 1 95.44 367 SER A C 1
ATOM 2702 O O . SER A 1 367 ? 0.445 3.713 -18.25 1 95.44 367 SER A O 1
ATOM 2704 N N . VAL A 1 368 ? -1.521 2.715 -17.891 1 92.56 368 VAL A N 1
ATOM 2705 C CA . VAL A 1 368 ? -1.087 1.401 -18.359 1 92.56 368 VAL A CA 1
ATOM 2706 C C . VAL A 1 368 ? -0.474 1.521 -19.75 1 92.56 368 VAL A C 1
ATOM 2708 O O . VAL A 1 368 ? 0.503 0.838 -20.062 1 92.56 368 VAL A O 1
ATOM 2711 N N . LEU A 1 369 ? -0.987 2.41 -20.547 1 90.5 369 LEU A N 1
ATOM 2712 C CA . LEU A 1 369 ? -0.571 2.523 -21.938 1 90.5 369 LEU A CA 1
ATOM 2713 C C . LEU A 1 369 ? 0.555 3.541 -22.078 1 90.5 369 LEU A C 1
ATOM 2715 O O . LEU A 1 369 ? 1.039 3.779 -23.188 1 90.5 369 LEU A O 1
ATOM 2719 N N . ALA A 1 370 ? 0.982 4.125 -20.984 1 91.88 370 ALA A N 1
ATOM 2720 C CA . ALA A 1 370 ? 2.016 5.16 -21.031 1 91.88 370 ALA A CA 1
ATOM 2721 C C . ALA A 1 370 ? 3.398 4.539 -21.219 1 91.88 370 ALA A C 1
ATOM 2723 O O . ALA A 1 370 ? 3.613 3.373 -20.875 1 91.88 370 ALA A O 1
ATOM 2724 N N . ASP A 1 371 ? 4.336 5.359 -21.766 1 91.62 371 ASP A N 1
ATOM 2725 C CA . ASP A 1 371 ? 5.719 4.902 -21.859 1 91.62 371 ASP A CA 1
ATOM 2726 C C . ASP A 1 371 ? 6.496 5.238 -20.594 1 91.62 371 ASP A C 1
ATOM 2728 O O . ASP A 1 371 ? 6.152 6.188 -19.875 1 91.62 371 ASP A O 1
ATOM 2732 N N . ASP A 1 372 ? 7.566 4.539 -20.312 1 87.5 372 ASP A N 1
ATOM 2733 C CA . ASP A 1 372 ? 8.352 4.699 -19.094 1 87.5 372 ASP A CA 1
ATOM 2734 C C . ASP A 1 372 ? 9.164 5.992 -19.125 1 87.5 372 ASP A C 1
ATOM 2736 O O . ASP A 1 372 ? 9.453 6.578 -18.078 1 87.5 372 ASP A O 1
ATOM 2740 N N . GLY A 1 373 ? 9.469 6.402 -20.375 1 89 373 GLY A N 1
ATOM 2741 C CA . GLY A 1 373 ? 10.32 7.574 -20.516 1 89 373 GLY A CA 1
ATOM 2742 C C . GLY A 1 373 ? 9.578 8.883 -20.312 1 89 373 GLY A C 1
ATOM 2743 O O . GLY A 1 373 ? 10.195 9.945 -20.234 1 89 373 GLY A O 1
ATOM 2744 N N . GLY A 1 374 ? 8.258 8.805 -20.266 1 91.5 374 GLY A N 1
ATOM 2745 C CA . GLY A 1 374 ? 7.465 9.984 -19.953 1 91.5 374 GLY A CA 1
ATOM 2746 C C . GLY A 1 374 ? 7.129 10.82 -21.188 1 91.5 374 GLY A C 1
ATOM 2747 O O . GLY A 1 374 ? 6.598 11.922 -21.062 1 91.5 374 GLY A O 1
ATOM 2748 N N . ALA A 1 375 ? 7.426 10.32 -22.344 1 93.19 375 ALA A N 1
ATOM 2749 C CA . ALA A 1 375 ? 7.145 11.062 -23.562 1 93.19 375 ALA A CA 1
ATOM 2750 C C . ALA A 1 375 ? 5.641 11.258 -23.766 1 93.19 375 ALA A C 1
ATOM 2752 O O . ALA A 1 375 ? 5.191 12.344 -24.125 1 93.19 375 ALA A O 1
ATOM 2753 N N . MET A 1 376 ? 4.914 10.25 -23.547 1 93.5 376 MET A N 1
ATOM 2754 C CA . MET A 1 376 ? 3.465 10.344 -23.688 1 93.5 376 MET A CA 1
ATOM 2755 C C . MET A 1 376 ? 2.867 11.227 -22.609 1 93.5 376 MET A C 1
ATOM 2757 O O . MET A 1 376 ? 1.959 12.016 -22.875 1 93.5 376 MET A O 1
ATOM 2761 N N . PHE A 1 377 ? 3.412 11.109 -21.469 1 93.81 377 PHE A N 1
ATOM 2762 C CA . PHE A 1 377 ? 2.939 11.914 -20.344 1 93.81 377 PHE A CA 1
ATOM 2763 C C . PHE A 1 377 ? 3.158 13.398 -20.625 1 93.81 377 PHE A C 1
ATOM 2765 O O . PHE A 1 377 ? 2.357 14.242 -20.203 1 93.81 377 PHE A O 1
ATOM 2772 N N . ALA A 1 378 ? 4.18 13.688 -21.281 1 94.38 378 ALA A N 1
ATOM 2773 C CA . ALA A 1 378 ? 4.539 15.078 -21.531 1 94.38 378 ALA A CA 1
ATOM 2774 C C . ALA A 1 378 ? 3.498 15.758 -22.422 1 94.38 378 ALA A C 1
ATOM 2776 O O . ALA A 1 378 ? 3.432 16.984 -22.484 1 94.38 378 ALA A O 1
ATOM 2777 N N . GLN A 1 379 ? 2.678 14.945 -23.062 1 93.56 379 GLN A N 1
ATOM 2778 C CA . GLN A 1 379 ? 1.666 15.484 -23.969 1 93.56 379 GLN A CA 1
ATOM 2779 C C . GLN A 1 379 ? 0.266 15.328 -23.375 1 93.56 379 GLN A C 1
ATOM 2781 O O . GLN A 1 379 ? -0.066 14.281 -22.828 1 93.56 379 GLN A O 1
ATOM 2786 N N . ARG A 1 380 ? -0.509 16.391 -23.594 1 93 380 ARG A N 1
ATOM 2787 C CA . ARG A 1 380 ? -1.899 16.281 -23.156 1 93 380 ARG A CA 1
ATOM 2788 C C . ARG A 1 380 ? -2.662 15.281 -24.031 1 93 380 ARG A C 1
ATOM 2790 O O . ARG A 1 380 ? -2.508 15.273 -25.25 1 93 380 ARG A O 1
ATOM 2797 N N . GLN A 1 381 ? -3.455 14.531 -23.312 1 91.69 381 GLN A N 1
ATOM 2798 C CA . GLN A 1 381 ? -4.215 13.508 -24.031 1 91.69 381 GLN A CA 1
ATOM 2799 C C . GLN A 1 381 ? -5.543 14.07 -24.531 1 91.69 381 GLN A C 1
ATOM 2801 O O . GLN A 1 381 ? -6.109 14.977 -23.922 1 91.69 381 GLN A O 1
ATOM 2806 N N . PRO A 1 382 ? -6.09 13.586 -25.656 1 87.5 382 PRO A N 1
ATOM 2807 C CA . PRO A 1 382 ? -7.309 14.141 -26.25 1 87.5 382 PRO A CA 1
ATOM 2808 C C . PRO A 1 382 ? -8.5 14.117 -25.297 1 87.5 382 PRO A C 1
ATOM 2810 O O . PRO A 1 382 ? -9.297 15.055 -25.281 1 87.5 382 PRO A O 1
ATOM 2813 N N . HIS A 1 383 ? -8.695 13.18 -24.484 1 87.12 383 HIS A N 1
ATOM 2814 C CA . HIS A 1 383 ? -9.875 13.039 -23.625 1 87.12 383 HIS A CA 1
ATOM 2815 C C . HIS A 1 383 ? -9.586 13.516 -22.219 1 87.12 383 HIS A C 1
ATOM 2817 O O . HIS A 1 383 ? -10.414 13.359 -21.312 1 87.12 383 HIS A O 1
ATOM 2823 N N . GLU A 1 384 ? -8.492 14.117 -22.031 1 92.38 384 GLU A N 1
ATOM 2824 C CA . GLU A 1 384 ? -8 14.461 -20.703 1 92.38 384 GLU A CA 1
ATOM 2825 C C . GLU A 1 384 ? -8.859 15.539 -20.062 1 92.38 384 GLU A C 1
ATOM 2827 O O . GLU A 1 384 ? -9.133 15.492 -18.859 1 92.38 384 GLU A O 1
ATOM 2832 N N . GLN A 1 385 ? -9.32 16.469 -20.781 1 91.88 385 GLN A N 1
ATOM 2833 C CA . GLN A 1 385 ? -10.102 17.578 -20.266 1 91.88 385 GLN A CA 1
ATOM 2834 C C . GLN A 1 385 ? -11.453 17.109 -19.734 1 91.88 385 GLN A C 1
ATOM 2836 O O . GLN A 1 385 ? -12 17.703 -18.812 1 91.88 385 GLN A O 1
ATOM 2841 N N . ALA A 1 386 ? -11.914 16.047 -20.281 1 91.69 386 ALA A N 1
ATOM 2842 C CA . ALA A 1 386 ? -13.234 15.547 -19.906 1 91.69 386 ALA A CA 1
ATOM 2843 C C . ALA A 1 386 ? -13.148 14.609 -18.703 1 91.69 386 ALA A C 1
ATOM 2845 O O . ALA A 1 386 ? -14.172 14.242 -18.109 1 91.69 386 ALA A O 1
ATOM 2846 N N . ALA A 1 387 ? -11.961 14.258 -18.312 1 93.06 387 ALA A N 1
ATOM 2847 C CA . ALA A 1 387 ? -11.789 13.312 -17.203 1 93.06 387 ALA A CA 1
ATOM 2848 C C . ALA A 1 387 ? -12.195 13.953 -15.875 1 93.06 387 ALA A C 1
ATOM 2850 O O . ALA A 1 387 ? -11.734 15.047 -15.539 1 93.06 387 ALA A O 1
ATOM 2851 N N . GLN A 1 388 ? -13.086 13.258 -15.102 1 93.31 388 GLN A N 1
ATOM 2852 C CA . GLN A 1 388 ? -13.602 13.812 -13.852 1 93.31 388 GLN A CA 1
ATOM 2853 C C . GLN A 1 388 ? -13.195 12.945 -12.664 1 93.31 388 GLN A C 1
ATOM 2855 O O . GLN A 1 388 ? -13.586 13.227 -11.523 1 93.31 388 GLN A O 1
ATOM 2860 N N . ASP A 1 389 ? -12.547 11.891 -12.852 1 95.31 389 ASP A N 1
ATOM 2861 C CA . ASP A 1 389 ? -12.039 10.961 -11.852 1 95.31 389 ASP A CA 1
ATOM 2862 C C . ASP A 1 389 ? -10.625 10.5 -12.195 1 95.31 389 ASP A C 1
ATOM 2864 O O . ASP A 1 389 ? -10.438 9.586 -13 1 95.31 389 ASP A O 1
ATOM 2868 N N . VAL A 1 390 ? -9.625 11.172 -11.609 1 97.56 390 VAL A N 1
ATOM 2869 C CA . VAL A 1 390 ? -8.234 10.945 -11.984 1 97.56 390 VAL A CA 1
ATOM 2870 C C . VAL A 1 390 ? -7.387 10.703 -10.742 1 97.56 390 VAL A C 1
ATOM 2872 O O . VAL A 1 390 ? -7.504 11.43 -9.75 1 97.56 390 VAL A O 1
ATOM 2875 N N . ARG A 1 391 ? -6.625 9.664 -10.719 1 98.38 391 ARG A N 1
ATOM 2876 C CA . ARG A 1 391 ? -5.652 9.422 -9.664 1 98.38 391 ARG A CA 1
ATOM 2877 C C . ARG A 1 391 ? -4.227 9.578 -10.18 1 98.38 391 ARG A C 1
ATOM 2879 O O . ARG A 1 391 ? -3.844 8.93 -11.164 1 98.38 391 ARG A O 1
ATOM 2886 N N . LEU A 1 392 ? -3.463 10.477 -9.57 1 98.56 392 LEU A N 1
ATOM 2887 C CA . LEU A 1 392 ? -2.041 10.617 -9.859 1 98.56 392 LEU A CA 1
ATOM 2888 C C . LEU A 1 392 ? -1.23 9.539 -9.141 1 98.56 392 LEU A C 1
ATOM 2890 O O . LEU A 1 392 ? -1.421 9.312 -7.941 1 98.56 392 LEU A O 1
ATOM 2894 N N . ARG A 1 393 ? -0.365 8.859 -9.852 1 98.06 393 ARG A N 1
ATOM 2895 C CA . ARG A 1 393 ? 0.635 7.973 -9.266 1 98.06 393 ARG A CA 1
ATOM 2896 C C . ARG A 1 393 ? 2.047 8.461 -9.578 1 98.06 393 ARG A C 1
ATOM 2898 O O . ARG A 1 393 ? 2.375 8.742 -10.734 1 98.06 393 ARG A O 1
ATOM 2905 N N . ALA A 1 394 ? 2.797 8.648 -8.57 1 98.25 394 ALA A N 1
ATOM 2906 C CA . ALA A 1 394 ? 4.227 8.93 -8.688 1 98.25 394 ALA A CA 1
ATOM 2907 C C . ALA A 1 394 ? 5.055 7.738 -8.203 1 98.25 394 ALA A C 1
ATOM 2909 O O . ALA A 1 394 ? 4.836 7.227 -7.102 1 98.25 394 ALA A O 1
ATOM 2910 N N . ALA A 1 395 ? 5.961 7.305 -9.047 1 97.38 395 ALA A N 1
ATOM 2911 C CA . ALA A 1 395 ? 6.801 6.156 -8.703 1 97.38 395 ALA A CA 1
ATOM 2912 C C . ALA A 1 395 ? 8.273 6.453 -8.977 1 97.38 395 ALA A C 1
ATOM 2914 O O . ALA A 1 395 ? 8.609 7.086 -9.984 1 97.38 395 ALA A O 1
ATOM 2915 N N . LEU A 1 396 ? 9.078 6.062 -8.086 1 96.38 396 LEU A N 1
ATOM 2916 C CA . LEU A 1 396 ? 10.516 6.312 -8.156 1 96.38 396 LEU A CA 1
ATOM 2917 C C . LEU A 1 396 ? 11.305 5.105 -7.664 1 96.38 396 LEU A C 1
ATOM 2919 O O . LEU A 1 396 ? 10.953 4.5 -6.652 1 96.38 396 LEU A O 1
ATOM 2923 N N . ALA A 1 397 ? 12.281 4.66 -8.469 1 95.31 397 ALA A N 1
ATOM 2924 C CA . ALA A 1 397 ? 13.25 3.656 -8.031 1 95.31 397 ALA A CA 1
ATOM 2925 C C . ALA A 1 397 ? 14.586 4.301 -7.68 1 95.31 397 ALA A C 1
ATOM 2927 O O . ALA A 1 397 ? 15.086 5.145 -8.43 1 95.31 397 ALA A O 1
ATOM 2928 N N . HIS A 1 398 ? 15.094 3.975 -6.531 1 96.69 398 HIS A N 1
ATOM 2929 C CA . HIS A 1 398 ? 16.359 4.543 -6.098 1 96.69 398 HIS A CA 1
ATOM 2930 C C . HIS A 1 398 ? 17.094 3.605 -5.137 1 96.69 398 HIS A C 1
ATOM 2932 O O . HIS A 1 398 ? 16.453 2.842 -4.41 1 96.69 398 HIS A O 1
ATOM 2938 N N . ASP A 1 399 ? 18.422 3.645 -5.102 1 94.94 399 ASP A N 1
ATOM 2939 C CA . ASP A 1 399 ? 19.219 2.807 -4.215 1 94.94 399 ASP A CA 1
ATOM 2940 C C . ASP A 1 399 ? 19.109 3.277 -2.766 1 94.94 399 ASP A C 1
ATOM 2942 O O . ASP A 1 399 ? 19.203 2.471 -1.836 1 94.94 399 ASP A O 1
ATOM 2946 N N . ASP A 1 400 ? 18.938 4.551 -2.639 1 95.75 400 ASP A N 1
ATOM 2947 C CA . ASP A 1 400 ? 18.859 5.148 -1.309 1 95.75 400 ASP A CA 1
ATOM 2948 C C . ASP A 1 400 ? 17.422 5.172 -0.793 1 95.75 400 ASP A C 1
ATOM 2950 O O . ASP A 1 400 ? 16.562 5.812 -1.388 1 95.75 400 ASP A O 1
ATOM 2954 N N . LEU A 1 401 ? 17.234 4.539 0.293 1 95.44 401 LEU A N 1
ATOM 2955 C CA . LEU A 1 401 ? 15.922 4.445 0.906 1 95.44 401 LEU A CA 1
ATOM 2956 C C . LEU A 1 401 ? 15.391 5.828 1.267 1 95.44 401 LEU A C 1
ATOM 2958 O O . LEU A 1 401 ? 14.188 6.082 1.165 1 95.44 401 LEU A O 1
ATOM 2962 N N . THR A 1 402 ? 16.234 6.746 1.66 1 95.06 402 THR A N 1
ATOM 2963 C CA . THR A 1 402 ? 15.812 8.07 2.098 1 95.06 402 THR A CA 1
ATOM 2964 C C . THR A 1 402 ? 15.203 8.859 0.938 1 95.06 402 THR A C 1
ATOM 2966 O O . THR A 1 402 ? 14.281 9.648 1.134 1 95.06 402 THR A O 1
ATOM 2969 N N . VAL A 1 403 ? 15.727 8.633 -0.225 1 96.5 403 VAL A N 1
ATOM 2970 C CA . VAL A 1 403 ? 15.195 9.297 -1.409 1 96.5 403 VAL A CA 1
ATOM 2971 C C . VAL A 1 403 ? 13.812 8.75 -1.731 1 96.5 403 VAL A C 1
ATOM 2973 O O . VAL A 1 403 ? 12.891 9.508 -2.037 1 96.5 403 VAL A O 1
ATOM 2976 N N . ALA A 1 404 ? 13.68 7.387 -1.621 1 96.25 404 ALA A N 1
ATOM 2977 C CA . ALA A 1 404 ? 12.383 6.738 -1.832 1 96.25 404 ALA A CA 1
ATOM 2978 C C . ALA A 1 404 ? 11.344 7.266 -0.854 1 96.25 404 ALA A C 1
ATOM 2980 O O . ALA A 1 404 ? 10.219 7.59 -1.249 1 96.25 404 ALA A O 1
ATOM 2981 N N . GLN A 1 405 ? 11.742 7.477 0.289 1 96.12 405 GLN A N 1
ATOM 2982 C CA . GLN A 1 405 ? 10.828 7.926 1.333 1 96.12 405 GLN A CA 1
ATOM 2983 C C . GLN A 1 405 ? 10.492 9.406 1.166 1 96.12 405 GLN A C 1
ATOM 2985 O O . GLN A 1 405 ? 9.383 9.836 1.505 1 96.12 405 GLN A O 1
ATOM 2990 N N . ALA A 1 406 ? 11.398 10.156 0.644 1 96.88 406 ALA A N 1
ATOM 2991 C CA . ALA A 1 406 ? 11.156 11.578 0.393 1 96.88 406 ALA A CA 1
ATOM 2992 C C . ALA A 1 406 ? 10 11.766 -0.583 1 96.88 406 ALA A C 1
ATOM 2994 O O . ALA A 1 406 ? 9.156 12.648 -0.39 1 96.88 406 ALA A O 1
ATOM 2995 N N . LEU A 1 407 ? 9.961 10.898 -1.584 1 97.94 407 LEU A N 1
ATOM 2996 C CA . LEU A 1 407 ? 8.852 11.008 -2.533 1 97.94 407 LEU A CA 1
ATOM 2997 C C . LEU A 1 407 ? 7.516 10.766 -1.84 1 97.94 407 LEU A C 1
ATOM 2999 O O . LEU A 1 407 ? 6.547 11.484 -2.082 1 97.94 407 LEU A O 1
ATOM 3003 N N . GLN A 1 408 ? 7.523 9.758 -1.03 1 97.62 408 GLN A N 1
ATOM 3004 C CA . GLN A 1 408 ? 6.301 9.43 -0.305 1 97.62 408 GLN A CA 1
ATOM 3005 C C . GLN A 1 408 ? 5.848 10.602 0.562 1 97.62 408 GLN A C 1
ATOM 3007 O O . GLN A 1 408 ? 4.664 10.938 0.598 1 97.62 408 GLN A O 1
ATOM 3012 N N . ARG A 1 409 ? 6.754 11.219 1.204 1 96.88 409 ARG A N 1
ATOM 3013 C CA . ARG A 1 409 ? 6.449 12.359 2.066 1 96.88 409 ARG A CA 1
ATOM 3014 C C . ARG A 1 409 ? 5.926 13.539 1.251 1 96.88 409 ARG A C 1
ATOM 3016 O O . ARG A 1 409 ? 4.988 14.219 1.667 1 96.88 409 ARG A O 1
ATOM 3023 N N . GLU A 1 410 ? 6.555 13.734 0.132 1 97.94 410 GLU A N 1
ATOM 3024 C CA . GLU A 1 410 ? 6.137 14.852 -0.717 1 97.94 410 GLU A CA 1
ATOM 3025 C C . GLU A 1 410 ? 4.73 14.633 -1.264 1 97.94 410 GLU A C 1
ATOM 3027 O O . GLU A 1 410 ? 3.965 15.586 -1.422 1 97.94 410 GLU A O 1
ATOM 3032 N N . VAL A 1 411 ? 4.406 13.383 -1.554 1 98.5 411 VAL A N 1
ATOM 3033 C CA . VAL A 1 411 ? 3.047 13.102 -1.999 1 98.5 411 VAL A CA 1
ATOM 3034 C C . VAL A 1 411 ? 2.064 13.367 -0.861 1 98.5 411 VAL A C 1
ATOM 3036 O O . VAL A 1 411 ? 1.006 13.969 -1.074 1 98.5 411 VAL A O 1
ATOM 3039 N N . ASN A 1 412 ? 2.404 12.977 0.276 1 97.19 412 ASN A N 1
ATOM 3040 C CA . ASN A 1 412 ? 1.548 13.203 1.435 1 97.19 412 ASN A CA 1
ATOM 3041 C C . ASN A 1 412 ? 1.339 14.695 1.689 1 97.19 412 ASN A C 1
ATOM 3043 O O . ASN A 1 412 ? 0.234 15.125 2.029 1 97.19 412 ASN A O 1
ATOM 3047 N N . ALA A 1 413 ? 2.381 15.438 1.52 1 97.62 413 ALA A N 1
ATOM 3048 C CA . ALA A 1 413 ? 2.352 16.875 1.802 1 97.62 413 ALA A CA 1
ATOM 3049 C C . ALA A 1 413 ? 1.399 17.594 0.855 1 97.62 413 ALA A C 1
ATOM 3051 O O . ALA A 1 413 ? 1.027 18.75 1.102 1 97.62 413 ALA A O 1
ATOM 3052 N N . LEU A 1 414 ? 0.981 16.938 -0.196 1 98.19 414 LEU A N 1
ATOM 3053 C CA . LEU A 1 414 ? 0.088 17.562 -1.166 1 98.19 414 LEU A CA 1
ATOM 3054 C C . LEU A 1 414 ? -1.264 17.875 -0.535 1 98.19 414 LEU A C 1
ATOM 3056 O O . LEU A 1 414 ? -2.033 18.672 -1.071 1 98.19 414 LEU A O 1
ATOM 3060 N N . TYR A 1 415 ? -1.592 17.266 0.598 1 96.31 415 TYR A N 1
ATOM 3061 C CA . TYR A 1 415 ? -2.852 17.547 1.277 1 96.31 415 TYR A CA 1
ATOM 3062 C C . TYR A 1 415 ? -3.004 19.047 1.546 1 96.31 415 TYR A C 1
ATOM 3064 O O . TYR A 1 415 ? -4.086 19.609 1.361 1 96.31 415 TYR A O 1
ATOM 3072 N N . THR A 1 416 ? -1.862 19.672 1.999 1 96.19 416 THR A N 1
ATOM 3073 C CA . THR A 1 416 ? -1.965 21.094 2.332 1 96.19 416 THR A CA 1
ATOM 3074 C C . THR A 1 416 ? -1.055 21.922 1.434 1 96.19 416 THR A C 1
ATOM 3076 O O . THR A 1 416 ? -1.159 23.156 1.402 1 96.19 416 THR A O 1
ATOM 3079 N N . CYS A 1 417 ? -0.215 21.281 0.583 1 97.88 417 CYS A N 1
ATOM 3080 C CA . CYS A 1 417 ? 0.774 22.016 -0.196 1 97.88 417 CYS A CA 1
ATOM 3081 C C . CYS A 1 417 ? 0.546 21.812 -1.69 1 97.88 417 CYS A C 1
ATOM 3083 O O . CYS A 1 417 ? 1.385 22.203 -2.506 1 97.88 417 CYS A O 1
ATOM 3085 N N . GLY A 1 418 ? -0.492 21.141 -2.002 1 97.25 418 GLY A N 1
ATOM 3086 C CA . GLY A 1 418 ? -0.773 20.828 -3.396 1 97.25 418 GLY A CA 1
ATOM 3087 C C . GLY A 1 418 ? -2.049 21.484 -3.902 1 97.25 418 GLY A C 1
ATOM 3088 O O . GLY A 1 418 ? -2.578 22.406 -3.271 1 97.25 418 GLY A O 1
ATOM 3089 N N . PRO A 1 419 ? -2.5 21.047 -5.152 1 97.94 419 PRO A N 1
ATOM 3090 C CA . PRO A 1 419 ? -3.719 21.625 -5.723 1 97.94 419 PRO A CA 1
ATOM 3091 C C . PRO A 1 419 ? -4.969 21.266 -4.922 1 97.94 419 PRO A C 1
ATOM 3093 O O . PRO A 1 419 ? -4.973 20.281 -4.176 1 97.94 419 PRO A O 1
ATOM 3096 N N . ALA A 1 420 ? -6.008 22.016 -5.152 1 96.69 420 ALA A N 1
ATOM 3097 C CA . ALA A 1 420 ? -7.27 21.891 -4.434 1 96.69 420 ALA A CA 1
ATOM 3098 C C . ALA A 1 420 ? -7.926 20.547 -4.719 1 96.69 420 ALA A C 1
ATOM 3100 O O . ALA A 1 420 ? -7.797 20 -5.824 1 96.69 420 ALA A O 1
ATOM 3101 N N . GLY A 1 421 ? -8.594 20.062 -3.738 1 93.56 421 GLY A N 1
ATOM 3102 C CA . GLY A 1 421 ? -9.469 18.922 -3.912 1 93.56 421 GLY A CA 1
ATOM 3103 C C . GLY A 1 421 ? -8.727 17.609 -3.957 1 93.56 421 GLY A C 1
ATOM 3104 O O . GLY A 1 421 ? -9.32 16.562 -4.273 1 93.56 421 GLY A O 1
ATOM 3105 N N . GLY A 1 422 ? -7.465 17.625 -3.736 1 95.25 422 GLY A N 1
ATOM 3106 C CA . GLY A 1 422 ? -6.719 16.375 -3.666 1 95.25 422 GLY A CA 1
ATOM 3107 C C . GLY A 1 422 ? -6.969 15.594 -2.385 1 95.25 422 GLY A C 1
ATOM 3108 O O . GLY A 1 422 ? -7.09 16.188 -1.311 1 95.25 422 GLY A O 1
ATOM 3109 N N . GLY A 1 423 ? -7.023 14.25 -2.545 1 94.69 423 GLY A N 1
ATOM 3110 C CA . GLY A 1 423 ? -7.199 13.469 -1.331 1 94.69 423 GLY A CA 1
ATOM 3111 C C . GLY A 1 423 ? -7.059 11.977 -1.556 1 94.69 423 GLY A C 1
ATOM 3112 O O . GLY A 1 423 ? -6.906 11.523 -2.693 1 94.69 423 GLY A O 1
ATOM 3113 N N . GLY A 1 424 ? -7.035 11.234 -0.412 1 94 424 GLY A N 1
ATOM 3114 C CA . GLY A 1 424 ? -6.902 9.789 -0.461 1 94 424 GLY A CA 1
ATOM 3115 C C . GLY A 1 424 ? -5.492 9.328 -0.792 1 94 424 GLY A C 1
ATOM 3116 O O . GLY A 1 424 ? -5.297 8.492 -1.676 1 94 424 GLY A O 1
ATOM 3117 N N . VAL A 1 425 ? -4.559 9.852 -0.12 1 95.88 425 VAL A N 1
ATOM 3118 C CA . VAL A 1 425 ? -3.158 9.539 -0.386 1 95.88 425 VAL A CA 1
ATOM 3119 C C . VAL A 1 425 ? -2.859 8.102 0.044 1 95.88 425 VAL A C 1
ATOM 3121 O O . VAL A 1 425 ? -3.305 7.664 1.105 1 95.88 425 VAL A O 1
ATOM 3124 N N . ARG A 1 426 ? -2.223 7.387 -0.811 1 95.06 426 ARG A N 1
ATOM 3125 C CA . ARG A 1 426 ? -1.646 6.074 -0.544 1 95.06 426 ARG A CA 1
ATOM 3126 C C . ARG A 1 426 ? -0.165 6.039 -0.909 1 95.06 426 ARG A C 1
ATOM 3128 O O . ARG A 1 426 ? 0.237 6.582 -1.94 1 95.06 426 ARG A O 1
ATOM 3135 N N . THR A 1 427 ? 0.581 5.535 -0.019 1 95.5 427 THR A N 1
ATOM 3136 C CA . THR A 1 427 ? 2 5.383 -0.316 1 95.5 427 THR A CA 1
ATOM 3137 C C . THR A 1 427 ? 2.449 3.941 -0.078 1 95.5 427 THR A C 1
ATOM 3139 O O . THR A 1 427 ? 1.805 3.201 0.668 1 95.5 427 THR A O 1
ATOM 3142 N N . ALA A 1 428 ? 3.424 3.559 -0.79 1 94.44 428 ALA A N 1
ATOM 3143 C CA . ALA A 1 428 ? 4 2.227 -0.645 1 94.44 428 ALA A CA 1
ATOM 3144 C C . ALA A 1 428 ? 5.492 2.236 -0.965 1 94.44 428 ALA A C 1
ATOM 3146 O O . ALA A 1 428 ? 5.965 3.084 -1.726 1 94.44 428 ALA A O 1
ATOM 3147 N N . GLN A 1 429 ? 6.176 1.468 -0.356 1 94.25 429 GLN A N 1
ATOM 3148 C CA . GLN A 1 429 ? 7.598 1.256 -0.602 1 94.25 429 GLN A CA 1
ATOM 3149 C C . GLN A 1 429 ? 7.957 -0.226 -0.524 1 94.25 429 GLN A C 1
ATOM 3151 O O . GLN A 1 429 ? 7.422 -0.956 0.313 1 94.25 429 GLN A O 1
ATOM 3156 N N . ARG A 1 430 ? 8.742 -0.713 -1.462 1 91 430 ARG A N 1
ATOM 3157 C CA . ARG A 1 430 ? 9.188 -2.102 -1.453 1 91 430 ARG A CA 1
ATOM 3158 C C . ARG A 1 430 ? 10.625 -2.217 -1.943 1 91 430 ARG A C 1
ATOM 3160 O O . ARG A 1 430 ? 11.078 -1.406 -2.756 1 91 430 ARG A O 1
ATOM 3167 N N . ALA A 1 431 ? 11.281 -3.23 -1.454 1 90.94 431 ALA A N 1
ATOM 3168 C CA . ALA A 1 431 ? 12.594 -3.561 -1.994 1 90.94 431 ALA A CA 1
ATOM 3169 C C . ALA A 1 431 ? 12.484 -4.094 -3.42 1 90.94 431 ALA A C 1
ATOM 3171 O O . ALA A 1 431 ? 11.57 -4.852 -3.736 1 90.94 431 ALA A O 1
ATOM 3172 N N . ARG A 1 432 ? 13.383 -3.711 -4.273 1 91.75 432 ARG A N 1
ATOM 3173 C CA . ARG A 1 432 ? 13.414 -4.172 -5.656 1 91.75 432 ARG A CA 1
ATOM 3174 C C . ARG A 1 432 ? 14.492 -5.23 -5.855 1 91.75 432 ARG A C 1
ATOM 3176 O O . ARG A 1 432 ? 15.57 -5.148 -5.258 1 91.75 432 ARG A O 1
ATOM 3183 N N . LEU A 1 433 ? 14.156 -6.172 -6.703 1 92.31 433 LEU A N 1
ATOM 3184 C CA . LEU A 1 433 ? 15.117 -7.16 -7.176 1 92.31 433 LEU A CA 1
ATOM 3185 C C . LEU A 1 433 ? 15.297 -7.07 -8.688 1 92.31 433 LEU A C 1
ATOM 3187 O O . LEU A 1 433 ? 14.312 -7.008 -9.43 1 92.31 433 LEU A O 1
ATOM 3191 N N . ASN A 1 434 ? 16.531 -6.957 -9.078 1 93 434 ASN A N 1
ATOM 3192 C CA . ASN A 1 434 ? 16.844 -7.035 -10.5 1 93 434 ASN A CA 1
ATOM 3193 C C . ASN A 1 434 ? 17.109 -8.469 -10.938 1 93 434 ASN A C 1
ATOM 3195 O O . ASN A 1 434 ? 17.688 -9.258 -10.188 1 93 434 ASN A O 1
ATOM 3199 N N . ALA A 1 435 ? 16.641 -8.719 -12.117 1 94.19 435 ALA A N 1
ATOM 3200 C CA . ALA A 1 435 ? 16.812 -10.07 -12.648 1 94.19 435 ALA A CA 1
ATOM 3201 C C . ALA A 1 435 ? 17.516 -10.039 -14 1 94.19 435 ALA A C 1
ATOM 3203 O O . ALA A 1 435 ? 17.25 -9.172 -14.828 1 94.19 435 ALA A O 1
ATOM 3204 N N . VAL A 1 436 ? 18.469 -10.867 -14.125 1 95.19 436 VAL A N 1
ATOM 3205 C CA . VAL A 1 436 ? 19.078 -11.148 -15.414 1 95.19 436 VAL A CA 1
ATOM 3206 C C . VAL A 1 436 ? 19.016 -12.641 -15.711 1 95.19 436 VAL A C 1
ATOM 3208 O O . VAL A 1 436 ? 19.297 -13.469 -14.836 1 95.19 436 VAL A O 1
ATOM 3211 N N . SER A 1 437 ? 18.5 -12.898 -16.906 1 95.44 437 SER A N 1
ATOM 3212 C CA . SER A 1 437 ? 18.469 -14.305 -17.328 1 95.44 437 SER A CA 1
ATOM 3213 C C . SER A 1 437 ? 19.688 -14.656 -18.172 1 95.44 437 SER A C 1
ATOM 3215 O O . SER A 1 437 ? 20.219 -13.805 -18.906 1 95.44 437 SER A O 1
ATOM 3217 N N . CYS A 1 438 ? 20.172 -15.859 -18.016 1 97 438 CYS A N 1
ATOM 3218 C CA . CYS A 1 438 ? 21.25 -16.359 -18.844 1 97 438 CYS A CA 1
ATOM 3219 C C . CYS A 1 438 ? 21.141 -17.875 -19.031 1 97 438 CYS A C 1
ATOM 3221 O O . CYS A 1 438 ? 20.188 -18.484 -18.562 1 97 438 CYS A O 1
ATOM 3223 N N . LEU A 1 439 ? 21.969 -18.391 -19.891 1 97.69 439 LEU A N 1
ATOM 3224 C CA . LEU A 1 439 ? 22.062 -19.828 -20.109 1 97.69 439 LEU A CA 1
ATOM 3225 C C . LEU A 1 439 ? 23.328 -20.391 -19.453 1 97.69 439 LEU A C 1
ATOM 3227 O O . LEU A 1 439 ? 24.406 -19.844 -19.609 1 97.69 439 LEU A O 1
ATOM 3231 N N . VAL A 1 440 ? 23.156 -21.406 -18.719 1 97.88 440 VAL A N 1
ATOM 3232 C CA . VAL A 1 440 ? 24.281 -22.094 -18.109 1 97.88 440 VAL A CA 1
ATOM 3233 C C . VAL A 1 440 ? 24.406 -23.516 -18.672 1 97.88 440 VAL A C 1
ATOM 3235 O O . VAL A 1 440 ? 23.406 -24.109 -19.078 1 97.88 440 VAL A O 1
ATOM 3238 N N . PRO A 1 441 ? 25.672 -24.016 -18.672 1 97.12 441 PRO A N 1
ATOM 3239 C CA . PRO A 1 441 ? 25.797 -25.406 -19.094 1 97.12 441 PRO A CA 1
ATOM 3240 C C . PRO A 1 441 ? 25.016 -26.375 -18.203 1 97.12 441 PRO A C 1
ATOM 3242 O O . PRO A 1 441 ? 25.016 -26.219 -16.984 1 97.12 441 PRO A O 1
ATOM 3245 N N . ARG A 1 442 ? 24.375 -27.266 -18.859 1 95.94 442 ARG A N 1
ATOM 3246 C CA . ARG A 1 442 ? 23.578 -28.25 -18.125 1 95.94 442 ARG A CA 1
ATOM 3247 C C . ARG A 1 442 ? 24.422 -28.938 -17.047 1 95.94 442 ARG A C 1
ATOM 3249 O O . ARG A 1 442 ? 23.922 -29.266 -15.977 1 95.94 442 ARG A O 1
ATOM 3256 N N . GLU A 1 443 ? 25.703 -29.125 -17.297 1 93.5 443 GLU A N 1
ATOM 3257 C CA . GLU A 1 443 ? 26.609 -29.828 -16.375 1 93.5 443 GLU A CA 1
ATOM 3258 C C . GLU A 1 443 ? 26.891 -29 -15.133 1 93.5 443 GLU A C 1
ATOM 3260 O O . GLU A 1 443 ? 27.422 -29.5 -14.148 1 93.5 443 GLU A O 1
ATOM 3265 N N . ALA A 1 444 ? 26.516 -27.781 -15.172 1 92.38 444 ALA A N 1
ATOM 3266 C CA . ALA A 1 444 ? 26.719 -26.891 -14.039 1 92.38 444 ALA A CA 1
ATOM 3267 C C . ALA A 1 444 ? 25.781 -27.25 -12.883 1 92.38 444 ALA A C 1
ATOM 3269 O O . ALA A 1 444 ? 25.984 -26.812 -11.75 1 92.38 444 ALA A O 1
ATOM 3270 N N . VAL A 1 445 ? 24.719 -28.016 -13.25 1 93.38 445 VAL A N 1
ATOM 3271 C CA . VAL A 1 445 ? 23.75 -28.344 -12.203 1 93.38 445 VAL A CA 1
ATOM 3272 C C . VAL A 1 445 ? 23.609 -29.859 -12.109 1 93.38 445 VAL A C 1
ATOM 3274 O O . VAL A 1 445 ? 23.688 -30.562 -13.117 1 93.38 445 VAL A O 1
ATOM 3277 N N . THR A 1 446 ? 23.5 -30.312 -10.906 1 90.44 446 THR A N 1
ATOM 3278 C CA . THR A 1 446 ? 23.203 -31.703 -10.641 1 90.44 446 THR A CA 1
ATOM 3279 C C . THR A 1 446 ? 21.922 -31.844 -9.82 1 90.44 446 THR A C 1
ATOM 3281 O O . THR A 1 446 ? 21.938 -31.641 -8.609 1 90.44 446 THR A O 1
ATOM 3284 N N . ALA A 1 447 ? 20.875 -32.219 -10.562 1 91.62 447 ALA A N 1
ATOM 3285 C CA . ALA A 1 447 ? 19.594 -32.406 -9.891 1 91.62 447 ALA A CA 1
ATOM 3286 C C . ALA A 1 447 ? 19.609 -33.688 -9.055 1 91.62 447 ALA A C 1
ATOM 3288 O O . ALA A 1 447 ? 20.094 -34.719 -9.508 1 91.62 447 ALA A O 1
ATOM 3289 N N . THR A 1 448 ? 19.203 -33.562 -7.836 1 93.5 448 THR A N 1
ATOM 3290 C CA . THR A 1 448 ? 19.141 -34.719 -6.941 1 93.5 448 THR A CA 1
ATOM 3291 C C . THR A 1 448 ? 17.766 -34.781 -6.258 1 93.5 448 THR A C 1
ATOM 3293 O O . THR A 1 448 ? 17.016 -33.812 -6.266 1 93.5 448 THR A O 1
ATOM 3296 N N . HIS A 1 449 ? 17.375 -35.969 -5.836 1 96.31 449 HIS A N 1
ATOM 3297 C CA . HIS A 1 449 ? 16.203 -36.094 -4.98 1 96.31 449 HIS A CA 1
ATOM 3298 C C . HIS A 1 449 ? 16.547 -36.875 -3.709 1 96.31 449 HIS A C 1
ATOM 3300 O O . HIS A 1 449 ? 17.484 -37.688 -3.693 1 96.31 449 HIS A O 1
ATOM 3306 N N . SER A 1 450 ? 15.93 -36.562 -2.635 1 97.88 450 SER A N 1
ATOM 3307 C CA . SER A 1 450 ? 16.094 -37.25 -1.364 1 97.88 450 SER A CA 1
ATOM 3308 C C . SER A 1 450 ? 14.805 -37.281 -0.564 1 97.88 450 SER A C 1
ATOM 3310 O O . SER A 1 450 ? 13.961 -36.375 -0.719 1 97.88 450 SER A O 1
ATOM 3312 N N . PHE A 1 451 ? 14.633 -38.344 0.197 1 97.94 451 PHE A N 1
ATOM 3313 C CA . PHE A 1 451 ? 13.469 -38.438 1.064 1 97.94 451 PHE A CA 1
ATOM 3314 C C . PHE A 1 451 ? 13.727 -37.75 2.402 1 97.94 451 PHE A C 1
ATOM 3316 O O . PHE A 1 451 ? 14.844 -37.812 2.932 1 97.94 451 PHE A O 1
ATOM 3323 N N . ILE A 1 452 ? 12.68 -37.062 2.855 1 94.19 452 ILE A N 1
ATOM 3324 C CA . ILE A 1 452 ? 12.773 -36.406 4.148 1 94.19 452 ILE A CA 1
ATOM 3325 C C . ILE A 1 452 ? 12.172 -37.281 5.234 1 94.19 452 ILE A C 1
ATOM 3327 O O . ILE A 1 452 ? 11.109 -37.906 5.027 1 94.19 452 ILE A O 1
ATOM 3331 N N . ALA A 1 453 ? 12.875 -37.594 6.398 1 78.56 453 ALA A N 1
ATOM 3332 C CA . ALA A 1 453 ? 12.438 -38.438 7.516 1 78.56 453 ALA A CA 1
ATOM 3333 C C . ALA A 1 453 ? 11.773 -37.594 8.602 1 78.56 453 ALA A C 1
ATOM 3335 O O . ALA A 1 453 ? 12.125 -36.406 8.789 1 78.56 453 ALA A O 1
ATOM 3336 N N . MET B 1 1 ? 2.85 50.594 24.609 1 74.44 1 MET B N 1
ATOM 3337 C CA . MET B 1 1 ? 2.174 49.562 23.859 1 74.44 1 MET B CA 1
ATOM 3338 C C . MET B 1 1 ? 3.102 48.344 23.641 1 74.44 1 MET B C 1
ATOM 3340 O O . MET B 1 1 ? 4.281 48.531 23.328 1 74.44 1 MET B O 1
ATOM 3344 N N . THR B 1 2 ? 2.576 47.188 23.984 1 91.12 2 THR B N 1
ATOM 3345 C CA . THR B 1 2 ? 3.361 45.969 23.797 1 91.12 2 THR B CA 1
ATOM 3346 C C . THR B 1 2 ? 3.59 45.688 22.312 1 91.12 2 THR B C 1
ATOM 3348 O O . THR B 1 2 ? 2.695 45.906 21.5 1 91.12 2 THR B O 1
ATOM 3351 N N . ALA B 1 3 ? 4.762 45.469 21.922 1 96.5 3 ALA B N 1
ATOM 3352 C CA . ALA B 1 3 ? 5.105 45.188 20.531 1 96.5 3 ALA B CA 1
ATOM 3353 C C . ALA B 1 3 ? 4.25 44.031 19.984 1 96.5 3 ALA B C 1
ATOM 3355 O O . ALA B 1 3 ? 3.83 43.156 20.734 1 96.5 3 ALA B O 1
ATOM 3356 N N . PRO B 1 4 ? 3.959 44.125 18.719 1 98.25 4 PRO B N 1
ATOM 3357 C CA . PRO B 1 4 ? 3.227 42.969 18.125 1 98.25 4 PRO B CA 1
ATOM 3358 C C . PRO B 1 4 ? 3.998 41.656 18.219 1 98.25 4 PRO B C 1
ATOM 3360 O O . PRO B 1 4 ? 5.227 41.688 18.344 1 98.25 4 PRO B O 1
ATOM 3363 N N . LEU B 1 5 ? 3.209 40.625 18.219 1 98.88 5 LEU B N 1
ATOM 3364 C CA . LEU B 1 5 ? 3.785 39.281 18.25 1 98.88 5 LEU B CA 1
ATOM 3365 C C . LEU B 1 5 ? 3.639 38.594 16.891 1 98.88 5 LEU B C 1
ATOM 3367 O O . LEU B 1 5 ? 2.547 38.594 16.312 1 98.88 5 LEU B O 1
ATOM 3371 N N . LEU B 1 6 ? 4.75 38.094 16.328 1 98.94 6 LEU B N 1
ATOM 3372 C CA . LEU B 1 6 ? 4.688 37.25 15.125 1 98.94 6 LEU B CA 1
ATOM 3373 C C . LEU B 1 6 ? 4.648 35.781 15.484 1 98.94 6 LEU B C 1
ATOM 3375 O O . LEU B 1 6 ? 5.43 35.312 16.328 1 98.94 6 LEU B O 1
ATOM 3379 N N . ILE B 1 7 ? 3.715 35.062 14.945 1 98.94 7 ILE B N 1
ATOM 3380 C CA . ILE B 1 7 ? 3.625 33.625 15.133 1 98.94 7 ILE B CA 1
ATOM 3381 C C . ILE B 1 7 ? 3.727 32.906 13.773 1 98.94 7 ILE B C 1
ATOM 3383 O O . ILE B 1 7 ? 2.887 33.125 12.898 1 98.94 7 ILE B O 1
ATOM 3387 N N . GLY B 1 8 ? 4.77 32.125 13.625 1 98.88 8 GLY B N 1
ATOM 3388 C CA . GLY B 1 8 ? 4.957 31.375 12.398 1 98.88 8 GLY B CA 1
ATOM 3389 C C . GLY B 1 8 ? 4.512 29.922 12.508 1 98.88 8 GLY B C 1
ATOM 3390 O O . GLY B 1 8 ? 4.637 29.312 13.578 1 98.88 8 GLY B O 1
ATOM 3391 N N . SER B 1 9 ? 4.016 29.391 11.422 1 98.81 9 SER B N 1
ATOM 3392 C CA . SER B 1 9 ? 3.645 27.984 11.352 1 98.81 9 SER B CA 1
ATOM 3393 C C . SER B 1 9 ? 4.723 27.172 10.648 1 98.81 9 SER B C 1
ATOM 3395 O O . SER B 1 9 ? 5.125 27.484 9.531 1 98.81 9 SER B O 1
ATOM 3397 N N . GLY B 1 10 ? 5.152 26.109 11.297 1 98.38 10 GLY B N 1
ATOM 3398 C CA . GLY B 1 10 ? 6.18 25.266 10.719 1 98.38 10 GLY B CA 1
ATOM 3399 C C . GLY B 1 10 ? 5.625 23.984 10.102 1 98.38 10 GLY B C 1
ATOM 3400 O O . GLY B 1 10 ? 6.316 23.312 9.336 1 98.38 10 GLY B O 1
ATOM 3401 N N . ALA B 1 11 ? 4.418 23.641 10.406 1 97.62 11 ALA B N 1
ATOM 3402 C CA . ALA B 1 11 ? 3.73 22.469 9.883 1 97.62 11 ALA B CA 1
ATOM 3403 C C . ALA B 1 11 ? 2.223 22.578 10.086 1 97.62 11 ALA B C 1
ATOM 3405 O O . ALA B 1 11 ? 1.761 23.234 11.016 1 97.62 11 ALA B O 1
ATOM 3406 N N . GLY B 1 12 ? 1.462 21.875 9.188 1 96.44 12 GLY B N 1
ATOM 3407 C CA . GLY B 1 12 ? 0.013 21.938 9.297 1 96.44 12 GLY B CA 1
ATOM 3408 C C . GLY B 1 12 ? -0.608 20.609 9.672 1 96.44 12 GLY B C 1
ATOM 3409 O O . GLY B 1 12 ? -1.794 20.531 9.992 1 96.44 12 GLY B O 1
ATOM 3410 N N . PHE B 1 13 ? 0.144 19.5 9.609 1 94.88 13 PHE B N 1
ATOM 3411 C CA . PHE B 1 13 ? -0.294 18.172 10 1 94.88 13 PHE B CA 1
ATOM 3412 C C . PHE B 1 13 ? 0.89 17.203 10.086 1 94.88 13 PHE B C 1
ATOM 3414 O O . PHE B 1 13 ? 2.018 17.578 9.75 1 94.88 13 PHE B O 1
ATOM 3421 N N . SER B 1 14 ? 0.58 16.031 10.625 1 93.62 14 SER B N 1
ATOM 3422 C CA . SER B 1 14 ? 1.601 14.992 10.633 1 93.62 14 SER B CA 1
ATOM 3423 C C . SER B 1 14 ? 1.941 14.539 9.219 1 93.62 14 SER B C 1
ATOM 3425 O O . SER B 1 14 ? 1.058 14.133 8.461 1 93.62 14 SER B O 1
ATOM 3427 N N . GLY B 1 15 ? 3.111 14.766 8.812 1 92.12 15 GLY B N 1
ATOM 3428 C CA . GLY B 1 15 ? 3.523 14.359 7.48 1 92.12 15 GLY B CA 1
ATOM 3429 C C . GLY B 1 15 ? 3.66 15.523 6.516 1 92.12 15 GLY B C 1
ATOM 3430 O O . GLY B 1 15 ? 3.855 15.32 5.316 1 92.12 15 GLY B O 1
ATOM 3431 N N . ASP B 1 16 ? 3.543 16.688 7.039 1 95.94 16 ASP B N 1
ATOM 3432 C CA . ASP B 1 16 ? 3.736 17.891 6.227 1 95.94 16 ASP B CA 1
ATOM 3433 C C . ASP B 1 16 ? 5.191 18.016 5.777 1 95.94 16 ASP B C 1
ATOM 3435 O O . ASP B 1 16 ? 6.027 17.172 6.121 1 95.94 16 ASP B O 1
ATOM 3439 N N . ARG B 1 17 ? 5.492 19.016 4.945 1 96.44 17 ARG B N 1
ATOM 3440 C CA . ARG B 1 17 ? 6.859 19.297 4.527 1 96.44 17 ARG B CA 1
ATOM 3441 C C . ARG B 1 17 ? 7.758 19.562 5.73 1 96.44 17 ARG B C 1
ATOM 3443 O O . ARG B 1 17 ? 7.348 20.234 6.68 1 96.44 17 ARG B O 1
ATOM 3450 N N . THR B 1 18 ? 8.969 19.078 5.629 1 95.38 18 THR B N 1
ATOM 3451 C CA . THR B 1 18 ? 9.867 19.25 6.758 1 95.38 18 THR B CA 1
ATOM 3452 C C . THR B 1 18 ? 10.789 20.453 6.543 1 95.38 18 THR B C 1
ATOM 3454 O O . THR B 1 18 ? 11.523 20.844 7.445 1 95.38 18 THR B O 1
ATOM 3457 N N . ASP B 1 19 ? 10.703 21.062 5.402 1 96.38 19 ASP B N 1
ATOM 3458 C CA . ASP B 1 19 ? 11.602 22.172 5.105 1 96.38 19 ASP B CA 1
ATOM 3459 C C . ASP B 1 19 ? 10.859 23.5 5.156 1 96.38 19 ASP B C 1
ATOM 3461 O O . ASP B 1 19 ? 11.391 24.531 4.73 1 96.38 19 ASP B O 1
ATOM 3465 N N . ALA B 1 20 ? 9.648 23.469 5.617 1 97 20 ALA B N 1
ATOM 3466 C CA . ALA B 1 20 ? 8.812 24.672 5.598 1 97 20 ALA B CA 1
ATOM 3467 C C . ALA B 1 20 ? 9.203 25.625 6.719 1 97 20 ALA B C 1
ATOM 3469 O O . ALA B 1 20 ? 9.086 26.844 6.57 1 97 20 ALA B O 1
ATOM 3470 N N . ALA B 1 21 ? 9.727 25.125 7.824 1 98.5 21 ALA B N 1
ATOM 3471 C CA . ALA B 1 21 ? 9.938 25.906 9.039 1 98.5 21 ALA B CA 1
ATOM 3472 C C . ALA B 1 21 ? 11.109 26.875 8.875 1 98.5 21 ALA B C 1
ATOM 3474 O O . ALA B 1 21 ? 11.086 27.984 9.406 1 98.5 21 ALA B O 1
ATOM 3475 N N . LEU B 1 22 ? 12.094 26.5 8.156 1 98.62 22 LEU B N 1
ATOM 3476 C CA . LEU B 1 22 ? 13.328 27.281 8.102 1 98.62 22 LEU B CA 1
ATOM 3477 C C . LEU B 1 22 ? 13.07 28.656 7.488 1 98.62 22 LEU B C 1
ATOM 3479 O O . LEU B 1 22 ? 13.43 29.672 8.078 1 98.62 22 LEU B O 1
ATOM 3483 N N . PRO B 1 23 ? 12.383 28.719 6.316 1 98.75 23 PRO B N 1
ATOM 3484 C CA . PRO B 1 23 ? 12.094 30.062 5.801 1 98.75 23 PRO B CA 1
ATOM 3485 C C . PRO B 1 23 ? 11.227 30.875 6.754 1 98.75 23 PRO B C 1
ATOM 3487 O O . PRO B 1 23 ? 11.359 32.094 6.812 1 98.75 23 PRO B O 1
ATOM 3490 N N . VAL B 1 24 ? 10.367 30.266 7.434 1 98.94 24 VAL B N 1
ATOM 3491 C CA . VAL B 1 24 ? 9.523 30.953 8.406 1 98.94 24 VAL B CA 1
ATOM 3492 C C . VAL B 1 24 ? 10.391 31.562 9.5 1 98.94 24 VAL B C 1
ATOM 3494 O O . VAL B 1 24 ? 10.281 32.75 9.797 1 98.94 24 VAL B O 1
ATOM 3497 N N . VAL B 1 25 ? 11.266 30.781 10.086 1 98.94 25 VAL B N 1
ATOM 3498 C CA . VAL B 1 25 ? 12.117 31.219 11.188 1 98.94 25 VAL B CA 1
ATOM 3499 C C . VAL B 1 25 ? 13.031 32.344 10.727 1 98.94 25 VAL B C 1
ATOM 3501 O O . VAL B 1 25 ? 13.227 33.312 11.438 1 98.94 25 VAL B O 1
ATOM 3504 N N . ARG B 1 26 ? 13.539 32.219 9.523 1 98.94 26 ARG B N 1
ATOM 3505 C CA . ARG B 1 26 ? 14.383 33.281 8.977 1 98.94 26 ARG B CA 1
ATOM 3506 C C . ARG B 1 26 ? 13.602 34.594 8.836 1 98.94 26 ARG B C 1
ATOM 3508 O O . ARG B 1 26 ? 14.141 35.688 9.109 1 98.94 26 ARG B O 1
ATOM 3515 N N . THR B 1 27 ? 12.43 34.469 8.391 1 98.94 27 THR B N 1
ATOM 3516 C CA . THR B 1 27 ? 11.578 35.625 8.258 1 98.94 27 THR B CA 1
ATOM 3517 C C . THR B 1 27 ? 11.281 36.25 9.617 1 98.94 27 THR B C 1
ATO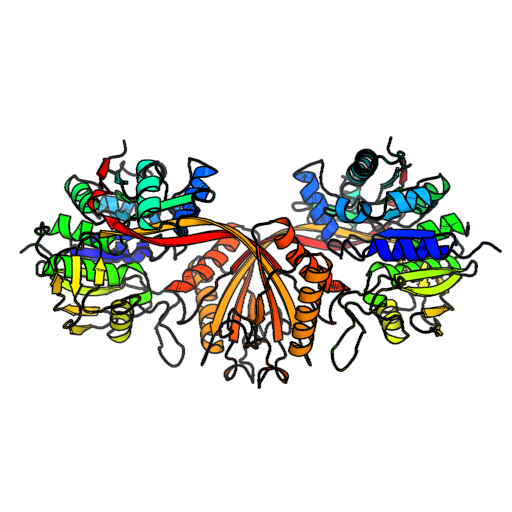M 3519 O O . THR B 1 27 ? 11.297 37.469 9.766 1 98.94 27 THR B O 1
ATOM 3522 N N . LEU B 1 28 ? 11.008 35.406 10.633 1 98.88 28 LEU B N 1
ATOM 3523 C CA . LEU B 1 28 ? 10.773 35.875 11.992 1 98.88 28 LEU B CA 1
ATOM 3524 C C . LEU B 1 28 ? 12 36.625 12.539 1 98.88 28 LEU B C 1
ATOM 3526 O O . LEU B 1 28 ? 11.875 37.688 13.109 1 98.88 28 LEU B O 1
ATOM 3530 N N . ILE B 1 29 ? 13.133 36.062 12.352 1 98.81 29 ILE B N 1
ATOM 3531 C CA . ILE B 1 29 ? 14.383 36.625 12.828 1 98.81 29 ILE B CA 1
ATOM 3532 C C . ILE B 1 29 ? 14.609 38 12.156 1 98.81 29 ILE B C 1
ATOM 3534 O O . ILE B 1 29 ? 14.953 38.969 12.82 1 98.81 29 ILE B O 1
ATOM 3538 N N . ALA B 1 30 ? 14.367 38.031 10.875 1 98.69 30 ALA B N 1
ATOM 3539 C CA . ALA B 1 30 ? 14.609 39.25 10.102 1 98.69 30 ALA B CA 1
ATOM 3540 C C . ALA B 1 30 ? 13.695 40.375 10.562 1 98.69 30 ALA B C 1
ATOM 3542 O O . ALA B 1 30 ? 14.055 41.562 10.484 1 98.69 30 ALA B O 1
ATOM 3543 N N . SER B 1 31 ? 12.516 40.031 11.023 1 97.69 31 SER B N 1
ATOM 3544 C CA . SER B 1 31 ? 11.562 41.062 11.461 1 97.69 31 SER B CA 1
ATOM 3545 C C . SER B 1 31 ? 12.062 41.781 12.703 1 97.69 31 SER B C 1
ATOM 3547 O O . SER B 1 31 ? 11.688 42.938 12.938 1 97.69 31 SER B O 1
ATOM 3549 N N . GLY B 1 32 ? 12.789 41.094 13.555 1 97.06 32 GLY B N 1
ATOM 3550 C CA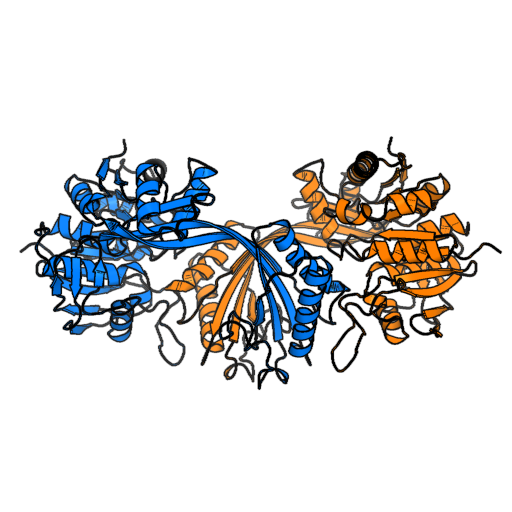 . GLY B 1 32 ? 13.289 41.688 14.797 1 97.06 32 GLY B CA 1
ATOM 3551 C C . GLY B 1 32 ? 12.211 41.844 15.859 1 97.06 32 GLY B C 1
ATOM 3552 O O . GLY B 1 32 ? 12.461 42.406 16.906 1 97.06 32 GLY B O 1
ATOM 3553 N N . GLN B 1 33 ? 11.062 41.375 15.625 1 97.31 33 GLN B N 1
ATOM 3554 C CA . GLN B 1 33 ? 9.938 41.438 16.562 1 97.31 33 GLN B CA 1
ATOM 3555 C C . GLN B 1 33 ? 9.828 40.188 17.406 1 97.31 33 GLN B C 1
ATOM 3557 O O . GLN B 1 33 ? 10.398 39.156 17.062 1 97.31 33 GLN B O 1
ATOM 3562 N N . PRO B 1 34 ? 9.18 40.375 18.594 1 98.56 34 PRO B N 1
ATOM 3563 C CA . PRO B 1 34 ? 8.883 39.156 19.328 1 98.56 34 PRO B CA 1
ATOM 3564 C C . PRO B 1 34 ? 8.148 38.094 18.484 1 98.56 34 PRO B C 1
ATOM 3566 O O . PRO B 1 34 ? 7.281 38.469 17.688 1 98.56 34 PRO B O 1
ATOM 3569 N N . ALA B 1 35 ? 8.578 36.844 18.641 1 98.88 35 ALA B N 1
ATOM 3570 C CA . ALA B 1 35 ? 8.031 35.812 17.75 1 98.88 35 ALA B CA 1
ATOM 3571 C C . ALA B 1 35 ? 7.895 34.469 18.469 1 98.88 35 ALA B C 1
ATOM 3573 O O . ALA B 1 35 ? 8.469 34.281 19.531 1 98.88 35 ALA B O 1
ATOM 3574 N N . ALA B 1 36 ? 7.117 33.625 17.938 1 98.94 36 ALA B N 1
ATOM 3575 C CA . ALA B 1 36 ? 6.98 32.219 18.297 1 98.94 36 ALA B CA 1
ATOM 3576 C C . ALA B 1 36 ? 6.824 31.344 17.047 1 98.94 36 ALA B C 1
ATOM 3578 O O . ALA B 1 36 ? 6.43 31.844 15.984 1 98.94 36 ALA B O 1
ATOM 3579 N N . LEU B 1 37 ? 7.23 30.109 17.125 1 98.94 37 LEU B N 1
ATOM 3580 C CA . LEU B 1 37 ? 7.07 29.109 16.078 1 98.94 37 LEU B CA 1
ATOM 3581 C C . LEU B 1 37 ? 6.18 27.969 16.547 1 98.94 37 LEU B C 1
ATOM 3583 O O . LEU B 1 37 ? 6.41 27.391 17.609 1 98.94 37 LEU B O 1
ATOM 3587 N N . ILE B 1 38 ? 5.18 27.672 15.773 1 98.88 38 ILE B N 1
ATOM 3588 C CA . ILE B 1 38 ? 4.277 26.609 16.203 1 98.88 38 ILE B CA 1
ATOM 3589 C C . ILE B 1 38 ? 4.309 25.469 15.18 1 98.88 38 ILE B C 1
ATOM 3591 O O . ILE B 1 38 ? 4.539 25.703 13.992 1 98.88 38 ILE B O 1
ATOM 3595 N N . PHE B 1 39 ? 4.117 24.219 15.602 1 98.56 39 PHE B N 1
ATOM 3596 C CA . PHE B 1 39 ? 3.979 23.031 14.773 1 98.56 39 PHE B CA 1
ATOM 3597 C C . PHE B 1 39 ? 2.668 22.312 15.07 1 98.56 39 PHE B C 1
ATOM 3599 O O . PHE B 1 39 ? 2.471 21.812 16.172 1 98.56 39 PHE B O 1
ATOM 3606 N N . GLU B 1 40 ? 1.776 22.328 14.148 1 97.44 40 GLU B N 1
ATOM 3607 C CA . GLU B 1 40 ? 0.607 21.453 14.195 1 97.44 40 GLU B CA 1
ATOM 3608 C C . GLU B 1 40 ? 0.886 20.125 13.5 1 97.44 40 GLU B C 1
ATOM 3610 O O . GLU B 1 40 ? 1.1 20.078 12.289 1 97.44 40 GLU B O 1
ATOM 3615 N N . THR B 1 41 ? 0.888 19.016 14.266 1 96.38 41 THR B N 1
ATOM 3616 C CA . THR B 1 41 ? 1.243 17.734 13.68 1 96.38 41 THR B CA 1
ATOM 3617 C C . THR B 1 41 ? 0.2 16.672 14.031 1 96.38 41 THR B C 1
ATOM 3619 O O . THR B 1 41 ? 0.511 15.484 14.086 1 96.38 41 THR B O 1
ATOM 3622 N N . LEU B 1 42 ? -0.975 17.078 14.352 1 92.19 42 LEU B N 1
ATOM 3623 C CA . LEU B 1 42 ? -1.996 16.094 14.711 1 92.19 42 LEU B CA 1
ATOM 3624 C C . LEU B 1 42 ? -3.254 16.297 13.875 1 92.19 42 LEU B C 1
ATOM 3626 O O . LEU B 1 42 ? -3.584 17.422 13.492 1 92.19 42 LEU B O 1
ATOM 3630 N N . ALA B 1 43 ? -3.793 15.164 13.523 1 82.69 43 ALA B N 1
ATOM 3631 C CA . ALA B 1 43 ? -5.172 15.07 13.055 1 82.69 43 ALA B CA 1
ATOM 3632 C C . ALA B 1 43 ? -6.004 14.18 13.969 1 82.69 43 ALA B C 1
ATOM 3634 O O . ALA B 1 43 ? -5.516 13.703 15 1 82.69 43 ALA B O 1
ATOM 3635 N N . GLU B 1 44 ? -7.223 14.078 13.797 1 74.62 44 GLU B N 1
ATOM 3636 C CA . GLU B 1 44 ? -8.102 13.32 14.68 1 74.62 44 GLU B CA 1
ATOM 3637 C C . GLU B 1 44 ? -7.613 11.883 14.852 1 74.62 44 GLU B C 1
ATOM 3639 O O . GLU B 1 44 ? -7.523 11.383 15.977 1 74.62 44 GLU B O 1
ATOM 3644 N N . ARG B 1 45 ? -7.164 11.297 13.828 1 75.94 45 ARG B N 1
ATOM 3645 C CA . ARG B 1 45 ? -6.816 9.883 13.914 1 75.94 45 ARG B CA 1
ATOM 3646 C C . ARG B 1 45 ? -5.352 9.695 14.305 1 75.94 45 ARG B C 1
ATOM 3648 O O . ARG B 1 45 ? -4.949 8.617 14.742 1 75.94 45 ARG B O 1
ATOM 3655 N N . THR B 1 46 ? -4.621 10.719 14.172 1 84.62 46 THR B N 1
ATOM 3656 C CA . THR B 1 46 ? -3.178 10.609 14.352 1 84.62 46 THR B CA 1
ATOM 3657 C C . THR B 1 46 ? -2.834 10.281 15.797 1 84.62 46 THR B C 1
ATOM 3659 O O . THR B 1 46 ? -1.908 9.508 16.062 1 84.62 46 THR B O 1
ATOM 3662 N N . LEU B 1 47 ? -3.678 10.797 16.609 1 86.38 47 LEU B N 1
ATOM 3663 C CA . LEU B 1 47 ? -3.383 10.578 18.016 1 86.38 47 LEU B CA 1
ATOM 3664 C C . LEU B 1 47 ? -3.631 9.125 18.406 1 86.38 47 LEU B C 1
ATOM 3666 O O . LEU B 1 47 ? -2.871 8.547 19.188 1 86.38 47 LEU B O 1
ATOM 3670 N N . ALA B 1 48 ? -4.676 8.578 17.906 1 86.25 48 ALA B N 1
ATOM 3671 C CA . ALA B 1 48 ? -4.969 7.176 18.188 1 86.25 48 ALA B CA 1
ATOM 3672 C C . ALA B 1 48 ? -3.867 6.266 17.656 1 86.25 48 ALA B C 1
ATOM 3674 O O . ALA B 1 48 ? -3.465 5.309 18.328 1 86.25 48 ALA B O 1
ATOM 3675 N N . LEU B 1 49 ? -3.369 6.625 16.531 1 87.62 49 LEU B N 1
ATOM 3676 C CA . LEU B 1 49 ? -2.27 5.855 15.953 1 87.62 49 LEU B CA 1
ATOM 3677 C C . LEU B 1 49 ? -1.009 5.992 16.797 1 87.62 49 LEU B C 1
ATOM 3679 O O . LEU B 1 49 ? -0.263 5.027 16.969 1 87.62 49 LEU B O 1
ATOM 3683 N N . ALA B 1 50 ? -0.831 7.125 17.297 1 88.69 50 ALA B N 1
ATOM 3684 C CA . ALA B 1 50 ? 0.308 7.371 18.172 1 88.69 50 ALA B CA 1
ATOM 3685 C C . ALA B 1 50 ? 0.181 6.574 19.469 1 88.69 50 ALA B C 1
ATOM 3687 O O . ALA B 1 50 ? 1.177 6.07 20 1 88.69 50 ALA B O 1
ATOM 3688 N N . GLN B 1 51 ? -1.029 6.488 19.953 1 88.5 51 GLN B N 1
ATOM 3689 C CA . GLN B 1 51 ? -1.271 5.699 21.156 1 88.5 51 GLN B CA 1
ATOM 3690 C C . GLN B 1 51 ? -0.953 4.227 20.922 1 88.5 51 GLN B C 1
ATOM 3692 O O . GLN B 1 51 ? -0.34 3.576 21.766 1 88.5 51 GLN B O 1
ATOM 3697 N N . LEU B 1 52 ? -1.327 3.744 19.797 1 86.62 52 LEU B N 1
ATOM 3698 C CA . LEU B 1 52 ? -1.026 2.359 19.438 1 86.62 52 LEU B CA 1
ATOM 3699 C C . LEU B 1 52 ? 0.478 2.146 19.312 1 86.62 52 LEU B C 1
ATOM 3701 O O . LEU B 1 52 ? 1.007 1.131 19.766 1 86.62 52 LEU B O 1
ATOM 3705 N N . ALA B 1 53 ? 1.117 3.057 18.719 1 87.38 53 ALA B N 1
ATOM 3706 C CA . ALA B 1 53 ? 2.57 2.977 18.594 1 87.38 53 ALA B CA 1
ATOM 3707 C C . ALA B 1 53 ? 3.236 2.926 19.969 1 87.38 53 ALA B C 1
ATOM 3709 O O . ALA B 1 53 ? 4.164 2.143 20.188 1 87.38 53 ALA B O 1
ATOM 3710 N N . ARG B 1 54 ? 2.748 3.732 20.844 1 89.44 54 ARG B N 1
ATOM 3711 C CA . ARG B 1 54 ? 3.295 3.785 22.203 1 89.44 54 ARG B CA 1
ATOM 3712 C C . ARG B 1 54 ? 3.076 2.465 22.922 1 89.44 54 ARG B C 1
ATOM 3714 O O . ARG B 1 54 ? 3.949 2.004 23.672 1 89.44 54 ARG B O 1
ATOM 3721 N N . ARG B 1 55 ? 1.945 1.911 22.703 1 86.06 55 ARG B N 1
ATOM 3722 C CA . ARG B 1 55 ? 1.637 0.624 23.312 1 86.06 55 ARG B CA 1
ATOM 3723 C C . ARG B 1 55 ? 2.592 -0.46 22.828 1 86.06 55 ARG B C 1
ATOM 3725 O O . ARG B 1 55 ? 3.014 -1.32 23.609 1 86.06 55 ARG B O 1
ATOM 3732 N N . ASN B 1 56 ? 2.93 -0.369 21.578 1 88.12 56 ASN B N 1
ATOM 3733 C CA . ASN B 1 56 ? 3.844 -1.341 20.984 1 88.12 56 ASN B CA 1
ATOM 3734 C C . ASN B 1 56 ? 5.285 -1.085 21.422 1 88.12 56 ASN B C 1
ATOM 3736 O O . ASN B 1 56 ? 6.051 -2.027 21.625 1 88.12 56 ASN B O 1
ATOM 3740 N N . ASP B 1 57 ? 5.633 0.212 21.484 1 91.31 57 ASP B N 1
ATOM 3741 C CA . ASP B 1 57 ? 6.949 0.67 21.906 1 91.31 57 ASP B CA 1
ATOM 3742 C C . ASP B 1 57 ? 6.844 1.918 22.781 1 91.31 57 ASP B C 1
ATOM 3744 O O . ASP B 1 57 ? 6.594 3.014 22.281 1 91.31 57 ASP B O 1
ATOM 3748 N N . PRO B 1 58 ? 7.113 1.764 24.016 1 91.5 58 PRO B N 1
ATOM 3749 C CA . PRO B 1 58 ? 6.922 2.863 24.969 1 91.5 58 PRO B CA 1
ATOM 3750 C C . PRO B 1 58 ? 7.789 4.078 24.641 1 91.5 58 PRO B C 1
ATOM 3752 O O . PRO B 1 58 ? 7.562 5.164 25.188 1 91.5 58 PRO B O 1
ATOM 3755 N N . ALA B 1 59 ? 8.75 3.9 23.875 1 93.06 59 ALA B N 1
ATOM 3756 C CA . ALA B 1 59 ? 9.625 5.008 23.5 1 93.06 59 ALA B CA 1
ATOM 3757 C C . ALA B 1 59 ? 9.055 5.789 22.312 1 93.06 59 ALA B C 1
ATOM 3759 O O . ALA B 1 59 ? 9.578 6.848 21.953 1 93.06 59 ALA B O 1
ATOM 3760 N N . GLN B 1 60 ? 7.922 5.312 21.766 1 94.44 60 GLN B N 1
ATOM 3761 C CA . GLN B 1 60 ? 7.32 5.926 20.594 1 94.44 60 GLN B CA 1
ATOM 3762 C C . GLN B 1 60 ? 6.008 6.621 20.938 1 94.44 60 GLN B C 1
ATOM 3764 O O . GLN B 1 60 ? 5.73 6.883 22.109 1 94.44 60 GLN B O 1
ATOM 3769 N N . GLY B 1 61 ? 5.34 7.066 19.969 1 95.44 61 GLY B N 1
ATOM 3770 C CA . GLY B 1 61 ? 4.02 7.633 20.188 1 95.44 61 GLY B CA 1
ATOM 3771 C C . GLY B 1 61 ? 3.973 9.133 19.969 1 95.44 61 GLY B C 1
ATOM 3772 O O . GLY B 1 61 ? 2.949 9.773 20.234 1 95.44 61 GLY B O 1
ATOM 3773 N N . TYR B 1 62 ? 5.113 9.648 19.703 1 97.19 62 TYR B N 1
ATOM 3774 C CA . TYR B 1 62 ? 5.137 11.055 19.328 1 97.19 62 TYR B CA 1
ATOM 3775 C C . TYR B 1 62 ? 5.395 11.211 17.828 1 97.19 62 TYR B C 1
ATOM 3777 O O . TYR B 1 62 ? 5.422 10.227 17.094 1 97.19 62 TYR B O 1
ATOM 3785 N N . GLU B 1 63 ? 5.438 12.445 17.344 1 96.56 63 GLU B N 1
ATOM 3786 C CA . GLU B 1 63 ? 5.559 12.75 15.922 1 96.56 63 GLU B CA 1
ATOM 3787 C C . GLU B 1 63 ? 6.801 12.094 15.328 1 96.56 63 GLU B C 1
ATOM 3789 O O . GLU B 1 63 ? 7.926 12.43 15.703 1 96.56 63 GLU B O 1
ATOM 3794 N N . PRO B 1 64 ? 6.598 11.211 14.367 1 93.62 64 PRO B N 1
ATOM 3795 C CA . PRO B 1 64 ? 7.73 10.492 13.781 1 93.62 64 PRO B CA 1
ATOM 3796 C C . PRO B 1 64 ? 8.719 11.422 13.078 1 93.62 64 PRO B C 1
ATOM 3798 O O . PRO B 1 64 ? 9.906 11.109 12.992 1 93.62 64 PRO B O 1
ATOM 3801 N N . LEU B 1 65 ? 8.281 12.594 12.672 1 95.44 65 LEU B N 1
ATOM 3802 C CA . LEU B 1 65 ? 9.133 13.5 11.906 1 95.44 65 LEU B CA 1
ATOM 3803 C C . LEU B 1 65 ? 9.688 14.602 12.805 1 95.44 65 LEU B C 1
ATOM 3805 O O . LEU B 1 65 ? 10.156 15.633 12.32 1 95.44 65 LEU B O 1
ATOM 3809 N N . LEU B 1 66 ? 9.656 14.344 14.086 1 97.81 66 LEU B N 1
ATOM 3810 C CA . LEU B 1 66 ? 10.086 15.352 15.047 1 97.81 66 LEU B CA 1
ATOM 3811 C C . LEU B 1 66 ? 11.5 15.844 14.734 1 97.81 66 LEU B C 1
ATOM 3813 O O . LEU B 1 66 ? 11.734 17.047 14.656 1 97.81 66 LEU B O 1
ATOM 3817 N N . ASP B 1 67 ? 12.414 14.93 14.461 1 97.88 67 ASP B N 1
ATOM 3818 C CA . ASP B 1 67 ? 13.797 15.297 14.172 1 97.88 67 ASP B CA 1
ATOM 3819 C C . ASP B 1 67 ? 13.883 16.156 12.922 1 97.88 67 ASP B C 1
ATOM 3821 O O . ASP B 1 67 ? 14.516 17.219 12.938 1 97.88 67 ASP B O 1
ATOM 3825 N N . ALA B 1 68 ? 13.219 15.719 11.914 1 96.81 68 ALA B N 1
ATOM 3826 C CA . ALA B 1 68 ? 13.297 16.391 10.617 1 96.81 68 ALA B CA 1
ATOM 3827 C C . ALA B 1 68 ? 12.695 17.797 10.703 1 96.81 68 ALA B C 1
ATOM 3829 O O . ALA B 1 68 ? 13.148 18.719 10 1 96.81 68 ALA B O 1
ATOM 3830 N N . LEU B 1 69 ? 11.766 17.969 11.555 1 97.81 69 LEU B N 1
ATOM 3831 C CA . LEU B 1 69 ? 11.094 19.266 11.703 1 97.81 69 LEU B CA 1
ATOM 3832 C C . LEU B 1 69 ? 11.953 20.234 12.5 1 97.81 69 LEU B C 1
ATOM 3834 O O . LEU B 1 69 ? 12.023 21.422 12.172 1 97.81 69 LEU B O 1
ATOM 3838 N N . LEU B 1 70 ? 12.648 19.734 13.516 1 98.56 70 LEU B N 1
ATOM 3839 C CA . LEU B 1 70 ? 13.242 20.641 14.492 1 98.56 70 LEU B CA 1
ATOM 3840 C C . LEU B 1 70 ? 14.711 20.891 14.18 1 98.56 70 LEU B C 1
ATOM 3842 O O . LEU B 1 70 ? 15.242 21.969 14.469 1 98.56 70 LEU B O 1
ATOM 3846 N N . VAL B 1 71 ? 15.367 19.969 13.562 1 98.31 71 VAL B N 1
ATOM 3847 C CA . VAL B 1 71 ? 16.812 20.031 13.352 1 98.31 71 VAL B CA 1
ATOM 3848 C C . VAL B 1 71 ? 17.172 21.328 12.625 1 98.31 71 VAL B C 1
ATOM 3850 O O . VAL B 1 71 ? 18.094 22.031 13.016 1 98.31 71 VAL B O 1
ATOM 3853 N N . PRO B 1 72 ? 16.406 21.688 11.617 1 97.88 72 PRO B N 1
ATOM 3854 C CA . PRO B 1 72 ? 16.812 22.875 10.844 1 97.88 72 PRO B CA 1
ATOM 3855 C C . PRO B 1 72 ? 16.609 24.172 11.609 1 97.88 72 PRO B C 1
ATOM 3857 O O . PRO B 1 72 ? 17.172 25.219 11.227 1 97.88 72 PRO B O 1
ATOM 3860 N N . VAL B 1 73 ? 15.836 24.125 12.719 1 98.75 73 VAL B N 1
ATOM 3861 C CA . VAL B 1 73 ? 15.43 25.438 13.219 1 98.75 73 VAL B CA 1
ATOM 3862 C C . VAL B 1 73 ? 15.711 25.531 14.719 1 98.75 73 VAL B C 1
ATOM 3864 O O . VAL B 1 73 ? 15.711 26.625 15.289 1 98.75 73 VAL B O 1
ATOM 3867 N N . LEU B 1 74 ? 15.984 24.438 15.43 1 98.81 74 LEU B N 1
ATOM 3868 C CA . LEU B 1 74 ? 16.109 24.422 16.891 1 98.81 74 LEU B CA 1
ATOM 3869 C C . LEU B 1 74 ? 17.188 25.406 17.328 1 98.81 74 LEU B C 1
ATOM 3871 O O . LEU B 1 74 ? 16.938 26.266 18.188 1 98.81 74 LEU B O 1
ATOM 3875 N N . GLY B 1 75 ? 18.344 25.328 16.766 1 98.81 75 GLY B N 1
ATOM 3876 C CA . GLY B 1 75 ? 19.438 26.219 17.125 1 98.81 75 GLY B CA 1
ATOM 3877 C C . GLY B 1 75 ? 19.125 27.688 16.906 1 98.81 75 GLY B C 1
ATOM 3878 O O . GLY B 1 75 ? 19.406 28.531 17.75 1 98.81 75 GLY B O 1
ATOM 3879 N N . LEU B 1 76 ? 18.516 28.016 15.758 1 98.81 76 LEU B N 1
ATOM 3880 C CA . LEU B 1 76 ? 18.156 29.391 15.422 1 98.81 76 LEU B CA 1
ATOM 3881 C C . LEU B 1 76 ? 17.141 29.938 16.406 1 98.81 76 LEU B C 1
ATOM 3883 O O . LEU B 1 76 ? 17.266 31.078 16.875 1 98.81 76 LEU B O 1
ATOM 3887 N N . CYS B 1 77 ? 16.203 29.125 16.719 1 98.88 77 CYS B N 1
ATOM 3888 C CA . CYS B 1 77 ? 15.156 29.562 17.641 1 98.88 77 CYS B CA 1
ATOM 3889 C C . CYS B 1 77 ? 15.719 29.812 19.031 1 98.88 77 CYS B C 1
ATOM 3891 O O . CYS B 1 77 ? 15.367 30.797 19.672 1 98.88 77 CYS B O 1
ATOM 3893 N N . LEU B 1 78 ? 16.531 28.938 19.5 1 98.56 78 LEU B N 1
ATOM 3894 C CA . LEU B 1 78 ? 17.156 29.125 20.812 1 98.56 78 LEU B CA 1
ATOM 3895 C C . LEU B 1 78 ? 18 30.406 20.828 1 98.56 78 LEU B C 1
ATOM 3897 O O . LEU B 1 78 ? 17.891 31.188 21.781 1 98.56 78 LEU B O 1
ATOM 3901 N N . GLN B 1 79 ? 18.719 30.609 19.812 1 98.31 79 GLN B N 1
ATOM 3902 C CA . GLN B 1 79 ? 19.609 31.766 19.719 1 98.31 79 GLN B CA 1
ATOM 3903 C C . GLN B 1 79 ? 18.812 33.062 19.719 1 98.31 79 GLN B C 1
ATOM 3905 O O . GLN B 1 79 ? 19.234 34.062 20.312 1 98.31 79 GLN B O 1
ATOM 3910 N N . HIS B 1 80 ? 17.734 33.094 19.094 1 98.62 80 HIS B N 1
ATOM 3911 C CA . HIS B 1 80 ? 16.984 34.344 18.906 1 98.62 80 HIS B CA 1
ATOM 3912 C C . HIS B 1 80 ? 15.773 34.406 19.828 1 98.62 80 HIS B C 1
ATOM 3914 O O . HIS B 1 80 ? 14.891 35.25 19.641 1 98.62 80 HIS B O 1
ATOM 3920 N N . ARG B 1 81 ? 15.664 33.5 20.781 1 98.06 81 ARG B N 1
ATOM 3921 C CA . ARG B 1 81 ? 14.641 33.469 21.812 1 98.06 81 ARG B CA 1
ATOM 3922 C C . ARG B 1 81 ? 13.242 33.406 21.203 1 98.06 81 ARG B C 1
ATOM 3924 O O . ARG B 1 81 ? 12.359 34.188 21.562 1 98.06 81 ARG B O 1
ATOM 3931 N N . ILE B 1 82 ? 13.125 32.531 20.219 1 98.88 82 ILE B N 1
ATOM 3932 C CA . ILE B 1 82 ? 11.836 32.219 19.625 1 98.88 82 ILE B CA 1
ATOM 3933 C C . ILE B 1 82 ? 11.32 30.906 20.203 1 98.88 82 ILE B C 1
ATOM 3935 O O . ILE B 1 82 ? 11.812 29.828 19.859 1 98.88 82 ILE B O 1
ATOM 3939 N N . PRO B 1 83 ? 10.367 31 21.109 1 98.88 83 PRO B N 1
ATOM 3940 C CA . PRO B 1 83 ? 9.836 29.75 21.641 1 98.88 83 PRO B CA 1
ATOM 3941 C C . PRO B 1 83 ? 9.219 28.859 20.562 1 98.88 83 PRO B C 1
ATOM 3943 O O . PRO B 1 83 ? 8.578 29.375 19.641 1 98.88 83 PRO B O 1
ATOM 3946 N N . ILE B 1 84 ? 9.438 27.547 20.656 1 98.94 84 ILE B N 1
ATOM 3947 C CA . ILE B 1 84 ? 8.82 26.547 19.797 1 98.94 84 ILE B CA 1
ATOM 3948 C C . ILE B 1 84 ? 7.695 25.844 20.547 1 98.94 84 ILE B C 1
ATOM 3950 O O . ILE B 1 84 ? 7.887 25.359 21.656 1 98.94 84 ILE B O 1
ATOM 3954 N N . VAL B 1 85 ? 6.496 25.859 19.969 1 98.88 85 VAL B N 1
ATOM 3955 C CA . VAL B 1 85 ? 5.344 25.188 20.562 1 98.88 85 VAL B CA 1
ATOM 3956 C C . VAL B 1 85 ? 4.766 24.172 19.562 1 98.88 85 VAL B C 1
ATOM 3958 O O . VAL B 1 85 ? 4.559 24.5 18.391 1 98.88 85 VAL B O 1
ATOM 3961 N N . GLY B 1 86 ? 4.523 22.953 20 1 98.5 86 GLY B N 1
ATOM 3962 C CA . GLY B 1 86 ? 3.906 22.016 19.094 1 98.5 86 GLY B CA 1
ATOM 3963 C C . GLY B 1 86 ? 3.168 20.891 19.797 1 98.5 86 GLY B C 1
ATOM 3964 O O . GLY B 1 86 ? 3.455 20.578 20.953 1 98.5 86 GLY B O 1
ATOM 3965 N N . ASN B 1 87 ? 2.193 20.359 19.109 1 98.06 87 ASN B N 1
ATOM 3966 C CA . ASN B 1 87 ? 1.515 19.156 19.609 1 98.06 87 ASN B CA 1
ATOM 3967 C C . ASN B 1 87 ? 2.15 17.891 19.078 1 98.06 87 ASN B C 1
ATOM 3969 O O . ASN B 1 87 ? 1.465 16.875 18.875 1 98.06 87 ASN B O 1
ATOM 3973 N N . PHE B 1 88 ? 3.504 17.922 18.719 1 97.44 88 PHE B N 1
ATOM 3974 C CA . PHE B 1 88 ? 4.242 16.766 18.188 1 97.44 88 PHE B CA 1
ATOM 3975 C C . PHE B 1 88 ? 4.52 15.758 19.297 1 97.44 88 PHE B C 1
ATOM 3977 O O . PHE B 1 88 ? 5.117 14.711 19.047 1 97.44 88 PHE B O 1
ATOM 3984 N N . GLY B 1 89 ? 4.043 16.031 20.531 1 97.19 89 GLY B N 1
ATOM 3985 C CA . GLY B 1 89 ? 4.078 15.039 21.594 1 97.19 89 GLY B CA 1
ATOM 3986 C C . GLY B 1 89 ? 3.08 13.914 21.391 1 97.19 89 GLY B C 1
ATOM 3987 O O . GLY B 1 89 ? 3.316 12.781 21.828 1 97.19 89 GLY B O 1
ATOM 3988 N N . ALA B 1 90 ? 1.926 14.328 20.812 1 96.31 90 ALA B N 1
ATOM 3989 C CA . ALA B 1 90 ? 0.883 13.359 20.484 1 96.31 90 ALA B CA 1
ATOM 3990 C C . ALA B 1 90 ? 0.515 12.516 21.703 1 96.31 90 ALA B C 1
ATOM 3992 O O . ALA B 1 90 ? 0.129 13.047 22.75 1 96.31 90 ALA B O 1
ATOM 3993 N N . ALA B 1 91 ? 0.769 11.188 21.672 1 95.69 91 ALA B N 1
ATOM 3994 C CA . ALA B 1 91 ? 0.4 10.289 22.766 1 95.69 91 ALA B CA 1
ATOM 3995 C C . ALA B 1 91 ? 1.514 10.195 23.797 1 95.69 91 ALA B C 1
ATOM 3997 O O . ALA B 1 91 ? 1.309 9.672 24.891 1 95.69 91 ALA B O 1
ATOM 3998 N N . ASN B 1 92 ? 2.66 10.758 23.5 1 96.88 92 ASN B N 1
ATOM 3999 C CA . ASN B 1 92 ? 3.816 10.609 24.375 1 96.88 92 ASN B CA 1
ATOM 4000 C C . ASN B 1 92 ? 4.629 11.906 24.453 1 96.88 92 ASN B C 1
ATOM 4002 O O . ASN B 1 92 ? 5.805 11.922 24.094 1 96.88 92 ASN B O 1
ATOM 4006 N N . PRO B 1 93 ? 4.078 12.93 25.109 1 97.31 93 PRO B N 1
ATOM 4007 C CA . PRO B 1 93 ? 4.754 14.227 25.172 1 97.31 93 PRO B CA 1
ATOM 4008 C C . PRO B 1 93 ? 6.086 14.156 25.922 1 97.31 93 PRO B C 1
ATOM 4010 O O . PRO B 1 93 ? 7.043 14.844 25.547 1 97.31 93 PRO B O 1
ATOM 4013 N N . ARG B 1 94 ? 6.184 13.352 26.891 1 97.12 94 ARG B N 1
ATOM 4014 C CA . ARG B 1 94 ? 7.406 13.266 27.688 1 97.12 94 ARG B CA 1
ATOM 4015 C C . ARG B 1 94 ? 8.539 12.656 26.875 1 97.12 94 ARG B C 1
ATOM 4017 O O . ARG B 1 94 ? 9.68 13.117 26.938 1 97.12 94 ARG B O 1
ATOM 4024 N N . ALA B 1 95 ? 8.18 11.625 26.125 1 97.44 95 ALA B N 1
ATOM 4025 C CA . ALA B 1 95 ? 9.195 11.039 25.25 1 97.44 95 ALA B CA 1
ATOM 4026 C C . ALA B 1 95 ? 9.648 12.039 24.188 1 97.44 95 ALA B C 1
ATOM 4028 O O . ALA B 1 95 ? 10.836 12.109 23.859 1 97.44 95 ALA B O 1
ATOM 4029 N N . ALA B 1 96 ? 8.727 12.742 23.641 1 98.19 96 ALA B N 1
ATOM 4030 C CA . ALA B 1 96 ? 9.062 13.766 22.656 1 98.19 96 ALA B CA 1
ATOM 4031 C C . ALA B 1 96 ? 9.977 14.828 23.266 1 98.19 96 ALA B C 1
ATOM 4033 O O . ALA B 1 96 ? 10.938 15.266 22.625 1 98.19 96 ALA B O 1
ATOM 4034 N N . ALA B 1 97 ? 9.672 15.234 24.453 1 98.5 97 ALA B N 1
ATOM 4035 C CA . ALA B 1 97 ? 10.469 16.234 25.141 1 98.5 97 ALA B CA 1
ATOM 4036 C C . ALA B 1 97 ? 11.898 15.75 25.375 1 98.5 97 ALA B C 1
ATOM 4038 O O . ALA B 1 97 ? 12.859 16.484 25.172 1 98.5 97 ALA B O 1
ATOM 4039 N N . ARG B 1 98 ? 12 14.531 25.812 1 98.06 98 ARG B N 1
ATOM 4040 C CA . ARG B 1 98 ? 13.328 13.938 26 1 98.06 98 ARG B CA 1
ATOM 4041 C C . ARG B 1 98 ? 14.086 13.898 24.672 1 98.06 98 ARG B C 1
ATOM 4043 O O . ARG B 1 98 ? 15.297 14.141 24.641 1 98.06 98 ARG B O 1
ATOM 4050 N N . ARG B 1 99 ? 13.367 13.617 23.641 1 98.06 99 ARG B N 1
ATOM 4051 C CA . ARG B 1 99 ? 14 13.578 22.328 1 98.06 99 ARG B CA 1
ATOM 4052 C C . ARG B 1 99 ? 14.516 14.961 21.922 1 98.06 99 ARG B C 1
ATOM 4054 O O . ARG B 1 99 ? 15.594 15.078 21.328 1 98.06 99 ARG B O 1
ATOM 4061 N N . VAL B 1 100 ? 13.797 15.977 22.234 1 98.56 100 VAL B N 1
ATOM 4062 C CA . VAL B 1 100 ? 14.211 17.344 21.938 1 98.56 100 VAL B CA 1
ATOM 4063 C C . VAL B 1 100 ? 15.523 17.656 22.656 1 98.56 100 VAL B C 1
ATOM 4065 O O . VAL B 1 100 ? 16.438 18.234 22.078 1 98.56 100 VAL B O 1
ATOM 4068 N N . LEU B 1 101 ? 15.594 17.25 23.906 1 98.44 101 LEU B N 1
ATOM 4069 C CA . LEU B 1 101 ? 16.812 17.453 24.672 1 98.44 101 LEU B CA 1
ATOM 4070 C C . LEU B 1 101 ? 17.984 16.688 24.047 1 98.44 101 LEU B C 1
ATOM 4072 O O . LEU B 1 101 ? 19.094 17.219 23.938 1 98.44 101 LEU B O 1
ATOM 4076 N N . GLN B 1 102 ? 17.703 15.5 23.641 1 98.19 102 GLN B N 1
ATOM 4077 C CA . GLN B 1 102 ? 18.734 14.703 22.984 1 98.19 102 GLN B CA 1
ATOM 4078 C C . GLN B 1 102 ? 19.188 15.352 21.672 1 98.19 102 GLN B C 1
ATOM 4080 O O . GLN B 1 102 ? 20.375 15.359 21.359 1 98.19 102 GLN B O 1
ATOM 4085 N N . LEU B 1 103 ? 18.234 15.828 20.969 1 97.94 103 LEU B N 1
ATOM 4086 C CA . LEU B 1 103 ? 18.531 16.5 19.703 1 97.94 103 LEU B CA 1
ATOM 4087 C C . LEU B 1 103 ? 19.438 17.703 19.938 1 97.94 103 LEU B C 1
ATOM 4089 O O . LEU B 1 103 ? 20.375 17.938 19.172 1 97.94 103 LEU B O 1
ATOM 4093 N N . ALA B 1 104 ? 19.109 18.469 20.922 1 98.31 104 ALA B N 1
ATOM 4094 C CA . ALA B 1 104 ? 19.938 19.641 21.25 1 98.31 104 ALA B CA 1
ATOM 4095 C C . ALA B 1 104 ? 21.375 19.219 21.547 1 98.31 104 ALA B C 1
ATOM 4097 O O . ALA B 1 104 ? 22.328 19.859 21.078 1 98.31 104 ALA B O 1
ATOM 4098 N N . GLN B 1 105 ? 21.5 18.141 22.281 1 98.25 105 GLN B N 1
ATOM 4099 C CA . GLN B 1 105 ? 22.828 17.609 22.594 1 98.25 105 GLN B CA 1
ATOM 4100 C C . GLN B 1 105 ? 23.547 17.188 21.328 1 98.25 105 GLN B C 1
ATOM 4102 O O . GLN B 1 105 ? 24.719 17.516 21.125 1 98.25 105 GLN B O 1
ATOM 4107 N N . GLU B 1 106 ? 22.859 16.484 20.516 1 98.31 106 GLU B N 1
ATOM 4108 C CA . GLU B 1 106 ? 23.438 15.984 19.281 1 98.31 106 GLU B CA 1
ATOM 4109 C C . GLU B 1 106 ? 23.875 17.125 18.359 1 98.31 106 GLU B C 1
ATOM 4111 O O . GLU B 1 106 ? 24.844 17 17.609 1 98.31 106 GLU B O 1
ATOM 4116 N N . LEU B 1 107 ? 23.172 18.203 18.453 1 98.19 107 LEU B N 1
ATOM 4117 C CA . LEU B 1 107 ? 23.453 19.359 17.609 1 98.19 107 LEU B CA 1
ATOM 4118 C C . LEU B 1 107 ? 24.438 20.312 18.297 1 98.19 107 LEU B C 1
ATOM 4120 O O . LEU B 1 107 ? 24.734 21.391 17.766 1 98.19 107 LEU B O 1
ATOM 4124 N N . CYS B 1 108 ? 24.922 19.938 19.422 1 98.31 108 CYS B N 1
ATOM 4125 C CA . CYS B 1 108 ? 25.875 20.719 20.203 1 98.31 108 CYS B CA 1
ATOM 4126 C C . CYS B 1 108 ? 25.312 22.078 20.562 1 98.31 108 CYS B C 1
ATOM 4128 O O . CYS B 1 108 ? 26 23.094 20.438 1 98.31 108 CYS B O 1
ATOM 4130 N N . LEU B 1 109 ? 24.047 22.078 20.984 1 98.25 109 LEU B N 1
ATOM 4131 C CA . LEU B 1 109 ? 23.359 23.281 21.438 1 98.25 109 LEU B CA 1
ATOM 4132 C C . LEU B 1 109 ? 23.25 23.312 22.953 1 98.25 109 LEU B C 1
ATOM 4134 O O . LEU B 1 109 ? 23.312 22.266 23.609 1 98.25 109 LEU B O 1
ATOM 4138 N N . PRO B 1 110 ? 23.094 24.578 23.5 1 96.69 110 PRO B N 1
ATOM 4139 C CA . PRO B 1 110 ? 22.719 24.594 24.922 1 96.69 110 PRO B CA 1
ATOM 4140 C C . PRO B 1 110 ? 21.406 23.859 25.188 1 96.69 110 PRO B C 1
ATOM 4142 O O . PRO B 1 110 ? 20.484 23.906 24.375 1 96.69 110 PRO B O 1
ATOM 4145 N N . ALA B 1 111 ? 21.375 23.266 26.328 1 97.12 111 ALA B N 1
ATOM 4146 C CA . ALA B 1 111 ? 20.156 22.531 26.672 1 97.12 111 ALA B CA 1
ATOM 4147 C C . ALA B 1 111 ? 18.969 23.484 26.781 1 97.12 111 ALA B C 1
ATOM 4149 O O . ALA B 1 111 ? 18.969 24.406 27.609 1 97.12 111 ALA B O 1
ATOM 4150 N N . PRO B 1 112 ? 18.016 23.266 25.984 1 98.44 112 PRO B N 1
ATOM 4151 C CA . PRO B 1 112 ? 16.844 24.141 26.094 1 98.44 112 PRO B CA 1
ATOM 4152 C C . PRO B 1 112 ? 15.977 23.797 27.297 1 98.44 112 PRO B C 1
ATOM 4154 O O . PRO B 1 112 ? 15.977 22.656 27.766 1 98.44 112 PRO B O 1
ATOM 4157 N N . ARG B 1 113 ? 15.242 24.781 27.797 1 98.69 113 ARG B N 1
ATOM 4158 C CA . ARG B 1 113 ? 14.18 24.531 28.766 1 98.69 113 ARG B CA 1
ATOM 4159 C C . ARG B 1 113 ? 12.922 24 28.078 1 98.69 113 ARG B C 1
ATOM 4161 O O . ARG B 1 113 ? 12.219 24.75 27.391 1 98.69 113 ARG B O 1
ATOM 4168 N N . VAL B 1 114 ? 12.688 22.719 28.281 1 98.88 114 VAL B N 1
ATOM 4169 C CA . VAL B 1 114 ? 11.586 22.047 27.594 1 98.88 114 VAL B CA 1
ATOM 4170 C C . VAL B 1 114 ? 10.453 21.766 28.578 1 98.88 114 VAL B C 1
ATOM 4172 O O . VAL B 1 114 ? 10.68 21.172 29.641 1 98.88 114 VAL B O 1
ATOM 4175 N N . ALA B 1 115 ? 9.289 22.172 28.281 1 98.88 115 ALA B N 1
ATOM 4176 C CA . ALA B 1 115 ? 8.102 21.891 29.078 1 98.88 115 ALA B CA 1
ATOM 4177 C C . ALA B 1 115 ? 7.145 20.969 28.328 1 98.88 115 ALA B C 1
ATOM 4179 O O . ALA B 1 115 ? 7.121 20.969 27.094 1 98.88 115 ALA B O 1
ATOM 4180 N N . VAL B 1 116 ? 6.402 20.172 29.047 1 98.69 116 VAL B N 1
ATOM 4181 C CA . VAL B 1 116 ? 5.34 19.328 28.5 1 98.69 116 VAL B CA 1
ATOM 4182 C C . VAL B 1 116 ? 3.986 19.797 29.016 1 98.69 116 VAL B C 1
ATOM 4184 O O . VAL B 1 116 ? 3.865 20.203 30.188 1 98.69 116 VAL B O 1
ATOM 4187 N N . VAL B 1 117 ? 3.055 19.875 28.156 1 98.44 117 VAL B N 1
ATOM 4188 C CA . VAL B 1 117 ? 1.667 20.125 28.531 1 98.44 117 VAL B CA 1
ATOM 4189 C C . VAL B 1 117 ? 0.855 18.844 28.406 1 98.44 117 VAL B C 1
ATOM 4191 O O . VAL B 1 117 ? 0.829 18.219 27.344 1 98.44 117 VAL B O 1
ATOM 4194 N N . GLU B 1 118 ? 0.232 18.438 29.469 1 95.81 118 GLU B N 1
ATOM 4195 C CA . GLU B 1 118 ? -0.522 17.188 29.547 1 95.81 118 GLU B CA 1
ATOM 4196 C C . GLU B 1 118 ? -1.894 17.422 30.172 1 95.81 118 GLU B C 1
ATOM 4198 O O . GLU B 1 118 ? -2.26 18.547 30.484 1 95.81 118 GLU B O 1
ATOM 4203 N N . GLY B 1 119 ? -2.652 16.375 30.203 1 95.38 119 GLY B N 1
ATOM 4204 C CA . GLY B 1 119 ? -3.953 16.422 30.844 1 95.38 119 GLY B CA 1
ATOM 4205 C C . GLY B 1 119 ? -5.102 16.109 29.906 1 95.38 119 GLY B C 1
ATOM 4206 O O . GLY B 1 119 ? -6.254 16.016 30.344 1 95.38 119 GLY B O 1
ATOM 4207 N N . ASP B 1 120 ? -4.809 15.891 28.672 1 96.31 120 ASP B N 1
ATOM 4208 C CA . ASP B 1 120 ? -5.832 15.672 27.656 1 96.31 120 ASP B CA 1
ATOM 4209 C C . ASP B 1 120 ? -6.32 14.227 27.672 1 96.31 120 ASP B C 1
ATOM 4211 O O . ASP B 1 120 ? -7.363 13.906 27.094 1 96.31 120 ASP B O 1
ATOM 4215 N N . ASP B 1 121 ? -5.59 13.289 28.281 1 95.06 121 ASP B N 1
ATOM 4216 C CA . ASP B 1 121 ? -5.84 11.852 28.188 1 95.06 121 ASP B CA 1
ATOM 4217 C C . ASP B 1 121 ? -6.98 11.438 29.109 1 95.06 121 ASP B C 1
ATOM 4219 O O . ASP B 1 121 ? -6.926 11.664 30.328 1 95.06 121 ASP B O 1
ATOM 4223 N N . LEU B 1 122 ? -7.961 10.852 28.578 1 96.56 122 LEU B N 1
ATOM 4224 C CA . LEU B 1 122 ? -9.125 10.383 29.312 1 96.56 122 LEU B CA 1
ATOM 4225 C C . LEU B 1 122 ? -9.211 8.859 29.312 1 96.56 122 LEU B C 1
ATOM 4227 O O . LEU B 1 122 ? -10.297 8.289 29.422 1 96.56 122 LEU B O 1
ATOM 4231 N N . SER B 1 123 ? -8.094 8.203 29.156 1 95.31 123 SER B N 1
ATOM 4232 C CA . SER B 1 123 ? -8.125 6.77 28.891 1 95.31 123 SER B CA 1
ATOM 4233 C C . SER B 1 123 ? -8.094 5.977 30.203 1 95.31 123 SER B C 1
ATOM 4235 O O . SER B 1 123 ? -8.25 4.754 30.188 1 95.31 123 SER B O 1
ATOM 4237 N N . ASP B 1 124 ? -7.895 6.648 31.344 1 94.56 124 ASP B N 1
ATOM 4238 C CA . ASP B 1 124 ? -7.863 5.938 32.625 1 94.56 124 ASP B CA 1
ATOM 4239 C C . ASP B 1 124 ? -9.266 5.5 33.031 1 94.56 124 ASP B C 1
ATOM 4241 O O . ASP B 1 124 ? -10.234 5.727 32.312 1 94.56 124 ASP B O 1
ATOM 4245 N N . ASP B 1 125 ? -9.344 4.883 34.156 1 96.06 125 ASP B N 1
ATOM 4246 C CA . ASP B 1 125 ? -10.602 4.285 34.594 1 96.06 125 ASP B CA 1
ATOM 4247 C C . ASP B 1 125 ? -11.68 5.352 34.781 1 96.06 125 ASP B C 1
ATOM 4249 O O . ASP B 1 125 ? -12.828 5.148 34.406 1 96.06 125 ASP B O 1
ATOM 4253 N N . ALA B 1 126 ? -11.297 6.426 35.406 1 95.62 126 ALA B N 1
ATOM 4254 C CA . ALA B 1 126 ? -12.242 7.512 35.625 1 95.62 126 ALA B CA 1
ATOM 4255 C C . ALA B 1 126 ? -12.742 8.094 34.312 1 95.62 126 ALA B C 1
ATOM 4257 O O . ALA B 1 126 ? -13.93 8.375 34.156 1 95.62 126 ALA B O 1
ATOM 4258 N N . GLY B 1 127 ? -11.805 8.305 33.438 1 96.38 127 GLY B N 1
ATOM 4259 C CA . GLY B 1 127 ? -12.172 8.773 32.125 1 96.38 127 GLY B CA 1
ATOM 4260 C C . GLY B 1 127 ? -13.102 7.828 31.391 1 96.38 127 GLY B C 1
ATOM 4261 O O . GLY B 1 127 ? -14.117 8.25 30.828 1 96.38 127 GLY B O 1
ATOM 4262 N N . ARG B 1 128 ? -12.812 6.566 31.422 1 96.44 128 ARG B N 1
ATOM 4263 C CA . ARG B 1 128 ? -13.633 5.555 30.766 1 96.44 128 ARG B CA 1
ATOM 4264 C C . ARG B 1 128 ? -15.047 5.535 31.328 1 96.44 128 ARG B C 1
ATOM 4266 O O . ARG B 1 128 ? -16.016 5.43 30.578 1 96.44 128 ARG B O 1
ATOM 4273 N N . ALA B 1 129 ? -15.086 5.617 32.625 1 97 129 ALA B N 1
ATOM 4274 C CA . ALA B 1 129 ? -16.391 5.637 33.281 1 97 129 ALA B CA 1
ATOM 4275 C C . ALA B 1 129 ? -17.219 6.848 32.844 1 97 129 ALA B C 1
ATOM 4277 O O . ALA B 1 129 ? -18.406 6.738 32.562 1 97 129 ALA B O 1
ATOM 4278 N N . ARG B 1 130 ? -16.609 7.957 32.781 1 97 130 ARG B N 1
ATOM 4279 C CA . ARG B 1 130 ? -17.25 9.195 32.344 1 97 130 ARG B CA 1
ATOM 4280 C C . ARG B 1 130 ? -17.734 9.086 30.922 1 97 130 ARG B C 1
ATOM 4282 O O . ARG B 1 130 ? -18.875 9.453 30.609 1 97 130 ARG B O 1
ATOM 4289 N N . LEU B 1 131 ? -16.891 8.578 30.094 1 97.56 131 LEU B N 1
ATOM 4290 C CA . LEU B 1 131 ? -17.203 8.438 28.672 1 97.56 131 LEU B CA 1
ATOM 4291 C C . LEU B 1 131 ? -18.359 7.457 28.469 1 97.56 131 LEU B C 1
ATOM 4293 O O . LEU B 1 131 ? -19.219 7.68 27.625 1 97.56 131 LEU B O 1
ATOM 4297 N N . HIS B 1 132 ? -18.297 6.355 29.219 1 97.19 132 HIS B N 1
ATOM 4298 C CA . HIS B 1 132 ? -19.406 5.402 29.172 1 97.19 132 HIS B CA 1
ATOM 4299 C C . HIS B 1 132 ? -20.719 6.062 29.562 1 97.19 132 HIS B C 1
ATOM 4301 O O . HIS B 1 132 ? -21.766 5.793 28.969 1 97.19 132 HIS B O 1
ATOM 4307 N N . GLY B 1 133 ? -20.656 6.891 30.547 1 97.56 133 GLY B N 1
ATOM 4308 C CA . GLY B 1 133 ? -21.844 7.621 30.984 1 97.56 133 GLY B CA 1
ATOM 4309 C C . GLY B 1 133 ? -22.375 8.578 29.938 1 97.56 133 GLY B C 1
ATOM 4310 O O . GLY B 1 133 ? -23.578 8.75 29.797 1 97.56 133 GLY B O 1
ATOM 4311 N N . ILE B 1 134 ? -21.547 9.164 29.203 1 97.75 134 ILE B N 1
ATOM 4312 C CA . ILE B 1 134 ? -21.891 10.188 28.219 1 97.75 134 ILE B CA 1
ATOM 4313 C C . ILE B 1 134 ? -22.375 9.516 26.922 1 97.75 134 ILE B C 1
ATOM 4315 O O . ILE B 1 134 ? -23.391 9.914 26.359 1 97.75 134 ILE B O 1
ATOM 4319 N N . LEU B 1 135 ? -21.703 8.477 26.5 1 97.56 135 LEU B N 1
ATOM 4320 C CA . LEU B 1 135 ? -21.906 7.906 25.172 1 97.56 135 LEU B CA 1
ATOM 4321 C C . LEU B 1 135 ? -22.875 6.719 25.234 1 97.56 135 LEU B C 1
ATOM 4323 O O . LEU B 1 135 ? -23.422 6.305 24.219 1 97.56 135 LEU B O 1
ATOM 4327 N N . GLY B 1 136 ? -23.062 6.164 26.359 1 96.62 136 GLY B N 1
ATOM 4328 C CA . GLY B 1 136 ? -23.906 4.996 26.484 1 96.62 136 GLY B CA 1
ATOM 4329 C C . GLY B 1 136 ? -23.484 3.846 25.594 1 96.62 136 GLY B C 1
ATOM 4330 O O . GLY B 1 136 ? -22.312 3.441 25.609 1 96.62 136 GLY B O 1
ATOM 4331 N N . ASP B 1 137 ? -24.359 3.445 24.75 1 92.5 137 ASP B N 1
ATOM 4332 C CA . ASP B 1 137 ? -24.141 2.291 23.875 1 92.5 137 ASP B CA 1
ATOM 4333 C C . ASP B 1 137 ? -23.109 2.596 22.797 1 92.5 137 ASP B C 1
ATOM 4335 O O . ASP B 1 137 ? -22.516 1.682 22.219 1 92.5 137 ASP B O 1
ATOM 4339 N N . ALA B 1 138 ? -22.859 3.805 22.656 1 93.69 138 ALA B N 1
ATOM 4340 C CA . ALA B 1 138 ? -21.906 4.203 21.641 1 93.69 138 ALA B CA 1
ATOM 4341 C C . ALA B 1 138 ? -20.469 4.023 22.125 1 93.69 138 ALA B C 1
ATOM 4343 O O . ALA B 1 138 ? -19.516 4.047 21.328 1 93.69 138 ALA B O 1
ATOM 4344 N N . PHE B 1 139 ? -20.391 3.859 23.422 1 95.06 139 PHE B N 1
ATOM 4345 C CA . PHE B 1 139 ? -19.062 3.592 23.984 1 95.06 139 PHE B CA 1
ATOM 4346 C C . PHE B 1 139 ? -18.734 2.107 23.891 1 95.06 139 PHE B C 1
ATOM 4348 O O . PHE B 1 139 ? -19.359 1.281 24.562 1 95.06 139 PHE B O 1
ATOM 4355 N N . ASP B 1 140 ? -17.75 1.775 23.109 1 94.31 140 ASP B N 1
ATOM 4356 C CA . ASP B 1 140 ? -17.312 0.388 22.953 1 94.31 140 ASP B CA 1
ATOM 4357 C C . ASP B 1 140 ? -16.219 0.042 23.953 1 94.31 140 ASP B C 1
ATOM 4359 O O . ASP B 1 140 ? -15.031 0.083 23.609 1 94.31 140 ASP B O 1
ATOM 4363 N N . ALA B 1 141 ? -16.562 -0.44 25.078 1 94 141 ALA B N 1
ATOM 4364 C CA . ALA B 1 141 ? -15.633 -0.681 26.172 1 94 141 ALA B CA 1
ATOM 4365 C C . ALA B 1 141 ? -14.672 -1.812 25.828 1 94 141 ALA B C 1
ATOM 4367 O O . ALA B 1 141 ? -13.492 -1.769 26.219 1 94 141 ALA B O 1
ATOM 4368 N N . ASP B 1 142 ? -15.125 -2.801 25.141 1 94 142 ASP B N 1
ATOM 4369 C CA . ASP B 1 142 ? -14.336 -3.998 24.859 1 94 142 ASP B CA 1
ATOM 4370 C C . ASP B 1 142 ? -13.227 -3.703 23.844 1 94 142 ASP B C 1
ATOM 4372 O O . ASP B 1 142 ? -12.18 -4.344 23.875 1 94 142 ASP B O 1
ATOM 4376 N N . ARG B 1 143 ? -13.492 -2.678 23.031 1 94.06 143 ARG B N 1
ATOM 4377 C CA . ARG B 1 143 ? -12.531 -2.389 21.969 1 94.06 143 ARG B CA 1
ATOM 4378 C C . ARG B 1 143 ? -11.891 -1.022 22.172 1 94.06 143 ARG B C 1
ATOM 4380 O O . ARG B 1 143 ? -11.203 -0.512 21.281 1 94.06 143 ARG B O 1
ATOM 4387 N N . PHE B 1 144 ? -12.023 -0.459 23.328 1 95.44 144 PHE B N 1
ATOM 4388 C CA . PHE B 1 144 ? -11.547 0.881 23.641 1 95.44 144 PHE B CA 1
ATOM 4389 C C . PHE B 1 144 ? -10.031 0.964 23.484 1 95.44 144 PHE B C 1
ATOM 4391 O O . PHE B 1 144 ? -9.305 0.082 23.938 1 95.44 144 PHE B O 1
ATOM 4398 N N . VAL B 1 145 ? -9.578 2.045 22.781 1 93.81 145 VAL B N 1
ATOM 4399 C CA . VAL B 1 145 ? -8.148 2.25 22.578 1 93.81 145 VAL B CA 1
ATOM 4400 C C . VAL B 1 145 ? -7.664 3.434 23.406 1 93.81 145 VAL B C 1
ATOM 4402 O O . VAL B 1 145 ? -6.797 3.279 24.281 1 93.81 145 VAL B O 1
ATOM 4405 N N . CYS B 1 146 ? -8.242 4.574 23.156 1 95 146 CYS B N 1
ATOM 4406 C CA . CYS B 1 146 ? -7.871 5.777 23.891 1 95 146 CYS B CA 1
ATOM 4407 C C . CYS B 1 146 ? -8.922 6.863 23.734 1 95 146 CYS B C 1
ATOM 4409 O O . CYS B 1 146 ? -9.828 6.742 22.906 1 95 146 CYS B O 1
ATOM 4411 N N . ALA B 1 147 ? -8.859 7.805 24.562 1 96.31 147 ALA B N 1
ATOM 4412 C CA . ALA B 1 147 ? -9.68 9.008 24.453 1 96.31 147 ALA B CA 1
ATOM 4413 C C . ALA B 1 147 ? -8.898 10.242 24.906 1 96.31 147 ALA B C 1
ATOM 4415 O O . ALA B 1 147 ? -8.164 10.195 25.891 1 96.31 147 ALA B O 1
ATOM 4416 N N . ASN B 1 148 ? -9.055 11.297 24.125 1 96.5 148 ASN B N 1
ATOM 4417 C CA . ASN B 1 148 ? -8.359 12.539 24.469 1 96.5 148 ASN B CA 1
ATOM 4418 C C . ASN B 1 148 ? -9.273 13.75 24.281 1 96.5 148 ASN B C 1
ATOM 4420 O O . ASN B 1 148 ? -10.016 13.836 23.297 1 96.5 148 ASN B O 1
ATOM 4424 N N . ALA B 1 149 ? -9.234 14.617 25.203 1 97.12 149 ALA B N 1
ATOM 4425 C CA . ALA B 1 149 ? -9.953 15.891 25.109 1 97.12 149 ALA B CA 1
ATOM 4426 C C . ALA B 1 149 ? -9.078 16.953 24.453 1 97.12 149 ALA B C 1
ATOM 4428 O O . ALA B 1 149 ? -7.855 16.953 24.594 1 97.12 149 ALA B O 1
ATOM 4429 N N . TYR B 1 150 ? -9.719 17.828 23.766 1 97.06 150 TYR B N 1
ATOM 4430 C CA . TYR B 1 150 ? -9.039 19.016 23.266 1 97.06 150 TYR B CA 1
ATOM 4431 C C . TYR B 1 150 ? -8.891 20.062 24.359 1 97.06 150 TYR B C 1
ATOM 4433 O O . TYR B 1 150 ? -9.844 20.797 24.672 1 97.06 150 TYR B O 1
ATOM 4441 N N . ILE B 1 151 ? -7.688 20.156 24.859 1 97.38 151 ILE B N 1
ATOM 4442 C CA . ILE B 1 151 ? -7.508 21.109 25.938 1 97.38 151 ILE B CA 1
ATOM 4443 C C . ILE B 1 151 ? -7.035 22.453 25.391 1 97.38 151 ILE B C 1
ATOM 4445 O O . ILE B 1 151 ? -6.707 22.562 24.203 1 97.38 151 ILE B O 1
ATOM 4449 N N . GLY B 1 152 ? -7.07 23.5 26.219 1 97.75 152 GLY B N 1
ATOM 4450 C CA . GLY B 1 152 ? -6.828 24.859 25.766 1 97.75 152 GLY B CA 1
ATOM 4451 C C . GLY B 1 152 ? -5.371 25.281 25.891 1 97.75 152 GLY B C 1
ATOM 4452 O O . GLY B 1 152 ? -4.48 24.422 25.938 1 97.75 152 GLY B O 1
ATOM 4453 N N . ALA B 1 153 ? -5.156 26.609 25.906 1 98.38 153 ALA B N 1
ATOM 4454 C CA . ALA B 1 153 ? -3.834 27.188 25.719 1 98.38 153 ALA B CA 1
ATOM 4455 C C . ALA B 1 153 ? -3.193 27.562 27.047 1 98.38 153 ALA B C 1
ATOM 4457 O O . ALA B 1 153 ? -2.021 27.938 27.094 1 98.38 153 ALA B O 1
ATOM 4458 N N . GLN B 1 154 ? -3.871 27.406 28.141 1 97.5 154 GLN B N 1
ATOM 4459 C CA . GLN B 1 154 ? -3.387 27.938 29.406 1 97.5 154 GLN B CA 1
ATOM 4460 C C . GLN B 1 154 ? -2.047 27.312 29.781 1 97.5 154 GLN B C 1
ATOM 4462 O O . GLN B 1 154 ? -1.122 28.016 30.203 1 97.5 154 GLN B O 1
ATOM 4467 N N . GLY B 1 155 ? -1.981 25.953 29.672 1 97.94 155 GLY B N 1
ATOM 4468 C CA . GLY B 1 155 ? -0.726 25.297 29.969 1 97.94 155 GLY B CA 1
ATOM 4469 C C . GLY B 1 155 ? 0.433 25.781 29.125 1 97.94 155 GLY B C 1
ATOM 4470 O O . GLY B 1 155 ? 1.559 25.906 29.609 1 97.94 155 GLY B O 1
ATOM 4471 N N . ILE B 1 156 ? 0.198 26.078 27.906 1 98.81 156 ILE B N 1
ATOM 4472 C CA . ILE B 1 156 ? 1.221 26.594 27 1 98.81 156 ILE B CA 1
ATOM 4473 C C . ILE B 1 156 ? 1.674 27.969 27.453 1 98.81 156 ILE B C 1
ATOM 4475 O O . ILE B 1 156 ? 2.873 28.234 27.562 1 98.81 156 ILE B O 1
ATOM 4479 N N . ALA B 1 157 ? 0.727 28.875 27.719 1 98.75 157 ALA B N 1
ATOM 4480 C CA . ALA B 1 157 ? 1.024 30.25 28.141 1 98.75 157 ALA B CA 1
ATOM 4481 C C . ALA B 1 157 ? 1.854 30.266 29.406 1 98.75 157 ALA B C 1
ATOM 4483 O O . ALA B 1 157 ? 2.846 30.984 29.516 1 98.75 157 ALA B O 1
ATOM 4484 N N . GLU B 1 158 ? 1.445 29.469 30.375 1 98.44 158 GLU B N 1
ATOM 4485 C CA . GLU B 1 158 ? 2.141 29.406 31.656 1 98.44 158 GLU B CA 1
ATOM 4486 C C . GLU B 1 158 ? 3.559 28.859 31.484 1 98.44 158 GLU B C 1
ATOM 4488 O O . GLU B 1 158 ? 4.492 29.344 32.125 1 98.44 158 GLU B O 1
ATOM 4493 N N . ALA B 1 159 ? 3.678 27.828 30.656 1 98.75 159 ALA B N 1
ATOM 4494 C CA . ALA B 1 159 ? 5 27.25 30.406 1 98.75 159 ALA B CA 1
ATOM 4495 C C . ALA B 1 159 ? 5.938 28.297 29.812 1 98.75 159 ALA B C 1
ATOM 4497 O O . ALA B 1 159 ? 7.086 28.438 30.234 1 98.75 159 ALA B O 1
ATOM 4498 N N . ILE B 1 160 ? 5.465 29.031 28.797 1 98.81 160 ILE B N 1
ATOM 4499 C CA . ILE B 1 160 ? 6.273 30.047 28.141 1 98.81 160 ILE B CA 1
ATOM 4500 C C . ILE B 1 160 ? 6.629 31.141 29.156 1 98.81 160 ILE B C 1
ATOM 4502 O O . ILE B 1 160 ? 7.781 31.578 29.219 1 98.81 160 ILE B O 1
ATOM 4506 N N . SER B 1 161 ? 5.68 31.594 29.922 1 98.38 161 SER B N 1
ATOM 4507 C CA . SER B 1 161 ? 5.914 32.625 30.922 1 98.38 161 SER B CA 1
ATOM 4508 C C . SER B 1 161 ? 6.945 32.188 31.953 1 98.38 161 SER B C 1
ATOM 4510 O O . SER B 1 161 ? 7.688 33 32.5 1 98.38 161 SER B O 1
ATOM 4512 N N . ALA B 1 162 ? 6.941 30.922 32.188 1 98.31 162 ALA B N 1
ATOM 4513 C CA . ALA B 1 162 ? 7.883 30.359 33.156 1 98.31 162 ALA B CA 1
ATOM 4514 C C . ALA B 1 162 ? 9.25 30.141 32.5 1 98.31 162 ALA B C 1
ATOM 4516 O O . ALA B 1 162 ? 10.172 29.641 33.156 1 98.31 162 ALA B O 1
ATOM 4517 N N . GLY B 1 163 ? 9.367 30.391 31.25 1 98.25 163 GLY B N 1
ATOM 4518 C CA . GLY B 1 163 ? 10.68 30.406 30.625 1 98.25 163 GLY B CA 1
ATOM 4519 C C . GLY B 1 163 ? 10.906 29.266 29.672 1 98.25 163 GLY B C 1
ATOM 4520 O O . GLY B 1 163 ? 12.031 29.016 29.234 1 98.25 163 GLY B O 1
ATOM 4521 N N . ALA B 1 164 ? 9.891 28.516 29.344 1 98.75 164 ALA B N 1
ATOM 4522 C CA . ALA B 1 164 ? 10.055 27.422 28.406 1 98.75 164 ALA B CA 1
ATOM 4523 C C . ALA B 1 164 ? 10.492 27.922 27.031 1 98.75 164 ALA B C 1
ATOM 4525 O O . ALA B 1 164 ? 9.984 28.938 26.547 1 98.75 164 ALA B O 1
ATOM 4526 N N . GLN B 1 165 ? 11.469 27.234 26.484 1 98.81 165 GLN B N 1
ATOM 4527 C CA . GLN B 1 165 ? 11.945 27.547 25.141 1 98.81 165 GLN B CA 1
ATOM 4528 C C . GLN B 1 165 ? 11.312 26.609 24.109 1 98.81 165 GLN B C 1
ATOM 4530 O O . GLN B 1 165 ? 11.211 26.953 22.922 1 98.81 165 GLN B O 1
ATOM 4535 N N . VAL B 1 166 ? 11.016 25.422 24.531 1 98.88 166 VAL B N 1
ATOM 4536 C CA . VAL B 1 166 ? 10.242 24.453 23.75 1 98.88 166 VAL B CA 1
ATOM 4537 C C . VAL B 1 166 ? 9.086 23.922 24.594 1 98.88 166 VAL B C 1
ATOM 4539 O O . VAL B 1 166 ? 9.273 23.5 25.734 1 98.88 166 VAL B O 1
ATOM 4542 N N . VAL B 1 167 ? 7.914 24.016 24.078 1 98.94 167 VAL B N 1
ATOM 4543 C CA . VAL B 1 167 ? 6.734 23.469 24.734 1 98.94 167 VAL B CA 1
ATOM 4544 C C . VAL B 1 167 ? 6.172 22.312 23.922 1 98.94 167 VAL B C 1
ATOM 4546 O O . VAL B 1 167 ? 5.754 22.516 22.766 1 98.94 167 VAL B O 1
ATOM 4549 N N . VAL B 1 168 ? 6.145 21.094 24.484 1 98.81 168 VAL B N 1
ATOM 4550 C CA . VAL B 1 168 ? 5.664 19.891 23.844 1 98.81 168 VAL B CA 1
ATOM 4551 C C . VAL B 1 168 ? 4.281 19.531 24.375 1 98.81 168 VAL B C 1
ATOM 4553 O O . VAL B 1 168 ? 4.121 19.281 25.578 1 98.81 168 VAL B O 1
ATOM 4556 N N . CYS B 1 169 ? 3.336 19.5 23.484 1 98.25 169 CYS B N 1
ATOM 4557 C CA . CYS B 1 169 ? 1.966 19.219 23.891 1 98.25 169 CYS B CA 1
ATOM 4558 C C . CYS B 1 169 ? 1.492 17.875 23.359 1 98.25 169 CYS B C 1
ATOM 4560 O O . CYS B 1 169 ? 2.053 17.359 22.391 1 98.25 169 CYS B O 1
ATOM 4562 N N . GLY B 1 170 ? 0.556 17.281 24.078 1 95.5 170 GLY B N 1
ATOM 4563 C CA . GLY B 1 170 ? -0.284 16.25 23.484 1 95.5 170 GLY B CA 1
ATOM 4564 C C . GLY B 1 170 ? -1.43 16.812 22.656 1 95.5 170 GLY B C 1
ATOM 4565 O O . GLY B 1 170 ? -1.213 17.609 21.75 1 95.5 170 GLY B O 1
ATOM 4566 N N . ARG B 1 171 ? -2.643 16.422 23.109 1 95.5 171 ARG B N 1
ATOM 4567 C CA . ARG B 1 171 ? -3.807 16.938 22.391 1 95.5 171 ARG B CA 1
ATOM 4568 C C . ARG B 1 171 ? -4.242 18.297 22.953 1 95.5 171 ARG B C 1
ATOM 4570 O O . ARG B 1 171 ? -4.758 18.359 24.078 1 95.5 171 ARG B O 1
ATOM 4577 N N . VAL B 1 172 ? -3.982 19.297 22.234 1 96.75 172 VAL B N 1
ATOM 4578 C CA . VAL B 1 172 ? -4.551 20.625 22.438 1 96.75 172 VAL B CA 1
ATOM 4579 C C . VAL B 1 172 ? -5.352 21.047 21.203 1 96.75 172 VAL B C 1
ATOM 4581 O O . VAL B 1 172 ? -5.188 20.469 20.125 1 96.75 172 VAL B O 1
ATOM 4584 N N . ALA B 1 173 ? -6.254 21.922 21.484 1 96.62 173 ALA B N 1
ATOM 4585 C CA . ALA B 1 173 ? -6.918 22.453 20.297 1 96.62 173 ALA B CA 1
ATOM 4586 C C . ALA B 1 173 ? -5.91 23.078 19.328 1 96.62 173 ALA B C 1
ATOM 4588 O O . ALA B 1 173 ? -4.914 23.672 19.766 1 96.62 173 ALA B O 1
ATOM 4589 N N . ASP B 1 174 ? -6.16 23.031 18.062 1 96.44 174 ASP B N 1
ATOM 4590 C CA . ASP B 1 174 ? -5.203 23.469 17.062 1 96.44 174 ASP B CA 1
ATOM 4591 C C . ASP B 1 174 ? -4.867 24.953 17.25 1 96.44 174 ASP B C 1
ATOM 4593 O O . ASP B 1 174 ? -3.693 25.328 17.297 1 96.44 174 ASP B O 1
ATOM 4597 N N . PRO B 1 175 ? -5.84 25.781 17.422 1 97.56 175 PRO B N 1
ATOM 4598 C CA . PRO B 1 175 ? -5.5 27.203 17.562 1 97.56 175 PRO B CA 1
ATOM 4599 C C . PRO B 1 175 ? -4.824 27.531 18.891 1 97.56 175 PRO B C 1
ATOM 4601 O O . PRO B 1 175 ? -4.23 28.594 19.047 1 97.56 175 PRO B O 1
ATOM 4604 N N . ALA B 1 176 ? -4.914 26.609 19.891 1 98.25 176 ALA B N 1
ATOM 4605 C CA . ALA B 1 176 ? -4.293 26.844 21.188 1 98.25 176 ALA B CA 1
ATOM 4606 C C . ALA B 1 176 ? -2.785 27.016 21.062 1 98.25 176 ALA B C 1
ATOM 4608 O O . ALA B 1 176 ? -2.154 27.688 21.875 1 98.25 176 ALA B O 1
ATOM 4609 N N . LEU B 1 177 ? -2.262 26.438 20.031 1 98.69 177 LEU B N 1
ATOM 4610 C CA . LEU B 1 177 ? -0.829 26.547 19.781 1 98.69 177 LEU B CA 1
ATOM 4611 C C . LEU B 1 177 ? -0.419 28 19.562 1 98.69 177 LEU B C 1
ATOM 4613 O O . LEU B 1 177 ? 0.701 28.391 19.906 1 98.69 177 LEU B O 1
ATOM 4617 N N . ALA B 1 178 ? -1.29 28.797 19 1 98.75 178 ALA B N 1
ATOM 4618 C CA . ALA B 1 178 ? -1.025 30.219 18.781 1 98.75 178 ALA B CA 1
ATOM 4619 C C . ALA B 1 178 ? -1.507 31.047 19.969 1 98.75 178 ALA B C 1
ATOM 4621 O O . ALA B 1 178 ? -0.879 32.031 20.328 1 98.75 178 ALA B O 1
ATOM 4622 N N . VAL B 1 179 ? -2.6 30.641 20.578 1 98.81 179 VAL B N 1
ATOM 4623 C CA . VAL B 1 179 ? -3.174 31.375 21.703 1 98.81 179 VAL B CA 1
ATOM 4624 C C . VAL B 1 179 ? -2.182 31.406 22.859 1 98.81 179 VAL B C 1
ATOM 4626 O O . VAL B 1 179 ? -2.021 32.438 23.516 1 98.81 179 VAL B O 1
ATOM 4629 N N . GLY B 1 180 ? -1.535 30.312 23.109 1 98.81 180 GLY B N 1
ATOM 4630 C CA . GLY B 1 180 ? -0.573 30.219 24.188 1 98.81 180 GLY B CA 1
ATOM 4631 C C . GLY B 1 180 ? 0.484 31.297 24.141 1 98.81 180 GLY B C 1
ATOM 4632 O O . GLY B 1 180 ? 0.577 32.125 25.062 1 98.81 180 GLY B O 1
ATOM 4633 N N . PRO B 1 181 ? 1.255 31.344 23.078 1 98.88 181 PRO B N 1
ATOM 4634 C CA . PRO B 1 181 ? 2.266 32.406 22.938 1 98.88 181 PRO B CA 1
ATOM 4635 C C . PRO B 1 181 ? 1.672 33.781 23 1 98.88 181 PRO B C 1
ATOM 4637 O O . PRO B 1 181 ? 2.283 34.688 23.578 1 98.88 181 PRO B O 1
ATOM 4640 N N . ALA B 1 182 ? 0.519 34.031 22.438 1 98.81 182 ALA B N 1
ATOM 4641 C CA . ALA B 1 182 ? -0.117 35.344 22.469 1 98.81 182 ALA B CA 1
ATOM 4642 C C . ALA B 1 182 ? -0.41 35.781 23.906 1 98.81 182 ALA B C 1
ATOM 4644 O O . ALA B 1 182 ? -0.099 36.906 24.297 1 98.81 182 ALA B O 1
ATOM 4645 N N . MET B 1 183 ? -0.971 34.875 24.672 1 98.62 183 MET B N 1
ATOM 4646 C CA . MET B 1 183 ? -1.318 35.156 26.062 1 98.62 183 MET B CA 1
ATOM 4647 C C . MET B 1 183 ? -0.067 35.438 26.891 1 98.62 183 MET B C 1
ATOM 4649 O O . MET B 1 183 ? -0.058 36.312 27.75 1 98.62 183 MET B O 1
ATOM 4653 N N . ALA B 1 184 ? 0.926 34.625 26.672 1 98.69 184 ALA B N 1
ATOM 4654 C CA . ALA B 1 184 ? 2.184 34.812 27.391 1 98.69 184 ALA B CA 1
ATOM 4655 C C . ALA B 1 184 ? 2.803 36.188 27.062 1 98.69 184 ALA B C 1
ATOM 4657 O O . ALA B 1 184 ? 3.375 36.844 27.938 1 98.69 184 ALA B O 1
ATOM 4658 N N . HIS B 1 185 ? 2.762 36.625 25.828 1 98.69 185 HIS B N 1
ATOM 4659 C CA . HIS B 1 185 ? 3.412 37.844 25.359 1 98.69 185 HIS B CA 1
ATOM 4660 C C . HIS B 1 185 ? 2.662 39.094 25.812 1 98.69 185 HIS B C 1
ATOM 4662 O O . HIS B 1 185 ? 3.273 40.031 26.312 1 98.69 185 HIS B O 1
ATOM 4668 N N . PHE B 1 186 ? 1.305 39.094 25.656 1 98.56 186 PHE B N 1
ATOM 4669 C CA . PHE B 1 186 ? 0.523 40.312 25.875 1 98.56 186 PHE B CA 1
ATOM 4670 C C . PHE B 1 186 ? 0.038 40.375 27.312 1 98.56 186 PHE B C 1
ATOM 4672 O O . PHE B 1 186 ? -0.31 41.469 27.797 1 98.56 186 PHE B O 1
ATOM 4679 N N . GLY B 1 187 ? -0.063 39.219 27.953 1 97.88 187 GLY B N 1
ATOM 4680 C CA . GLY B 1 187 ? -0.573 39.219 29.312 1 97.88 187 GLY B CA 1
ATOM 4681 C C . GLY B 1 187 ? -2.049 39.531 29.391 1 97.88 187 GLY B C 1
ATOM 4682 O O . GLY B 1 187 ? -2.49 40.188 30.359 1 97.88 187 GLY B O 1
ATOM 4683 N N . TRP B 1 188 ? -2.791 39.219 28.406 1 97.75 188 TRP B N 1
ATOM 4684 C CA . TRP B 1 188 ? -4.23 39.469 28.391 1 97.75 188 TRP B CA 1
ATOM 4685 C C . TRP B 1 188 ? -4.93 38.656 29.5 1 97.75 188 TRP B C 1
ATOM 4687 O O . TRP B 1 188 ? -4.402 37.656 29.969 1 97.75 188 TRP B O 1
ATOM 4697 N N . SER B 1 189 ? -6.082 39.219 29.875 1 97.94 189 SER B N 1
ATOM 4698 C CA . SER B 1 189 ? -6.93 38.469 30.797 1 97.94 189 SER B CA 1
ATOM 4699 C C . SER B 1 189 ? -7.574 37.281 30.109 1 97.94 189 SER B C 1
ATOM 4701 O O . SER B 1 189 ? -7.984 37.375 28.953 1 97.94 189 SER B O 1
ATOM 4703 N N . TRP B 1 190 ? -7.75 36.188 30.828 1 97.62 190 TRP B N 1
ATOM 4704 C CA . TRP B 1 190 ? -8.367 34.969 30.297 1 97.62 190 TRP B CA 1
ATOM 4705 C C . TRP B 1 190 ? -9.883 35.156 30.172 1 97.62 190 TRP B C 1
ATOM 4707 O O . TRP B 1 190 ? -10.57 34.281 29.656 1 97.62 190 TRP B O 1
ATOM 4717 N N . ASP B 1 191 ? -10.391 36.375 30.484 1 97.31 191 ASP B N 1
ATOM 4718 C CA . ASP B 1 191 ? -11.805 36.688 30.312 1 97.31 191 ASP B CA 1
ATOM 4719 C C . ASP B 1 191 ? -11.984 37.75 29.234 1 97.31 191 ASP B C 1
ATOM 4721 O O . ASP B 1 191 ? -13.094 38.25 29.031 1 97.31 191 ASP B O 1
ATOM 4725 N N . ASP B 1 192 ? -10.875 38.125 28.703 1 98.19 192 ASP B N 1
ATOM 4726 C CA . ASP B 1 192 ? -10.977 39.062 27.562 1 98.19 192 ASP B CA 1
ATOM 4727 C C . ASP B 1 192 ? -11.336 38.312 26.281 1 98.19 192 ASP B C 1
ATOM 4729 O O . ASP B 1 192 ? -10.461 38.031 25.469 1 98.19 192 ASP B O 1
ATOM 4733 N N . TRP B 1 193 ? -12.586 38.125 26.109 1 98.5 193 TRP B N 1
ATOM 4734 C CA . TRP B 1 193 ? -13.086 37.188 25.094 1 98.5 193 TRP B CA 1
ATOM 4735 C C . TRP B 1 193 ? -12.727 37.688 23.703 1 98.5 193 TRP B C 1
ATOM 4737 O O . TRP B 1 193 ? -12.375 36.906 22.828 1 98.5 193 TRP B O 1
ATOM 4747 N N . ASP B 1 194 ? -12.758 38.938 23.438 1 98.38 194 ASP B N 1
ATOM 4748 C CA . ASP B 1 194 ? -12.453 39.469 22.109 1 98.38 194 ASP B CA 1
ATOM 4749 C C . ASP B 1 194 ? -10.992 39.219 21.75 1 98.38 194 ASP B C 1
ATOM 4751 O O . ASP B 1 194 ? -10.688 38.812 20.609 1 98.38 194 ASP B O 1
ATOM 4755 N N . ARG B 1 195 ? -10.094 39.469 22.688 1 98.25 195 ARG B N 1
ATOM 4756 C CA . ARG B 1 195 ? -8.68 39.25 22.422 1 98.25 195 ARG B CA 1
ATOM 4757 C C . ARG B 1 195 ? -8.367 37.781 22.281 1 98.25 195 ARG B C 1
ATOM 4759 O O . ARG B 1 195 ? -7.551 37.375 21.438 1 98.25 195 ARG B O 1
ATOM 4766 N N . LEU B 1 196 ? -9.008 36.969 23.109 1 98.62 196 LEU B N 1
ATOM 4767 C CA . LEU B 1 196 ? -8.844 35.5 22.984 1 98.62 196 LEU B CA 1
ATOM 4768 C C . LEU B 1 196 ? -9.344 35.031 21.641 1 98.62 196 LEU B C 1
ATOM 4770 O O . LEU B 1 196 ? -8.742 34.125 21.031 1 98.62 196 LEU B O 1
ATOM 4774 N N . ALA B 1 197 ? -10.438 35.594 21.219 1 98.81 197 ALA B N 1
ATOM 4775 C CA . ALA B 1 197 ? -10.992 35.219 19.922 1 98.81 197 ALA B CA 1
ATOM 4776 C C . ALA B 1 197 ? -10.047 35.625 18.797 1 98.81 197 ALA B C 1
ATOM 4778 O O . ALA B 1 197 ? -9.875 34.875 17.828 1 98.81 197 ALA B O 1
ATOM 4779 N N . ALA B 1 198 ? -9.469 36.781 18.906 1 98.62 198 ALA B N 1
ATOM 4780 C CA . ALA B 1 198 ? -8.508 37.219 17.906 1 98.62 198 ALA B CA 1
ATOM 4781 C C . ALA B 1 198 ? -7.32 36.281 17.828 1 98.62 198 ALA B C 1
ATOM 4783 O O . ALA B 1 198 ? -6.918 35.844 16.75 1 98.62 198 ALA B O 1
ATOM 4784 N N . ALA B 1 199 ? -6.762 35.906 18.984 1 98.81 199 ALA B N 1
ATOM 4785 C CA . ALA B 1 199 ? -5.652 34.969 19.031 1 98.81 199 ALA B CA 1
ATOM 4786 C C . ALA B 1 199 ? -6.066 33.625 18.453 1 98.81 199 ALA B C 1
ATOM 4788 O O . ALA B 1 199 ? -5.293 32.969 17.75 1 98.81 199 ALA B O 1
ATOM 4789 N N . THR B 1 200 ? -7.254 33.188 18.781 1 98.75 200 THR B N 1
ATOM 4790 C CA . THR B 1 200 ? -7.789 31.922 18.312 1 98.75 200 THR B CA 1
ATOM 4791 C C . THR B 1 200 ? -7.898 31.922 16.781 1 98.75 200 THR B C 1
ATOM 4793 O O . THR B 1 200 ? -7.508 30.953 16.125 1 98.75 200 THR B O 1
ATOM 4796 N N . MET B 1 201 ? -8.352 33 16.234 1 98.69 201 MET B N 1
ATOM 4797 C CA . MET B 1 201 ? -8.508 33.031 14.781 1 98.69 201 MET B CA 1
ATOM 4798 C C . MET B 1 201 ? -7.16 33.188 14.086 1 98.69 201 MET B C 1
ATOM 4800 O O . MET B 1 201 ? -6.973 32.688 12.977 1 98.69 201 MET B O 1
ATOM 4804 N N . ALA B 1 202 ? -6.188 33.875 14.75 1 98.75 202 ALA B N 1
ATOM 4805 C CA . ALA B 1 202 ? -4.824 33.844 14.234 1 98.75 202 ALA B CA 1
ATOM 4806 C C . ALA B 1 202 ? -4.312 32.406 14.148 1 98.75 202 ALA B C 1
ATOM 4808 O O . ALA B 1 202 ? -3.74 31.984 13.141 1 98.75 202 ALA B O 1
ATOM 4809 N N . GLY B 1 203 ? -4.551 31.625 15.203 1 98.62 203 GLY B N 1
ATOM 4810 C CA . GLY B 1 203 ? -4.191 30.219 15.211 1 98.62 203 GLY B CA 1
ATOM 4811 C C . GLY B 1 203 ? -4.918 29.422 14.148 1 98.62 203 GLY B C 1
ATOM 4812 O O . GLY B 1 203 ? -4.324 28.562 13.5 1 98.62 203 GLY B O 1
ATOM 4813 N N . HIS B 1 204 ? -6.188 29.688 13.977 1 98.31 204 HIS B N 1
ATOM 4814 C CA . HIS B 1 204 ? -7.004 29.031 12.969 1 98.31 204 HIS B CA 1
ATOM 4815 C C . HIS B 1 204 ? -6.453 29.266 11.562 1 98.31 204 HIS B C 1
ATOM 4817 O O . HIS B 1 204 ? -6.453 28.359 10.734 1 98.31 204 HIS B O 1
ATOM 4823 N N . LEU B 1 205 ? -6.004 30.422 11.352 1 98.56 205 LEU B N 1
ATOM 4824 C CA . LEU B 1 205 ? -5.445 30.781 10.047 1 98.56 205 LEU B CA 1
ATOM 4825 C C . LEU B 1 205 ? -4.102 30.094 9.828 1 98.56 205 LEU B C 1
ATOM 4827 O O . LEU B 1 205 ? -3.695 29.859 8.688 1 98.56 205 LEU B O 1
ATOM 4831 N N . LEU B 1 206 ? -3.441 29.656 10.906 1 98.44 206 LEU B N 1
ATOM 4832 C CA . LEU B 1 206 ? -2.094 29.094 10.812 1 98.44 206 LEU B CA 1
ATOM 4833 C C . LEU B 1 206 ? -2.129 27.578 10.797 1 98.44 206 LEU B C 1
ATOM 4835 O O . LEU B 1 206 ? -1.209 26.938 10.281 1 98.44 206 LEU B O 1
ATOM 4839 N N . GLU B 1 207 ? -3.039 26.891 11.406 1 93.62 207 GLU B N 1
ATOM 4840 C CA . GLU B 1 207 ? -3.002 25.5 11.828 1 93.62 207 GLU B CA 1
ATOM 4841 C C . GLU B 1 207 ? -2.936 24.562 10.617 1 93.62 207 GLU B C 1
ATOM 4843 O O . GLU B 1 207 ? -2.443 23.438 10.727 1 93.62 207 GLU B O 1
ATOM 4848 N N . CYS B 1 208 ? -3.344 24.812 9.359 1 94.81 208 CYS B N 1
ATOM 4849 C CA . CYS B 1 208 ? -3.293 23.953 8.18 1 94.81 208 CYS B CA 1
ATOM 4850 C C . CYS B 1 208 ? -2.119 24.328 7.285 1 94.81 208 CYS B C 1
ATOM 4852 O O . CYS B 1 208 ? -2.094 23.969 6.105 1 94.81 208 CYS B O 1
ATOM 4854 N N . GLY B 1 209 ? -1.2 25 7.902 1 96.69 209 GLY B N 1
ATOM 4855 C CA . GLY B 1 209 ? 0.057 25.281 7.23 1 96.69 209 GLY B CA 1
ATOM 4856 C C . GLY B 1 209 ? -0.115 26.125 5.977 1 96.69 209 GLY B C 1
ATOM 4857 O O . GLY B 1 209 ? -0.625 27.25 6.035 1 96.69 209 GLY B O 1
ATOM 4858 N N . ALA B 1 210 ? 0.134 25.516 4.828 1 97.81 210 ALA B N 1
ATOM 4859 C CA . ALA B 1 210 ? 0.263 26.25 3.574 1 97.81 210 ALA B CA 1
ATOM 4860 C C . ALA B 1 210 ? -1.106 26.578 2.986 1 97.81 210 ALA B C 1
ATOM 4862 O O . ALA B 1 210 ? -1.205 27.312 2 1 97.81 210 ALA B O 1
ATOM 4863 N N . GLN B 1 211 ? -2.186 26.109 3.562 1 97.19 211 GLN B N 1
ATOM 4864 C CA . GLN B 1 211 ? -3.496 26.328 2.961 1 97.19 211 GLN B CA 1
ATOM 4865 C C . GLN B 1 211 ? -3.783 27.812 2.793 1 97.19 211 GLN B C 1
ATOM 4867 O O . GLN B 1 211 ? -4.254 28.25 1.738 1 97.19 211 GLN B O 1
ATOM 4872 N N . VAL B 1 212 ? -3.43 28.641 3.785 1 98.44 212 VAL B N 1
ATOM 4873 C CA . VAL B 1 212 ? -3.748 30.062 3.76 1 98.44 212 VAL B CA 1
ATOM 4874 C C . VAL B 1 212 ? -2.768 30.797 2.848 1 98.44 212 VAL B C 1
ATOM 4876 O O . VAL B 1 212 ? -3.012 31.938 2.459 1 98.44 212 VAL B O 1
ATOM 4879 N N . SER B 1 213 ? -1.722 30.109 2.389 1 98.5 213 SER B N 1
ATOM 4880 C CA . SER B 1 213 ? -0.712 30.734 1.54 1 98.5 213 SER B CA 1
ATOM 4881 C C . SER B 1 213 ? -0.756 30.188 0.122 1 98.5 213 SER B C 1
ATOM 4883 O O . SER B 1 213 ? 0.181 30.375 -0.656 1 98.5 213 SER B O 1
ATOM 4885 N N . GLY B 1 214 ? -1.802 29.469 -0.136 1 98 214 GLY B N 1
ATOM 4886 C CA . GLY B 1 214 ? -1.989 29.031 -1.515 1 98 214 GLY B CA 1
ATOM 4887 C C . GLY B 1 214 ? -1.935 27.531 -1.689 1 98 214 GLY B C 1
ATOM 4888 O O . GLY B 1 214 ? -2.232 27.016 -2.768 1 98 214 GLY B O 1
ATOM 4889 N N . GLY B 1 215 ? -1.52 26.766 -0.68 1 97.38 215 GLY B N 1
ATOM 4890 C CA . GLY B 1 215 ? -1.632 25.312 -0.686 1 97.38 215 GLY B CA 1
ATOM 4891 C C . GLY B 1 215 ? -3.062 24.828 -0.558 1 97.38 215 GLY B C 1
ATOM 4892 O O . GLY B 1 215 ? -3.889 25.469 0.091 1 97.38 215 GLY B O 1
ATOM 4893 N N . TYR B 1 216 ? -3.412 23.641 -1.157 1 96.19 216 TYR B N 1
ATOM 4894 C CA . TYR B 1 216 ? -4.766 23.094 -1.191 1 96.19 216 TYR B CA 1
ATOM 4895 C C . TYR B 1 216 ? -5.742 24.125 -1.768 1 96.19 216 TYR B C 1
ATOM 4897 O O . TYR B 1 216 ? -6.902 24.188 -1.346 1 96.19 216 TYR B O 1
ATOM 4905 N N . PHE B 1 217 ? -5.293 25.047 -2.488 1 97.56 217 PHE B N 1
ATOM 4906 C CA . PHE B 1 217 ? -6.055 26.156 -3.059 1 97.56 217 PHE B CA 1
ATOM 4907 C C . PHE B 1 217 ? -5.922 26.172 -4.578 1 97.56 217 PHE B C 1
ATOM 4909 O O . PHE B 1 217 ? -6.902 26.422 -5.285 1 97.56 217 PHE B O 1
ATOM 4916 N N . ALA B 1 218 ? -4.789 25.797 -5.086 1 97.81 218 ALA B N 1
ATOM 4917 C CA . ALA B 1 218 ? -4.41 25.984 -6.484 1 97.81 218 ALA B CA 1
ATOM 4918 C C . ALA B 1 218 ? -5.273 25.125 -7.406 1 97.81 218 ALA B C 1
ATOM 4920 O O . ALA B 1 218 ? -5.508 23.953 -7.133 1 97.81 218 ALA B O 1
ATOM 4921 N N . ASP B 1 219 ? -5.754 25.703 -8.453 1 97.81 219 ASP B N 1
ATOM 4922 C CA . ASP B 1 219 ? -6.484 25.094 -9.562 1 97.81 219 ASP B CA 1
ATOM 4923 C C . ASP B 1 219 ? -6.094 25.734 -10.898 1 97.81 219 ASP B C 1
ATOM 4925 O O . ASP B 1 219 ? -6.555 26.828 -11.227 1 97.81 219 ASP B O 1
ATOM 4929 N N . PRO B 1 220 ? -5.273 25 -11.625 1 96.44 220 PRO B N 1
ATOM 4930 C CA . PRO B 1 220 ? -4.695 25.625 -12.82 1 96.44 220 PRO B CA 1
ATOM 4931 C C . PRO B 1 220 ? -5.758 26.188 -13.766 1 96.44 220 PRO B C 1
ATOM 4933 O O . PRO B 1 220 ? -6.707 25.484 -14.117 1 96.44 220 PRO B O 1
ATOM 4936 N N . GLY B 1 221 ? -5.547 27.391 -14.148 1 96.38 221 GLY B N 1
ATOM 4937 C CA . GLY B 1 221 ? -6.457 28.078 -15.055 1 96.38 221 GLY B CA 1
ATOM 4938 C C . GLY B 1 221 ? -7.652 28.688 -14.344 1 96.38 221 GLY B C 1
ATOM 4939 O O . GLY B 1 221 ? -8.414 29.453 -14.945 1 96.38 221 GLY B O 1
ATOM 4940 N N . MET B 1 222 ? -7.867 28.406 -13.109 1 96.38 222 MET B N 1
ATOM 4941 C CA . MET B 1 222 ? -8.984 28.922 -12.32 1 96.38 222 MET B CA 1
ATOM 4942 C C . MET B 1 222 ? -8.492 29.703 -11.117 1 96.38 222 MET B C 1
ATOM 4944 O O . MET B 1 222 ? -8.961 30.828 -10.867 1 96.38 222 MET B O 1
ATOM 4948 N N . LYS B 1 223 ? -7.625 29.156 -10.328 1 97.19 223 LYS B N 1
ATOM 4949 C CA . LYS B 1 223 ? -6.953 29.719 -9.164 1 97.19 223 LYS B CA 1
ATOM 4950 C C . LYS B 1 223 ? -5.445 29.5 -9.234 1 97.19 223 LYS B C 1
ATOM 4952 O O . LYS B 1 223 ? -4.891 28.688 -8.5 1 97.19 223 LYS B O 1
ATOM 4957 N N . ASP B 1 224 ? -4.809 30.375 -9.969 1 97.19 224 ASP B N 1
ATOM 4958 C CA . ASP B 1 224 ? -3.375 30.203 -10.188 1 97.19 224 ASP B CA 1
ATOM 4959 C C . ASP B 1 224 ? -2.572 30.703 -8.992 1 97.19 224 ASP B C 1
ATOM 4961 O O . ASP B 1 224 ? -2.852 31.781 -8.461 1 97.19 224 ASP B O 1
ATOM 4965 N N . VAL B 1 225 ? -1.647 29.969 -8.516 1 98.19 225 VAL B N 1
ATOM 4966 C CA . VAL B 1 225 ? -0.748 30.281 -7.41 1 98.19 225 VAL B CA 1
ATOM 4967 C C . VAL B 1 225 ? 0.701 30.203 -7.887 1 98.19 225 VAL B C 1
ATOM 4969 O O . VAL B 1 225 ? 1.142 29.188 -8.414 1 98.19 225 VAL B O 1
ATOM 4972 N N . PRO B 1 226 ? 1.423 31.312 -7.75 1 97.69 226 PRO B N 1
ATOM 4973 C CA . PRO B 1 226 ? 2.807 31.312 -8.234 1 97.69 226 PRO B CA 1
ATOM 4974 C C . PRO B 1 226 ? 3.705 30.359 -7.438 1 97.69 226 PRO B C 1
ATOM 4976 O O . PRO B 1 226 ? 3.646 30.344 -6.207 1 97.69 226 PRO B O 1
ATOM 4979 N N . ASP B 1 227 ? 4.531 29.531 -8.117 1 97.88 227 ASP B N 1
ATOM 4980 C CA . ASP B 1 227 ? 5.57 28.672 -7.551 1 97.88 227 ASP B CA 1
ATOM 4981 C C . ASP B 1 227 ? 5.031 27.844 -6.387 1 97.88 227 ASP B C 1
ATOM 4983 O O . ASP B 1 227 ? 5.645 27.812 -5.316 1 97.88 227 ASP B O 1
ATOM 4987 N N . VAL B 1 228 ? 3.928 27.203 -6.617 1 97.56 228 VAL B N 1
ATOM 4988 C CA . VAL B 1 228 ? 3.244 26.469 -5.559 1 97.56 228 VAL B CA 1
ATOM 4989 C C . VAL B 1 228 ? 4.152 25.359 -5.035 1 97.56 228 VAL B C 1
ATOM 4991 O O . VAL B 1 228 ? 4.051 24.969 -3.871 1 97.56 228 VAL B O 1
ATOM 4994 N N . HIS B 1 229 ? 5.152 24.859 -5.773 1 97.69 229 HIS B N 1
ATOM 4995 C CA . HIS B 1 229 ? 6.098 23.844 -5.344 1 97.69 229 HIS B CA 1
ATOM 4996 C C . HIS B 1 229 ? 6.969 24.344 -4.195 1 97.69 229 HIS B C 1
ATOM 4998 O O . HIS B 1 229 ? 7.547 23.547 -3.453 1 97.69 229 HIS B O 1
ATOM 5004 N N . ALA B 1 230 ? 7.059 25.688 -4.047 1 98 230 ALA B N 1
ATOM 5005 C CA . ALA B 1 230 ? 7.867 26.312 -3.006 1 98 230 ALA B CA 1
ATOM 5006 C C . ALA B 1 230 ? 7.004 27.172 -2.09 1 98 230 ALA B C 1
ATOM 5008 O O . ALA B 1 230 ? 7.457 28.203 -1.593 1 98 230 ALA B O 1
ATOM 5009 N N . VAL B 1 231 ? 5.758 26.75 -1.927 1 98.38 231 VAL B N 1
ATOM 5010 C CA . VAL B 1 231 ? 4.793 27.516 -1.157 1 98.38 231 VAL B CA 1
ATOM 5011 C C . VAL B 1 231 ? 5.359 27.828 0.228 1 98.38 231 VAL B C 1
ATOM 5013 O O . VAL B 1 231 ? 5.938 26.938 0.873 1 98.38 231 VAL B O 1
ATOM 5016 N N . GLY B 1 232 ? 5.289 29.109 0.635 1 98.56 232 GLY B N 1
ATOM 5017 C CA . GLY B 1 232 ? 5.711 29.531 1.959 1 98.56 232 GLY B CA 1
ATOM 5018 C C . GLY B 1 232 ? 4.648 29.328 3.021 1 98.56 232 GLY B C 1
ATOM 5019 O O . GLY B 1 232 ? 3.461 29.531 2.768 1 98.56 232 GLY B O 1
ATOM 5020 N N . PHE B 1 233 ? 5.094 28.922 4.145 1 98.81 233 PHE B N 1
ATOM 5021 C CA . PHE B 1 233 ? 4.164 28.734 5.25 1 98.81 233 PHE B CA 1
ATOM 5022 C C . PHE B 1 233 ? 3.832 30.078 5.906 1 98.81 233 PHE B C 1
ATOM 5024 O O . PHE B 1 233 ? 4.59 31.031 5.781 1 98.81 233 PHE B O 1
ATOM 5031 N N . PRO B 1 234 ? 2.713 30.172 6.539 1 98.88 234 PRO B N 1
ATOM 5032 C CA . PRO B 1 234 ? 2.164 31.469 6.953 1 98.88 234 PRO B CA 1
ATOM 5033 C C . PRO B 1 234 ? 2.746 31.953 8.273 1 98.88 234 PRO B C 1
ATOM 5035 O O . PRO B 1 234 ? 3.205 31.156 9.086 1 98.88 234 PRO B O 1
ATOM 5038 N N . ILE B 1 235 ? 2.703 33.219 8.461 1 98.94 235 ILE B N 1
ATOM 5039 C CA . ILE B 1 235 ? 3.035 33.969 9.672 1 98.94 235 ILE B CA 1
ATOM 5040 C C . ILE B 1 235 ? 1.908 34.938 10.008 1 98.94 235 ILE B C 1
ATOM 5042 O O . ILE B 1 235 ? 1.404 35.656 9.125 1 98.94 235 ILE B O 1
ATOM 5046 N N . ALA B 1 236 ? 1.451 34.938 11.188 1 98.94 236 ALA B N 1
ATOM 5047 C CA . ALA B 1 236 ? 0.47 35.906 11.68 1 98.94 236 ALA B CA 1
ATOM 5048 C C . ALA B 1 236 ? 1.128 36.938 12.57 1 98.94 236 ALA B C 1
ATOM 5050 O O . ALA B 1 236 ? 1.923 36.594 13.453 1 98.94 236 ALA B O 1
ATOM 5051 N N . GLN B 1 237 ? 0.91 38.156 12.297 1 98.88 237 GLN B N 1
ATOM 5052 C CA . GLN B 1 237 ? 1.235 39.25 13.219 1 98.88 237 GLN B CA 1
ATOM 5053 C C . GLN B 1 237 ? 0.019 39.625 14.055 1 98.88 237 GLN B C 1
ATOM 5055 O O . GLN B 1 237 ? -1.032 39.969 13.5 1 98.88 237 GLN B O 1
ATOM 5060 N N . LEU B 1 238 ? 0.139 39.5 15.297 1 98.69 238 LEU B N 1
ATOM 5061 C CA . LEU B 1 238 ? -0.929 39.875 16.219 1 98.69 238 LEU B CA 1
ATOM 5062 C C . LEU B 1 238 ? -0.581 41.125 17 1 98.69 238 LEU B C 1
ATOM 5064 O O . LEU B 1 238 ? 0.488 41.219 17.609 1 98.69 238 LEU B O 1
ATOM 5068 N N . ALA B 1 239 ? -1.478 42.094 16.969 1 98.38 239 ALA B N 1
ATOM 5069 C CA . ALA B 1 239 ? -1.293 43.344 17.719 1 98.38 239 ALA B CA 1
ATOM 5070 C C . ALA B 1 239 ? -1.923 43.219 19.109 1 98.38 239 ALA B C 1
ATOM 5072 O O . ALA B 1 239 ? -2.73 42.344 19.375 1 98.38 239 ALA B O 1
ATOM 5073 N N . GLU B 1 240 ? -1.54 44.125 19.938 1 97.81 240 GLU B N 1
ATOM 5074 C CA . GLU B 1 240 ? -2.033 44.156 21.312 1 97.81 240 GLU B CA 1
ATOM 5075 C C . GLU B 1 240 ? -3.553 44.312 21.359 1 97.81 240 GLU B C 1
ATOM 5077 O O . GLU B 1 240 ? -4.211 43.719 22.234 1 97.81 240 GLU B O 1
ATOM 5082 N N . ASP B 1 241 ? -4.098 44.938 20.375 1 97.19 241 ASP B N 1
ATOM 5083 C CA . ASP B 1 241 ? -5.539 45.188 20.375 1 97.19 241 ASP B CA 1
ATOM 5084 C C . ASP B 1 241 ? -6.273 44.031 19.688 1 97.19 241 ASP B C 1
ATOM 5086 O O . ASP B 1 241 ? -7.492 44.062 19.516 1 97.19 241 ASP B O 1
ATOM 5090 N N . GLY B 1 242 ? -5.547 43.062 19.234 1 97.38 242 GLY B N 1
ATOM 5091 C CA . GLY B 1 242 ? -6.168 41.875 18.656 1 97.38 242 GLY B CA 1
ATOM 5092 C C . GLY B 1 242 ? -6.168 41.906 17.141 1 97.38 242 GLY B C 1
ATOM 5093 O O . GLY B 1 242 ? -6.609 40.938 16.5 1 97.38 242 GLY B O 1
ATOM 5094 N N . GLY B 1 243 ? -5.691 42.938 16.516 1 98.12 243 GLY B N 1
ATOM 5095 C CA . GLY B 1 243 ? -5.594 42.969 15.07 1 98.12 243 GLY B CA 1
ATOM 5096 C C . GLY B 1 243 ? -4.672 41.906 14.516 1 98.12 243 GLY B C 1
ATOM 5097 O O . GLY B 1 243 ? -3.609 41.625 15.078 1 98.12 243 GLY B O 1
ATOM 5098 N N . ILE B 1 244 ? -5.156 41.281 13.422 1 98.81 244 ILE B N 1
ATOM 5099 C CA . ILE B 1 244 ? -4.391 40.219 12.805 1 98.81 244 ILE B CA 1
ATOM 5100 C C . ILE B 1 244 ? -3.926 40.625 11.414 1 98.81 244 ILE B C 1
ATOM 5102 O O . ILE B 1 244 ? -4.699 41.219 10.641 1 98.81 244 ILE B O 1
ATOM 5106 N N . GLU B 1 245 ? -2.697 40.406 11.133 1 98.88 245 GLU B N 1
ATOM 5107 C CA . GLU B 1 245 ? -2.18 40.438 9.773 1 98.88 245 GLU B CA 1
ATOM 5108 C C . GLU B 1 245 ? -1.525 39.125 9.398 1 98.88 245 GLU B C 1
ATOM 5110 O O . GLU B 1 245 ? -0.715 38.594 10.156 1 98.88 245 GLU B O 1
ATOM 5115 N N . ILE B 1 246 ? -1.944 38.594 8.273 1 98.88 246 ILE B N 1
ATOM 5116 C CA . ILE B 1 246 ? -1.439 37.312 7.812 1 98.88 246 ILE B CA 1
ATOM 5117 C C . ILE B 1 246 ? -0.564 37.5 6.578 1 98.88 246 ILE B C 1
ATOM 5119 O O . ILE B 1 246 ? -0.936 38.25 5.656 1 98.88 246 ILE B O 1
ATOM 5123 N N . PHE B 1 247 ? 0.582 36.938 6.555 1 98.81 247 PHE B N 1
ATOM 5124 C CA . PHE B 1 247 ? 1.488 36.906 5.414 1 98.81 247 PHE B CA 1
ATOM 5125 C C . PHE B 1 247 ? 2.271 35.594 5.375 1 98.81 247 PHE B C 1
ATOM 5127 O O . PHE B 1 247 ? 1.925 34.625 6.066 1 98.81 247 PHE B O 1
ATOM 5134 N N . LYS B 1 248 ? 3.24 35.469 4.473 1 98.81 248 LYS B N 1
ATOM 5135 C CA . LYS B 1 248 ? 3.971 34.219 4.328 1 98.81 248 LYS B CA 1
ATOM 5136 C C . LYS B 1 248 ? 5.473 34.438 4.473 1 98.81 248 LYS B C 1
ATOM 5138 O O . LYS B 1 248 ? 5.949 35.562 4.422 1 98.81 248 LYS B O 1
ATOM 5143 N N . ALA B 1 249 ? 6.176 33.375 4.66 1 98.75 249 ALA B N 1
ATOM 5144 C CA . ALA B 1 249 ? 7.633 33.438 4.742 1 98.75 249 ALA B CA 1
ATOM 5145 C C . ALA B 1 249 ? 8.227 34.094 3.512 1 98.75 249 ALA B C 1
ATOM 5147 O O . ALA B 1 249 ? 7.781 33.875 2.387 1 98.75 249 ALA B O 1
ATOM 5148 N N . ALA B 1 250 ? 9.258 34.875 3.729 1 98.31 250 ALA B N 1
ATOM 5149 C CA . ALA B 1 250 ? 9.914 35.625 2.648 1 98.31 250 ALA B CA 1
ATOM 5150 C C . ALA B 1 250 ? 10.688 34.656 1.738 1 98.31 250 ALA B C 1
ATOM 5152 O O . ALA B 1 250 ? 11.156 33.625 2.182 1 98.31 250 ALA B O 1
ATOM 5153 N N . GLY B 1 251 ? 10.758 35.031 0.433 1 97.5 251 GLY B N 1
ATOM 5154 C CA . GLY B 1 251 ? 11.555 34.25 -0.512 1 97.5 251 GLY B CA 1
ATOM 5155 C C . GLY B 1 251 ? 10.93 32.938 -0.895 1 97.5 251 GLY B C 1
ATOM 5156 O O . GLY B 1 251 ? 11.633 32 -1.273 1 97.5 251 GLY B O 1
ATOM 5157 N N . THR B 1 252 ? 9.75 32.719 -0.713 1 98.31 252 THR B N 1
ATOM 5158 C CA . THR B 1 252 ? 9.047 31.469 -1.032 1 98.31 252 THR B CA 1
ATOM 5159 C C . THR B 1 252 ? 7.938 31.734 -2.051 1 98.31 252 THR B C 1
ATOM 5161 O O . THR B 1 252 ? 7.66 32.875 -2.402 1 98.31 252 THR B O 1
ATOM 5164 N N . GLY B 1 253 ? 7.402 30.688 -2.598 1 98.44 253 GLY B N 1
ATOM 5165 C CA . GLY B 1 253 ? 6.254 30.797 -3.482 1 98.44 253 GLY B CA 1
ATOM 5166 C C . GLY B 1 253 ? 4.934 30.906 -2.74 1 98.44 253 GLY B C 1
ATOM 5167 O O . GLY B 1 253 ? 4.914 31.219 -1.548 1 98.44 253 GLY B O 1
ATOM 5168 N N . GLY B 1 254 ? 3.857 30.766 -3.479 1 98.31 254 GLY B N 1
ATOM 5169 C CA . GLY B 1 254 ? 2.531 30.891 -2.893 1 98.31 254 GLY B CA 1
ATOM 5170 C C . GLY B 1 254 ? 1.973 32.281 -2.953 1 98.31 254 GLY B C 1
ATOM 5171 O O . GLY B 1 254 ? 2.498 33.156 -3.676 1 98.31 254 GLY B O 1
ATOM 5172 N N . CYS B 1 255 ? 0.917 32.438 -2.273 1 98.5 255 CYS B N 1
ATOM 5173 C CA . CYS B 1 255 ? 0.282 33.75 -2.189 1 98.5 255 CYS B CA 1
ATOM 5174 C C . CYS B 1 255 ? -0.618 33.844 -0.962 1 98.5 255 CYS B C 1
ATOM 5176 O O . CYS B 1 255 ? -1.141 32.844 -0.493 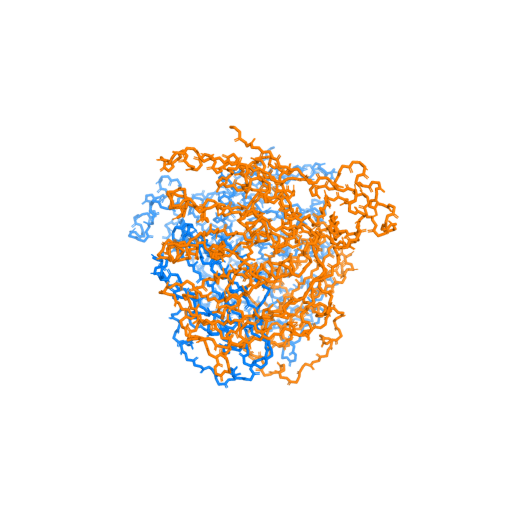1 98.5 255 CYS B O 1
ATOM 5178 N N . VAL B 1 256 ? -0.688 35 -0.388 1 98.75 256 VAL B N 1
ATOM 5179 C CA . VAL B 1 256 ? -1.654 35.344 0.645 1 98.75 256 VAL B CA 1
ATOM 5180 C C . VAL B 1 256 ? -2.502 36.531 0.171 1 98.75 256 VAL B C 1
ATOM 5182 O O . VAL B 1 256 ? -2.014 37.656 0.087 1 98.75 256 VAL B O 1
ATOM 5185 N N . ASP B 1 257 ? -3.689 36.188 -0.162 1 98.56 257 ASP B N 1
ATOM 5186 C CA . ASP B 1 257 ? -4.609 37.25 -0.625 1 98.56 257 ASP B CA 1
ATOM 5187 C C . ASP B 1 257 ? -6.012 37.031 -0.054 1 98.56 257 ASP B C 1
ATOM 5189 O O . ASP B 1 257 ? -6.199 36.219 0.851 1 98.56 257 ASP B O 1
ATOM 5193 N N . LEU B 1 258 ? -6.953 37.812 -0.495 1 98.56 258 LEU B N 1
ATOM 5194 C CA . LEU B 1 258 ? -8.297 37.781 0.075 1 98.56 258 LEU B CA 1
ATOM 5195 C C . LEU B 1 258 ? -8.906 36.406 -0.08 1 98.56 258 LEU B C 1
ATOM 5197 O O . LEU B 1 258 ? -9.656 35.938 0.792 1 98.56 258 LEU B O 1
ATOM 5201 N N . ARG B 1 259 ? -8.703 35.844 -1.19 1 97.75 259 ARG B N 1
ATOM 5202 C CA . ARG B 1 259 ? -9.328 34.531 -1.495 1 97.75 259 ARG B CA 1
ATOM 5203 C C . ARG B 1 259 ? -8.812 33.469 -0.556 1 97.75 259 ARG B C 1
ATOM 5205 O O . ARG B 1 259 ? -9.609 32.719 0.038 1 97.75 259 ARG B O 1
ATOM 5212 N N . THR B 1 260 ? -7.434 33.281 -0.414 1 98.5 260 THR B N 1
ATOM 5213 C CA . THR B 1 260 ? -6.852 32.25 0.426 1 98.5 260 THR B CA 1
ATOM 5214 C C . THR B 1 260 ? -7.227 32.438 1.89 1 98.5 260 THR B C 1
ATOM 5216 O O . THR B 1 260 ? -7.547 31.5 2.6 1 98.5 260 THR B O 1
ATOM 5219 N N . VAL B 1 261 ? -7.234 33.656 2.369 1 98.69 261 VAL B N 1
ATOM 5220 C CA . VAL B 1 261 ? -7.52 33.938 3.768 1 98.69 261 VAL B CA 1
ATOM 5221 C C . VAL B 1 261 ? -8.992 33.656 4.07 1 98.69 261 VAL B C 1
ATOM 5223 O O . VAL B 1 261 ? -9.312 33.062 5.094 1 98.69 261 VAL B O 1
ATOM 5226 N N . LYS B 1 262 ? -9.891 34.062 3.176 1 98.06 262 LYS B N 1
ATOM 5227 C CA . LYS B 1 262 ? -11.312 33.812 3.381 1 98.06 262 LYS B CA 1
ATOM 5228 C C . LYS B 1 262 ? -11.602 32.312 3.377 1 98.06 262 LYS B C 1
ATOM 5230 O O . LYS B 1 262 ? -12.406 31.844 4.176 1 98.06 262 LYS B O 1
ATOM 5235 N N . GLU B 1 263 ? -10.969 31.609 2.463 1 96.94 263 GLU B N 1
ATOM 5236 C CA . GLU B 1 263 ? -11.148 30.172 2.408 1 96.94 263 GLU B CA 1
ATOM 5237 C C . GLU B 1 263 ? -10.719 29.5 3.715 1 96.94 263 GLU B C 1
ATOM 5239 O O . GLU B 1 263 ? -11.438 28.672 4.262 1 96.94 263 GLU B O 1
ATOM 5244 N N . GLN B 1 264 ? -9.547 29.891 4.23 1 97.44 264 GLN B N 1
ATOM 5245 C CA . GLN B 1 264 ? -9.062 29.297 5.473 1 97.44 264 GLN B CA 1
ATOM 5246 C C . GLN B 1 264 ? -9.906 29.75 6.66 1 97.44 264 GLN B C 1
ATOM 5248 O O . GLN B 1 264 ? -10.141 28.969 7.59 1 97.44 264 GLN B O 1
ATOM 5253 N N . LEU B 1 265 ? -10.336 30.953 6.668 1 97 265 LEU B N 1
ATOM 5254 C CA . LEU B 1 265 ? -11.156 31.5 7.746 1 97 265 LEU B CA 1
ATOM 5255 C C . LEU B 1 265 ? -12.43 30.672 7.918 1 97 265 LEU B C 1
ATOM 5257 O O . LEU B 1 265 ? -12.906 30.484 9.039 1 97 265 LEU B O 1
ATOM 5261 N N . LEU B 1 266 ? -12.945 30.172 6.801 1 96.31 266 LEU B N 1
ATOM 5262 C CA . LEU B 1 266 ? -14.234 29.469 6.824 1 96.31 266 LEU B CA 1
ATOM 5263 C C . LEU B 1 266 ? -14.039 27.969 6.891 1 96.31 266 LEU B C 1
ATOM 5265 O O . LEU B 1 266 ? -14.992 27.219 7.117 1 96.31 266 LEU B O 1
ATOM 5269 N N . TYR B 1 267 ? -12.859 27.578 6.684 1 93.69 267 TYR B N 1
ATOM 5270 C CA . TYR B 1 267 ? -12.555 26.156 6.633 1 93.69 267 TYR B CA 1
ATOM 5271 C C . TYR B 1 267 ? -12.938 25.469 7.938 1 93.69 267 TYR B C 1
ATOM 5273 O O . TYR B 1 267 ? -12.547 25.906 9.016 1 93.69 267 TYR B O 1
ATOM 5281 N N . GLU B 1 268 ? -13.789 24.422 7.844 1 90.75 268 GLU B N 1
ATOM 5282 C CA . GLU B 1 268 ? -14.18 23.562 8.953 1 90.75 268 GLU B CA 1
ATOM 5283 C C . GLU B 1 268 ? -14.867 24.344 10.062 1 90.75 268 GLU B C 1
ATOM 5285 O O . GLU B 1 268 ? -14.695 24.047 11.242 1 90.75 268 GLU B O 1
ATOM 5290 N N . VAL B 1 269 ? -15.492 25.391 9.742 1 93 269 VAL B N 1
ATOM 5291 C CA . VAL B 1 269 ? -16.281 26.156 10.688 1 93 269 VAL B CA 1
ATOM 5292 C C . VAL B 1 269 ? -17.781 25.906 10.453 1 93 269 VAL B C 1
ATOM 5294 O O . VAL B 1 269 ? -18.312 26.234 9.398 1 93 269 VAL B O 1
ATOM 5297 N N . HIS B 1 270 ? -18.438 25.312 11.43 1 91.69 270 HIS B N 1
ATOM 5298 C CA . HIS B 1 270 ? -19.844 24.953 11.312 1 91.69 270 HIS B CA 1
ATOM 5299 C C . HIS B 1 270 ? -20.734 26.172 11.422 1 91.69 270 HIS B C 1
ATOM 5301 O O . HIS B 1 270 ? -21.625 26.375 10.594 1 91.69 270 HIS B O 1
ATOM 5307 N N . ASP B 1 271 ? -20.5 26.984 12.492 1 95.5 271 ASP B N 1
ATOM 5308 C CA . ASP B 1 271 ? -21.219 28.234 12.734 1 95.5 271 ASP B CA 1
ATOM 5309 C C . ASP B 1 271 ? -20.234 29.406 12.867 1 95.5 271 ASP B C 1
ATOM 5311 O O . ASP B 1 271 ? -19.578 29.562 13.898 1 95.5 271 ASP B O 1
ATOM 5315 N N . PRO B 1 272 ? -20.188 30.234 11.812 1 95.5 272 PRO B N 1
ATOM 5316 C CA . PRO B 1 272 ? -19.219 31.344 11.828 1 95.5 272 PRO B CA 1
ATOM 5317 C C . PRO B 1 272 ? -19.453 32.281 13.008 1 95.5 272 PRO B C 1
ATOM 5319 O O . PRO B 1 272 ? -18.531 33 13.414 1 95.5 272 PRO B O 1
ATOM 5322 N N . ALA B 1 273 ? -20.594 32.25 13.562 1 96.44 273 ALA B N 1
ATOM 5323 C CA . ALA B 1 273 ? -20.891 33.125 14.68 1 96.44 273 ALA B CA 1
ATOM 5324 C C . ALA B 1 273 ? -20.594 32.469 16.016 1 96.44 273 ALA B C 1
ATOM 5326 O O . ALA B 1 273 ? -20.688 33.094 17.078 1 96.44 273 ALA B O 1
ATOM 5327 N N . ALA B 1 274 ? -20.234 31.25 15.922 1 96.75 274 ALA B N 1
ATOM 5328 C CA . ALA B 1 274 ? -19.953 30.484 17.141 1 96.75 274 ALA B CA 1
ATOM 5329 C C . ALA B 1 274 ? -18.984 29.359 16.875 1 96.75 274 ALA B C 1
ATOM 5331 O O . ALA B 1 274 ? -19.359 28.172 16.922 1 96.75 274 ALA B O 1
ATOM 5332 N N . TYR B 1 275 ? -17.781 29.719 16.609 1 96.75 275 TYR B N 1
ATOM 5333 C CA . TYR B 1 275 ? -16.719 28.734 16.5 1 96.75 275 TYR B CA 1
ATOM 5334 C C . TYR B 1 275 ? -16.219 28.297 17.875 1 96.75 275 TYR B C 1
ATOM 5336 O O . TYR B 1 275 ? -15.562 29.062 18.578 1 96.75 275 TYR B O 1
ATOM 5344 N N . LEU B 1 276 ? -16.562 27.062 18.25 1 96.69 276 LEU B N 1
ATOM 5345 C CA . LEU B 1 276 ? -16.312 26.562 19.594 1 96.69 276 LEU B CA 1
ATOM 5346 C C . LEU B 1 276 ? -14.867 26.078 19.719 1 96.69 276 LEU B C 1
ATOM 5348 O O . LEU B 1 276 ? -14.422 25.219 18.953 1 96.69 276 LEU B O 1
ATOM 5352 N N . THR B 1 277 ? -14.125 26.656 20.641 1 97.06 277 THR B N 1
ATOM 5353 C CA . THR B 1 277 ? -12.797 26.203 21.047 1 97.06 277 THR B CA 1
ATOM 5354 C C . THR B 1 277 ? -12.672 26.172 22.562 1 97.06 277 THR B C 1
ATOM 5356 O O . THR B 1 277 ? -13.508 26.75 23.266 1 97.06 277 THR B O 1
ATOM 5359 N N . PRO B 1 278 ? -11.703 25.516 23.047 1 97.25 278 PRO B N 1
ATOM 5360 C CA . PRO B 1 278 ? -11.586 25.406 24.516 1 97.25 278 PRO B CA 1
ATOM 5361 C C . PRO B 1 278 ? -11.367 26.75 25.188 1 97.25 278 PRO B C 1
ATOM 5363 O O . PRO B 1 278 ? -11.781 26.953 26.328 1 97.25 278 PRO B O 1
ATOM 5366 N N . ASP B 1 279 ? -10.789 27.672 24.516 1 98 279 ASP B N 1
ATOM 5367 C CA . ASP B 1 279 ? -10.352 28.906 25.172 1 98 279 ASP B CA 1
ATOM 5368 C C . ASP B 1 279 ? -11.383 30.016 25 1 98 279 ASP B C 1
ATOM 5370 O O . ASP B 1 279 ? -11.422 30.969 25.766 1 98 279 ASP B O 1
ATOM 5374 N N . VAL B 1 280 ? -12.164 29.922 23.969 1 98.56 280 VAL B N 1
ATOM 5375 C CA . VAL B 1 280 ? -13.125 30.969 23.641 1 98.56 280 VAL B CA 1
ATOM 5376 C C . VAL B 1 280 ? -14.102 30.469 22.578 1 98.56 280 VAL B C 1
ATOM 5378 O O . VAL B 1 280 ? -13.805 29.531 21.859 1 98.56 280 VAL B O 1
ATOM 5381 N N . VAL B 1 281 ? -15.328 30.969 22.531 1 98.44 281 VAL B N 1
ATOM 5382 C CA . VAL B 1 281 ? -16.203 30.844 21.375 1 98.44 281 VAL B CA 1
ATOM 5383 C C . VAL B 1 281 ? -15.969 32.031 20.438 1 98.44 281 VAL B C 1
ATOM 5385 O O . VAL B 1 281 ? -16.359 33.156 20.734 1 98.44 281 VAL B O 1
ATOM 5388 N N . ALA B 1 282 ? -15.328 31.797 19.344 1 98.44 282 ALA B N 1
ATOM 5389 C CA . ALA B 1 282 ? -14.977 32.875 18.422 1 98.44 282 ALA B CA 1
ATOM 5390 C C . ALA B 1 282 ? -16.141 33.156 17.469 1 98.44 282 ALA B C 1
ATOM 5392 O O . ALA B 1 282 ? -16.828 32.25 17.016 1 98.44 282 ALA B O 1
ATOM 5393 N N . ASP B 1 283 ? -16.391 34.406 17.188 1 98.44 283 ASP B N 1
ATOM 5394 C CA . ASP B 1 283 ? -17.453 34.938 16.328 1 98.44 283 ASP B CA 1
ATOM 5395 C C . ASP B 1 283 ? -16.875 35.75 15.188 1 98.44 283 ASP B C 1
ATOM 5397 O O . ASP B 1 283 ? -16.375 36.875 15.414 1 98.44 283 ASP B O 1
ATOM 5401 N N . ILE B 1 284 ? -17 35.219 14.023 1 98 284 ILE B N 1
ATOM 5402 C CA . ILE B 1 284 ? -16.438 35.938 12.883 1 98 284 ILE B CA 1
ATOM 5403 C C . ILE B 1 284 ? -17.578 36.469 12.016 1 98 284 ILE B C 1
ATOM 5405 O O . ILE B 1 284 ? -17.422 36.656 10.805 1 98 284 ILE B O 1
ATOM 5409 N N . GLY B 1 285 ? -18.688 36.688 12.578 1 97.06 285 GLY B N 1
ATOM 5410 C CA . GLY B 1 285 ? -19.859 37.156 11.859 1 97.06 285 GLY B CA 1
ATOM 5411 C C . GLY B 1 285 ? -19.688 38.531 11.289 1 97.06 285 GLY B C 1
ATOM 5412 O O . GLY B 1 285 ? -20.344 38.906 10.312 1 97.06 285 GLY B O 1
ATOM 5413 N N . THR B 1 286 ? -18.797 39.312 11.883 1 96.88 286 THR B N 1
ATOM 5414 C CA . THR B 1 286 ? -18.625 40.688 11.445 1 96.88 286 THR B CA 1
ATOM 5415 C C . THR B 1 286 ? -17.188 40.969 11.023 1 96.88 286 THR B C 1
ATOM 5417 O O . THR B 1 286 ? -16.75 42.125 10.977 1 96.88 286 THR B O 1
ATOM 5420 N N . VAL B 1 287 ? -16.484 39.938 10.852 1 97.81 287 VAL B N 1
ATOM 5421 C CA . VAL B 1 287 ? -15.07 40.031 10.531 1 97.81 287 VAL B CA 1
ATOM 5422 C C . VAL B 1 287 ? -14.883 40.75 9.203 1 97.81 287 VAL B C 1
ATOM 5424 O O . VAL B 1 287 ? -15.703 40.625 8.297 1 97.81 287 VAL B O 1
ATOM 5427 N N . THR B 1 288 ? -13.852 41.594 9.133 1 98.44 288 THR B N 1
ATOM 5428 C CA . THR B 1 288 ? -13.453 42.219 7.883 1 98.44 288 THR B CA 1
ATOM 5429 C C . THR B 1 288 ? -12.07 41.719 7.445 1 98.44 288 THR B C 1
ATOM 5431 O O . THR B 1 288 ? -11.18 41.562 8.281 1 98.44 288 THR B O 1
ATOM 5434 N N . VAL B 1 289 ? -11.953 41.469 6.223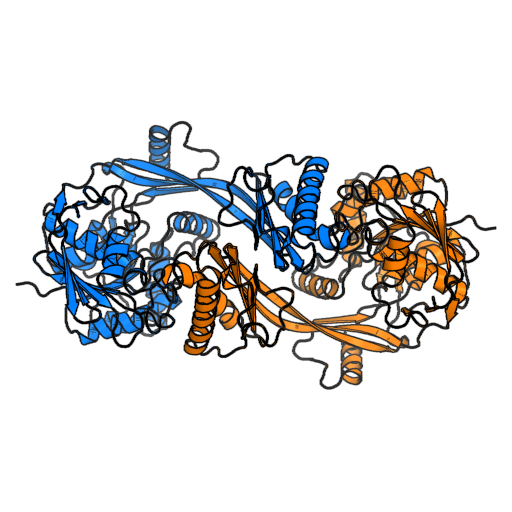 1 98.69 289 VAL B N 1
ATOM 5435 C CA . VAL B 1 289 ? -10.711 41.031 5.598 1 98.69 289 VAL B CA 1
ATOM 5436 C C . VAL B 1 289 ? -10.273 42.031 4.543 1 98.69 289 VAL B C 1
ATOM 5438 O O . VAL B 1 289 ? -11.031 42.344 3.625 1 98.69 289 VAL B O 1
ATOM 5441 N N . THR B 1 290 ? -9.023 42.594 4.707 1 98.81 290 THR B N 1
ATOM 5442 C CA . THR B 1 290 ? -8.562 43.656 3.832 1 98.81 290 THR B CA 1
ATOM 5443 C C . THR B 1 290 ? -7.164 43.375 3.307 1 98.81 290 THR B C 1
ATOM 5445 O O . THR B 1 290 ? -6.27 43 4.074 1 98.81 290 THR B O 1
ATOM 5448 N N . GLN B 1 291 ? -7.02 43.531 1.97 1 98.69 291 GLN B N 1
ATOM 5449 C CA . GLN B 1 291 ? -5.691 43.438 1.383 1 98.69 291 GLN B CA 1
ATOM 5450 C C . GLN B 1 291 ? -4.812 44.625 1.754 1 98.69 291 GLN B C 1
ATOM 5452 O O . GLN B 1 291 ? -5.141 45.75 1.426 1 98.69 291 GLN B O 1
ATOM 5457 N N . LEU B 1 292 ? -3.709 44.375 2.42 1 98.56 292 LEU B N 1
ATOM 5458 C CA . LEU B 1 292 ? -2.826 45.469 2.816 1 98.56 292 LEU B CA 1
ATOM 5459 C C . LEU B 1 292 ? -1.735 45.688 1.773 1 98.56 292 LEU B C 1
ATOM 5461 O O . LEU B 1 292 ? -1.338 46.812 1.519 1 98.56 292 LEU B O 1
ATOM 5465 N N . ALA B 1 293 ? -1.158 44.688 1.252 1 98.12 293 ALA B N 1
ATOM 5466 C CA . ALA B 1 293 ? -0.071 44.594 0.281 1 98.12 293 ALA B CA 1
ATOM 5467 C C . ALA B 1 293 ? -0.018 43.219 -0.372 1 98.12 293 ALA B C 1
ATOM 5469 O O . ALA B 1 293 ? -0.787 42.344 -0.012 1 98.12 293 ALA B O 1
ATOM 5470 N N . PRO B 1 294 ? 0.844 43.188 -1.436 1 96.88 294 PRO B N 1
ATOM 5471 C CA . PRO B 1 294 ? 1.036 41.844 -1.936 1 96.88 294 PRO B CA 1
ATOM 5472 C C . PRO B 1 294 ? 1.468 40.875 -0.842 1 96.88 294 PRO B C 1
ATOM 5474 O O . PRO B 1 294 ? 2.41 41.156 -0.097 1 96.88 294 PRO B O 1
ATOM 5477 N N . ASP B 1 295 ? 0.721 39.719 -0.677 1 98.44 295 ASP B N 1
ATOM 5478 C CA . ASP B 1 295 ? 1.015 38.656 0.262 1 98.44 295 ASP B CA 1
ATOM 5479 C C . ASP B 1 295 ? 0.813 39.125 1.705 1 98.44 295 ASP B C 1
ATOM 5481 O O . ASP B 1 295 ? 1.537 38.688 2.605 1 98.44 295 ASP B O 1
ATOM 5485 N N . ARG B 1 296 ? -0.065 40.031 1.887 1 98.62 296 ARG B N 1
ATOM 5486 C CA . ARG B 1 296 ? -0.334 40.5 3.244 1 98.62 296 ARG B CA 1
ATOM 5487 C C . ARG B 1 296 ? -1.785 40.938 3.393 1 98.62 296 ARG B C 1
ATOM 5489 O O . ARG B 1 296 ? -2.24 41.844 2.682 1 98.62 296 ARG B O 1
ATOM 5496 N N . VAL B 1 297 ? -2.486 40.312 4.289 1 98.94 297 VAL B N 1
ATOM 5497 C CA . VAL B 1 297 ? -3.916 40.562 4.465 1 98.94 297 VAL B CA 1
ATOM 5498 C C . VAL B 1 297 ? -4.219 40.812 5.938 1 98.94 297 VAL B C 1
ATOM 5500 O O . VAL B 1 297 ? -3.652 40.188 6.82 1 98.94 297 VAL B O 1
ATOM 5503 N N . ALA B 1 298 ? -5.117 41.75 6.195 1 98.88 298 ALA B N 1
ATOM 5504 C CA . ALA B 1 298 ? -5.547 42.094 7.555 1 98.88 298 ALA B CA 1
ATOM 5505 C C . ALA B 1 298 ? -6.898 41.438 7.863 1 98.88 298 ALA B C 1
ATOM 5507 O O . ALA B 1 298 ? -7.785 41.406 7.008 1 98.88 298 ALA B O 1
ATOM 5508 N N . VAL B 1 299 ? -7.055 40.969 9.008 1 98.81 299 VAL B N 1
ATOM 5509 C CA . VAL B 1 299 ? -8.32 40.469 9.562 1 98.81 299 VAL B CA 1
ATOM 5510 C C . VAL B 1 299 ? -8.664 41.25 10.82 1 98.81 299 VAL B C 1
ATOM 5512 O O . VAL B 1 299 ? -7.859 41.344 11.75 1 98.81 299 VAL B O 1
ATOM 5515 N N . ARG B 1 300 ? -9.844 41.875 10.852 1 98.44 300 ARG B N 1
ATOM 5516 C CA . ARG B 1 300 ? -10.273 42.688 11.969 1 98.44 300 ARG B CA 1
ATOM 5517 C C . ARG B 1 300 ? -11.68 42.312 12.414 1 98.44 300 ARG B C 1
ATOM 5519 O O . ARG B 1 300 ? -12.383 41.562 11.727 1 98.44 300 ARG B O 1
ATOM 5526 N N . ASN B 1 301 ? -12.023 42.781 13.578 1 98.25 301 ASN B N 1
ATOM 5527 C CA . ASN B 1 301 ? -13.375 42.688 14.133 1 98.25 301 ASN B CA 1
ATOM 5528 C C . ASN B 1 301 ? -13.758 41.281 14.508 1 98.25 301 ASN B C 1
ATOM 5530 O O . ASN B 1 301 ? -14.898 40.844 14.297 1 98.25 301 ASN B O 1
ATOM 5534 N N . VAL B 1 302 ? -12.828 40.562 14.898 1 98.5 302 VAL B N 1
ATOM 5535 C CA . VAL B 1 302 ? -13.141 39.281 15.516 1 98.5 302 VAL B CA 1
ATOM 5536 C C . VAL B 1 302 ? -13.742 39.5 16.906 1 98.5 302 VAL B C 1
ATOM 5538 O O . VAL B 1 302 ? -13.234 40.312 17.688 1 98.5 302 VAL B O 1
ATOM 5541 N N . ARG B 1 303 ? -14.805 38.844 17.172 1 98.38 303 ARG B N 1
ATOM 5542 C CA . ARG B 1 303 ? -15.445 38.938 18.469 1 98.38 303 ARG B CA 1
ATOM 5543 C C . ARG B 1 303 ? -15.383 37.594 19.219 1 98.38 303 ARG B C 1
ATOM 5545 O O . ARG B 1 303 ? -15.133 36.562 18.609 1 98.38 303 ARG B O 1
ATOM 5552 N N . GLY B 1 304 ? -15.5 37.688 20.531 1 98.44 304 GLY B N 1
ATOM 5553 C CA . GLY B 1 304 ? -15.453 36.469 21.344 1 98.44 304 GLY B CA 1
ATOM 5554 C C . GLY B 1 304 ? -16.594 36.406 22.344 1 98.44 304 GLY B C 1
ATOM 5555 O O . GLY B 1 304 ? -17.125 37.406 22.766 1 98.44 304 GLY B O 1
ATOM 5556 N N . HIS B 1 305 ? -17 35.25 22.641 1 98.44 305 HIS B N 1
ATOM 5557 C CA . HIS B 1 305 ? -17.938 34.906 23.703 1 98.44 305 HIS B CA 1
ATOM 5558 C C . HIS B 1 305 ? -17.281 34 24.75 1 98.44 305 HIS B C 1
ATOM 5560 O O . HIS B 1 305 ? -16.188 33.469 24.516 1 98.44 305 HIS B O 1
ATOM 5566 N N . PRO B 1 306 ? -17.906 33.906 25.922 1 98.19 306 PRO B N 1
ATOM 5567 C CA . PRO B 1 306 ? -17.312 33.062 26.969 1 98.19 306 PRO B CA 1
ATOM 5568 C C . PRO B 1 306 ? -17.016 31.641 26.469 1 98.19 306 PRO B C 1
ATOM 5570 O O . PRO B 1 306 ? -17.766 31.094 25.656 1 98.19 306 PRO B O 1
ATOM 5573 N N . ARG B 1 307 ? -15.945 31.078 26.984 1 97.44 307 ARG B N 1
ATOM 5574 C CA . ARG B 1 307 ? -15.539 29.719 26.594 1 97.44 307 ARG B CA 1
ATOM 5575 C C . ARG B 1 307 ? -16.609 28.703 26.969 1 97.44 307 ARG B C 1
ATOM 5577 O O . ARG B 1 307 ? -17.359 28.906 27.922 1 97.44 307 ARG B O 1
ATOM 5584 N N . PRO B 1 308 ? -16.672 27.609 26.281 1 96.5 308 PRO B N 1
ATOM 5585 C CA . PRO B 1 308 ? -17.688 26.594 26.562 1 96.5 308 PRO B CA 1
ATOM 5586 C C . PRO B 1 308 ? -17.438 25.859 27.891 1 96.5 308 PRO B C 1
ATOM 5588 O O . PRO B 1 308 ? -16.297 25.734 28.312 1 96.5 308 PRO B O 1
ATOM 5591 N N . ALA B 1 309 ? -18.5 25.391 28.438 1 96.69 309 ALA B N 1
ATOM 5592 C CA . ALA B 1 309 ? -18.422 24.594 29.672 1 96.69 309 ALA B CA 1
ATOM 5593 C C . ALA B 1 309 ? -17.984 23.172 29.375 1 96.69 309 ALA B C 1
ATOM 5595 O O . ALA B 1 309 ? -17.594 22.438 30.281 1 96.69 309 ALA B O 1
ATOM 5596 N N . GLN B 1 310 ? -17.984 22.797 28.141 1 97.5 310 GLN B N 1
ATOM 5597 C CA . GLN B 1 310 ? -17.609 21.453 27.719 1 97.5 310 GLN B CA 1
ATOM 5598 C C . GLN B 1 310 ? -16.469 21.484 26.703 1 97.5 310 GLN B C 1
ATOM 5600 O O . GLN B 1 310 ? -16.234 22.5 26.062 1 97.5 310 GLN B O 1
ATOM 5605 N N . LEU B 1 311 ? -15.734 20.406 26.688 1 97.75 311 LEU B N 1
ATOM 5606 C CA . LEU B 1 311 ? -14.648 20.234 25.734 1 97.75 311 LEU B CA 1
ATOM 5607 C C . LEU B 1 311 ? -14.945 19.078 24.781 1 97.75 311 LEU B C 1
ATOM 5609 O O . LEU B 1 311 ? -15.562 18.078 25.188 1 97.75 311 LEU B O 1
ATOM 5613 N N . LYS B 1 312 ? -14.539 19.266 23.562 1 96.44 312 LYS B N 1
ATOM 5614 C CA . LYS B 1 312 ? -14.617 18.156 22.609 1 96.44 312 LYS B CA 1
ATOM 5615 C C . LYS B 1 312 ? -13.648 17.047 23 1 96.44 312 LYS B C 1
ATOM 5617 O O . LYS B 1 312 ? -12.516 17.312 23.406 1 96.44 312 LYS B O 1
ATOM 5622 N N . ALA B 1 313 ? -14.07 15.828 22.953 1 96.88 313 ALA B N 1
ATOM 5623 C CA . ALA B 1 313 ? -13.227 14.656 23.141 1 96.88 313 ALA B CA 1
ATOM 5624 C C . ALA B 1 313 ? -13.438 13.633 22.031 1 96.88 313 ALA B C 1
ATOM 5626 O O . ALA B 1 313 ? -14.562 13.43 21.578 1 96.88 313 ALA B O 1
ATOM 5627 N N . ASN B 1 314 ? -12.359 13.078 21.594 1 96.38 314 ASN B N 1
ATOM 5628 C CA . ASN B 1 314 ? -12.43 11.977 20.641 1 96.38 314 ASN B CA 1
ATOM 5629 C C . ASN B 1 314 ? -12.148 10.633 21.328 1 96.38 314 ASN B C 1
ATOM 5631 O O . ASN B 1 314 ? -11.188 10.508 22.078 1 96.38 314 ASN B O 1
ATOM 5635 N N . VAL B 1 315 ? -13.008 9.734 21.094 1 96.94 315 VAL B N 1
ATOM 5636 C CA . VAL B 1 315 ? -12.906 8.383 21.641 1 96.94 315 VAL B CA 1
ATOM 5637 C C . VAL B 1 315 ? -12.641 7.387 20.516 1 96.94 315 VAL B C 1
ATOM 5639 O O . VAL B 1 315 ? -13.383 7.34 19.531 1 96.94 315 VAL B O 1
ATOM 5642 N N . PHE B 1 316 ? -11.602 6.598 20.75 1 95.88 316 PHE B N 1
ATOM 5643 C CA . PHE B 1 316 ? -11.203 5.684 19.688 1 95.88 316 PHE B CA 1
ATOM 5644 C C . PHE B 1 316 ? -11.328 4.234 20.141 1 95.88 316 PHE B C 1
ATOM 5646 O O . PHE B 1 316 ? -11 3.91 21.281 1 95.88 316 PHE B O 1
ATOM 5653 N N . SER B 1 317 ? -11.789 3.441 19.312 1 95.25 317 SER B N 1
ATOM 5654 C CA . SER B 1 317 ? -11.891 2.002 19.531 1 95.25 317 SER B CA 1
ATOM 5655 C C . SER B 1 317 ? -11.406 1.223 18.312 1 95.25 317 SER B C 1
ATOM 5657 O O . SER B 1 317 ? -11.359 1.76 17.203 1 95.25 317 SER B O 1
ATOM 5659 N N . HIS B 1 318 ? -10.984 -0.022 18.578 1 93.12 318 HIS B N 1
ATOM 5660 C CA . HIS B 1 318 ? -10.586 -0.873 17.469 1 93.12 318 HIS B CA 1
ATOM 5661 C C . HIS B 1 318 ? -11.75 -1.115 16.516 1 93.12 318 HIS B C 1
ATOM 5663 O O . HIS B 1 318 ? -12.867 -1.396 16.953 1 93.12 318 HIS B O 1
ATOM 5669 N N . GLY B 1 319 ? -11.461 -0.88 15.242 1 93.19 319 GLY B N 1
ATOM 5670 C CA . GLY B 1 319 ? -12.508 -1.013 14.242 1 93.19 319 GLY B CA 1
ATOM 5671 C C . GLY B 1 319 ? -12.273 -2.16 13.281 1 93.19 319 GLY B C 1
ATOM 5672 O O . GLY B 1 319 ? -12.836 -2.178 12.18 1 93.19 319 GLY B O 1
ATOM 5673 N N . GLY B 1 320 ? -11.398 -3.115 13.672 1 94.62 320 GLY B N 1
ATOM 5674 C CA . GLY B 1 320 ? -11.094 -4.227 12.789 1 94.62 320 GLY B CA 1
ATOM 5675 C C . GLY B 1 320 ? -10.023 -3.898 11.766 1 94.62 320 GLY B C 1
ATOM 5676 O O . GLY B 1 320 ? -9 -3.291 12.102 1 94.62 320 GLY B O 1
ATOM 5677 N N . TRP B 1 321 ? -10.258 -4.457 10.508 1 95.5 321 TRP B N 1
ATOM 5678 C CA . TRP B 1 321 ? -9.258 -4.359 9.453 1 95.5 321 TRP B CA 1
ATOM 5679 C C . TRP B 1 321 ? -9.867 -3.803 8.172 1 95.5 321 TRP B C 1
ATOM 5681 O O . TRP B 1 321 ? -11.016 -4.102 7.844 1 95.5 321 TRP B O 1
ATOM 5691 N N . LEU B 1 322 ? -9.094 -2.98 7.539 1 96.12 322 LEU B N 1
ATOM 5692 C CA . LEU B 1 322 ? -9.414 -2.555 6.18 1 96.12 322 LEU B CA 1
ATOM 5693 C C . LEU B 1 322 ? -8.492 -3.234 5.168 1 96.12 322 LEU B C 1
ATOM 5695 O O . LEU B 1 322 ? -7.266 -3.119 5.262 1 96.12 322 LEU B O 1
ATOM 5699 N N . ALA B 1 323 ? -9.055 -3.973 4.27 1 97.31 323 ALA B N 1
ATOM 5700 C CA . ALA B 1 323 ? -8.312 -4.598 3.18 1 97.31 323 ALA B CA 1
ATOM 5701 C C . ALA B 1 323 ? -8.672 -3.963 1.839 1 97.31 323 ALA B C 1
ATOM 5703 O O . ALA B 1 323 ? -9.828 -3.633 1.589 1 97.31 323 ALA B O 1
ATOM 5704 N N . GLU B 1 324 ? -7.652 -3.785 1.071 1 97.25 324 GLU B N 1
ATOM 5705 C CA . GLU B 1 324 ? -7.836 -3.256 -0.277 1 97.25 324 GLU B CA 1
ATOM 5706 C C . GLU B 1 324 ? -7.055 -4.07 -1.303 1 97.25 324 GLU B C 1
ATOM 5708 O O . GLU B 1 324 ? -5.961 -4.559 -1.013 1 97.25 324 GLU B O 1
ATOM 5713 N N . GLY B 1 325 ? -7.621 -4.262 -2.424 1 97.88 325 GLY B N 1
ATOM 5714 C CA . GLY B 1 325 ? -6.984 -4.82 -3.605 1 97.88 325 GLY B CA 1
ATOM 5715 C C . GLY B 1 325 ? -7.352 -4.09 -4.883 1 97.88 325 GLY B C 1
ATOM 5716 O O . GLY B 1 325 ? -8.5 -3.684 -5.062 1 97.88 325 GLY B O 1
ATOM 5717 N N . GLU B 1 326 ? -6.352 -3.953 -5.715 1 98.38 326 GLU B N 1
ATOM 5718 C CA . GLU B 1 326 ? -6.57 -3.217 -6.957 1 98.38 326 GLU B CA 1
ATOM 5719 C C . GLU B 1 326 ? -5.945 -3.941 -8.148 1 98.38 326 GLU B C 1
ATOM 5721 O O . GLU B 1 326 ? -4.926 -4.617 -8 1 98.38 326 GLU B O 1
ATOM 5726 N N . ILE B 1 327 ? -6.543 -3.783 -9.289 1 98.44 327 ILE B N 1
ATOM 5727 C CA . ILE B 1 327 ? -6.031 -4.348 -10.531 1 98.44 327 ILE B CA 1
ATOM 5728 C C . ILE B 1 327 ? -6.434 -3.459 -11.703 1 98.44 327 ILE B C 1
ATOM 5730 O O . ILE B 1 327 ? -7.547 -2.928 -11.742 1 98.44 327 ILE B O 1
ATOM 5734 N N . SER B 1 328 ? -5.605 -3.338 -12.75 1 98.5 328 SER B N 1
ATOM 5735 C CA . SER B 1 328 ? -5.824 -2.408 -13.859 1 98.5 328 SER B CA 1
ATOM 5736 C C . SER B 1 328 ? -6.242 -3.146 -15.125 1 98.5 328 SER B C 1
ATOM 5738 O O . SER B 1 328 ? -5.828 -4.285 -15.352 1 98.5 328 SER B O 1
ATOM 5740 N N . TYR B 1 329 ? -7.043 -2.527 -15.898 1 97.94 329 TYR B N 1
ATOM 5741 C CA . TYR B 1 329 ? -7.449 -2.938 -17.234 1 97.94 329 TYR B CA 1
ATOM 5742 C C . TYR B 1 329 ? -7.273 -1.796 -18.234 1 97.94 329 TYR B C 1
ATOM 5744 O O . TYR B 1 329 ? -7.598 -0.645 -17.938 1 97.94 329 TYR B O 1
ATOM 5752 N N . ALA B 1 330 ? -6.754 -2.086 -19.406 1 95.56 330 ALA B N 1
ATOM 5753 C CA . ALA B 1 330 ? -6.48 -1.062 -20.422 1 95.56 330 ALA B CA 1
ATOM 5754 C C . ALA B 1 330 ? -7.055 -1.458 -21.781 1 95.56 330 ALA B C 1
ATOM 5756 O O . ALA B 1 330 ? -7.355 -2.631 -22.016 1 95.56 330 ALA B O 1
ATOM 5757 N N . GLY B 1 331 ? -7.238 -0.44 -22.656 1 94.06 331 GLY B N 1
ATOM 5758 C CA . GLY B 1 331 ? -7.707 -0.666 -24 1 94.06 331 GLY B CA 1
ATOM 5759 C C . GLY B 1 331 ? -9.219 -0.789 -24.109 1 94.06 331 GLY B C 1
ATOM 5760 O O . GLY B 1 331 ? -9.938 -0.444 -23.172 1 94.06 331 GLY B O 1
ATOM 5761 N N . PRO B 1 332 ? -9.672 -1.228 -25.266 1 93.88 332 PRO B N 1
ATOM 5762 C CA . PRO B 1 332 ? -11.117 -1.374 -25.469 1 93.88 332 PRO B CA 1
ATOM 5763 C C . PRO B 1 332 ? -11.766 -2.301 -24.438 1 93.88 332 PRO B C 1
ATOM 5765 O O . PRO B 1 332 ? -11.18 -3.322 -24.078 1 93.88 332 PRO B O 1
ATOM 5768 N N . ASN B 1 333 ? -12.898 -1.882 -23.906 1 96.44 333 ASN B N 1
ATOM 5769 C CA . ASN B 1 333 ? -13.719 -2.691 -23.016 1 96.44 333 ASN B CA 1
ATOM 5770 C C . ASN B 1 333 ? -13.109 -2.77 -21.609 1 96.44 333 ASN B C 1
ATOM 5772 O O . ASN B 1 333 ? -13.461 -3.652 -20.828 1 96.44 333 ASN B O 1
ATOM 5776 N N . ALA B 1 334 ? -12.195 -1.854 -21.266 1 96.81 334 ALA B N 1
ATOM 5777 C CA . ALA B 1 334 ? -11.5 -1.871 -19.984 1 96.81 334 ALA B CA 1
ATOM 5778 C C . ALA B 1 334 ? -12.492 -1.803 -18.828 1 96.81 334 ALA B C 1
ATOM 5780 O O . ALA B 1 334 ? -12.391 -2.58 -17.875 1 96.81 334 ALA B O 1
ATOM 5781 N N . ALA B 1 335 ? -13.453 -0.937 -18.953 1 97.25 335 ALA B N 1
ATOM 5782 C CA . ALA B 1 335 ? -14.414 -0.76 -17.875 1 97.25 335 ALA B CA 1
ATOM 5783 C C . ALA B 1 335 ? -15.266 -2.008 -17.688 1 97.25 335 ALA B C 1
ATOM 5785 O O . ALA B 1 335 ? -15.562 -2.406 -16.547 1 97.25 335 ALA B O 1
ATOM 5786 N N . ALA B 1 336 ? -15.656 -2.607 -18.797 1 97.62 336 ALA B N 1
ATOM 5787 C CA . ALA B 1 336 ? -16.469 -3.82 -18.719 1 97.62 336 ALA B CA 1
ATOM 5788 C C . ALA B 1 336 ? -15.688 -4.961 -18.078 1 97.62 336 ALA B C 1
ATOM 5790 O O . ALA B 1 336 ? -16.234 -5.73 -17.281 1 97.62 336 ALA B O 1
ATOM 5791 N N . ARG B 1 337 ? -14.477 -5.09 -18.359 1 98.38 337 ARG B N 1
ATOM 5792 C CA . ARG B 1 337 ? -13.633 -6.109 -17.75 1 98.38 337 ARG B CA 1
ATOM 5793 C C . ARG B 1 337 ? -13.453 -5.836 -16.25 1 98.38 337 ARG B C 1
ATOM 5795 O O . ARG B 1 337 ? -13.508 -6.762 -15.438 1 98.38 337 ARG B O 1
ATOM 5802 N N . ALA B 1 338 ? -13.289 -4.578 -15.898 1 98.44 338 ALA B N 1
ATOM 5803 C CA . ALA B 1 338 ? -13.18 -4.223 -14.484 1 98.44 338 ALA B CA 1
ATOM 5804 C C . ALA B 1 338 ? -14.461 -4.566 -13.734 1 98.44 338 ALA B C 1
ATOM 5806 O O . ALA B 1 338 ? -14.414 -5.066 -12.609 1 98.44 338 ALA B O 1
ATOM 5807 N N . ARG B 1 339 ? -15.617 -4.332 -14.352 1 98.06 339 ARG B N 1
ATOM 5808 C CA . ARG B 1 339 ? -16.906 -4.668 -13.734 1 98.06 339 ARG B CA 1
ATOM 5809 C C . ARG B 1 339 ? -17.031 -6.176 -13.547 1 98.06 339 ARG B C 1
ATOM 5811 O O . ARG B 1 339 ? -17.531 -6.637 -12.516 1 98.06 339 ARG B O 1
ATOM 5818 N N . LEU B 1 340 ? -16.641 -6.891 -14.57 1 98.44 340 LEU B N 1
ATOM 5819 C CA . LEU B 1 340 ? -16.672 -8.344 -14.438 1 98.44 340 LEU B CA 1
ATOM 5820 C C . LEU B 1 340 ? -15.773 -8.812 -13.297 1 98.44 340 LEU B C 1
ATOM 5822 O O . LEU B 1 340 ? -16.156 -9.695 -12.531 1 98.44 340 LEU B O 1
ATOM 5826 N N . ALA B 1 341 ? -14.57 -8.219 -13.188 1 98.75 341 ALA B N 1
ATOM 5827 C CA . ALA B 1 341 ? -13.672 -8.547 -12.086 1 98.75 341 ALA B CA 1
ATOM 5828 C C . ALA B 1 341 ? -14.336 -8.297 -10.734 1 98.75 341 ALA B C 1
ATOM 5830 O O . ALA B 1 341 ? -14.234 -9.117 -9.82 1 98.75 341 ALA B O 1
ATOM 5831 N N . ALA B 1 342 ? -15.031 -7.195 -10.617 1 98.38 342 ALA B N 1
ATOM 5832 C CA . ALA B 1 342 ? -15.758 -6.883 -9.391 1 98.38 342 ALA B CA 1
ATOM 5833 C C . ALA B 1 342 ? -16.797 -7.953 -9.078 1 98.38 342 ALA B C 1
ATOM 5835 O O . ALA B 1 342 ? -16.922 -8.398 -7.934 1 98.38 342 ALA B O 1
ATOM 5836 N N . ASP B 1 343 ? -17.531 -8.312 -10.102 1 98 343 ASP B N 1
ATOM 5837 C CA . ASP B 1 343 ? -18.547 -9.344 -9.938 1 98 343 ASP B CA 1
ATOM 5838 C C . ASP B 1 343 ? -17.922 -10.664 -9.477 1 98 343 ASP B C 1
ATOM 5840 O O . ASP B 1 343 ? -18.453 -11.32 -8.578 1 98 343 ASP B O 1
ATOM 5844 N N . ILE B 1 344 ? -16.859 -11.039 -10.078 1 98.5 344 ILE B N 1
ATOM 5845 C CA . ILE B 1 344 ? -16.141 -12.25 -9.711 1 98.5 344 ILE B CA 1
ATOM 5846 C C . ILE B 1 344 ? -15.742 -12.188 -8.234 1 98.5 344 ILE B C 1
ATOM 5848 O O . ILE B 1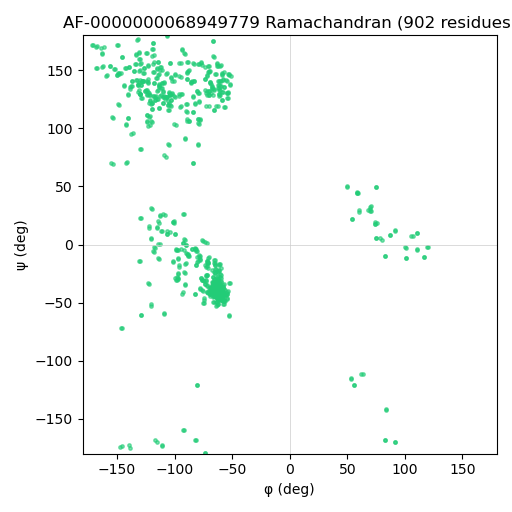 344 ? -15.992 -13.133 -7.48 1 98.5 344 ILE B O 1
ATOM 5852 N N . LEU B 1 345 ? -15.148 -11.07 -7.812 1 98.44 345 LEU B N 1
ATOM 5853 C CA . LEU B 1 345 ? -14.688 -10.922 -6.438 1 98.44 345 LEU B CA 1
ATOM 5854 C C . LEU B 1 345 ? -15.852 -11.062 -5.457 1 98.44 345 LEU B C 1
ATOM 5856 O O . LEU B 1 345 ? -15.727 -11.734 -4.43 1 98.44 345 LEU B O 1
ATOM 5860 N N . ARG B 1 346 ? -16.938 -10.391 -5.75 1 97.69 346 ARG B N 1
ATOM 5861 C CA . ARG B 1 346 ? -18.109 -10.477 -4.887 1 97.69 346 ARG B CA 1
ATOM 5862 C C . ARG B 1 346 ? -18.578 -11.922 -4.723 1 97.69 346 ARG B C 1
ATOM 5864 O O . ARG B 1 346 ? -18.781 -12.391 -3.6 1 97.69 346 ARG B O 1
ATOM 5871 N N . ARG B 1 347 ? -18.688 -12.594 -5.781 1 97.94 347 ARG B N 1
ATOM 5872 C CA . ARG B 1 347 ? -19.203 -13.961 -5.766 1 97.94 347 ARG B CA 1
ATOM 5873 C C . ARG B 1 347 ? -18.188 -14.906 -5.113 1 97.94 347 ARG B C 1
ATOM 5875 O O . ARG B 1 347 ? -18.578 -15.828 -4.387 1 97.94 347 ARG B O 1
ATOM 5882 N N . ARG B 1 348 ? -16.922 -14.719 -5.395 1 98 348 ARG B N 1
ATOM 5883 C CA . ARG B 1 348 ? -15.875 -15.531 -4.773 1 98 348 ARG B CA 1
ATOM 5884 C C . ARG B 1 348 ? -15.914 -15.391 -3.254 1 98 348 ARG B C 1
ATOM 5886 O O . ARG B 1 348 ? -15.844 -16.391 -2.533 1 98 348 ARG B O 1
ATOM 5893 N N . MET B 1 349 ? -16 -14.172 -2.773 1 97.69 349 MET B N 1
ATOM 5894 C CA . MET B 1 349 ? -16.047 -13.945 -1.332 1 97.69 349 MET B CA 1
ATOM 5895 C C . MET B 1 349 ? -17.266 -14.617 -0.715 1 97.69 349 MET B C 1
ATOM 5897 O O . MET B 1 349 ? -17.188 -15.188 0.374 1 97.69 349 MET B O 1
ATOM 5901 N N . GLN B 1 350 ? -18.359 -14.602 -1.443 1 96.88 350 GLN B N 1
ATOM 5902 C CA . GLN B 1 350 ? -19.547 -15.297 -0.981 1 96.88 350 GLN B CA 1
ATOM 5903 C C . GLN B 1 350 ? -19.328 -16.812 -0.912 1 96.88 350 GLN B C 1
ATOM 5905 O O . GLN B 1 350 ? -19.688 -17.453 0.076 1 96.88 350 GLN B O 1
ATOM 5910 N N . LEU B 1 351 ? -18.734 -17.359 -1.901 1 95.88 351 LEU B N 1
ATOM 5911 C CA . LEU B 1 351 ? -18.469 -18.797 -1.969 1 95.88 351 LEU B CA 1
ATOM 5912 C C . LEU B 1 351 ? -17.547 -19.234 -0.834 1 95.88 351 LEU B C 1
ATOM 5914 O O . LEU B 1 351 ? -17.656 -20.359 -0.343 1 95.88 351 LEU B O 1
ATOM 5918 N N . LEU B 1 352 ? -16.703 -18.328 -0.416 1 95.19 352 LEU B N 1
ATOM 5919 C CA . LEU B 1 352 ? -15.758 -18.641 0.662 1 95.19 352 LEU B CA 1
ATOM 5920 C C . LEU B 1 352 ? -16.422 -18.484 2.023 1 95.19 352 LEU B C 1
ATOM 5922 O O . LEU B 1 352 ? -15.797 -18.703 3.059 1 95.19 352 LEU B O 1
ATOM 5926 N N . GLY B 1 353 ? -17.641 -18.047 2.031 1 95.31 353 GLY B N 1
ATOM 5927 C CA . GLY B 1 353 ? -18.391 -17.906 3.264 1 95.31 353 GLY B CA 1
ATOM 5928 C C . GLY B 1 353 ? -18.266 -16.531 3.889 1 95.31 353 GLY B C 1
ATOM 5929 O O . GLY B 1 353 ? -18.594 -16.344 5.062 1 95.31 353 GLY B O 1
ATOM 5930 N N . HIS B 1 354 ? -17.734 -15.609 3.152 1 94.88 354 HIS B N 1
ATOM 5931 C CA . HIS B 1 354 ? -17.547 -14.258 3.664 1 94.88 354 HIS B CA 1
ATOM 5932 C C . HIS B 1 354 ? -18.5 -13.273 3.01 1 94.88 354 HIS B C 1
ATOM 5934 O O . HIS B 1 354 ? -18.109 -12.469 2.172 1 94.88 354 HIS B O 1
ATOM 5940 N N . ASP B 1 355 ? -19.688 -13.305 3.439 1 90.75 355 ASP B N 1
ATOM 5941 C CA . ASP B 1 355 ? -20.703 -12.414 2.885 1 90.75 355 ASP B CA 1
ATOM 5942 C C . ASP B 1 355 ? -20.656 -11.047 3.561 1 90.75 355 ASP B C 1
ATOM 5944 O O . ASP B 1 355 ? -21.531 -10.719 4.371 1 90.75 355 ASP B O 1
ATOM 5948 N N . ALA B 1 356 ? -19.672 -10.258 3.352 1 92.5 356 ALA B N 1
ATOM 5949 C CA . ALA B 1 356 ? -19.484 -8.906 3.869 1 92.5 356 ALA B CA 1
ATOM 5950 C C . ALA B 1 356 ? -19.516 -7.879 2.74 1 92.5 356 ALA B C 1
ATOM 5952 O O . ALA B 1 356 ? -19.172 -8.188 1.6 1 92.5 356 ALA B O 1
ATOM 5953 N N . PRO B 1 357 ? -20.047 -6.695 3.031 1 94.31 357 PRO B N 1
ATOM 5954 C CA . PRO B 1 357 ? -20.062 -5.664 1.991 1 94.31 357 PRO B CA 1
ATOM 5955 C C . PRO B 1 357 ? -18.672 -5.324 1.476 1 94.31 357 PRO B C 1
ATOM 5957 O O . PRO B 1 357 ? -17.734 -5.18 2.268 1 94.31 357 PRO B O 1
ATOM 5960 N N . ILE B 1 358 ? -18.5 -5.301 0.176 1 97 358 ILE B N 1
ATOM 5961 C CA . ILE B 1 358 ? -17.281 -4.871 -0.488 1 97 358 ILE B CA 1
ATOM 5962 C C . ILE B 1 358 ? -17.547 -3.594 -1.285 1 97 358 ILE B C 1
ATOM 5964 O O . ILE B 1 358 ? -18.5 -3.527 -2.062 1 97 358 ILE B O 1
ATOM 5968 N N . ARG B 1 359 ? -16.812 -2.598 -1.045 1 97.12 359 ARG B N 1
ATOM 5969 C CA . ARG B 1 359 ? -16.891 -1.406 -1.884 1 97.12 359 ARG B CA 1
ATOM 5970 C C . ARG B 1 359 ? -16.031 -1.562 -3.137 1 97.12 359 ARG B C 1
ATOM 5972 O O . ARG B 1 359 ? -14.852 -1.895 -3.049 1 97.12 359 ARG B O 1
ATOM 5979 N N . PHE B 1 360 ? -16.656 -1.337 -4.223 1 97.69 360 PHE B N 1
ATOM 5980 C CA . PHE B 1 360 ? -15.93 -1.367 -5.488 1 97.69 360 PHE B CA 1
ATOM 5981 C C . PHE B 1 360 ? -15.836 0.028 -6.094 1 97.69 360 PHE B C 1
ATOM 5983 O O . PHE B 1 360 ? -16.812 0.783 -6.074 1 97.69 360 PHE B O 1
ATOM 5990 N N . ASP B 1 361 ? -14.695 0.372 -6.539 1 97.5 361 ASP B N 1
ATOM 5991 C CA . ASP B 1 361 ? -14.461 1.598 -7.297 1 97.5 361 ASP B CA 1
ATOM 5992 C C . ASP B 1 361 ? -13.844 1.291 -8.664 1 97.5 361 ASP B C 1
ATOM 5994 O O . ASP B 1 361 ? -13 0.402 -8.781 1 97.5 361 ASP B O 1
ATOM 5998 N N . LEU B 1 362 ? -14.305 1.997 -9.672 1 97.75 362 LEU B N 1
ATOM 5999 C CA . LEU B 1 362 ? -13.68 2.027 -10.992 1 97.75 362 LEU B CA 1
ATOM 6000 C C . LEU B 1 362 ? -12.938 3.34 -11.211 1 97.75 362 LEU B C 1
ATOM 6002 O O . LEU B 1 362 ? -13.469 4.262 -11.828 1 97.75 362 LEU B O 1
ATOM 6006 N N . ILE B 1 363 ? -11.719 3.418 -10.773 1 97.38 363 ILE B N 1
ATOM 6007 C CA . ILE B 1 363 ? -10.922 4.633 -10.922 1 97.38 363 ILE B CA 1
ATOM 6008 C C . ILE B 1 363 ? -10.758 4.953 -12.406 1 97.38 363 ILE B C 1
ATOM 6010 O O . ILE B 1 363 ? -10.289 4.117 -13.188 1 97.38 363 ILE B O 1
ATOM 6014 N N . GLY B 1 364 ? -11.039 6.109 -12.82 1 95.31 364 GLY B N 1
ATOM 6015 C CA . GLY B 1 364 ? -11.094 6.523 -14.211 1 95.31 364 GLY B CA 1
ATOM 6016 C C . GLY B 1 364 ? -12.508 6.598 -14.758 1 95.31 364 GLY B C 1
ATOM 6017 O O . GLY B 1 364 ? -12.734 7.137 -15.844 1 95.31 364 GLY B O 1
ATOM 6018 N N . VAL B 1 365 ? -13.477 6.031 -13.953 1 95.94 365 VAL B N 1
ATOM 6019 C CA . VAL B 1 365 ? -14.891 6.035 -14.328 1 95.94 365 VAL B CA 1
ATOM 6020 C C . VAL B 1 365 ? -15.734 6.57 -13.172 1 95.94 365 VAL B C 1
ATOM 6022 O O . VAL B 1 365 ? -16.422 7.578 -13.32 1 95.94 365 VAL B O 1
ATOM 6025 N N . LEU B 1 366 ? -15.695 5.914 -12.039 1 95 366 LEU B N 1
ATOM 6026 C CA . LEU B 1 366 ? -16.469 6.234 -10.844 1 95 366 LEU B CA 1
ATOM 6027 C C . LEU B 1 366 ? -15.766 5.742 -9.586 1 95 366 LEU B C 1
ATOM 6029 O O . LEU B 1 366 ? -15.68 4.535 -9.352 1 95 366 LEU B O 1
ATOM 6033 N N . SER B 1 367 ? -15.242 6.629 -8.789 1 95.44 367 SER B N 1
ATOM 6034 C CA . SER B 1 367 ? -14.555 6.262 -7.551 1 95.44 367 SER B CA 1
ATOM 6035 C C . SER B 1 367 ? -14.781 7.312 -6.465 1 95.44 367 SER B C 1
ATOM 6037 O O . SER B 1 367 ? -15.75 7.234 -5.711 1 95.44 367 SER B O 1
ATOM 6039 N N . VAL B 1 368 ? -14.141 8.508 -6.613 1 92.62 368 VAL B N 1
ATOM 6040 C CA . VAL B 1 368 ? -14.203 9.547 -5.59 1 92.62 368 VAL B CA 1
ATOM 6041 C C . VAL B 1 368 ? -15.641 10.031 -5.43 1 92.62 368 VAL B C 1
ATOM 6043 O O . VAL B 1 368 ? -16.094 10.32 -4.316 1 92.62 368 VAL B O 1
ATOM 6046 N N . LEU B 1 369 ? -16.375 10.078 -6.496 1 90.44 369 LEU B N 1
ATOM 6047 C CA . LEU B 1 369 ? -17.719 10.648 -6.48 1 90.44 369 LEU B CA 1
ATOM 6048 C C . LEU B 1 369 ? -18.766 9.562 -6.234 1 90.44 369 LEU B C 1
ATOM 6050 O O . LEU B 1 369 ? -19.969 9.852 -6.211 1 90.44 369 LEU B O 1
ATOM 6054 N N . ALA B 1 370 ? -18.328 8.336 -6.047 1 91.75 370 ALA B N 1
ATOM 6055 C CA . ALA B 1 370 ? -19.25 7.227 -5.844 1 91.75 370 ALA B CA 1
ATOM 6056 C C . ALA B 1 370 ? -19.812 7.23 -4.422 1 91.75 370 ALA B C 1
ATOM 6058 O O . ALA B 1 370 ? -19.203 7.809 -3.514 1 91.75 370 ALA B O 1
ATOM 6059 N N . ASP B 1 371 ? -21 6.578 -4.25 1 91.31 371 ASP B N 1
ATOM 6060 C CA . ASP B 1 371 ? -21.547 6.43 -2.908 1 91.31 371 ASP B CA 1
ATOM 6061 C C . ASP B 1 371 ? -21.047 5.148 -2.246 1 91.31 371 ASP B C 1
ATOM 6063 O O . ASP B 1 371 ? -20.688 4.191 -2.932 1 91.31 371 ASP B O 1
ATOM 6067 N N . ASP B 1 372 ? -21.062 5.078 -0.937 1 87.44 372 ASP B N 1
ATOM 6068 C CA . ASP B 1 372 ? -20.531 3.949 -0.179 1 87.44 372 ASP B CA 1
ATOM 6069 C C . ASP B 1 372 ? -21.453 2.732 -0.297 1 87.44 372 ASP B C 1
ATOM 6071 O O . ASP B 1 372 ? -20.984 1.592 -0.208 1 87.44 372 ASP B O 1
ATOM 6075 N N . GLY B 1 373 ? -22.734 3.055 -0.554 1 88.81 373 GLY B N 1
ATOM 6076 C CA . GLY B 1 373 ? -23.703 1.969 -0.587 1 88.81 373 GLY B CA 1
ATOM 6077 C C . GLY B 1 373 ? -23.703 1.206 -1.898 1 88.81 373 GLY B C 1
ATOM 6078 O O . GLY B 1 373 ? -24.344 0.165 -2.02 1 88.81 373 GLY B O 1
ATOM 6079 N N . GLY B 1 374 ? -23.016 1.744 -2.877 1 91.31 374 GLY B N 1
ATOM 6080 C CA . GLY B 1 374 ? -22.859 1.034 -4.137 1 91.31 374 GLY B CA 1
ATOM 6081 C C . GLY B 1 374 ? -23.984 1.286 -5.113 1 91.31 374 GLY B C 1
ATOM 6082 O O . GLY B 1 374 ? -24.062 0.637 -6.156 1 91.31 374 GLY B O 1
ATOM 6083 N N . ALA B 1 375 ? -24.859 2.209 -4.809 1 93.06 375 ALA B N 1
ATOM 6084 C CA . ALA B 1 375 ? -25.969 2.508 -5.695 1 93.06 375 ALA B CA 1
ATOM 6085 C C . ALA B 1 375 ? -25.484 3.068 -7.027 1 93.06 375 ALA B C 1
ATOM 6087 O O . ALA B 1 375 ? -25.984 2.68 -8.086 1 93.06 375 ALA B O 1
ATOM 6088 N N . MET B 1 376 ? -24.594 3.943 -6.977 1 93.31 376 MET B N 1
ATOM 6089 C CA . MET B 1 376 ? -24.047 4.527 -8.203 1 93.31 376 MET B CA 1
ATOM 6090 C C . MET B 1 376 ? -23.25 3.496 -8.992 1 93.31 376 MET B C 1
ATOM 6092 O O . MET B 1 376 ? -23.328 3.445 -10.219 1 93.31 376 MET B O 1
ATOM 6096 N N . PHE B 1 377 ? -22.562 2.703 -8.266 1 93.81 377 PHE B N 1
ATOM 6097 C CA . PHE B 1 377 ? -21.781 1.656 -8.906 1 93.81 377 PHE B CA 1
ATOM 6098 C C . PHE B 1 377 ? -22.672 0.681 -9.656 1 93.81 377 PHE B C 1
ATOM 6100 O O . PHE B 1 377 ? -22.297 0.156 -10.703 1 93.81 377 PHE B O 1
ATOM 6107 N N . ALA B 1 378 ? -23.781 0.461 -9.141 1 94.25 378 ALA B N 1
ATOM 6108 C CA . ALA B 1 378 ? -24.703 -0.515 -9.719 1 94.25 378 ALA B CA 1
ATOM 6109 C C . ALA B 1 378 ? -25.172 -0.073 -11.102 1 94.25 378 ALA B C 1
ATOM 6111 O O . ALA B 1 378 ? -25.656 -0.887 -11.891 1 94.25 378 ALA B O 1
ATOM 6112 N N . GLN B 1 379 ? -24.969 1.187 -11.398 1 93.44 379 GLN B N 1
ATOM 6113 C CA . GLN B 1 379 ? -25.406 1.727 -12.68 1 93.44 379 GLN B CA 1
ATOM 6114 C C . GLN B 1 379 ? -24.219 2.037 -13.586 1 93.44 379 GLN B C 1
ATOM 6116 O O . GLN B 1 379 ? -23.203 2.592 -13.133 1 93.44 379 GLN B O 1
ATOM 6121 N N . ARG B 1 380 ? -24.406 1.7 -14.852 1 93 380 ARG B N 1
ATOM 6122 C CA . ARG B 1 380 ? -23.375 2.066 -15.805 1 93 380 ARG B CA 1
ATOM 6123 C C . ARG B 1 380 ? -23.312 3.58 -15.992 1 93 380 ARG B C 1
ATOM 6125 O O . ARG B 1 380 ? -24.344 4.238 -16.109 1 93 380 ARG B O 1
ATOM 6132 N N . GLN B 1 381 ? -22.078 4.008 -16.047 1 91.62 381 GLN B N 1
ATOM 6133 C CA . GLN B 1 381 ? -21.891 5.445 -16.188 1 91.62 381 GLN B CA 1
ATOM 6134 C C . GLN B 1 381 ? -21.891 5.852 -17.656 1 91.62 381 GLN B C 1
ATOM 6136 O O . GLN B 1 381 ? -21.484 5.066 -18.531 1 91.62 381 GLN B O 1
ATOM 6141 N N . PRO B 1 382 ? -22.312 7.059 -18.031 1 87.44 382 PRO B N 1
ATOM 6142 C CA . PRO B 1 382 ? -22.422 7.484 -19.422 1 87.44 382 PRO B CA 1
ATOM 6143 C C . PRO B 1 382 ? -21.094 7.402 -20.172 1 87.44 382 PRO B C 1
ATOM 6145 O O . PRO B 1 382 ? -21.062 7.027 -21.344 1 87.44 382 PRO B O 1
ATOM 6148 N N . HIS B 1 383 ? -20 7.668 -19.625 1 87.06 383 HIS B N 1
ATOM 6149 C CA . HIS B 1 383 ? -18.703 7.723 -20.297 1 87.06 383 HIS B CA 1
ATOM 6150 C C . HIS B 1 383 ? -17.906 6.441 -20.078 1 87.06 383 HIS B C 1
ATOM 6152 O O . HIS B 1 383 ? -16.75 6.352 -20.484 1 87.06 383 HIS B O 1
ATOM 6158 N N . GLU B 1 384 ? -18.516 5.5 -19.531 1 92.38 384 GLU B N 1
ATOM 6159 C CA . GLU B 1 384 ? -17.844 4.285 -19.094 1 92.38 384 GLU B CA 1
ATOM 6160 C C . GLU B 1 384 ? -17.344 3.471 -20.281 1 92.38 384 GLU B C 1
ATOM 6162 O O . GLU B 1 384 ? -16.25 2.912 -20.25 1 92.38 384 GLU B O 1
ATOM 6167 N N . GLN B 1 385 ? -18.062 3.408 -21.328 1 91.94 385 GLN B N 1
ATOM 6168 C CA . GLN B 1 385 ? -17.719 2.613 -22.5 1 91.94 385 GLN B CA 1
ATOM 6169 C C . GLN B 1 385 ? -16.469 3.162 -23.188 1 91.94 385 GLN B C 1
ATOM 6171 O O . GLN B 1 385 ? -15.719 2.41 -23.812 1 91.94 385 GLN B O 1
ATOM 6176 N N . ALA B 1 386 ? -16.266 4.414 -23.047 1 91.75 386 ALA B N 1
ATOM 6177 C CA . ALA B 1 386 ? -15.156 5.066 -23.719 1 91.75 386 ALA B CA 1
ATOM 6178 C C . ALA B 1 386 ? -13.883 5 -22.891 1 91.75 386 ALA B C 1
ATOM 6180 O O . ALA B 1 386 ? -12.797 5.316 -23.375 1 91.75 386 ALA B O 1
ATOM 6181 N N . ALA B 1 387 ? -13.992 4.566 -21.656 1 93 387 ALA B N 1
ATOM 6182 C CA . ALA B 1 387 ? -12.836 4.527 -20.781 1 93 387 ALA B CA 1
ATOM 6183 C C . ALA B 1 387 ? -11.844 3.449 -21.219 1 93 387 ALA B C 1
ATOM 6185 O O . ALA B 1 387 ? -12.227 2.295 -21.422 1 93 387 ALA B O 1
ATOM 6186 N N . GLN B 1 388 ? -10.539 3.844 -21.375 1 93.19 388 GLN B N 1
ATOM 6187 C CA . GLN B 1 388 ? -9.531 2.91 -21.875 1 93.19 388 GLN B CA 1
ATOM 6188 C C . GLN B 1 388 ? -8.453 2.666 -20.828 1 93.19 388 GLN B C 1
ATOM 6190 O O . GLN B 1 388 ? -7.496 1.928 -21.078 1 93.19 388 GLN B O 1
ATOM 6195 N N . ASP B 1 389 ? -8.484 3.285 -19.75 1 95.25 389 ASP B N 1
ATOM 6196 C CA . ASP B 1 389 ? -7.578 3.166 -18.609 1 95.25 389 ASP B CA 1
ATOM 6197 C C . ASP B 1 389 ? -8.344 3.148 -17.297 1 95.25 389 ASP B C 1
ATOM 6199 O O . ASP B 1 389 ? -8.711 4.199 -16.766 1 95.25 389 ASP B O 1
ATOM 6203 N N . VAL B 1 390 ? -8.617 1.938 -16.766 1 97.5 390 VAL B N 1
ATOM 6204 C CA . VAL B 1 390 ? -9.484 1.785 -15.609 1 97.5 390 VAL B CA 1
ATOM 6205 C C . VAL B 1 390 ? -8.805 0.908 -14.562 1 97.5 390 VAL B C 1
ATOM 6207 O O . VAL B 1 390 ? -8.258 -0.147 -14.891 1 97.5 390 VAL B O 1
ATOM 6210 N N . ARG B 1 391 ? -8.742 1.336 -13.359 1 98.38 391 ARG B N 1
ATOM 6211 C CA . ARG B 1 391 ? -8.281 0.517 -12.242 1 98.38 391 ARG B CA 1
ATOM 6212 C C . ARG B 1 391 ? -9.422 0.163 -11.305 1 98.38 391 ARG B C 1
ATOM 6214 O O . ARG B 1 391 ? -10.125 1.049 -10.805 1 98.38 391 ARG B O 1
ATOM 6221 N N . LEU B 1 392 ? -9.656 -1.125 -11.109 1 98.56 392 LEU B N 1
ATOM 6222 C CA . LEU B 1 392 ? -10.625 -1.604 -10.125 1 98.56 392 LEU B CA 1
ATOM 6223 C C . LEU B 1 392 ? -10.023 -1.581 -8.719 1 98.56 392 LEU B C 1
ATOM 6225 O O . LEU B 1 392 ? -8.898 -2.051 -8.516 1 98.56 392 LEU B O 1
ATOM 6229 N N . ARG B 1 393 ? -10.727 -1.015 -7.777 1 98.06 393 ARG B N 1
ATOM 6230 C CA . ARG B 1 393 ? -10.398 -1.111 -6.359 1 98.06 393 ARG B CA 1
ATOM 6231 C C . ARG B 1 393 ? -11.5 -1.828 -5.59 1 98.06 393 ARG B C 1
ATOM 6233 O O . ARG B 1 393 ? -12.68 -1.477 -5.711 1 98.06 393 ARG B O 1
ATOM 6240 N N . ALA B 1 394 ? -11.141 -2.838 -4.914 1 98.25 394 ALA B N 1
ATOM 6241 C CA . ALA B 1 394 ? -12.016 -3.523 -3.965 1 98.25 394 ALA B CA 1
ATOM 6242 C C . ALA B 1 394 ? -11.57 -3.279 -2.527 1 98.25 394 ALA B C 1
ATOM 6244 O O . ALA B 1 394 ? -10.398 -3.477 -2.195 1 98.25 394 ALA B O 1
ATOM 6245 N N . ALA B 1 395 ? -12.5 -2.828 -1.718 1 97.38 395 ALA B N 1
ATOM 6246 C CA . ALA B 1 395 ? -12.18 -2.535 -0.322 1 97.38 395 ALA B CA 1
ATOM 6247 C C . ALA B 1 395 ? -13.211 -3.162 0.616 1 97.38 395 ALA B C 1
ATOM 6249 O O . ALA B 1 395 ? -14.406 -3.162 0.325 1 97.38 395 ALA B O 1
ATOM 6250 N N . LEU B 1 396 ? -12.727 -3.725 1.65 1 96.44 396 LEU B N 1
ATOM 6251 C CA . LEU B 1 396 ? -13.562 -4.422 2.621 1 96.44 396 LEU B CA 1
ATOM 6252 C C . LEU B 1 396 ? -13.086 -4.156 4.043 1 96.44 396 LEU B C 1
ATOM 6254 O O . LEU B 1 396 ? -11.875 -4.184 4.312 1 96.44 396 LEU B O 1
ATOM 6258 N N . ALA B 1 397 ? -14.008 -3.74 4.926 1 95.38 397 ALA B N 1
ATOM 6259 C CA . ALA B 1 397 ? -13.734 -3.652 6.355 1 95.38 397 ALA B CA 1
ATOM 6260 C C . ALA B 1 397 ? -14.344 -4.832 7.105 1 95.38 397 ALA B C 1
ATOM 6262 O O . ALA B 1 397 ? -15.5 -5.195 6.875 1 95.38 397 ALA B O 1
ATOM 6263 N N . HIS B 1 398 ? -13.539 -5.469 7.91 1 96.69 398 HIS B N 1
ATOM 6264 C CA . HIS B 1 398 ? -14.016 -6.621 8.664 1 96.69 398 HIS B CA 1
ATOM 6265 C C . HIS B 1 398 ? -13.242 -6.789 9.961 1 96.69 398 HIS B C 1
ATOM 6267 O O . HIS B 1 398 ? -12.062 -6.422 10.039 1 96.69 398 HIS B O 1
ATOM 6273 N N . ASP B 1 399 ? -13.867 -7.355 11.008 1 94.88 399 ASP B N 1
ATOM 6274 C CA . ASP B 1 399 ? -13.211 -7.582 12.297 1 94.88 399 ASP B CA 1
ATOM 6275 C C . ASP B 1 399 ? -12.203 -8.727 12.203 1 94.88 399 ASP B C 1
ATOM 6277 O O . ASP B 1 399 ? -11.188 -8.719 12.906 1 94.88 399 ASP B O 1
ATOM 6281 N N . ASP B 1 400 ? -12.523 -9.633 11.344 1 95.69 400 ASP B N 1
ATOM 6282 C CA . ASP B 1 400 ? -11.672 -10.812 11.195 1 95.69 400 ASP B CA 1
ATOM 6283 C C . ASP B 1 400 ? -10.586 -10.57 10.141 1 95.69 400 ASP B C 1
ATOM 6285 O O . ASP B 1 400 ? -10.898 -10.352 8.969 1 95.69 400 ASP B O 1
ATOM 6289 N N . LEU B 1 401 ? -9.398 -10.68 10.57 1 95.44 401 LEU B N 1
ATOM 6290 C CA . LEU B 1 401 ? -8.25 -10.461 9.695 1 95.44 401 LEU B CA 1
ATOM 6291 C C . LEU B 1 401 ? -8.25 -11.445 8.531 1 95.44 401 LEU B C 1
ATOM 6293 O O . LEU B 1 401 ? -7.859 -11.102 7.418 1 95.44 401 LEU B O 1
ATOM 6297 N N . THR B 1 402 ? -8.695 -12.648 8.742 1 95 402 THR B N 1
ATOM 6298 C CA . THR B 1 402 ? -8.664 -13.695 7.719 1 95 402 THR B CA 1
ATOM 6299 C C . THR B 1 402 ? -9.602 -13.344 6.562 1 95 402 THR B C 1
ATOM 6301 O O . THR B 1 402 ? -9.312 -13.656 5.406 1 95 402 THR B O 1
ATOM 6304 N N . VAL B 1 403 ? -10.68 -12.711 6.887 1 96.5 403 VAL B N 1
ATOM 6305 C CA . VAL B 1 403 ? -11.625 -12.289 5.859 1 96.5 403 VAL B CA 1
ATOM 6306 C C . VAL B 1 403 ? -11.008 -11.172 5.023 1 96.5 403 VAL B C 1
ATOM 6308 O O . VAL B 1 403 ? -11.109 -11.18 3.793 1 96.5 403 VAL B O 1
ATOM 6311 N N . ALA B 1 404 ? -10.336 -10.219 5.738 1 96.31 404 ALA B N 1
ATOM 6312 C CA . ALA B 1 404 ? -9.641 -9.125 5.059 1 96.31 404 ALA B CA 1
ATOM 6313 C C . ALA B 1 404 ? -8.578 -9.664 4.105 1 96.31 404 ALA B C 1
ATOM 6315 O O . ALA B 1 404 ? -8.484 -9.234 2.955 1 96.31 404 ALA B O 1
ATOM 6316 N N . GLN B 1 405 ? -7.941 -10.633 4.508 1 96.12 405 GLN B N 1
ATOM 6317 C CA . GLN B 1 405 ? -6.859 -11.211 3.719 1 96.12 405 GLN B CA 1
ATOM 6318 C C . GLN B 1 405 ? -7.406 -12.039 2.559 1 96.12 405 GLN B C 1
ATOM 6320 O O . GLN B 1 405 ? -6.785 -12.117 1.497 1 96.12 405 GLN B O 1
ATOM 6325 N N . ALA B 1 406 ? -8.547 -12.625 2.744 1 96.88 406 ALA B N 1
ATOM 6326 C CA . ALA B 1 406 ? -9.18 -13.398 1.677 1 96.88 406 ALA B CA 1
ATOM 6327 C C . ALA B 1 406 ? -9.477 -12.516 0.466 1 96.88 406 ALA B C 1
ATOM 6329 O O . ALA B 1 406 ? -9.266 -12.93 -0.676 1 96.88 406 ALA B O 1
ATOM 6330 N N . LEU B 1 407 ? -9.914 -11.297 0.749 1 97.94 407 LEU B N 1
ATOM 6331 C CA . LEU B 1 407 ? -10.18 -10.398 -0.364 1 97.94 407 LEU B CA 1
ATOM 6332 C C . LEU B 1 407 ? -8.906 -10.109 -1.15 1 97.94 407 LEU B C 1
ATOM 6334 O O . LEU B 1 407 ? -8.914 -10.109 -2.383 1 97.94 407 LEU B O 1
ATOM 6338 N N . GLN B 1 408 ? -7.875 -9.859 -0.404 1 97.62 408 GLN B N 1
ATOM 6339 C CA . GLN B 1 408 ? -6.598 -9.578 -1.048 1 97.62 408 GLN B CA 1
ATOM 6340 C C . GLN B 1 408 ? -6.152 -10.742 -1.924 1 97.62 408 GLN B C 1
ATOM 6342 O O . GLN B 1 408 ? -5.695 -10.547 -3.051 1 97.62 408 GLN B O 1
ATOM 6347 N N . ARG B 1 409 ? -6.312 -11.906 -1.444 1 96.94 409 ARG B N 1
ATOM 6348 C CA . ARG B 1 409 ? -5.93 -13.102 -2.186 1 96.94 409 ARG B CA 1
ATOM 6349 C C . ARG B 1 409 ? -6.785 -13.266 -3.438 1 96.94 409 ARG B C 1
ATOM 6351 O O . ARG B 1 409 ? -6.277 -13.641 -4.496 1 96.94 409 ARG B O 1
ATOM 6358 N N . GLU B 1 410 ? -8.039 -13 -3.268 1 97.94 410 GLU B N 1
ATOM 6359 C CA . GLU B 1 410 ? -8.945 -13.141 -4.402 1 97.94 410 GLU B CA 1
ATOM 6360 C C . GLU B 1 410 ? -8.625 -12.117 -5.492 1 97.94 410 GLU B C 1
ATOM 6362 O O . GLU B 1 410 ? -8.75 -12.414 -6.684 1 97.94 410 GLU B O 1
ATOM 6367 N N . VAL B 1 411 ? -8.219 -10.938 -5.078 1 98.5 411 VAL B N 1
ATOM 6368 C CA . VAL B 1 411 ? -7.816 -9.945 -6.07 1 98.5 411 VAL B CA 1
ATOM 6369 C C . VAL B 1 411 ? -6.559 -10.422 -6.793 1 98.5 411 VAL B C 1
ATOM 6371 O O . VAL B 1 411 ? -6.457 -10.32 -8.016 1 98.5 411 VAL B O 1
ATOM 6374 N N . ASN B 1 412 ? -5.668 -10.945 -6.078 1 97.25 412 ASN B N 1
ATOM 6375 C CA . ASN B 1 412 ? -4.441 -11.453 -6.676 1 97.25 412 ASN B CA 1
ATOM 6376 C C . ASN B 1 412 ? -4.723 -12.586 -7.66 1 97.25 412 ASN B C 1
ATOM 6378 O O . ASN B 1 412 ? -4.098 -12.664 -8.719 1 97.25 412 ASN B O 1
ATOM 6382 N N . ALA B 1 413 ? -5.641 -13.414 -7.301 1 97.69 413 ALA B N 1
ATOM 6383 C CA . ALA B 1 413 ? -5.961 -14.594 -8.109 1 97.69 413 ALA B CA 1
ATOM 6384 C C . ALA B 1 413 ? -6.543 -14.188 -9.461 1 97.69 413 ALA B C 1
ATOM 6386 O O . ALA B 1 413 ? -6.621 -15.008 -10.375 1 97.69 413 ALA B O 1
ATOM 6387 N N . LEU B 1 414 ? -6.914 -12.938 -9.602 1 98.19 414 LEU B N 1
ATOM 6388 C CA . LEU B 1 414 ? -7.5 -12.469 -10.852 1 98.19 414 LEU B CA 1
ATOM 6389 C C . LEU B 1 414 ? -6.484 -12.547 -11.992 1 98.19 414 LEU B C 1
ATOM 6391 O O . LEU B 1 414 ? -6.859 -12.508 -13.164 1 98.19 414 LEU B O 1
ATOM 6395 N N . TYR B 1 415 ? -5.203 -12.648 -11.688 1 96.31 415 TYR B N 1
ATOM 6396 C CA . TYR B 1 415 ? -4.176 -12.766 -12.719 1 96.31 415 TYR B CA 1
ATOM 6397 C C . TYR B 1 415 ? -4.477 -13.93 -13.656 1 96.31 415 TYR B C 1
ATOM 6399 O O . TYR B 1 415 ? -4.328 -13.812 -14.875 1 96.31 415 TYR B O 1
ATOM 6407 N N . THR B 1 416 ? -4.914 -15.078 -13.031 1 96.19 416 THR B N 1
ATOM 6408 C CA . THR B 1 416 ? -5.156 -16.25 -13.875 1 96.19 416 THR B CA 1
ATOM 6409 C C . THR B 1 416 ? -6.617 -16.672 -13.797 1 96.19 416 THR B C 1
ATOM 6411 O O . THR B 1 416 ? -7.066 -17.5 -14.586 1 96.19 416 THR B O 1
ATOM 6414 N N . CYS B 1 417 ? -7.434 -16.031 -12.922 1 97.94 417 CYS B N 1
ATOM 6415 C CA . CYS B 1 417 ? -8.805 -16.484 -12.711 1 97.94 417 CYS B CA 1
ATOM 6416 C C . CYS B 1 417 ? -9.797 -15.383 -13.055 1 97.94 417 CYS B C 1
ATOM 6418 O O . CYS B 1 417 ? -10.992 -15.5 -12.758 1 97.94 417 CYS B O 1
ATOM 6420 N N . GLY B 1 418 ? -9.289 -14.312 -13.57 1 97.31 418 GLY B N 1
ATOM 6421 C CA . GLY B 1 418 ? -10.141 -13.18 -13.875 1 97.31 418 GLY B CA 1
ATOM 6422 C C . GLY B 1 418 ? -10.188 -12.852 -15.352 1 97.31 418 GLY B C 1
ATOM 6423 O O . GLY B 1 418 ? -9.82 -13.68 -16.188 1 97.31 418 GLY B O 1
ATOM 6424 N N . PRO B 1 419 ? -10.773 -11.633 -15.695 1 98 419 PRO B N 1
ATOM 6425 C CA . PRO B 1 419 ? -10.867 -11.234 -17.094 1 98 419 PRO B CA 1
ATOM 6426 C C . PRO B 1 419 ? -9.5 -10.984 -17.734 1 98 419 PRO B C 1
ATOM 6428 O O . PRO B 1 419 ? -8.523 -10.734 -17.016 1 98 419 PRO B O 1
ATOM 6431 N N . ALA B 1 420 ? -9.469 -11 -19.031 1 96.75 420 ALA B N 1
ATOM 6432 C CA . ALA B 1 420 ? -8.242 -10.836 -19.812 1 96.75 420 ALA B CA 1
ATOM 6433 C C . ALA B 1 420 ? -7.637 -9.445 -19.594 1 96.75 420 ALA B C 1
ATOM 6435 O O . ALA B 1 420 ? -8.367 -8.477 -19.391 1 96.75 420 ALA B O 1
ATOM 6436 N N . GLY B 1 421 ? -6.363 -9.43 -19.641 1 93.69 421 GLY B N 1
ATOM 6437 C CA . GLY B 1 421 ? -5.648 -8.164 -19.703 1 93.69 421 GLY B CA 1
ATOM 6438 C C . GLY B 1 421 ? -5.516 -7.48 -18.359 1 93.69 421 GLY B C 1
ATOM 6439 O O . GLY B 1 421 ? -5.07 -6.336 -18.281 1 93.69 421 GLY B O 1
ATOM 6440 N N . GLY B 1 422 ? -5.961 -8.102 -17.312 1 95.38 422 GLY B N 1
ATOM 6441 C CA . GLY B 1 422 ? -5.77 -7.535 -15.992 1 95.38 422 GLY B CA 1
ATOM 6442 C C . GLY B 1 422 ? -4.34 -7.637 -15.5 1 95.38 422 GLY B C 1
ATOM 6443 O O . GLY B 1 422 ? -3.664 -8.641 -15.734 1 95.38 422 GLY B O 1
ATOM 6444 N N . GLY B 1 423 ? -3.908 -6.559 -14.797 1 94.75 423 GLY B N 1
ATOM 6445 C CA . GLY B 1 423 ? -2.562 -6.641 -14.258 1 94.75 423 GLY B CA 1
ATOM 6446 C C . GLY B 1 423 ? -2.229 -5.5 -13.312 1 94.75 423 GLY B C 1
ATOM 6447 O O . GLY B 1 423 ? -3.027 -4.578 -13.141 1 94.75 423 GLY B O 1
ATOM 6448 N N . GLY B 1 424 ? -1.033 -5.645 -12.648 1 94.06 424 GLY B N 1
ATOM 6449 C CA . GLY B 1 424 ? -0.572 -4.633 -11.711 1 94.06 424 GLY B CA 1
ATOM 6450 C C . GLY B 1 424 ? -1.318 -4.656 -10.391 1 94.06 424 GLY B C 1
ATOM 6451 O O . GLY B 1 424 ? -1.783 -3.617 -9.922 1 94.06 424 GLY B O 1
ATOM 6452 N N . VAL B 1 425 ? -1.431 -5.785 -9.828 1 95.81 425 VAL B N 1
ATOM 6453 C CA . VAL B 1 425 ? -2.18 -5.949 -8.586 1 95.81 425 VAL B CA 1
ATOM 6454 C C . VAL B 1 425 ? -1.425 -5.293 -7.438 1 95.81 425 VAL B C 1
ATOM 6456 O O . VAL B 1 425 ? -0.203 -5.422 -7.332 1 95.81 425 VAL B O 1
ATOM 6459 N N . ARG B 1 426 ? -2.121 -4.523 -6.68 1 95.06 426 ARG B N 1
ATOM 6460 C CA . ARG B 1 426 ? -1.674 -3.967 -5.406 1 95.06 426 ARG B CA 1
ATOM 6461 C C . ARG B 1 426 ? -2.658 -4.297 -4.289 1 95.06 426 ARG B C 1
ATOM 6463 O O . ARG B 1 426 ? -3.873 -4.227 -4.484 1 95.06 426 ARG B O 1
ATOM 6470 N N . THR B 1 427 ? -2.121 -4.746 -3.236 1 95.5 427 THR B N 1
ATOM 6471 C CA . THR B 1 427 ? -2.971 -5.012 -2.08 1 95.5 427 THR B CA 1
ATOM 6472 C C . THR B 1 427 ? -2.439 -4.289 -0.843 1 95.5 427 THR B C 1
ATOM 6474 O O . THR B 1 427 ? -1.261 -3.936 -0.783 1 95.5 427 THR B O 1
ATOM 6477 N N . ALA B 1 428 ? -3.316 -3.977 0.012 1 94.5 428 ALA B N 1
ATOM 6478 C CA . ALA B 1 428 ? -2.961 -3.328 1.271 1 94.5 428 ALA B CA 1
ATOM 6479 C C . ALA B 1 428 ? -3.92 -3.732 2.387 1 94.5 428 ALA B C 1
ATOM 6481 O O . ALA B 1 428 ? -5.07 -4.09 2.125 1 94.5 428 ALA B O 1
ATOM 6482 N N . GLN B 1 429 ? -3.451 -3.799 3.482 1 94.12 429 GLN B N 1
ATOM 6483 C CA . GLN B 1 429 ? -4.223 -4.074 4.688 1 94.12 429 GLN B CA 1
ATOM 6484 C C . GLN B 1 429 ? -3.768 -3.195 5.848 1 94.12 429 GLN B C 1
ATOM 6486 O O . GLN B 1 429 ? -2.572 -2.936 6.004 1 94.12 429 GLN B O 1
ATOM 6491 N N . ARG B 1 430 ? -4.707 -2.611 6.566 1 90.94 430 ARG B N 1
ATOM 6492 C CA . ARG B 1 430 ? -4.379 -1.798 7.73 1 90.94 430 ARG B CA 1
ATOM 6493 C C . ARG B 1 430 ? -5.402 -1.993 8.844 1 90.94 430 ARG B C 1
ATOM 6495 O O . ARG B 1 430 ? -6.57 -2.273 8.578 1 90.94 430 ARG B O 1
ATOM 6502 N N . ALA B 1 431 ? -4.934 -1.81 10.047 1 91 431 ALA B N 1
ATOM 6503 C CA . ALA B 1 431 ? -5.859 -1.773 11.18 1 91 431 ALA B CA 1
ATOM 6504 C C . ALA B 1 431 ? -6.727 -0.52 11.141 1 91 431 ALA B C 1
ATOM 6506 O O . ALA B 1 431 ? -6.25 0.563 10.797 1 91 431 ALA B O 1
ATOM 6507 N N . ARG B 1 432 ? -7.973 -0.65 11.469 1 91.69 432 ARG B N 1
ATOM 6508 C CA . ARG B 1 432 ? -8.906 0.474 11.5 1 91.69 432 ARG B CA 1
ATOM 6509 C C . ARG B 1 432 ? -9.172 0.921 12.938 1 91.69 432 ARG B C 1
ATOM 6511 O O . ARG B 1 432 ? -9.234 0.095 13.852 1 91.69 432 ARG B O 1
ATOM 6518 N N . LEU B 1 433 ? -9.312 2.219 13.055 1 92.31 433 LEU B N 1
ATOM 6519 C CA . LEU B 1 433 ? -9.766 2.82 14.305 1 92.31 433 LEU B CA 1
ATOM 6520 C C . LEU B 1 433 ? -11.086 3.559 14.102 1 92.31 433 LEU B C 1
ATOM 6522 O O . LEU B 1 433 ? -11.234 4.32 13.141 1 92.31 433 LEU B O 1
ATOM 6526 N N . ASN B 1 434 ? -12.023 3.23 14.938 1 93 434 ASN B N 1
ATOM 6527 C CA . ASN B 1 434 ? -13.266 3.986 14.969 1 93 434 ASN B CA 1
ATOM 6528 C C . ASN B 1 434 ? -13.18 5.172 15.93 1 93 434 ASN B C 1
ATOM 6530 O O . ASN B 1 434 ? -12.555 5.074 16.984 1 93 434 ASN B O 1
ATOM 6534 N N . ALA B 1 435 ? -13.797 6.211 15.477 1 94.19 435 ALA B N 1
ATOM 6535 C CA . ALA B 1 435 ? -13.773 7.414 16.297 1 94.19 435 ALA B CA 1
ATOM 6536 C C . ALA B 1 435 ? -15.188 7.906 16.594 1 94.19 435 ALA B C 1
ATOM 6538 O O . ALA B 1 435 ? -16.062 7.871 15.711 1 94.19 435 ALA B O 1
ATOM 6539 N N . VAL B 1 436 ? -15.422 8.203 17.797 1 95.19 436 VAL B N 1
ATOM 6540 C CA . VAL B 1 436 ? -16.625 8.906 18.203 1 95.19 436 VAL B CA 1
ATOM 6541 C C . VAL B 1 436 ? -16.25 10.172 18.969 1 95.19 436 VAL B C 1
ATOM 6543 O O . VAL B 1 436 ? -15.383 10.148 19.844 1 95.19 436 VAL B O 1
ATOM 6546 N N . SER B 1 437 ? -16.875 11.242 18.484 1 95.38 437 SER B N 1
ATOM 6547 C CA . SER B 1 437 ? -16.641 12.492 19.188 1 95.38 437 SER B CA 1
ATOM 6548 C C . SER B 1 437 ? -17.75 12.766 20.203 1 95.38 437 SER B C 1
ATOM 6550 O O . SER B 1 437 ? -18.906 12.383 19.984 1 95.38 437 SER B O 1
ATOM 6552 N N . CYS B 1 438 ? -17.391 13.352 21.312 1 96.94 438 CYS B N 1
ATOM 6553 C CA . CYS B 1 438 ? -18.359 13.766 22.312 1 96.94 438 CYS B CA 1
ATOM 6554 C C . CYS B 1 438 ? -17.875 14.992 23.078 1 96.94 438 CYS B C 1
ATOM 6556 O O . CYS B 1 438 ? -16.812 15.531 22.766 1 96.94 438 CYS B O 1
ATOM 6558 N N . LEU B 1 439 ? -18.75 15.523 23.859 1 97.69 439 LEU B N 1
ATOM 6559 C CA . LEU B 1 439 ? -18.406 16.641 24.734 1 97.69 439 LEU B CA 1
ATOM 6560 C C . LEU B 1 439 ? -18.266 16.172 26.188 1 97.69 439 LEU B C 1
ATOM 6562 O O . LEU B 1 439 ? -19.125 15.453 26.688 1 97.69 439 LEU B O 1
ATOM 6566 N N . VAL B 1 440 ? -17.219 16.547 26.797 1 97.88 440 VAL B N 1
ATOM 6567 C CA . VAL B 1 440 ? -17 16.234 28.203 1 97.88 440 VAL B CA 1
ATOM 6568 C C . VAL B 1 440 ? -16.969 17.516 29.016 1 97.88 440 VAL B C 1
ATOM 6570 O O . VAL B 1 440 ? -16.578 18.578 28.5 1 97.88 440 VAL B O 1
ATOM 6573 N N . PRO B 1 441 ? -17.375 17.391 30.297 1 97.12 441 PRO B N 1
ATOM 6574 C CA . PRO B 1 441 ? -17.234 18.578 31.141 1 97.12 441 PRO B CA 1
ATOM 6575 C C . PRO B 1 441 ? -15.789 19.047 31.25 1 97.12 441 PRO B C 1
ATOM 6577 O O . PRO B 1 441 ? -14.883 18.219 31.375 1 97.12 441 PRO B O 1
ATOM 6580 N N . ARG B 1 442 ? -15.641 20.312 31.141 1 95.88 442 ARG B N 1
ATOM 6581 C CA . ARG B 1 442 ? -14.305 20.891 31.234 1 95.88 442 ARG B CA 1
ATOM 6582 C C . ARG B 1 442 ? -13.594 20.422 32.5 1 95.88 442 ARG B C 1
ATOM 6584 O O . ARG B 1 442 ? -12.375 20.234 32.5 1 95.88 442 ARG B O 1
ATOM 6591 N N . GLU B 1 443 ? -14.328 20.203 33.594 1 93.44 443 GLU B N 1
ATOM 6592 C CA . GLU B 1 443 ? -13.766 19.812 34.875 1 93.44 443 GLU B CA 1
ATOM 6593 C C . GLU B 1 443 ? -13.234 18.391 34.844 1 93.44 443 GLU B C 1
ATOM 6595 O O . GLU B 1 443 ? -12.508 17.969 35.75 1 93.44 443 GLU B O 1
ATOM 6600 N N . ALA B 1 444 ? -13.547 17.703 33.812 1 92.44 444 ALA B N 1
ATOM 6601 C CA . ALA B 1 444 ? -13.094 16.312 33.688 1 92.44 444 ALA B CA 1
ATOM 6602 C C . ALA B 1 444 ? -11.602 16.266 33.375 1 92.44 444 ALA B C 1
ATOM 6604 O O . ALA B 1 444 ? -10.977 15.211 33.469 1 92.44 444 ALA B O 1
ATOM 6605 N N . VAL B 1 445 ? -11.094 17.438 32.906 1 93.31 445 VAL B N 1
ATOM 6606 C CA . VAL B 1 445 ? -9.68 17.438 32.531 1 93.31 445 VAL B CA 1
ATOM 6607 C C . VAL B 1 445 ? -8.953 18.531 33.344 1 93.31 445 VAL B C 1
ATOM 6609 O O . VAL B 1 445 ? -9.531 19.578 33.625 1 93.31 445 VAL B O 1
ATOM 6612 N N . THR B 1 446 ? -7.77 18.188 33.719 1 90.5 446 THR B N 1
ATOM 6613 C CA . THR B 1 446 ? -6.883 19.156 34.375 1 90.5 446 THR B CA 1
ATOM 6614 C C . THR B 1 446 ? -5.574 19.281 33.594 1 90.5 446 THR B C 1
ATOM 6616 O O . THR B 1 446 ? -4.684 18.438 33.719 1 90.5 446 THR B O 1
ATOM 6619 N N . ALA B 1 447 ? -5.535 20.375 32.844 1 91.62 447 ALA B N 1
ATOM 6620 C CA . ALA B 1 447 ? -4.316 20.641 32.062 1 91.62 447 ALA B CA 1
ATOM 6621 C C . ALA B 1 447 ? -3.174 21.062 32.969 1 91.62 447 ALA B C 1
ATOM 6623 O O . ALA B 1 447 ? -3.369 21.875 33.875 1 91.62 447 ALA B O 1
ATOM 6624 N N . THR B 1 448 ? -2.068 20.438 32.844 1 93.5 448 THR B N 1
ATOM 6625 C CA . THR B 1 448 ? -0.88 20.766 33.625 1 93.5 448 THR B CA 1
ATOM 6626 C C . THR B 1 448 ? 0.33 20.953 32.688 1 93.5 448 THR B C 1
ATOM 6628 O O . THR B 1 448 ? 0.299 20.562 31.531 1 93.5 448 THR B O 1
ATOM 6631 N N . HIS B 1 449 ? 1.305 21.688 33.156 1 96.31 449 HIS B N 1
ATOM 6632 C CA . HIS B 1 449 ? 2.594 21.75 32.469 1 96.31 449 HIS B CA 1
ATOM 6633 C C . HIS B 1 449 ? 3.738 21.438 33.438 1 96.31 449 HIS B C 1
ATOM 6635 O O . HIS B 1 449 ? 3.617 21.641 34.656 1 96.31 449 HIS B O 1
ATOM 6641 N N . SER B 1 450 ? 4.766 20.844 32.969 1 97.88 450 SER B N 1
ATOM 6642 C CA . SER B 1 450 ? 5.957 20.531 33.75 1 97.88 450 SER B CA 1
ATOM 6643 C C . SER B 1 450 ? 7.215 20.578 32.875 1 97.88 450 SER B C 1
ATOM 6645 O O . SER B 1 450 ? 7.152 20.359 31.688 1 97.88 450 SER B O 1
ATOM 6647 N N . PHE B 1 451 ? 8.297 20.969 33.5 1 97.88 451 PHE B N 1
ATOM 6648 C CA . PHE B 1 451 ? 9.578 20.984 32.812 1 97.88 451 PHE B CA 1
ATOM 6649 C C . PHE B 1 451 ? 10.242 19.609 32.875 1 97.88 451 PHE B C 1
ATOM 6651 O O . PHE B 1 451 ? 10.156 18.922 33.875 1 97.88 451 PHE B O 1
ATOM 6658 N N . ILE B 1 452 ? 10.844 19.281 31.734 1 94.19 452 ILE B N 1
ATOM 6659 C CA . ILE B 1 452 ? 11.57 18.031 31.672 1 94.19 452 ILE B CA 1
ATOM 6660 C C . ILE B 1 452 ? 13.055 18.266 31.938 1 94.19 452 ILE B C 1
ATOM 6662 O O . ILE B 1 452 ? 13.633 19.234 31.422 1 94.19 452 ILE B O 1
ATOM 6666 N N . ALA B 1 453 ? 13.758 17.516 32.875 1 78.75 453 ALA B N 1
ATOM 6667 C CA . ALA B 1 453 ? 15.164 17.641 33.25 1 78.75 453 ALA B CA 1
ATOM 6668 C C . ALA B 1 453 ? 16.016 16.656 32.438 1 78.75 453 ALA B C 1
ATOM 6670 O O . ALA B 1 453 ? 15.555 15.578 32.094 1 78.75 453 ALA B O 1
#

Foldseek 3Di:
DFFWEKEFELEQEQPGDQPQVLLVLVQVVVVVTHYAYEYEHDDQCLLLVLLVVCVVPVLTSFRPCLCSNCLNPVQVLVVSVHAYEYQRCRNHQQSSQVVSQVSCVVSVHPRFWEKEKDWFWLADPNSLVQVCVFCPPNRDPVFFRTKGWAAAQQQLQVCVLVPGRYYHYHHHDQLSRQLNVVCNRLVDDLQQFQLSLLSSLLSLCQNNWQQQQAPVNDDPPPRHWWQVVFRFTKMWIADSVSKIKIFGRPPTTGWHDPVSSVCSSPPPAPAQQFRAHQSWGKHCPPWDWADDDTRMIIIDDIGTDHHDQWTKMKIKGWQAKKKKKKKKAFAACRLVQLVQLVVQLQVVLVVVVNNFDKDKAWVQFGDPPDDRVCPVVVDHGPCRRVRGIIMIMIMGGDNDVVSSVVSLVSNVCCVPVGDPRMDDMDMDMDTDMDMDMDIDGPVSTDMHMDIDD/DFFWEKEFELEQEQPGDQPQVLLRLVQVVVVVTHYAYEYEHDDQCLLLVLLVVCVVPVLTSFRPCLCSNCLNPVQVLVVSVHAYEYQRCRNHQQSSQVVSQVSCVVSVHPRFWEKEKDWFWLADPLSLVQVCVFCPPNRDPVFFRTKGWAAAQQQLQVCVLVPGRYYHYHHHDQLSRQLNVVCNRLVDDLPQFQLSLLSSLLSLLQNNWQQQQAPVNDDPPPRHWFQVVFRFTKMWIADSVSKIKIFGRPPTTGWHDPVSSVCSSPPPAPAQQFRAHQSWGKHCPPWDWADDDTRMIIIDDIGTDHHDQWTKMKIKGWQAKKKKKKKKAFAACRLVQLVQLVVQLQVVLVVVVNNFDKDKAWVQFGDPPDDRVCPVVVDDGPCRRVRGITMIMIMGGDNDVVSSVVSLVSNVCCVPVGDPRMDDMDMDMDTDMDMDMDIDGPVSTDIHMDIDD

InterPro domains:
  IPR010839 Acyclic terpene utilisation, N-terminal [PF07287] (6-448)

pLDDT: mean 96.38, std 3.31, range [74.25, 98.94]

Sequence (906 aa):
MTAPLLIGSGAGFSGDRTDAALPVVRTLIASGQPAALIFETLAERTLALAQLARRNDPAQGYEPLLDALLVPVLGLCLQHRIPIVGNFGAANPRAAARRVLQLAQELCLPAPRVAVVEGDDLSDDAGRARLHGILGDAFDADRFVCANAYIGAQGIAEAISAGAQVVVCGRVADPALAVGPAMAHFGWSWDDWDRLAAATMAGHLLECGAQVSGGYFADPGMKDVPDVHAVGFPIAQLAEDGGIEIFKAAGTGGCVDLRTVKEQLLYEVHDPAAYLTPDVVADIGTVTVTQLAPDRVAVRNVRGHPRPAQLKANVFSHGGWLAEGEISYAGPNAAARARLAADILRRRMQLLGHDAPIRFDLIGVLSVLADDGGAMFAQRQPHEQAAQDVRLRAALAHDDLTVAQALQREVNALYTCGPAGGGGVRTAQRARLNAVSCLVPREAVTATHSFIAMTAPLLIGSGAGFSGDRTDAALPVVRTLIASGQPAALIFETLAERTLALAQLARRNDPAQGYEPLLDALLVPVLGLCLQHRIPIVGNFGAANPRAAARRVLQLAQELCLPAPRVAVVEGDDLSDDAGRARLHGILGDAFDADRFVCANAYIGAQGIAEAISAGAQVVVCGRVADPALAVGPAMAHFGWSWDDWDRLAAATMAGHLLECGAQVSGGYFADPGMKDVPDVHAVGFPIAQLAEDGGIEIFKAAGTGGCVDLRTVKEQLLYEVHDPAAYLTPDVVADIGTVTVTQLAPDRVAVRNVRGHPRPAQLKANVFSHGGWLAEGEISYAGPNAAARARLAADILRRRMQLLGHDAPIRFDLIGVLSVLADDGGAMFAQRQPHEQAAQDVRLRAALAHDDLTVAQALQREVNALYTCGPAGGGGVRTAQRARLNAVSCLVPREAVTATHSFIA

Solvent-accessible surface area (backbone atoms only — not comparable to full-atom values): 44052 Å² total; per-residue (Å²): 131,72,75,46,37,36,42,28,22,34,21,30,29,65,55,38,58,53,72,38,27,45,44,27,52,50,40,45,60,72,66,71,50,57,42,35,38,26,34,33,36,58,54,87,63,48,37,58,52,19,41,51,41,21,72,77,35,78,83,41,14,33,46,89,55,49,61,60,49,38,66,79,36,49,66,60,25,63,74,68,65,28,33,37,31,26,30,39,5,34,56,20,21,64,52,37,44,51,46,50,50,49,48,28,54,76,67,74,44,76,80,68,45,33,25,30,34,50,42,26,69,34,60,51,70,68,34,45,52,51,46,38,70,73,46,44,86,74,43,54,75,92,39,55,72,43,27,37,30,38,32,50,23,63,35,51,15,52,36,45,66,71,57,31,40,31,38,23,20,20,54,47,37,68,24,25,56,39,27,6,60,50,42,44,73,69,60,62,59,92,76,40,28,38,47,46,14,24,33,33,50,50,12,50,48,28,35,49,14,23,31,29,13,30,13,37,50,23,32,77,92,76,38,78,45,55,56,42,60,44,46,14,21,26,31,32,38,36,38,80,87,32,43,35,35,40,29,50,22,62,97,45,28,27,42,25,44,69,66,31,45,52,52,40,67,50,53,96,50,91,40,58,64,50,37,81,40,54,66,19,21,23,20,52,73,66,46,44,79,44,78,75,48,93,39,22,29,33,43,41,61,46,34,35,37,76,44,57,70,47,24,52,26,45,36,32,24,63,50,33,25,38,17,30,21,31,40,31,25,55,43,88,53,9,41,56,30,40,50,51,40,52,51,31,50,55,51,39,36,41,74,73,68,50,83,64,78,65,42,72,27,36,38,31,67,45,36,86,86,47,54,87,85,40,66,56,67,74,44,87,56,92,65,33,77,74,32,42,30,26,33,29,36,41,35,32,71,33,75,48,61,66,61,29,49,47,51,33,41,54,51,52,20,28,60,30,48,21,31,42,72,46,44,78,68,48,68,50,71,44,80,34,73,38,75,45,76,46,73,39,56,46,84,79,44,63,72,39,60,47,74,65,134,131,71,75,48,39,35,42,28,21,33,22,30,30,66,56,37,60,53,72,38,30,46,45,28,52,52,40,45,60,71,66,72,49,56,43,36,39,26,34,34,35,58,52,86,63,48,37,59,53,18,41,51,40,21,73,76,35,78,82,40,12,32,46,87,57,49,62,60,50,38,66,76,36,48,67,60,26,63,73,68,67,28,34,38,30,28,29,38,4,34,57,20,20,66,53,37,45,52,46,52,50,50,48,27,53,75,67,72,43,76,78,69,45,34,25,31,33,48,40,24,71,35,60,50,71,69,35,45,52,51,46,38,70,73,46,44,87,75,43,53,76,92,39,54,70,43,27,38,31,37,33,51,22,62,36,50,16,51,36,46,66,73,57,32,40,32,38,24,21,20,55,48,36,68,23,26,55,41,28,6,59,50,39,44,72,69,62,63,61,92,77,39,28,37,49,46,14,23,33,34,49,51,12,51,48,28,34,48,13,23,31,30,14,31,13,38,50,24,32,78,93,77,37,78,46,55,55,42,59,44,47,16,20,26,32,31,38,37,38,81,87,31,43,33,35,40,30,50,22,63,96,46,28,27,41,23,45,70,67,30,43,53,51,39,67,51,53,95,50,90,38,58,64,52,39,80,40,54,66,19,21,24,21,52,74,66,46,45,78,43,78,75,48,93,39,23,29,34,43,39,60,46,33,36,38,76,43,57,70,48,23,53,26,45,37,32,23,62,50,33,25,37,18,32,21,32,39,30,24,56,44,87,54,9,43,55,32,38,51,49,41,50,51,30,51,56,51,38,35,42,75,73,68,48,82,63,78,66,42,71,27,36,37,31,69,45,37,88,86,47,54,84,84,39,66,56,66,74,44,87,57,93,64,33,76,75,31,42,31,26,35,30,36,42,34,33,72,32,74,47,61,68,61,28,49,47,51,34,41,54,50,53,20,28,61,31,46,21,30,42,73,46,44,78,68,46,68,50,73,43,80,35,73,38,76,45,76,48,74,39,57,46,84,78,46,64,73,40,58,46,75,65,132

Organism: Cupriavidus necator (strain ATCC 17699 / DSM 428 / KCTC 22496 / NCIMB 10442 / H16 / Stanier 337) (NCBI:txid381666)